Protein AF-0000000077139262 (afdb_homodimer)

InterPro domains:
  IPR002933 Peptidase M20 [PF01546] (110-474)
  IPR011650 Peptidase M20, dimerisation domain [PF07687] (227-379)
  IPR036264 Bacterial exopeptidase dimerisation domain [SSF55031] (231-380)
  IPR050072 Peptidase M20A family, bacterial cell wall biosynthesis [PTHR43808] (39-477)

Structure (mmCIF, N/CA/C/O backbone):
data_AF-0000000077139262-model_v1
#
loop_
_entity.id
_entity.type
_entity.pdbx_description
1 polymer 'Succinyl-diaminopimelate desuccinylase (SDAP) putative signal peptide'
#
loop_
_atom_site.group_PDB
_atom_site.id
_atom_site.type_symbol
_atom_site.label_atom_id
_atom_site.label_alt_id
_atom_site.label_comp_id
_atom_site.label_asym_id
_atom_site.label_entity_id
_atom_site.label_seq_id
_atom_site.pdbx_PDB_ins_code
_atom_site.Cartn_x
_atom_site.Cartn_y
_atom_site.Cartn_z
_atom_site.occupancy
_atom_site.B_iso_or_equiv
_atom_site.auth_seq_id
_atom_site.auth_comp_id
_atom_site.auth_asym_id
_atom_site.auth_atom_id
_atom_site.pdbx_PDB_model_num
ATOM 1 N N . MET A 1 1 ? -68.062 -33.906 -3.844 1 21.09 1 MET A N 1
ATOM 2 C CA . MET A 1 1 ? -67.625 -35.094 -4.57 1 21.09 1 MET A CA 1
ATOM 3 C C . MET A 1 1 ? -66.625 -34.75 -5.641 1 21.09 1 MET A C 1
ATOM 5 O O . MET A 1 1 ? -66.312 -35.562 -6.504 1 21.09 1 MET A O 1
ATOM 9 N N . LYS A 1 2 ? -66.812 -33.344 -6.023 1 26.27 2 LYS A N 1
ATOM 10 C CA . LYS A 1 2 ? -65.875 -32.938 -7.082 1 26.27 2 LYS A CA 1
ATOM 11 C C . LYS A 1 2 ? -64.438 -33.281 -6.707 1 26.27 2 LYS A C 1
ATOM 13 O O . LYS A 1 2 ? -63.844 -32.562 -5.91 1 26.27 2 LYS A O 1
ATOM 18 N N . ARG A 1 3 ? -64.188 -34.656 -6.75 1 24.59 3 ARG A N 1
ATOM 19 C CA . ARG A 1 3 ? -63.031 -35.531 -6.621 1 24.59 3 ARG A CA 1
ATOM 20 C C . ARG A 1 3 ? -62.062 -35.312 -7.777 1 24.59 3 ARG A C 1
ATOM 22 O O . ARG A 1 3 ? -61.656 -36.281 -8.445 1 24.59 3 ARG A O 1
ATOM 29 N N . ILE A 1 4 ? -62.312 -34.281 -8.656 1 30.25 4 ILE A N 1
ATOM 30 C CA . ILE A 1 4 ? -61.375 -34.188 -9.766 1 30.25 4 ILE A CA 1
ATOM 31 C C . ILE A 1 4 ? -59.938 -34.344 -9.242 1 30.25 4 ILE A C 1
ATOM 33 O O . ILE A 1 4 ? -59.531 -33.594 -8.352 1 30.25 4 ILE A O 1
ATOM 37 N N . ILE A 1 5 ? -59.375 -35.5 -9.461 1 26.84 5 ILE A N 1
ATOM 38 C CA . ILE A 1 5 ? -58.062 -36.125 -9.32 1 26.84 5 ILE A CA 1
ATOM 39 C C . ILE A 1 5 ? -57.031 -35.281 -10.062 1 26.84 5 ILE A C 1
ATOM 41 O O . ILE A 1 5 ? -57.062 -35.188 -11.297 1 26.84 5 ILE A O 1
ATOM 45 N N . TRP A 1 6 ? -57 -33.906 -9.797 1 28.33 6 TRP A N 1
ATOM 46 C CA . TRP A 1 6 ? -55.875 -33.156 -10.344 1 28.33 6 TRP A CA 1
ATOM 47 C C . TRP A 1 6 ? -54.562 -33.938 -10.273 1 28.33 6 TRP A C 1
ATOM 49 O O . TRP A 1 6 ? -54.125 -34.281 -9.18 1 28.33 6 TRP A O 1
ATOM 59 N N . LEU A 1 7 ? -54.375 -34.938 -11.227 1 29.02 7 LEU A N 1
ATOM 60 C CA . LEU A 1 7 ? -53.125 -35.625 -11.578 1 29.02 7 LEU A CA 1
ATOM 61 C C . LEU A 1 7 ? -51.969 -34.625 -11.586 1 29.02 7 LEU A C 1
ATOM 63 O O . LEU A 1 7 ? -51.938 -33.719 -12.406 1 29.02 7 LEU A O 1
ATOM 67 N N . GLY A 1 8 ? -51.562 -34.125 -10.469 1 28.7 8 GLY A N 1
ATOM 68 C CA . GLY A 1 8 ? -50.312 -33.375 -10.305 1 28.7 8 GLY A CA 1
ATOM 69 C C . GLY A 1 8 ? -49.156 -33.938 -11.109 1 28.7 8 GLY A C 1
ATOM 70 O O . GLY A 1 8 ? -48.812 -35.094 -10.969 1 28.7 8 GLY A O 1
ATOM 71 N N . LEU A 1 9 ? -49 -33.594 -12.461 1 29.47 9 LEU A N 1
ATOM 72 C CA . LEU A 1 9 ? -47.844 -33.812 -13.305 1 29.47 9 LEU A CA 1
ATOM 73 C C . LEU A 1 9 ? -46.562 -33.688 -12.492 1 29.47 9 LEU A C 1
ATOM 75 O O . LEU A 1 9 ? -46.219 -32.625 -11.969 1 29.47 9 LEU A O 1
ATOM 79 N N . PHE A 1 10 ? -46.25 -34.656 -11.719 1 28.5 10 PHE A N 1
ATOM 80 C CA . PHE A 1 10 ? -44.875 -34.875 -11.219 1 28.5 10 PHE A CA 1
ATOM 81 C C . PHE A 1 10 ? -43.875 -34.719 -12.336 1 28.5 10 PHE A C 1
ATOM 83 O O . PHE A 1 10 ? -43.75 -35.562 -13.211 1 28.5 10 PHE A O 1
ATOM 90 N N . SER A 1 11 ? -43.812 -33.562 -13.008 1 29.38 11 SER A N 1
ATOM 91 C CA . SER A 1 11 ? -42.594 -33.344 -13.773 1 29.38 11 SER A CA 1
ATOM 92 C C . SER A 1 11 ? -41.406 -33.969 -13.086 1 29.38 11 SER A C 1
ATOM 94 O O . SER A 1 11 ? -41.062 -33.625 -11.945 1 29.38 11 SER A O 1
ATOM 96 N N . ILE A 1 12 ? -41.219 -35.188 -13.242 1 30.38 12 ILE A N 1
ATOM 97 C CA . ILE A 1 12 ? -39.938 -35.844 -13.008 1 30.38 12 ILE A CA 1
ATOM 98 C C . ILE A 1 12 ? -38.812 -34.875 -13.422 1 30.38 12 ILE A C 1
ATOM 100 O O . ILE A 1 12 ? -38.656 -34.562 -14.602 1 30.38 12 ILE A O 1
ATOM 104 N N . PHE A 1 13 ? -38.688 -33.781 -12.719 1 32.97 13 PHE A N 1
ATOM 105 C CA . PHE A 1 13 ? -37.375 -33.156 -12.797 1 32.97 13 PHE A CA 1
ATOM 106 C C . PHE A 1 13 ? -36.281 -34.219 -12.992 1 32.97 13 PHE A C 1
ATOM 108 O O . PHE A 1 13 ? -36 -35 -12.086 1 32.97 13 PHE A O 1
ATOM 115 N N . LEU A 1 14 ? -36.344 -34.875 -14.125 1 32.47 14 LEU A N 1
ATOM 116 C CA . LEU A 1 14 ? -35.094 -35.531 -14.5 1 32.47 14 LEU A CA 1
ATOM 117 C C . LEU A 1 14 ? -33.875 -34.812 -13.898 1 32.47 14 LEU A C 1
ATOM 119 O O . LEU A 1 14 ? -33.594 -33.688 -14.273 1 32.47 14 LEU A O 1
ATOM 123 N N . LEU A 1 15 ? -33.75 -34.938 -12.633 1 35.47 15 LEU A N 1
ATOM 124 C CA . LEU A 1 15 ? -32.406 -34.688 -12.062 1 35.47 15 LEU A CA 1
ATOM 125 C C . LEU A 1 15 ? -31.328 -35.094 -13.047 1 35.47 15 LEU A C 1
ATOM 127 O O . LEU A 1 15 ? -31.125 -36.281 -13.312 1 35.47 15 LEU A O 1
ATOM 131 N N . GLN A 1 16 ? -31.359 -34.562 -14.133 1 36.03 16 GLN A N 1
ATOM 132 C CA . GLN A 1 16 ? -30.125 -34.688 -14.898 1 36.03 16 GLN A CA 1
ATOM 133 C C . GLN A 1 16 ? -28.906 -34.812 -13.977 1 36.03 16 GLN A C 1
ATOM 135 O O . GLN A 1 16 ? -28.422 -33.812 -13.453 1 36.03 16 GLN A O 1
ATOM 140 N N . CYS A 1 17 ? -28.891 -35.781 -13.164 1 37.31 17 CYS A N 1
ATOM 141 C CA . CYS A 1 17 ? -27.609 -36.125 -12.555 1 37.31 17 CYS A CA 1
ATOM 142 C C . CYS A 1 17 ? -26.484 -36.062 -13.586 1 37.31 17 CYS A C 1
ATOM 144 O O . CYS A 1 17 ? -26.438 -36.875 -14.508 1 37.31 17 CYS A O 1
ATOM 146 N N . SER A 1 18 ? -26.219 -34.969 -14.094 1 42.44 18 SER A N 1
ATOM 147 C CA . SER A 1 18 ? -24.938 -34.906 -14.789 1 42.44 18 SER A CA 1
ATOM 148 C C . SER A 1 18 ? -23.906 -35.844 -14.156 1 42.44 18 SER A C 1
ATOM 150 O O . SER A 1 18 ? -23.578 -35.688 -12.977 1 42.44 18 SER A O 1
ATOM 152 N N . PHE A 1 19 ? -24.031 -37.094 -14.414 1 46.25 19 PHE A N 1
ATOM 153 C CA . PHE A 1 19 ? -22.969 -38 -13.977 1 46.25 19 PHE A CA 1
ATOM 154 C C . PHE A 1 19 ? -21.609 -37.438 -14.32 1 46.25 19 PHE A C 1
ATOM 156 O O . PHE A 1 19 ? -21.312 -37.156 -15.484 1 46.25 19 PHE A O 1
ATOM 163 N N . GLY A 1 20 ? -21.047 -36.719 -13.445 1 54.94 20 GLY A N 1
ATOM 164 C CA . GLY A 1 20 ? -19.656 -36.281 -13.547 1 54.94 20 GLY A CA 1
ATOM 165 C C . GLY A 1 20 ? -18.766 -37.281 -14.273 1 54.94 20 GLY A C 1
ATOM 166 O O . GLY A 1 20 ? -19.094 -38.438 -14.375 1 54.94 20 GLY A O 1
ATOM 167 N N . GLN A 1 21 ? -17.891 -36.812 -15.125 1 66.44 21 GLN A N 1
ATOM 168 C CA . GLN A 1 21 ? -16.906 -37.625 -15.836 1 66.44 21 GLN A CA 1
ATOM 169 C C . GLN A 1 21 ? -16.125 -38.531 -14.875 1 66.44 21 GLN A C 1
ATOM 171 O O . GLN A 1 21 ? -15.5 -38.031 -13.938 1 66.44 21 GLN A O 1
ATOM 176 N N . LYS A 1 22 ? -16.312 -39.812 -14.883 1 81.88 22 LYS A N 1
ATOM 177 C CA . LYS A 1 22 ? -15.617 -40.781 -14.055 1 81.88 22 LYS A CA 1
ATOM 178 C C . LYS A 1 22 ? -14.227 -41.062 -14.609 1 81.88 22 LYS A C 1
ATOM 180 O O . LYS A 1 22 ? -14.047 -41.188 -15.828 1 81.88 22 LYS A O 1
ATOM 185 N N . VAL A 1 23 ? -13.312 -41.125 -13.719 1 91.44 23 VAL A N 1
ATOM 186 C CA . VAL A 1 23 ? -11.938 -41.469 -14.086 1 91.44 23 VAL A CA 1
ATOM 187 C C . VAL A 1 23 ? -11.859 -42.938 -14.438 1 91.44 23 VAL A C 1
ATOM 189 O O . VAL A 1 23 ? -12.398 -43.781 -13.711 1 91.44 23 VAL A O 1
ATOM 192 N N . GLN A 1 24 ? -11.32 -43.25 -15.562 1 92.38 24 GLN A N 1
ATOM 193 C CA . GLN A 1 24 ? -11.031 -44.594 -15.969 1 92.38 24 GLN A CA 1
ATOM 194 C C . GLN A 1 24 ? -9.547 -44.938 -15.789 1 92.38 24 GLN A C 1
ATOM 196 O O . GLN A 1 24 ? -8.68 -44.156 -16.172 1 92.38 24 GLN A O 1
ATOM 201 N N . TYR A 1 25 ? -9.25 -46.062 -15.164 1 94.81 25 TYR A N 1
ATOM 202 C CA . TYR A 1 25 ? -7.871 -46.531 -14.984 1 94.81 25 TYR A CA 1
ATOM 203 C C . TYR A 1 25 ? -7.477 -47.5 -16.078 1 94.81 25 TYR A C 1
ATOM 205 O O . TYR A 1 25 ? -8.219 -48.438 -16.375 1 94.81 25 TYR A O 1
ATOM 213 N N . ALA A 1 26 ? -6.355 -47.312 -16.641 1 95.75 26 ALA A N 1
ATOM 214 C CA . ALA A 1 26 ? -5.867 -48.25 -17.656 1 95.75 26 ALA A CA 1
ATOM 215 C C . ALA A 1 26 ? -5.441 -49.562 -17.047 1 95.75 26 ALA A C 1
ATOM 217 O O . ALA A 1 26 ? -5.031 -49.625 -15.883 1 95.75 26 ALA A O 1
ATOM 218 N N . GLU A 1 27 ? -5.59 -50.594 -17.844 1 95.62 27 GLU A N 1
ATOM 219 C CA . GLU A 1 27 ? -4.973 -51.875 -17.453 1 95.62 27 GLU A CA 1
ATOM 220 C C . GLU A 1 27 ? -3.461 -51.812 -17.656 1 95.62 27 GLU A C 1
ATOM 222 O O . GLU A 1 27 ? -2.984 -51.625 -18.781 1 95.62 27 GLU A O 1
ATOM 227 N N . LEU A 1 28 ? -2.73 -52.031 -16.656 1 96.12 28 LEU A N 1
ATOM 228 C CA . LEU A 1 28 ? -1.274 -51.938 -16.719 1 96.12 28 LEU A CA 1
ATOM 229 C C . LEU A 1 28 ? -0.661 -53.281 -17.062 1 96.12 28 LEU A C 1
ATOM 231 O O . LEU A 1 28 ? -1.095 -54.312 -16.547 1 96.12 28 LEU A O 1
ATOM 235 N N . LYS A 1 29 ? 0.296 -53.281 -17.891 1 94.94 29 LYS A N 1
ATOM 236 C CA . LYS A 1 29 ? 1.03 -54.5 -18.219 1 94.94 29 LYS A CA 1
ATOM 237 C C . LYS A 1 29 ? 2.055 -54.844 -17.141 1 94.94 29 LYS A C 1
ATOM 239 O O . LYS A 1 29 ? 2.305 -56.031 -16.875 1 94.94 29 LYS A O 1
ATOM 244 N N . LYS A 1 30 ? 2.635 -53.938 -16.547 1 94.44 30 LYS A N 1
ATOM 245 C CA . LYS A 1 30 ? 3.576 -54.031 -15.43 1 94.44 30 LYS A CA 1
ATOM 246 C C . LYS A 1 30 ? 4.836 -54.781 -15.844 1 94.44 30 LYS A C 1
ATOM 248 O O . LYS A 1 30 ? 5.395 -55.562 -15.047 1 94.44 30 LYS A O 1
ATOM 253 N N . ASN A 1 31 ? 5.152 -54.688 -17.141 1 91.94 31 ASN A N 1
ATOM 254 C CA . ASN A 1 31 ? 6.418 -55.219 -17.625 1 91.94 31 ASN A CA 1
ATOM 255 C C . ASN A 1 31 ? 7.523 -54.156 -17.578 1 91.94 31 ASN A C 1
ATOM 257 O O . ASN A 1 31 ? 7.902 -53.625 -18.625 1 91.94 31 ASN A O 1
ATOM 261 N N . TYR A 1 32 ? 8.016 -53.969 -16.438 1 94.69 32 TYR A N 1
ATOM 262 C CA . TYR A 1 32 ? 9.016 -52.938 -16.234 1 94.69 32 TYR A CA 1
ATOM 263 C C . TYR A 1 32 ? 10.422 -53.531 -16.234 1 94.69 32 TYR A C 1
ATOM 265 O O . TYR A 1 32 ? 10.648 -54.594 -15.703 1 94.69 32 TYR A O 1
ATOM 273 N N . PRO A 1 33 ? 11.305 -52.875 -16.875 1 95.19 33 PRO A N 1
ATOM 274 C CA . PRO A 1 33 ? 12.688 -53.344 -16.75 1 95.19 33 PRO A CA 1
ATOM 275 C C . PRO A 1 33 ? 13.219 -53.25 -15.32 1 95.19 33 PRO A C 1
ATOM 277 O O . PRO A 1 33 ? 12.672 -52.5 -14.5 1 95.19 33 PRO A O 1
ATOM 280 N N . ASN A 1 34 ? 14.305 -54 -15.094 1 94.56 34 ASN A N 1
ATOM 281 C CA . ASN A 1 34 ? 14.938 -53.938 -13.781 1 94.56 34 ASN A CA 1
ATOM 282 C C . ASN A 1 34 ? 15.734 -52.625 -13.625 1 94.56 34 ASN A C 1
ATOM 284 O O . ASN A 1 34 ? 16.656 -52.375 -14.391 1 94.56 34 ASN A O 1
ATOM 288 N N . VAL A 1 35 ? 15.383 -51.844 -12.727 1 96.94 35 VAL A N 1
ATOM 289 C CA . VAL A 1 35 ? 16.031 -50.562 -12.453 1 96.94 35 VAL A CA 1
ATOM 290 C C . VAL A 1 35 ? 16.609 -50.562 -11.039 1 96.94 35 VAL A C 1
ATOM 292 O O . VAL A 1 35 ? 15.953 -51 -10.094 1 96.94 35 VAL A O 1
ATOM 295 N N . ASN A 1 36 ? 17.859 -50.156 -10.867 1 97.31 36 ASN A N 1
ATOM 296 C CA . ASN A 1 36 ? 18.406 -49.906 -9.539 1 97.31 36 ASN A CA 1
ATOM 297 C C . ASN A 1 36 ? 17.906 -48.594 -8.938 1 97.31 36 ASN A C 1
ATOM 299 O O . ASN A 1 36 ? 18.562 -47.562 -9.016 1 97.31 36 ASN A O 1
ATOM 303 N N . TRP A 1 37 ? 16.875 -48.656 -8.25 1 97.19 37 TRP A N 1
ATOM 304 C CA . TRP A 1 37 ? 16.172 -47.469 -7.777 1 97.19 37 TRP A CA 1
ATOM 305 C C . TRP A 1 37 ? 16.984 -46.75 -6.703 1 97.19 37 TRP A C 1
ATOM 307 O O . TRP A 1 37 ? 16.875 -45.531 -6.543 1 97.19 37 TRP A O 1
ATOM 317 N N . GLU A 1 38 ? 17.797 -47.469 -6.012 1 97.19 38 GLU A N 1
ATOM 318 C CA . GLU A 1 38 ? 18.672 -46.844 -5.043 1 97.19 38 GLU A CA 1
ATOM 319 C C . GLU A 1 38 ? 19.641 -45.875 -5.734 1 97.19 38 GLU A C 1
ATOM 321 O O . GLU A 1 38 ? 19.844 -44.75 -5.266 1 97.19 38 GLU A O 1
ATOM 326 N N . ASN A 1 39 ? 20.188 -46.344 -6.785 1 97.69 39 ASN A N 1
ATOM 327 C CA . ASN A 1 39 ? 21.094 -45.5 -7.559 1 97.69 39 ASN A CA 1
ATOM 328 C C . ASN A 1 39 ? 20.359 -44.281 -8.156 1 97.69 39 ASN A C 1
ATOM 330 O O . ASN A 1 39 ? 20.891 -43.188 -8.172 1 97.69 39 ASN A O 1
ATOM 334 N N . ARG A 1 40 ? 19.188 -44.531 -8.656 1 98.06 40 ARG A N 1
ATOM 335 C CA . ARG A 1 40 ? 18.422 -43.469 -9.281 1 98.06 40 ARG A CA 1
ATOM 336 C C . ARG A 1 40 ? 17.984 -42.438 -8.234 1 98.06 40 ARG A C 1
ATOM 338 O O . ARG A 1 40 ? 17.938 -41.25 -8.508 1 98.06 40 ARG A O 1
ATOM 345 N N . ARG A 1 41 ? 17.625 -42.969 -7.137 1 97.62 41 ARG A N 1
ATOM 346 C CA . ARG A 1 41 ? 17.312 -42.125 -5.992 1 97.62 41 ARG A CA 1
ATOM 347 C C . ARG A 1 41 ? 18.484 -41.188 -5.664 1 97.62 41 ARG A C 1
ATOM 349 O O . ARG A 1 41 ? 18.297 -39.969 -5.523 1 97.62 41 ARG A O 1
ATOM 356 N N . ASN A 1 42 ? 19.625 -41.688 -5.543 1 98.19 42 ASN A N 1
ATOM 357 C CA . ASN A 1 42 ? 20.812 -40.906 -5.234 1 98.19 42 ASN A CA 1
ATOM 358 C C . ASN A 1 42 ? 21.125 -39.906 -6.332 1 98.19 42 ASN A C 1
ATOM 360 O O . ASN A 1 42 ? 21.547 -38.781 -6.047 1 98.19 42 ASN A O 1
ATOM 364 N N . GLU A 1 43 ? 20.953 -40.281 -7.508 1 98.38 43 GLU A N 1
ATOM 365 C CA . GLU A 1 43 ? 21.156 -39.406 -8.648 1 98.38 43 GLU A CA 1
ATOM 366 C C . GLU A 1 43 ? 20.188 -38.219 -8.609 1 98.38 43 GLU A C 1
ATOM 368 O O . GLU A 1 43 ? 20.594 -37.094 -8.812 1 98.38 43 GLU A O 1
ATOM 373 N N . ALA A 1 44 ? 18.953 -38.562 -8.352 1 98.69 44 ALA A N 1
ATOM 374 C CA . ALA A 1 44 ? 17.938 -37.5 -8.289 1 98.69 44 ALA A CA 1
ATOM 375 C C . ALA A 1 44 ? 18.25 -36.5 -7.176 1 98.69 44 ALA A C 1
ATOM 377 O O . ALA A 1 44 ? 18.125 -35.312 -7.363 1 98.69 44 ALA A O 1
ATOM 378 N N . VAL A 1 45 ? 18.688 -37.031 -6.027 1 98.75 45 VAL A N 1
ATOM 379 C CA . VAL A 1 45 ? 19.016 -36.188 -4.887 1 98.75 45 VAL A CA 1
ATOM 380 C C . VAL A 1 45 ? 20.188 -35.281 -5.242 1 98.75 45 VAL A C 1
ATOM 382 O O . VAL A 1 45 ? 20.156 -34.062 -4.953 1 98.75 45 VAL A O 1
ATOM 385 N N . ARG A 1 46 ? 21.141 -35.781 -5.84 1 98.62 46 ARG A N 1
ATOM 386 C CA . ARG A 1 46 ? 22.312 -35 -6.227 1 98.62 46 ARG A CA 1
ATOM 387 C C . ARG A 1 46 ? 21.953 -33.938 -7.227 1 98.62 46 ARG A C 1
ATOM 389 O O . ARG A 1 46 ? 22.344 -32.781 -7.074 1 98.62 46 ARG A O 1
ATOM 396 N N . TYR A 1 47 ? 21.234 -34.312 -8.266 1 98.81 47 TYR A N 1
ATOM 397 C CA . TYR A 1 47 ? 20.828 -33.344 -9.281 1 98.81 47 TYR A CA 1
ATOM 398 C C . TYR A 1 47 ? 20.016 -32.219 -8.664 1 98.81 47 TYR A C 1
ATOM 400 O O . TYR A 1 47 ? 20.234 -31.047 -8.969 1 98.81 47 TYR A O 1
ATOM 408 N N . LEU A 1 48 ? 19.047 -32.562 -7.781 1 98.81 48 LEU A N 1
ATOM 409 C CA . LEU A 1 48 ? 18.188 -31.547 -7.195 1 98.81 48 LEU A CA 1
ATOM 410 C C . LEU A 1 48 ? 19 -30.625 -6.289 1 98.81 48 LEU A C 1
ATOM 412 O O . LEU A 1 48 ? 18.844 -29.406 -6.367 1 98.81 48 LEU A O 1
ATOM 416 N N . ALA A 1 49 ? 19.828 -31.188 -5.438 1 98.62 49 ALA A N 1
ATOM 417 C CA . ALA A 1 49 ? 20.672 -30.375 -4.555 1 98.62 49 ALA A CA 1
ATOM 418 C C . ALA A 1 49 ? 21.516 -29.406 -5.352 1 98.62 49 ALA A C 1
ATOM 420 O O . ALA A 1 49 ? 21.672 -28.25 -4.969 1 98.62 49 ALA A O 1
ATOM 421 N N . ASP A 1 50 ? 22.047 -29.875 -6.43 1 98.62 50 ASP A N 1
ATOM 422 C CA . ASP A 1 50 ? 22.938 -29.062 -7.25 1 98.62 50 ASP A CA 1
ATOM 423 C C . ASP A 1 50 ? 22.172 -27.891 -7.891 1 98.62 50 ASP A C 1
ATOM 425 O O . ASP A 1 50 ? 22.641 -26.75 -7.867 1 98.62 50 ASP A O 1
ATOM 429 N N . ILE A 1 51 ? 21.016 -28.188 -8.445 1 98.44 51 ILE A N 1
ATOM 430 C CA . ILE A 1 51 ? 20.344 -27.141 -9.211 1 98.44 51 ILE A CA 1
ATOM 431 C C . ILE A 1 51 ? 19.656 -26.172 -8.25 1 98.44 51 ILE A C 1
ATOM 433 O O . ILE A 1 51 ? 19.391 -25.016 -8.609 1 98.44 51 ILE A O 1
ATOM 437 N N . LEU A 1 52 ? 19.344 -26.609 -7.051 1 98.25 52 LEU A N 1
ATOM 438 C CA . LEU A 1 52 ? 18.75 -25.703 -6.07 1 98.25 52 LEU A CA 1
ATOM 439 C C . LEU A 1 52 ? 19.766 -24.656 -5.621 1 98.25 52 LEU A C 1
ATOM 441 O O . LEU A 1 52 ? 19.391 -23.594 -5.133 1 98.25 52 LEU A O 1
ATOM 445 N N . LYS A 1 53 ? 21.031 -24.875 -5.773 1 97.88 53 LYS A N 1
ATOM 446 C CA . LYS A 1 53 ? 22.094 -23.938 -5.426 1 97.88 53 LYS A CA 1
ATOM 447 C C . LYS A 1 53 ? 22.219 -22.828 -6.473 1 97.88 53 LYS A C 1
ATOM 449 O O . LYS A 1 53 ? 22.859 -21.812 -6.227 1 97.88 53 LYS A O 1
ATOM 454 N N . ILE A 1 54 ? 21.594 -23.078 -7.617 1 98 54 ILE A N 1
ATOM 455 C CA . ILE A 1 54 ? 21.672 -22.094 -8.703 1 98 54 ILE A CA 1
ATOM 456 C C . ILE A 1 54 ? 20.469 -21.156 -8.625 1 98 54 ILE A C 1
ATOM 458 O O . ILE A 1 54 ? 19.328 -21.562 -8.859 1 98 54 ILE A O 1
ATOM 462 N N . PRO A 1 55 ? 20.703 -19.906 -8.273 1 96.19 55 PRO A N 1
ATOM 463 C CA . PRO A 1 55 ? 19.578 -18.969 -8.234 1 96.19 55 PRO A CA 1
ATOM 464 C C . PRO A 1 55 ? 18.969 -18.719 -9.609 1 96.19 55 PRO A C 1
ATOM 466 O O . PRO A 1 55 ? 19.703 -18.438 -10.57 1 96.19 55 PRO A O 1
ATOM 469 N N . SER A 1 56 ? 17.734 -18.859 -9.758 1 97.12 56 SER A N 1
ATOM 470 C CA . SER A 1 56 ? 17.016 -18.578 -11 1 97.12 56 SER A CA 1
ATOM 471 C C . SER A 1 56 ? 15.703 -17.844 -10.727 1 97.12 56 SER A C 1
ATOM 473 O O . SER A 1 56 ? 14.672 -18.172 -11.32 1 97.12 56 SER A O 1
ATOM 475 N N . VAL A 1 57 ? 15.688 -16.875 -9.805 1 93.94 57 VAL A N 1
ATOM 476 C CA . VAL A 1 57 ? 14.508 -16.078 -9.461 1 93.94 57 VAL A CA 1
ATOM 477 C C . VAL A 1 57 ? 14.109 -15.211 -10.656 1 93.94 57 VAL A C 1
ATOM 479 O O . VAL A 1 57 ? 14.789 -14.227 -10.961 1 93.94 57 VAL A O 1
ATOM 482 N N . ARG A 1 58 ? 13.148 -15.586 -11.25 1 92.94 58 ARG A N 1
ATOM 483 C CA . ARG A 1 58 ? 12.586 -14.922 -12.422 1 92.94 58 ARG A CA 1
ATOM 484 C C . ARG A 1 58 ? 13.68 -14.547 -13.414 1 92.94 58 ARG A C 1
ATOM 486 O O . ARG A 1 58 ? 13.695 -13.422 -13.93 1 92.94 58 ARG A O 1
ATOM 493 N 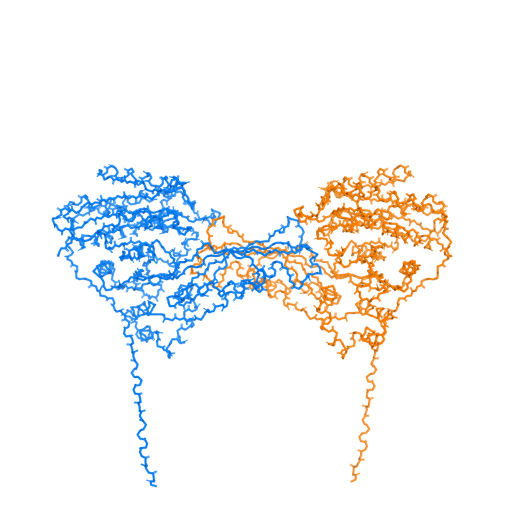N . GLY A 1 59 ? 14.562 -15.43 -13.555 1 94 59 GLY A N 1
ATOM 494 C CA . GLY A 1 59 ? 15.68 -15.18 -14.453 1 94 59 GLY A CA 1
ATOM 495 C C . GLY A 1 59 ? 16.844 -16.125 -14.227 1 94 59 GLY A C 1
ATOM 496 O O . GLY A 1 59 ? 16.766 -17.031 -13.398 1 94 59 GLY A O 1
ATOM 497 N N . ASN A 1 60 ? 17.828 -15.992 -15.094 1 95.94 60 ASN A N 1
ATOM 498 C CA . ASN A 1 60 ? 19.078 -16.734 -14.992 1 95.94 60 ASN A CA 1
ATOM 499 C C . ASN A 1 60 ? 18.859 -18.234 -15.203 1 95.94 60 ASN A C 1
ATOM 501 O O . ASN A 1 60 ? 19.609 -19.062 -14.672 1 95.94 60 ASN A O 1
ATOM 505 N N . GLU A 1 61 ? 17.906 -18.625 -15.969 1 97.75 61 GLU A N 1
ATOM 506 C CA . GLU A 1 61 ? 17.656 -20.047 -16.234 1 97.75 61 GLU A CA 1
ATOM 507 C C . GLU A 1 61 ? 18.828 -20.672 -16.984 1 97.75 61 GLU A C 1
ATOM 509 O O . GLU A 1 61 ? 19 -21.891 -16.953 1 97.75 61 GLU A O 1
ATOM 514 N N . ILE A 1 62 ? 19.688 -19.859 -17.547 1 98.44 62 ILE A N 1
ATOM 515 C CA . ILE A 1 62 ? 20.797 -20.328 -18.359 1 98.44 62 ILE A CA 1
ATOM 516 C C . ILE A 1 62 ? 21.719 -21.203 -17.516 1 98.44 62 ILE A C 1
ATOM 518 O O . ILE A 1 62 ? 22.234 -22.219 -18 1 98.44 62 ILE A O 1
ATOM 522 N N . GLN A 1 63 ? 21.922 -20.859 -16.312 1 98.5 63 GLN A N 1
ATOM 523 C CA . GLN A 1 63 ? 22.828 -21.641 -15.477 1 98.5 63 GLN A CA 1
ATOM 524 C C . GLN A 1 63 ? 22.25 -23 -15.156 1 98.5 63 GLN A C 1
ATOM 526 O O . GLN A 1 63 ? 22.969 -24 -15.125 1 98.5 63 GLN A O 1
ATOM 531 N N . VAL A 1 64 ? 20.984 -23.078 -14.922 1 98.62 64 VAL A N 1
ATOM 532 C CA . VAL A 1 64 ? 20.328 -24.344 -14.648 1 98.62 64 VAL A CA 1
ATOM 533 C C . VAL A 1 64 ? 20.312 -25.203 -15.922 1 98.62 64 VAL A C 1
ATOM 535 O O . VAL A 1 64 ? 20.578 -26.406 -15.875 1 98.62 64 VAL A O 1
ATOM 538 N N . THR A 1 65 ? 20.016 -24.578 -17.047 1 98.5 65 THR A N 1
ATOM 539 C CA . THR A 1 65 ? 19.953 -25.297 -18.312 1 98.5 65 THR A CA 1
ATOM 540 C C . THR A 1 65 ? 21.312 -25.906 -18.672 1 98.5 65 THR A C 1
ATOM 542 O O . THR A 1 65 ? 21.391 -27.016 -19.188 1 98.5 65 THR A O 1
ATOM 545 N N . LYS A 1 66 ? 22.344 -25.156 -18.438 1 98.44 66 LYS A N 1
ATOM 546 C CA . LYS A 1 66 ? 23.672 -25.656 -18.734 1 98.44 66 LYS A CA 1
ATOM 547 C C . LYS A 1 66 ? 24 -26.875 -17.875 1 98.44 66 LYS A C 1
ATOM 549 O O . LYS A 1 66 ? 24.672 -27.797 -18.328 1 98.44 66 LYS A O 1
ATOM 554 N N . TYR A 1 67 ? 23.578 -26.797 -16.641 1 98.75 67 TYR A N 1
ATOM 555 C CA . TYR A 1 67 ? 23.75 -27.969 -15.789 1 98.75 67 TYR A CA 1
ATOM 556 C C . TYR A 1 67 ? 23.047 -29.188 -16.391 1 98.75 67 TYR A C 1
ATOM 558 O O . TYR A 1 67 ? 23.641 -30.266 -16.484 1 98.75 67 TYR A O 1
ATOM 566 N N . ILE A 1 68 ? 21.812 -29.031 -16.766 1 98.81 68 ILE A N 1
ATOM 567 C CA . ILE A 1 68 ? 21.031 -30.141 -17.328 1 98.81 68 ILE A CA 1
ATOM 568 C C . ILE A 1 68 ? 21.656 -30.609 -18.641 1 98.81 68 ILE A C 1
ATOM 570 O O . ILE A 1 68 ? 21.734 -31.812 -18.891 1 98.81 68 ILE A O 1
ATOM 574 N N . GLN A 1 69 ? 22.062 -29.688 -19.422 1 98.5 69 GLN A N 1
ATOM 575 C CA . GLN A 1 69 ? 22.734 -30.031 -20.672 1 98.5 69 GLN A CA 1
ATOM 576 C C . GLN A 1 69 ? 23.953 -30.922 -20.422 1 98.5 69 GLN A C 1
ATOM 578 O O . GLN A 1 69 ? 24.203 -31.859 -21.188 1 98.5 69 GLN A O 1
ATOM 583 N N . SER A 1 70 ? 24.703 -30.547 -19.453 1 98.56 70 SER A N 1
ATOM 584 C CA . SER A 1 70 ? 25.891 -31.344 -19.125 1 98.56 70 SER A CA 1
ATOM 585 C C . SER A 1 70 ? 25.516 -32.75 -18.734 1 98.56 70 SER A C 1
ATOM 587 O O . SER A 1 70 ? 26.188 -33.719 -19.109 1 98.56 70 SER A O 1
ATOM 589 N N . VAL A 1 71 ? 24.484 -32.906 -17.938 1 98.69 71 VAL A N 1
ATOM 590 C CA . VAL A 1 71 ? 24 -34.219 -17.531 1 98.69 71 VAL A CA 1
ATOM 591 C C . VAL A 1 71 ? 23.594 -35.031 -18.766 1 98.69 71 VAL A C 1
ATOM 593 O O . VAL A 1 71 ? 23.938 -36.219 -18.891 1 98.69 71 VAL A O 1
ATOM 596 N N . LEU A 1 72 ? 22.844 -34.406 -19.672 1 98.81 72 LEU A N 1
ATOM 597 C CA . LEU A 1 72 ? 22.391 -35.031 -20.891 1 98.81 72 LEU A CA 1
ATOM 598 C C . LEU A 1 72 ? 23.562 -35.438 -21.766 1 98.81 72 LEU A C 1
ATOM 600 O O . LEU A 1 72 ? 23.578 -36.562 -22.312 1 98.81 72 LEU A O 1
ATOM 604 N N . SER A 1 73 ? 24.516 -34.594 -21.875 1 98.31 73 SER A N 1
ATOM 605 C CA . SER A 1 73 ? 25.672 -34.844 -22.719 1 98.31 73 SER A CA 1
ATOM 606 C C . SER A 1 73 ? 26.469 -36.062 -22.234 1 98.31 73 SER A C 1
ATOM 608 O O . SER A 1 73 ? 26.984 -36.844 -23.047 1 98.31 73 SER A O 1
ATOM 610 N N . LYS A 1 74 ? 26.609 -36.188 -21 1 97.94 74 LYS A N 1
ATOM 611 C CA . LYS A 1 74 ? 27.328 -37.312 -20.422 1 97.94 74 LYS A CA 1
ATOM 612 C C . LYS A 1 74 ? 26.672 -38.625 -20.797 1 97.94 74 LYS A C 1
ATOM 614 O O . LYS A 1 74 ? 27.312 -39.688 -20.828 1 97.94 74 LYS A O 1
ATOM 619 N N . GLU A 1 75 ? 25.375 -38.594 -21.078 1 97.5 75 GLU A N 1
ATOM 620 C CA . GLU A 1 75 ? 24.609 -39.781 -21.469 1 97.5 75 GLU A CA 1
ATOM 621 C C . GLU A 1 75 ? 24.5 -39.875 -22.984 1 97.5 75 GLU A C 1
ATOM 623 O O . GLU A 1 75 ? 23.797 -40.75 -23.5 1 97.5 75 GLU A O 1
ATOM 628 N N . GLY A 1 76 ? 25.156 -38.969 -23.75 1 97.69 76 GLY A N 1
ATOM 629 C CA . GLY A 1 76 ? 25.125 -39 -25.203 1 97.69 76 GLY A CA 1
ATOM 630 C C . GLY A 1 76 ? 23.812 -38.469 -25.781 1 97.69 76 GLY A C 1
ATOM 631 O O . GLY A 1 76 ? 23.438 -38.844 -26.891 1 97.69 76 GLY A O 1
ATOM 632 N N . ILE A 1 77 ? 23.062 -37.781 -25.094 1 98.31 77 ILE A N 1
ATOM 633 C CA . ILE A 1 77 ? 21.812 -37.188 -25.578 1 98.31 77 ILE A CA 1
ATOM 634 C C . ILE A 1 77 ? 22.031 -35.75 -25.984 1 98.31 77 ILE A C 1
ATOM 636 O O . ILE A 1 77 ? 22.438 -34.906 -25.156 1 98.31 77 ILE A O 1
ATOM 640 N N . SER A 1 78 ? 21.75 -35.406 -27.203 1 97.19 78 SER A N 1
ATOM 641 C CA . SER A 1 78 ? 21.875 -34.031 -27.672 1 97.19 78 SER A CA 1
ATOM 642 C C . SER A 1 78 ? 20.719 -33.188 -27.172 1 97.19 78 SER A C 1
ATOM 644 O O . SER A 1 78 ? 19.594 -33.656 -27 1 97.19 78 SER A O 1
ATOM 646 N N . SER A 1 79 ? 21.031 -31.969 -26.875 1 98.06 79 SER A N 1
ATOM 647 C CA . SER A 1 79 ? 20.016 -31 -26.469 1 98.06 79 SER A CA 1
ATOM 648 C C . SER A 1 79 ? 20.281 -29.625 -27.094 1 98.06 79 SER A C 1
ATOM 650 O O . SER A 1 79 ? 21.391 -29.344 -27.531 1 98.06 79 SER A O 1
ATOM 652 N N . ARG A 1 80 ? 19.266 -28.844 -27.172 1 97.56 80 ARG A N 1
ATOM 653 C CA . ARG A 1 80 ? 19.359 -27.5 -27.734 1 97.56 80 ARG A CA 1
ATOM 654 C C . ARG A 1 80 ? 18.75 -26.469 -26.797 1 97.56 80 ARG A C 1
ATOM 656 O O . ARG A 1 80 ? 17.75 -26.734 -26.125 1 97.56 80 ARG A O 1
ATOM 663 N N . LEU A 1 81 ? 19.422 -25.328 -26.812 1 98 81 LEU A N 1
ATOM 664 C CA . LEU A 1 81 ? 18.891 -24.172 -26.125 1 98 81 LEU A CA 1
ATOM 665 C C . LEU A 1 81 ? 18.141 -23.266 -27.094 1 98 81 LEU A C 1
ATOM 667 O O . LEU A 1 81 ? 18.656 -22.922 -28.156 1 98 81 LEU A O 1
ATOM 671 N N . VAL A 1 82 ? 16.875 -23 -26.781 1 98.31 82 VAL A N 1
ATOM 672 C CA . VAL A 1 82 ? 16.031 -22.125 -27.594 1 98.31 82 VAL A CA 1
ATOM 673 C C . VAL A 1 82 ? 15.617 -20.906 -26.781 1 98.31 82 VAL A C 1
ATOM 675 O O . VAL A 1 82 ? 15.086 -21.047 -25.672 1 98.31 82 VAL A O 1
ATOM 678 N N . PHE A 1 83 ? 15.898 -19.75 -27.266 1 97.44 83 PHE A N 1
ATOM 679 C CA . PHE A 1 83 ? 15.594 -18.547 -26.5 1 97.44 83 PHE A CA 1
ATOM 680 C C . PHE A 1 83 ? 15.297 -17.375 -27.406 1 97.44 83 PHE A C 1
ATOM 682 O O . PHE A 1 83 ? 15.656 -17.391 -28.594 1 97.44 83 PHE A O 1
ATOM 689 N N . ASP A 1 84 ? 14.531 -16.453 -26.922 1 96.88 84 ASP A N 1
ATOM 690 C CA . ASP A 1 84 ? 14.43 -15.141 -27.562 1 96.88 84 ASP A CA 1
ATOM 691 C C . ASP A 1 84 ? 15.789 -14.438 -27.594 1 96.88 84 ASP A C 1
ATOM 693 O O . ASP A 1 84 ? 16.422 -14.25 -26.547 1 96.88 84 ASP A O 1
ATOM 697 N N . PRO A 1 85 ? 16.203 -14.031 -28.75 1 96.81 85 PRO A N 1
ATOM 698 C CA . PRO A 1 85 ? 17.531 -13.43 -28.875 1 96.81 85 PRO A CA 1
ATOM 699 C C . PRO A 1 85 ? 17.719 -12.219 -27.953 1 96.81 85 PRO A C 1
ATOM 701 O O . PRO A 1 85 ? 18.859 -11.891 -27.578 1 96.81 85 PRO A O 1
ATOM 704 N N . LYS A 1 86 ? 16.688 -11.523 -27.516 1 96.56 86 LYS A N 1
ATOM 705 C CA . LYS A 1 86 ? 16.766 -10.367 -26.641 1 96.56 86 LYS A CA 1
ATOM 706 C C . LYS A 1 86 ? 17.047 -10.797 -25.203 1 96.56 86 LYS A C 1
ATOM 708 O O . LYS A 1 86 ? 17.484 -9.984 -24.375 1 96.56 86 LYS A O 1
ATOM 713 N N . PHE A 1 87 ? 16.828 -12.102 -24.938 1 97.62 87 PHE A N 1
ATOM 714 C CA . PHE A 1 87 ? 16.984 -12.586 -23.562 1 97.62 87 PHE A CA 1
ATOM 715 C C . PHE A 1 87 ? 17.797 -13.883 -23.547 1 97.62 87 PHE A C 1
ATOM 717 O O . PHE A 1 87 ? 17.297 -14.922 -23.125 1 97.62 87 PHE A O 1
ATOM 724 N N . PRO A 1 88 ? 19.031 -13.852 -23.891 1 97.25 88 PRO A N 1
ATOM 725 C CA . PRO A 1 88 ? 19.828 -15.062 -24.031 1 97.25 88 PRO A CA 1
ATOM 726 C C . PRO A 1 88 ? 20.031 -15.797 -22.703 1 97.25 88 PRO A C 1
ATOM 728 O O . PRO A 1 88 ? 20.375 -16.984 -22.688 1 97.25 88 PRO A O 1
ATOM 731 N N . ASN A 1 89 ? 19.828 -15.086 -21.594 1 97.94 89 ASN A N 1
ATOM 732 C CA . ASN A 1 89 ? 20.031 -15.703 -20.281 1 97.94 89 ASN A CA 1
ATOM 733 C C . ASN A 1 89 ? 18.797 -16.453 -19.797 1 97.94 89 ASN A C 1
ATOM 735 O O . ASN A 1 89 ? 18.781 -17 -18.703 1 97.94 89 ASN A O 1
ATOM 739 N N . ARG A 1 90 ? 17.797 -16.5 -20.641 1 98 90 ARG A N 1
ATOM 740 C CA . ARG A 1 90 ? 16.562 -17.172 -20.281 1 98 90 ARG A CA 1
ATOM 741 C C . ARG A 1 90 ? 16.172 -18.219 -21.312 1 98 90 ARG A C 1
ATOM 743 O O . ARG A 1 90 ? 15.078 -18.172 -21.891 1 98 90 ARG A O 1
ATOM 750 N N . PRO A 1 91 ? 17.031 -19.188 -21.531 1 98.44 91 PRO A N 1
ATOM 751 C CA . PRO A 1 91 ? 16.75 -20.172 -22.578 1 98.44 91 PRO A CA 1
ATOM 752 C C . PRO A 1 91 ? 15.797 -21.281 -22.109 1 98.44 91 PRO A C 1
ATOM 754 O O . PRO A 1 91 ? 15.68 -21.516 -20.906 1 98.44 91 PRO A O 1
ATOM 757 N N . ASN A 1 92 ? 15.086 -21.828 -23.062 1 98.75 92 ASN A N 1
ATOM 758 C CA . ASN A 1 92 ? 14.43 -23.125 -22.938 1 98.75 92 ASN A CA 1
ATOM 759 C C . ASN A 1 92 ? 15.344 -24.266 -23.406 1 98.75 92 ASN A C 1
ATOM 761 O O . ASN A 1 92 ? 16.188 -24.062 -24.281 1 98.75 92 ASN A O 1
ATOM 765 N N . LEU A 1 93 ? 15.242 -25.422 -22.828 1 98.81 93 LEU A N 1
ATOM 766 C CA . LEU A 1 93 ? 16.047 -26.578 -23.219 1 98.81 93 LEU A CA 1
ATOM 767 C C . LEU A 1 93 ? 15.18 -27.688 -23.797 1 98.81 93 LEU A C 1
ATOM 769 O O . LEU A 1 93 ? 14.141 -28.031 -23.234 1 98.81 93 LEU A O 1
ATOM 773 N N . VAL A 1 94 ? 15.578 -28.188 -24.953 1 98.81 94 VAL A N 1
ATOM 774 C CA . VAL A 1 94 ? 14.875 -29.281 -25.625 1 98.81 94 VAL A CA 1
ATOM 775 C C . VAL A 1 94 ? 15.828 -30.453 -25.844 1 98.81 94 VAL A C 1
ATOM 777 O O . VAL A 1 94 ? 16.906 -30.281 -26.422 1 98.81 94 VAL A O 1
ATOM 780 N N . ALA A 1 95 ? 15.477 -31.562 -25.359 1 98.88 95 ALA A N 1
ATOM 781 C CA . ALA A 1 95 ? 16.156 -32.812 -25.641 1 98.88 95 ALA A CA 1
ATOM 782 C C . ALA A 1 95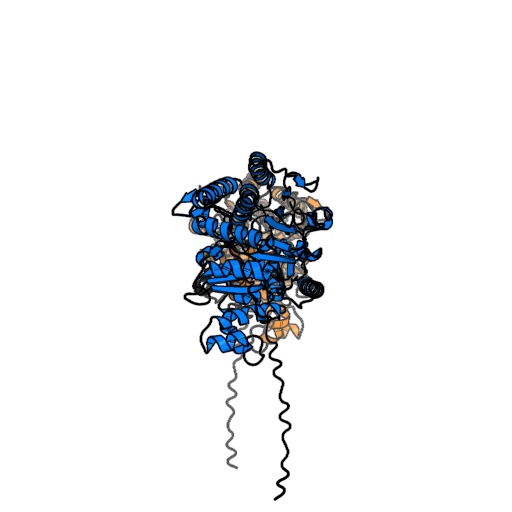 ? 15.164 -33.906 -26.031 1 98.88 95 ALA A C 1
ATOM 784 O O . ALA A 1 95 ? 14.062 -33.969 -25.5 1 98.88 95 ALA A O 1
ATOM 785 N N . GLU A 1 96 ? 15.539 -34.781 -26.969 1 98.38 96 GLU A N 1
ATOM 786 C CA . GLU A 1 96 ? 14.602 -35.781 -27.469 1 98.38 96 GLU A CA 1
ATOM 787 C C . GLU A 1 96 ? 15.242 -37.156 -27.516 1 98.38 96 GLU A C 1
ATOM 789 O O . GLU A 1 96 ? 16.406 -37.281 -27.891 1 98.38 96 GLU A O 1
ATOM 794 N N . LEU A 1 97 ? 14.477 -38.156 -27.094 1 98.06 97 LEU A N 1
ATOM 795 C CA . LEU A 1 97 ? 14.727 -39.562 -27.406 1 98.06 97 LEU A CA 1
ATOM 796 C C . LEU A 1 97 ? 13.836 -40.031 -28.562 1 98.06 97 LEU A C 1
ATOM 798 O O . LEU A 1 97 ? 12.617 -40.094 -28.406 1 98.06 97 LEU A O 1
ATOM 802 N N . PRO A 1 98 ? 14.422 -40.375 -29.656 1 96.81 98 PRO A N 1
ATOM 803 C CA . PRO A 1 98 ? 13.602 -40.812 -30.797 1 96.81 98 PRO A CA 1
ATOM 804 C C . PRO A 1 98 ? 12.938 -42.156 -30.547 1 96.81 98 PRO A C 1
ATOM 806 O O . PRO A 1 98 ? 13.398 -42.938 -29.703 1 96.81 98 PRO A O 1
ATOM 809 N N . ALA A 1 99 ? 11.812 -42.344 -31.281 1 96.62 99 ALA A N 1
ATOM 810 C CA . ALA A 1 99 ? 11.25 -43.688 -31.312 1 96.62 99 ALA A CA 1
ATOM 811 C C . ALA A 1 99 ? 12.242 -44.688 -31.922 1 96.62 99 ALA A C 1
ATOM 813 O O . ALA A 1 99 ? 13.047 -44.312 -32.781 1 96.62 99 ALA A O 1
ATOM 814 N N . THR A 1 100 ? 12.133 -45.938 -31.484 1 95.06 100 THR A N 1
ATOM 815 C CA . THR A 1 100 ? 13.062 -46.938 -31.984 1 95.06 100 THR A CA 1
ATOM 816 C C . THR A 1 100 ? 12.328 -48.031 -32.781 1 95.06 100 THR A C 1
ATOM 818 O O . THR A 1 100 ? 12.953 -48.938 -33.312 1 95.06 100 THR A O 1
ATOM 821 N N . VAL A 1 101 ? 11.016 -47.844 -32.812 1 93.25 101 VAL A N 1
ATOM 822 C CA . VAL A 1 101 ? 10.227 -48.812 -33.594 1 93.25 101 VAL A CA 1
ATOM 823 C C . VAL A 1 101 ? 9.633 -48.125 -34.812 1 93.25 101 VAL A C 1
ATOM 825 O O . VAL A 1 101 ? 9.492 -46.906 -34.875 1 93.25 101 VAL A O 1
ATOM 828 N N . PRO A 1 102 ? 9.32 -48.969 -35.875 1 91.69 102 PRO A N 1
ATOM 829 C CA . PRO A 1 102 ? 8.68 -48.375 -37.031 1 91.69 102 PRO A CA 1
ATOM 830 C C . PRO A 1 102 ? 7.262 -47.906 -36.781 1 91.69 102 PRO A C 1
ATOM 832 O O . PRO A 1 102 ? 6.582 -48.438 -35.875 1 91.69 102 PRO A O 1
ATOM 835 N N . ASN A 1 103 ? 6.754 -46.938 -37.469 1 88.69 103 ASN A N 1
ATOM 836 C CA . ASN A 1 103 ? 5.414 -46.375 -37.344 1 88.69 103 ASN A CA 1
ATOM 837 C C . ASN A 1 103 ? 5.117 -45.906 -35.938 1 88.69 103 ASN A C 1
ATOM 839 O O . ASN A 1 103 ? 4.16 -46.375 -35.312 1 88.69 103 ASN A O 1
ATOM 843 N N . PRO A 1 104 ? 5.914 -45.031 -35.5 1 92.25 104 PRO A N 1
ATOM 844 C CA . PRO A 1 104 ? 5.785 -44.594 -34.094 1 92.25 104 PRO A CA 1
ATOM 845 C C . PRO A 1 104 ? 4.465 -43.906 -33.812 1 92.25 104 PRO A C 1
ATOM 847 O O . PRO A 1 104 ? 3.893 -43.281 -34.719 1 92.25 104 PRO A O 1
ATOM 850 N N . GLU A 1 105 ? 3.963 -44.062 -32.625 1 96.19 105 GLU A N 1
ATOM 851 C CA . GLU A 1 105 ? 2.834 -43.281 -32.094 1 96.19 105 GLU A CA 1
ATOM 852 C C . GLU A 1 105 ? 3.246 -41.844 -31.766 1 96.19 105 GLU A C 1
ATOM 854 O O . GLU A 1 105 ? 4.438 -41.562 -31.703 1 96.19 105 GLU A O 1
ATOM 859 N N . PRO A 1 106 ? 2.312 -41 -31.641 1 97.12 106 PRO A N 1
ATOM 860 C CA . PRO A 1 106 ? 2.65 -39.625 -31.266 1 97.12 106 PRO A CA 1
ATOM 861 C C . PRO A 1 106 ? 3.406 -39.531 -29.953 1 97.12 106 PRO A C 1
ATOM 863 O O . PRO A 1 106 ? 3.143 -40.312 -29.031 1 97.12 106 PRO A O 1
ATOM 866 N N . GLY A 1 107 ? 4.258 -38.594 -29.828 1 98.25 107 GLY A N 1
ATOM 867 C CA . GLY A 1 107 ? 5.219 -38.469 -28.75 1 98.25 107 GLY A CA 1
ATOM 868 C C . GLY A 1 107 ? 4.613 -37.938 -27.469 1 98.25 107 GLY A C 1
ATOM 869 O O . GLY A 1 107 ? 3.438 -37.562 -27.438 1 98.25 107 GLY A O 1
ATOM 870 N N . ILE A 1 108 ? 5.43 -37.969 -26.391 1 98.75 108 ILE A N 1
ATOM 871 C CA . ILE A 1 108 ? 5.102 -37.438 -25.078 1 98.75 108 ILE A CA 1
ATOM 872 C C . ILE A 1 108 ? 6.152 -36.406 -24.656 1 98.75 108 ILE A C 1
ATOM 874 O O . ILE A 1 108 ? 7.348 -36.594 -24.875 1 98.75 108 ILE A O 1
ATOM 878 N N . ILE A 1 109 ? 5.684 -35.312 -24.094 1 98.88 109 ILE A N 1
ATOM 879 C CA . ILE A 1 109 ? 6.562 -34.25 -23.625 1 98.88 109 ILE A CA 1
ATOM 880 C C . ILE A 1 109 ? 6.609 -34.25 -22.094 1 98.88 109 ILE A C 1
ATOM 882 O O . ILE A 1 109 ? 5.566 -34.219 -21.438 1 98.88 109 ILE A O 1
ATOM 886 N N . LEU A 1 110 ? 7.773 -34.375 -21.547 1 98.88 110 LEU A N 1
ATOM 887 C CA . LEU A 1 110 ? 8.031 -34.062 -20.141 1 98.88 110 LEU A CA 1
ATOM 888 C C . LEU A 1 110 ? 8.406 -32.594 -19.953 1 98.88 110 LEU A C 1
ATOM 890 O O . LEU A 1 110 ? 9.57 -32.25 -20.109 1 98.88 110 LEU A O 1
ATOM 894 N N . ALA A 1 111 ? 7.445 -31.828 -19.516 1 98.88 111 ALA A N 1
ATOM 895 C CA . ALA A 1 111 ? 7.648 -30.375 -19.453 1 98.88 111 ALA A CA 1
ATOM 896 C C . ALA A 1 111 ? 7.848 -29.906 -18.016 1 98.88 111 ALA A C 1
ATOM 898 O O . ALA A 1 111 ? 7.254 -30.469 -17.094 1 98.88 111 ALA A O 1
ATOM 899 N N . ASN A 1 112 ? 8.664 -28.953 -17.812 1 98.69 112 ASN A N 1
ATOM 900 C CA . ASN A 1 112 ? 8.922 -28.297 -16.547 1 98.69 112 ASN A CA 1
ATOM 901 C C . ASN A 1 112 ? 9.43 -26.859 -16.734 1 98.69 112 ASN A C 1
ATOM 903 O O . ASN A 1 112 ? 9.641 -26.422 -17.859 1 98.69 112 ASN A O 1
ATOM 907 N N . HIS A 1 113 ? 9.539 -26.125 -15.656 1 98.5 113 HIS A N 1
ATOM 908 C CA . HIS A 1 113 ? 10.172 -24.812 -15.75 1 98.5 113 HIS A CA 1
ATOM 909 C C . HIS A 1 113 ? 11.273 -24.656 -14.703 1 98.5 113 HIS A C 1
ATOM 911 O O . HIS A 1 113 ? 11.266 -25.344 -13.68 1 98.5 113 HIS A O 1
ATOM 917 N N . LEU A 1 114 ? 12.156 -23.75 -15.023 1 98.44 114 LEU A N 1
ATOM 918 C CA . LEU A 1 114 ? 13.398 -23.734 -14.25 1 98.44 114 LEU A CA 1
ATOM 919 C C . LEU A 1 114 ? 13.5 -22.469 -13.406 1 98.44 114 LEU A C 1
ATOM 921 O O . LEU A 1 114 ? 14.352 -22.391 -12.516 1 98.44 114 LEU A O 1
ATOM 925 N N . ASP A 1 115 ? 12.664 -21.469 -13.703 1 96.81 115 ASP A N 1
ATOM 926 C CA . ASP A 1 115 ? 12.664 -20.25 -12.883 1 96.81 115 ASP A CA 1
ATOM 927 C C . ASP A 1 115 ? 11.883 -20.469 -11.586 1 96.81 115 ASP A C 1
ATOM 929 O O . ASP A 1 115 ? 11.086 -21.406 -11.484 1 96.81 115 ASP A O 1
ATOM 933 N N . THR A 1 116 ? 12.234 -19.672 -10.602 1 95.06 116 THR A N 1
ATOM 934 C CA . THR A 1 116 ? 11.555 -19.688 -9.312 1 95.06 116 THR A CA 1
ATOM 935 C C . THR A 1 116 ? 11.055 -18.281 -8.953 1 95.06 116 THR A C 1
ATOM 937 O O . THR A 1 116 ? 11.266 -17.328 -9.695 1 95.06 116 THR A O 1
ATOM 940 N N . VAL A 1 117 ? 10.305 -18.203 -7.871 1 92.31 117 VAL A N 1
ATOM 941 C CA . VAL A 1 117 ? 9.805 -16.922 -7.398 1 92.31 117 VAL A CA 1
ATOM 942 C C . VAL A 1 117 ? 10.719 -16.375 -6.297 1 92.31 117 VAL A C 1
ATOM 944 O O . VAL A 1 117 ? 11.594 -17.094 -5.801 1 92.31 117 VAL A O 1
ATOM 947 N N . GLU A 1 118 ? 10.516 -15.125 -5.996 1 90.06 118 GLU A N 1
ATOM 948 C CA . GLU A 1 118 ? 11.312 -14.453 -4.973 1 90.06 118 GLU A CA 1
ATOM 949 C C . GLU A 1 118 ? 11.086 -15.078 -3.598 1 90.06 118 GLU A C 1
ATOM 951 O O . GLU A 1 118 ? 10.133 -15.836 -3.406 1 90.06 118 GLU A O 1
ATOM 956 N N . PHE A 1 119 ? 12.023 -14.844 -2.709 1 87.69 119 PHE A N 1
ATOM 957 C CA . PHE A 1 119 ? 11.945 -15.289 -1.322 1 87.69 119 PHE A CA 1
ATOM 958 C C . PHE A 1 119 ? 12.633 -14.289 -0.396 1 87.69 119 PHE A C 1
ATOM 960 O O . PHE A 1 119 ? 13.453 -13.484 -0.841 1 87.69 119 PHE A O 1
ATOM 967 N N . ASP A 1 120 ? 12.172 -14.336 0.823 1 84.88 120 ASP A N 1
ATOM 968 C CA . ASP A 1 120 ? 12.883 -13.633 1.884 1 84.88 120 ASP A CA 1
ATOM 969 C C . ASP A 1 120 ? 13.672 -14.609 2.754 1 84.88 120 ASP A C 1
ATOM 971 O O . ASP A 1 120 ? 13.094 -15.328 3.57 1 84.88 120 ASP A O 1
ATOM 975 N N . ALA A 1 121 ? 14.945 -14.523 2.639 1 89.06 121 ALA A N 1
ATOM 976 C CA . ALA A 1 121 ? 15.82 -15.484 3.305 1 89.06 121 ALA A CA 1
ATOM 977 C C . ALA A 1 121 ? 15.633 -15.445 4.816 1 89.06 121 ALA A C 1
ATOM 979 O O . ALA A 1 121 ? 15.797 -16.453 5.5 1 89.06 121 ALA A O 1
ATOM 980 N N . LYS A 1 122 ? 15.188 -14.297 5.273 1 83.62 122 LYS A N 1
ATOM 981 C CA . LYS A 1 122 ? 15.031 -14.125 6.719 1 83.62 122 LYS A CA 1
ATOM 982 C C . LYS A 1 122 ? 13.883 -14.977 7.25 1 83.62 122 LYS A C 1
ATOM 984 O O . LYS A 1 122 ? 13.836 -15.281 8.445 1 83.62 122 LYS A O 1
ATOM 989 N N . GLU A 1 123 ? 13.023 -15.445 6.387 1 83.25 123 GLU A N 1
ATOM 990 C CA . GLU A 1 123 ? 11.859 -16.234 6.789 1 83.25 123 GLU A CA 1
ATOM 991 C C . GLU A 1 123 ? 12.156 -17.719 6.758 1 83.25 123 GLU A C 1
ATOM 993 O O . GLU A 1 123 ? 11.328 -18.547 7.164 1 83.25 123 GLU A O 1
ATOM 998 N N . TRP A 1 124 ? 13.359 -18.141 6.328 1 90.06 124 TRP A N 1
ATOM 999 C CA . TRP A 1 124 ? 13.656 -19.547 6.062 1 90.06 124 TRP A CA 1
ATOM 1000 C C . TRP A 1 124 ? 14.484 -20.141 7.188 1 90.06 124 TRP A C 1
ATOM 1002 O O . TRP A 1 124 ? 15.359 -19.484 7.754 1 90.06 124 TRP A O 1
ATOM 1012 N N . LYS A 1 125 ? 14.211 -21.375 7.473 1 88.12 125 LYS A N 1
ATOM 1013 C CA . LYS A 1 125 ? 15 -22.141 8.43 1 88.12 125 LYS A CA 1
ATOM 1014 C C . LYS A 1 125 ? 16.375 -22.484 7.859 1 88.12 125 LYS A C 1
ATOM 1016 O O . LYS A 1 125 ? 17.359 -22.531 8.594 1 88.12 125 LYS A O 1
ATOM 1021 N N . MET A 1 126 ? 16.312 -22.844 6.617 1 90.69 126 MET A N 1
ATOM 1022 C CA . MET A 1 126 ? 17.531 -23.141 5.863 1 90.69 126 MET A CA 1
ATOM 1023 C C . MET A 1 126 ? 17.703 -22.188 4.688 1 90.69 126 MET A C 1
ATOM 1025 O O . MET A 1 126 ? 16.703 -21.734 4.102 1 90.69 126 MET A O 1
ATOM 1029 N N . ASN A 1 127 ? 18.953 -21.953 4.387 1 94.12 127 ASN A N 1
ATOM 1030 C CA . ASN A 1 127 ? 19.203 -21.062 3.25 1 94.12 127 ASN A CA 1
ATOM 1031 C C . ASN A 1 127 ? 18.5 -21.562 1.989 1 94.12 127 ASN A C 1
ATOM 1033 O O . ASN A 1 127 ? 18.719 -22.703 1.566 1 94.12 127 ASN A O 1
ATOM 1037 N N . PRO A 1 128 ? 17.703 -20.719 1.392 1 95.38 128 PRO A N 1
ATOM 1038 C CA . PRO A 1 128 ? 16.891 -21.141 0.25 1 95.38 128 PRO A CA 1
ATOM 1039 C C . PRO A 1 128 ? 17.734 -21.5 -0.974 1 95.38 128 PRO A C 1
ATOM 1041 O O . PRO A 1 128 ? 17.234 -22.125 -1.912 1 95.38 128 PRO A O 1
ATOM 1044 N N . LEU A 1 129 ? 19.062 -21.188 -0.999 1 96.44 129 LEU A N 1
ATOM 1045 C CA . LEU A 1 129 ? 19.906 -21.438 -2.158 1 96.44 129 LEU A CA 1
ATOM 1046 C C . LEU A 1 129 ? 21.031 -22.406 -1.808 1 96.44 129 LEU A C 1
ATOM 1048 O O . LEU A 1 129 ? 22.062 -22.438 -2.486 1 96.44 129 LEU A O 1
ATOM 1052 N N . ALA A 1 130 ? 20.797 -23.25 -0.821 1 94.56 130 ALA A N 1
ATOM 1053 C CA . ALA A 1 130 ? 21.906 -24.094 -0.373 1 94.56 130 ALA A CA 1
ATOM 1054 C C . ALA A 1 130 ? 21.75 -25.516 -0.89 1 94.56 130 ALA A C 1
ATOM 1056 O O . ALA A 1 130 ? 22.719 -26.266 -0.954 1 94.56 130 ALA A O 1
ATOM 1057 N N . GLY A 1 131 ? 20.594 -25.922 -1.264 1 96.69 131 GLY A N 1
ATOM 1058 C CA . GLY A 1 131 ? 20.391 -27.312 -1.652 1 96.69 131 GLY A CA 1
ATOM 1059 C C . GLY A 1 131 ? 20.75 -28.281 -0.551 1 96.69 131 GLY A C 1
ATOM 1060 O O . GLY A 1 131 ? 21.25 -29.375 -0.824 1 96.69 131 GLY A O 1
ATOM 1061 N N . THR A 1 132 ? 20.469 -27.922 0.602 1 96.19 132 THR A N 1
ATOM 1062 C CA . THR A 1 132 ? 20.859 -28.703 1.772 1 96.19 132 THR A CA 1
ATOM 1063 C C . THR A 1 132 ? 20.078 -30.016 1.831 1 96.19 132 THR A C 1
ATOM 1065 O O . THR A 1 132 ? 18.844 -30.016 1.685 1 96.19 132 THR A O 1
ATOM 1068 N N . VAL A 1 133 ? 20.828 -31.109 2.008 1 97.75 133 VAL A N 1
ATOM 1069 C CA . VAL A 1 133 ? 20.219 -32.406 2.24 1 97.75 133 VAL A CA 1
ATOM 1070 C C . VAL A 1 133 ? 20.25 -32.75 3.729 1 97.75 133 VAL A C 1
ATOM 1072 O O . VAL A 1 133 ? 21.328 -33.031 4.277 1 97.75 133 VAL A O 1
ATOM 1075 N N . ARG A 1 134 ? 19.109 -32.625 4.305 1 96.12 134 ARG A N 1
ATOM 1076 C CA . ARG A 1 134 ? 19.016 -32.844 5.742 1 96.12 134 ARG A CA 1
ATOM 1077 C C . ARG A 1 134 ? 17.672 -33.469 6.121 1 96.12 134 ARG A C 1
ATOM 1079 O O . ARG A 1 134 ? 16.641 -33.094 5.586 1 96.12 134 ARG A O 1
ATOM 1086 N N . ASP A 1 135 ? 17.719 -34.562 6.996 1 94.5 135 ASP A N 1
ATOM 1087 C CA . ASP A 1 135 ? 16.531 -35.188 7.562 1 94.5 135 ASP A CA 1
ATOM 1088 C C . ASP A 1 135 ? 15.648 -35.781 6.465 1 94.5 135 ASP A C 1
ATOM 1090 O O . ASP A 1 135 ? 14.438 -35.594 6.469 1 94.5 135 ASP A O 1
ATOM 1094 N N . GLY A 1 136 ? 16.266 -36.375 5.484 1 96.25 136 GLY A N 1
ATOM 1095 C CA . GLY A 1 136 ? 15.547 -37.062 4.418 1 96.25 136 GLY A CA 1
ATOM 1096 C C . GLY A 1 136 ? 14.891 -36.125 3.434 1 96.25 136 GLY A C 1
ATOM 1097 O O . GLY A 1 136 ? 13.969 -36.5 2.711 1 96.25 136 GLY A O 1
ATOM 1098 N N . ARG A 1 137 ? 15.336 -34.875 3.465 1 95.75 137 ARG A N 1
ATOM 1099 C CA . ARG A 1 137 ? 14.75 -33.844 2.604 1 95.75 137 ARG A CA 1
ATOM 1100 C C . ARG A 1 137 ? 15.836 -33.062 1.896 1 95.75 137 ARG A C 1
ATOM 1102 O O . ARG A 1 137 ? 16.953 -32.906 2.406 1 95.75 137 ARG A O 1
ATOM 1109 N N . VAL A 1 138 ? 15.508 -32.562 0.727 1 97.62 138 VAL A N 1
ATOM 1110 C CA . VAL A 1 138 ? 16.328 -31.578 0.026 1 97.62 138 VAL A CA 1
ATOM 1111 C C . VAL A 1 138 ? 15.656 -30.203 0.12 1 97.62 138 VAL A C 1
ATOM 1113 O O . VAL A 1 138 ? 14.547 -30.016 -0.369 1 97.62 138 VAL A O 1
ATOM 1116 N N . TRP A 1 139 ? 16.406 -29.281 0.731 1 95.94 139 TRP A N 1
ATOM 1117 C CA . TRP A 1 139 ? 15.836 -27.969 1.033 1 95.94 139 TRP A CA 1
ATOM 1118 C C . TRP A 1 139 ? 16.297 -26.922 0.023 1 95.94 139 TRP A C 1
ATOM 1120 O O . TRP A 1 139 ? 17.469 -26.891 -0.352 1 95.94 139 TRP A O 1
ATOM 1130 N N . GLY A 1 140 ? 15.312 -26.094 -0.384 1 96.44 140 GLY A N 1
ATOM 1131 C CA . GLY A 1 140 ? 15.648 -24.984 -1.251 1 96.44 140 GLY A CA 1
ATOM 1132 C C . GLY A 1 140 ? 14.461 -24.453 -2.033 1 96.44 140 GLY A C 1
ATOM 1133 O O . GLY A 1 140 ? 13.492 -25.172 -2.266 1 96.44 140 GLY A O 1
ATOM 1134 N N . ARG A 1 141 ? 14.586 -23.141 -2.441 1 95.75 141 ARG A N 1
ATOM 1135 C CA . ARG A 1 141 ? 13.57 -22.562 -3.305 1 95.75 141 ARG A CA 1
ATOM 1136 C C . ARG A 1 141 ? 13.492 -23.281 -4.641 1 95.75 141 ARG A C 1
ATOM 1138 O O . ARG A 1 141 ? 14.5 -23.406 -5.344 1 95.75 141 ARG A O 1
ATOM 1145 N N . GLY A 1 142 ? 12.305 -23.797 -4.953 1 95.88 142 GLY A N 1
ATOM 1146 C CA . GLY A 1 142 ? 12.109 -24.547 -6.184 1 95.88 142 GLY A CA 1
ATOM 1147 C C . GLY A 1 142 ? 12.047 -26.047 -5.965 1 95.88 142 GLY A C 1
ATOM 1148 O O . GLY A 1 142 ? 11.742 -26.812 -6.887 1 95.88 142 GLY A O 1
ATOM 1149 N N . ALA A 1 143 ? 12.25 -26.484 -4.777 1 96.81 143 ALA A N 1
ATOM 1150 C CA . ALA A 1 143 ? 12.273 -27.906 -4.504 1 96.81 143 ALA A CA 1
ATOM 1151 C C . ALA A 1 143 ? 10.953 -28.562 -4.898 1 96.81 143 ALA A C 1
ATOM 1153 O O . ALA A 1 143 ? 10.938 -29.688 -5.422 1 96.81 143 ALA A O 1
ATOM 1154 N N . ILE A 1 144 ? 9.867 -27.875 -4.656 1 94.56 144 ILE A N 1
ATOM 1155 C CA . ILE A 1 144 ? 8.555 -28.375 -5.031 1 94.56 144 ILE A CA 1
ATOM 1156 C C . ILE A 1 144 ? 8.086 -27.703 -6.316 1 94.56 144 ILE A C 1
ATOM 1158 O O . ILE A 1 144 ? 7.637 -28.375 -7.25 1 94.56 144 ILE A O 1
ATOM 1162 N N . ASP A 1 145 ? 8.273 -26.469 -6.547 1 93.06 145 ASP A N 1
ATOM 1163 C CA . ASP A 1 145 ? 7.781 -25.656 -7.66 1 93.06 145 ASP A CA 1
ATOM 1164 C C . ASP A 1 145 ? 8.93 -25 -8.414 1 93.06 145 ASP A C 1
ATOM 1166 O O . ASP A 1 145 ? 9.312 -23.875 -8.109 1 93.06 145 ASP A O 1
ATOM 1170 N N . MET A 1 146 ? 9.648 -25.641 -9.391 1 95.62 146 MET A N 1
ATOM 1171 C CA . MET A 1 146 ? 9.297 -27.031 -9.586 1 95.62 146 MET A CA 1
ATOM 1172 C C . MET A 1 146 ? 10.516 -27.859 -10 1 95.62 146 MET A C 1
ATOM 1174 O O . MET A 1 146 ? 10.383 -28.859 -10.711 1 95.62 146 MET A O 1
ATOM 1178 N N . LYS A 1 147 ? 11.664 -27.406 -9.531 1 98.06 147 LYS A N 1
ATOM 1179 C CA . LYS A 1 147 ? 12.906 -28.062 -9.938 1 98.06 147 LYS A CA 1
ATOM 1180 C C . LYS A 1 147 ? 12.922 -29.516 -9.477 1 98.06 147 LYS A C 1
ATOM 1182 O O . LYS A 1 147 ? 13.578 -30.359 -10.094 1 98.06 147 LYS A O 1
ATOM 1187 N N . GLY A 1 148 ? 12.219 -29.844 -8.406 1 98.12 148 GLY A N 1
ATOM 1188 C CA . GLY A 1 148 ? 12.078 -31.234 -8 1 98.12 148 GLY A CA 1
ATOM 1189 C C . GLY A 1 148 ? 11.508 -32.125 -9.094 1 98.12 148 GLY A C 1
ATOM 1190 O O . GLY A 1 148 ? 12.078 -33.156 -9.414 1 98.12 148 GLY A O 1
ATOM 1191 N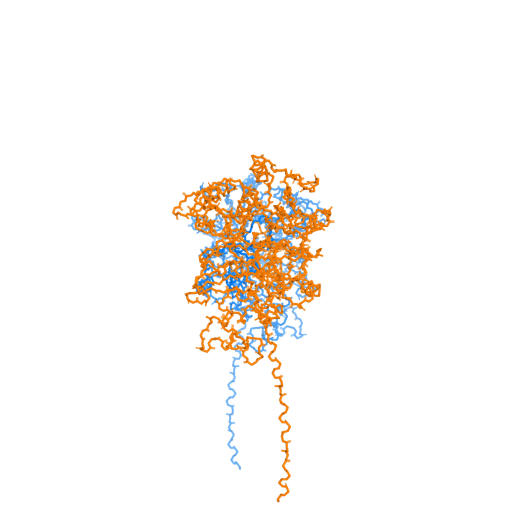 N . MET A 1 149 ? 10.422 -31.688 -9.656 1 98.31 149 MET A N 1
ATOM 1192 C CA . MET A 1 149 ? 9.82 -32.469 -10.734 1 98.31 149 MET A CA 1
ATOM 1193 C C . MET A 1 149 ? 10.711 -32.438 -11.969 1 98.31 149 MET A C 1
ATOM 1195 O O . MET A 1 149 ? 10.773 -33.438 -12.703 1 98.31 149 MET A O 1
ATOM 1199 N N . ALA A 1 150 ? 11.367 -31.344 -12.242 1 98.81 150 ALA A N 1
ATOM 1200 C CA . ALA A 1 150 ? 12.297 -31.312 -13.359 1 98.81 150 ALA A CA 1
ATOM 1201 C C . ALA A 1 150 ? 13.32 -32.438 -13.258 1 98.81 150 ALA A C 1
ATOM 1203 O O . ALA A 1 150 ? 13.641 -33.094 -14.258 1 98.81 150 ALA A O 1
ATOM 1204 N N . VAL A 1 151 ? 13.797 -32.625 -12.094 1 98.88 151 VAL A N 1
ATOM 1205 C CA . VAL A 1 151 ? 14.805 -33.656 -11.852 1 98.88 151 VAL A CA 1
ATOM 1206 C C . VAL A 1 151 ? 14.164 -35.031 -11.969 1 98.88 151 VAL A C 1
ATOM 1208 O O . VAL A 1 151 ? 14.758 -35.969 -12.531 1 98.88 151 VAL A O 1
ATOM 1211 N N . MET A 1 152 ? 12.938 -35.219 -11.398 1 98.88 152 MET A N 1
ATOM 1212 C CA . MET A 1 152 ? 12.219 -36.5 -11.562 1 98.88 152 MET A CA 1
ATOM 1213 C C . MET A 1 152 ? 12.078 -36.844 -13.039 1 98.88 152 MET A C 1
ATOM 1215 O O . MET A 1 152 ? 12.328 -38 -13.43 1 98.88 152 MET A O 1
ATOM 1219 N N . GLU A 1 153 ? 11.68 -35.906 -13.805 1 98.88 153 GLU A N 1
ATOM 1220 C CA . GLU A 1 153 ? 11.516 -36.094 -15.242 1 98.88 153 GLU A CA 1
ATOM 1221 C C . GLU A 1 153 ? 12.852 -36.438 -15.914 1 98.88 153 GLU A C 1
ATOM 1223 O O . GLU A 1 153 ? 12.906 -37.281 -16.781 1 98.88 153 GLU A O 1
ATOM 1228 N N . LEU A 1 154 ? 13.875 -35.719 -15.508 1 98.94 154 LEU A N 1
ATOM 1229 C CA . LEU A 1 154 ? 15.195 -35.938 -16.094 1 98.94 154 LEU A CA 1
ATOM 1230 C C . LEU A 1 154 ? 15.672 -37.344 -15.852 1 98.94 154 LEU A C 1
ATOM 1232 O O . LEU A 1 154 ? 16.125 -38.031 -16.781 1 98.94 154 LEU A O 1
ATOM 1236 N N . VAL A 1 155 ? 15.578 -37.812 -14.648 1 98.88 155 VAL A N 1
ATOM 1237 C CA . VAL A 1 155 ? 16.062 -39.156 -14.297 1 98.88 155 VAL A CA 1
ATOM 1238 C C . VAL A 1 155 ? 15.211 -40.188 -15 1 98.88 155 VAL A C 1
ATOM 1240 O O . VAL A 1 155 ? 15.734 -41.188 -15.484 1 98.88 155 VAL A O 1
ATOM 1243 N N . ALA A 1 156 ? 13.875 -40 -15.062 1 98.75 156 ALA A N 1
ATOM 1244 C CA . ALA A 1 156 ? 13.008 -40.906 -15.797 1 98.75 156 ALA A CA 1
ATOM 1245 C C . ALA A 1 156 ? 13.391 -40.969 -17.281 1 98.75 156 ALA A C 1
ATOM 1247 O O . ALA A 1 156 ? 13.406 -42.031 -17.891 1 98.75 156 ALA A O 1
ATOM 1248 N N . PHE A 1 157 ? 13.641 -39.844 -17.828 1 98.69 157 PHE A N 1
ATOM 1249 C CA . PHE A 1 157 ? 14.047 -39.688 -19.219 1 98.69 157 PHE A CA 1
ATOM 1250 C C . PHE A 1 157 ? 15.344 -40.438 -19.484 1 98.69 157 PHE A C 1
ATOM 1252 O O . PHE A 1 157 ? 15.43 -41.188 -20.453 1 98.69 157 PHE A O 1
ATOM 1259 N N . LEU A 1 158 ? 16.328 -40.25 -18.641 1 98.75 158 LEU A N 1
ATOM 1260 C CA . LEU A 1 158 ? 17.609 -40.938 -18.766 1 98.75 158 LEU A CA 1
ATOM 1261 C C . LEU A 1 158 ? 17.438 -42.438 -18.609 1 98.75 158 LEU A C 1
ATOM 1263 O O . LEU A 1 158 ? 18.047 -43.219 -19.359 1 98.75 158 LEU A O 1
ATOM 1267 N N . GLU A 1 159 ? 16.625 -42.812 -17.672 1 98.31 159 GLU A N 1
ATOM 1268 C CA . GLU A 1 159 ? 16.422 -44.219 -17.422 1 98.31 159 GLU A CA 1
ATOM 1269 C C . GLU A 1 159 ? 15.758 -44.906 -18.594 1 98.31 159 GLU A C 1
ATOM 1271 O O . GLU A 1 159 ? 16.016 -46.094 -18.875 1 98.31 159 GLU A O 1
ATOM 1276 N N . LEU A 1 160 ? 14.875 -44.219 -19.234 1 97.31 160 LEU A N 1
ATOM 1277 C CA . LEU A 1 160 ? 14.234 -44.781 -20.422 1 97.31 160 LEU A CA 1
ATOM 1278 C C . LEU A 1 160 ? 15.281 -45.156 -21.469 1 97.31 160 LEU A C 1
ATOM 1280 O O . LEU A 1 160 ? 15.164 -46.188 -22.141 1 97.31 160 LEU A O 1
ATOM 1284 N N . LYS A 1 161 ? 16.219 -44.344 -21.672 1 97 161 LYS A N 1
ATOM 1285 C CA . LYS A 1 161 ? 17.312 -44.625 -22.594 1 97 161 LYS A CA 1
ATOM 1286 C C . LYS A 1 161 ? 18.188 -45.781 -22.078 1 97 161 LYS A C 1
ATOM 1288 O O . LYS A 1 161 ? 18.5 -46.719 -22.812 1 97 161 LYS A O 1
ATOM 1293 N N . ARG A 1 162 ? 18.578 -45.688 -20.797 1 97.25 162 ARG A N 1
ATOM 1294 C CA . ARG A 1 162 ? 19.484 -46.656 -20.188 1 97.25 162 ARG A CA 1
ATOM 1295 C C . ARG A 1 162 ? 18.891 -48.062 -20.25 1 97.25 162 ARG A C 1
ATOM 1297 O O . ARG A 1 162 ? 19.625 -49.062 -20.391 1 97.25 162 ARG A O 1
ATOM 1304 N N . SER A 1 163 ? 17.609 -48.156 -20.094 1 94.81 163 SER A N 1
ATOM 1305 C CA . SER A 1 163 ? 16.922 -49.469 -20 1 94.81 163 SER A CA 1
ATOM 1306 C C . SER A 1 163 ? 16.938 -50.188 -21.344 1 94.81 163 SER A C 1
ATOM 1308 O O . SER A 1 163 ? 16.75 -51.406 -21.406 1 94.81 163 SER A O 1
ATOM 1310 N N . GLY A 1 164 ? 17.016 -49.438 -22.422 1 92.38 164 GLY A N 1
ATOM 1311 C CA . GLY A 1 164 ? 17.094 -50 -23.75 1 92.38 164 GLY A CA 1
ATOM 1312 C C . GLY A 1 164 ? 15.773 -50.562 -24.25 1 92.38 164 GLY A C 1
ATOM 1313 O O . GLY A 1 164 ? 15.727 -51.281 -25.25 1 92.38 164 GLY A O 1
ATOM 1314 N N . ILE A 1 165 ? 14.734 -50.25 -23.594 1 91.94 165 ILE A N 1
ATOM 1315 C CA . ILE A 1 165 ? 13.438 -50.75 -24.016 1 91.94 165 ILE A CA 1
ATOM 1316 C C . ILE A 1 165 ? 13.055 -50.125 -25.359 1 91.94 165 ILE A C 1
ATOM 1318 O O . ILE A 1 165 ? 13.43 -48.969 -25.625 1 91.94 165 ILE A O 1
ATOM 1322 N N . PRO A 1 166 ? 12.344 -50.906 -26.203 1 92.5 166 PRO A N 1
ATOM 1323 C CA . PRO A 1 166 ? 11.852 -50.281 -27.438 1 92.5 166 PRO A CA 1
ATOM 1324 C C . PRO A 1 166 ? 10.93 -49.094 -27.156 1 92.5 166 PRO A C 1
ATOM 1326 O O . PRO A 1 166 ? 10.07 -49.156 -26.266 1 92.5 166 PRO A O 1
ATOM 1329 N N . ARG A 1 167 ? 11.164 -48.062 -27.875 1 95.44 167 ARG A N 1
ATOM 1330 C CA . ARG A 1 167 ? 10.336 -46.844 -27.75 1 95.44 167 ARG A CA 1
ATOM 1331 C C . ARG A 1 167 ? 9.383 -46.719 -28.938 1 95.44 167 ARG A C 1
ATOM 1333 O O . ARG A 1 167 ? 9.82 -46.438 -30.047 1 95.44 167 ARG A O 1
ATOM 1340 N N . SER A 1 168 ? 8.117 -46.844 -28.688 1 96.12 168 SER A N 1
ATOM 1341 C CA . SER A 1 168 ? 7.098 -46.75 -29.734 1 96.12 168 SER A CA 1
ATOM 1342 C C . SER A 1 168 ? 6.73 -45.312 -30.016 1 96.12 168 SER A C 1
ATOM 1344 O O . SER A 1 168 ? 5.91 -45.031 -30.891 1 96.12 168 SER A O 1
ATOM 1346 N N . ARG A 1 169 ? 7.34 -44.406 -29.344 1 96.94 169 ARG A N 1
ATOM 1347 C CA . ARG A 1 169 ? 7.105 -42.969 -29.516 1 96.94 169 ARG A CA 1
ATOM 1348 C C . ARG A 1 169 ? 8.336 -42.156 -29.125 1 96.94 169 ARG A C 1
ATOM 1350 O O . ARG A 1 169 ? 9.195 -42.656 -28.375 1 96.94 169 ARG A O 1
ATOM 1357 N N . LYS A 1 170 ? 8.484 -41 -29.656 1 97.31 170 LYS A N 1
ATOM 1358 C CA . LYS A 1 170 ? 9.523 -40.062 -29.203 1 97.31 170 LYS A CA 1
ATOM 1359 C C . LYS A 1 170 ? 9.141 -39.406 -27.891 1 97.31 170 LYS A C 1
ATOM 1361 O O . LYS A 1 170 ? 7.957 -39.188 -27.609 1 97.31 170 LYS A O 1
ATOM 1366 N N . ILE A 1 171 ? 10.125 -39.188 -27.109 1 98.44 171 ILE A N 1
ATOM 1367 C CA . ILE A 1 171 ? 9.953 -38.562 -25.812 1 98.44 171 ILE A CA 1
ATOM 1368 C C . ILE A 1 171 ? 10.797 -37.281 -25.766 1 98.44 171 ILE A C 1
ATOM 1370 O O . ILE A 1 171 ? 11.992 -37.312 -26.062 1 98.44 171 ILE A O 1
ATOM 1374 N N . MET A 1 172 ? 10.18 -36.188 -25.359 1 98.81 172 MET A N 1
ATOM 1375 C CA . MET A 1 172 ? 10.891 -34.906 -25.25 1 98.81 172 MET A CA 1
ATOM 1376 C C . MET A 1 172 ? 11.039 -34.5 -23.797 1 98.81 172 MET A C 1
ATOM 1378 O O . MET A 1 172 ? 10.094 -34.625 -23.016 1 98.81 172 MET A O 1
ATOM 1382 N N . TYR A 1 173 ? 12.211 -34.156 -23.391 1 98.88 173 TYR A N 1
ATOM 1383 C CA . TYR A 1 173 ? 12.445 -33.406 -22.172 1 98.88 173 TYR A CA 1
ATOM 1384 C C . TYR A 1 173 ? 12.477 -31.891 -22.469 1 98.88 173 TYR A C 1
ATOM 1386 O O . TYR A 1 173 ? 13.352 -31.422 -23.188 1 98.88 173 TYR A O 1
ATOM 1394 N N . LEU A 1 174 ? 11.516 -31.188 -21.969 1 98.88 174 LEU A N 1
ATOM 1395 C CA . LEU A 1 174 ? 11.336 -29.766 -22.25 1 98.88 174 LEU A CA 1
ATOM 1396 C C . LEU A 1 174 ? 11.406 -28.938 -20.969 1 98.88 174 LEU A C 1
ATOM 1398 O O . LEU A 1 174 ? 10.469 -28.938 -20.172 1 98.88 174 LEU A O 1
ATOM 1402 N N . ALA A 1 175 ? 12.492 -28.234 -20.766 1 98.81 175 ALA A N 1
ATOM 1403 C CA . ALA A 1 175 ? 12.656 -27.344 -19.625 1 98.81 175 ALA A CA 1
ATOM 1404 C C . ALA A 1 175 ? 12.461 -25.891 -20.047 1 98.81 175 ALA A C 1
ATOM 1406 O O . ALA A 1 175 ? 13.203 -25.359 -20.875 1 98.81 175 ALA A O 1
ATOM 1407 N N . LEU A 1 176 ? 11.484 -25.234 -19.453 1 98.75 176 LEU A N 1
ATOM 1408 C CA . LEU A 1 176 ? 11.023 -23.938 -19.938 1 98.75 176 LEU A CA 1
ATOM 1409 C C . LEU A 1 176 ? 11.5 -22.828 -19 1 98.75 176 LEU A C 1
ATOM 1411 O O . LEU A 1 176 ? 11.82 -23.078 -17.844 1 98.75 176 LEU A O 1
ATOM 1415 N N . ALA A 1 177 ? 11.586 -21.625 -19.578 1 98 177 ALA A N 1
ATOM 1416 C CA . ALA A 1 177 ? 11.898 -20.406 -18.844 1 98 177 ALA A CA 1
ATOM 1417 C C . ALA A 1 177 ? 10.633 -19.609 -18.547 1 98 177 ALA A C 1
ATOM 1419 O O . ALA A 1 177 ? 9.602 -19.797 -19.203 1 98 177 ALA A O 1
ATOM 1420 N N . ASP A 1 178 ? 10.586 -18.844 -17.484 1 96.31 178 ASP A N 1
ATOM 1421 C CA . ASP A 1 178 ? 9.75 -17.656 -17.328 1 96.31 178 ASP A CA 1
ATOM 1422 C C . ASP A 1 178 ? 8.328 -18.031 -16.922 1 96.31 178 ASP A C 1
ATOM 1424 O O . ASP A 1 178 ? 7.402 -17.234 -17.062 1 96.31 178 ASP A O 1
ATOM 1428 N N . GLU A 1 179 ? 8.125 -19.234 -16.469 1 95.25 179 GLU A N 1
ATOM 1429 C CA . GLU A 1 179 ? 6.781 -19.641 -16.062 1 95.25 179 GLU A CA 1
ATOM 1430 C C . GLU A 1 179 ? 6.234 -18.734 -14.961 1 95.25 179 GLU A C 1
ATOM 1432 O O . GLU A 1 179 ? 5.066 -18.344 -14.992 1 95.25 179 GLU A O 1
ATOM 1437 N N . GLU A 1 180 ? 7.039 -18.297 -14.039 1 92.56 180 GLU A N 1
ATOM 1438 C CA . GLU A 1 180 ? 6.633 -17.562 -12.844 1 92.56 180 GLU A CA 1
ATOM 1439 C C . GLU A 1 180 ? 6.281 -16.125 -13.18 1 92.56 180 GLU A C 1
ATOM 1441 O O . GLU A 1 180 ? 5.777 -15.391 -12.32 1 92.56 180 GLU A O 1
ATOM 1446 N N . SER A 1 181 ? 6.609 -15.711 -14.398 1 91.06 181 SER A N 1
ATOM 1447 C CA . SER A 1 181 ? 6.344 -14.336 -14.82 1 91.06 181 SER A CA 1
ATOM 1448 C C . SER A 1 181 ? 5.406 -14.297 -16.016 1 91.06 181 SER A C 1
ATOM 1450 O O . SER A 1 181 ? 5.426 -13.336 -16.797 1 91.06 181 SER A O 1
ATOM 1452 N N . GLY A 1 182 ? 4.715 -15.367 -16.266 1 90.62 182 GLY A N 1
ATOM 1453 C CA . GLY A 1 182 ? 3.695 -15.352 -17.297 1 90.62 182 GLY A CA 1
ATOM 1454 C C . GLY A 1 182 ? 4.113 -16.094 -18.562 1 90.62 182 GLY A C 1
ATOM 1455 O O . GLY A 1 182 ? 3.367 -16.141 -19.531 1 90.62 182 GLY A O 1
ATOM 1456 N N . SER A 1 183 ? 5.328 -16.609 -18.688 1 95.44 183 SER A N 1
ATOM 1457 C CA . SER A 1 183 ? 5.805 -17.562 -19.672 1 95.44 183 SER A CA 1
ATOM 1458 C C . SER A 1 183 ? 6.035 -16.891 -21.031 1 95.44 183 SER A C 1
ATOM 1460 O O . SER A 1 183 ? 6.07 -17.547 -22.062 1 95.44 183 SER A O 1
ATOM 1462 N N . VAL A 1 184 ? 6.188 -15.57 -21.062 1 95.25 184 VAL A N 1
ATOM 1463 C CA . VAL A 1 184 ? 6.383 -14.844 -22.312 1 95.25 184 VAL A CA 1
ATOM 1464 C C . VAL A 1 184 ? 7.641 -15.352 -23.016 1 95.25 184 VAL A C 1
ATOM 1466 O O . VAL A 1 184 ? 7.691 -15.406 -24.25 1 95.25 184 VAL A O 1
ATOM 1469 N N . LEU A 1 185 ? 8.633 -15.773 -22.188 1 97.5 185 LEU A N 1
ATOM 1470 C CA . LEU A 1 185 ? 9.906 -16.234 -22.734 1 97.5 185 LEU A CA 1
ATOM 1471 C C . LEU A 1 185 ? 10.008 -17.75 -22.688 1 97.5 185 LEU A C 1
ATOM 1473 O O . LEU A 1 185 ? 11.008 -18.328 -23.141 1 97.5 185 LEU A O 1
ATOM 1477 N N . GLY A 1 186 ? 9.023 -18.422 -22.172 1 97.88 186 GLY A N 1
ATOM 1478 C CA . GLY A 1 186 ? 8.992 -19.875 -22.047 1 97.88 186 GLY A CA 1
ATOM 1479 C C . GLY A 1 186 ? 7.898 -20.516 -22.875 1 97.88 186 GLY A C 1
ATOM 1480 O O . GLY A 1 186 ? 7.938 -20.484 -24.109 1 97.88 186 GLY A O 1
ATOM 1481 N N . GLY A 1 187 ? 6.844 -21.016 -22.203 1 97.94 187 GLY A N 1
ATOM 1482 C CA . GLY A 1 187 ? 5.766 -21.719 -22.875 1 97.94 187 GLY A CA 1
ATOM 1483 C C . GLY A 1 187 ? 5.148 -20.922 -24.016 1 97.94 187 GLY A C 1
ATOM 1484 O O . GLY A 1 187 ? 4.891 -21.469 -25.094 1 97.94 187 GLY A O 1
ATOM 1485 N N . LYS A 1 188 ? 4.898 -19.672 -23.75 1 97.19 188 LYS A N 1
ATOM 1486 C CA . LYS A 1 188 ? 4.289 -18.828 -24.781 1 97.19 188 LYS A CA 1
ATOM 1487 C C . LYS A 1 188 ? 5.227 -18.656 -25.969 1 97.19 188 LYS A C 1
ATOM 1489 O O . LYS A 1 188 ? 4.805 -18.766 -27.125 1 97.19 188 LYS A O 1
ATOM 1494 N N . TYR A 1 189 ? 6.473 -18.375 -25.703 1 97.88 189 TYR A N 1
ATOM 1495 C CA . TYR A 1 189 ? 7.461 -18.219 -26.766 1 97.88 189 TYR A CA 1
ATOM 1496 C C . TYR A 1 189 ? 7.582 -19.5 -27.594 1 97.88 189 TYR A C 1
ATOM 1498 O O . TYR A 1 189 ? 7.535 -19.453 -28.828 1 97.88 189 TYR A O 1
ATOM 1506 N N . MET A 1 190 ? 7.75 -20.625 -26.969 1 98.38 190 MET A N 1
ATOM 1507 C CA . MET A 1 190 ? 7.98 -21.906 -27.641 1 98.38 190 MET A CA 1
ATOM 1508 C C . MET A 1 190 ? 6.793 -22.281 -28.516 1 98.38 190 MET A C 1
ATOM 1510 O O . MET A 1 190 ? 6.969 -22.75 -29.641 1 98.38 190 MET A O 1
ATOM 1514 N N . THR A 1 191 ? 5.574 -22.031 -28.031 1 98.12 191 THR A N 1
ATOM 1515 C CA . THR A 1 191 ? 4.383 -22.484 -28.75 1 98.12 191 THR A CA 1
ATOM 1516 C C . THR A 1 191 ? 3.986 -21.484 -29.828 1 98.12 191 THR A C 1
ATOM 1518 O O . THR A 1 191 ? 3.209 -21.812 -30.734 1 98.12 191 THR A O 1
ATOM 1521 N N . SER A 1 192 ? 4.488 -20.281 -29.781 1 97.31 192 SER A N 1
ATOM 1522 C CA . SER A 1 192 ? 4.152 -19.281 -30.797 1 97.31 192 SER A CA 1
ATOM 1523 C C . SER A 1 192 ? 5.25 -19.172 -31.844 1 97.31 192 SER A C 1
ATOM 1525 O O . SER A 1 192 ? 4.965 -19.094 -33.031 1 97.31 192 SER A O 1
ATOM 1527 N N . GLN A 1 193 ? 6.551 -19.297 -31.406 1 97.19 193 GLN A N 1
ATOM 1528 C CA . GLN A 1 193 ? 7.656 -19 -32.312 1 97.19 193 GLN A CA 1
ATOM 1529 C C . GLN A 1 193 ? 8.398 -20.266 -32.719 1 97.19 193 GLN A C 1
ATOM 1531 O O . GLN A 1 193 ? 9.156 -20.281 -33.688 1 97.19 193 GLN A O 1
ATOM 1536 N N . GLN A 1 194 ? 8.211 -21.281 -31.969 1 97.5 194 GLN A N 1
ATOM 1537 C CA . GLN A 1 194 ? 8.938 -22.531 -32.219 1 97.5 194 GLN A CA 1
ATOM 1538 C C . GLN A 1 194 ? 7.98 -23.703 -32.344 1 97.5 194 GLN A C 1
ATOM 1540 O O . GLN A 1 194 ? 8.25 -24.797 -31.812 1 97.5 194 GLN A O 1
ATOM 1545 N N . LYS A 1 195 ? 6.922 -23.562 -33.031 1 96.62 195 LYS A N 1
ATOM 1546 C CA . LYS A 1 195 ? 5.824 -24.516 -33.094 1 96.62 195 LYS A CA 1
ATOM 1547 C C . LYS A 1 195 ? 6.289 -25.859 -33.688 1 96.62 195 LYS A C 1
ATOM 1549 O O . LYS A 1 195 ? 5.758 -26.906 -33.344 1 96.62 195 LYS A O 1
ATOM 1554 N N . LYS A 1 196 ? 7.246 -25.844 -34.531 1 97.38 196 LYS A N 1
ATOM 1555 C CA . LYS A 1 196 ? 7.707 -27.031 -35.25 1 97.38 196 LYS A CA 1
ATOM 1556 C C . LYS A 1 196 ? 8.273 -28.062 -34.25 1 97.38 196 LYS A C 1
ATOM 1558 O O . LYS A 1 196 ? 8.219 -29.266 -34.531 1 97.38 196 LYS A O 1
ATOM 1563 N N . ILE A 1 197 ? 8.727 -27.578 -33.188 1 97.88 197 ILE A N 1
ATOM 1564 C CA . ILE A 1 197 ? 9.344 -28.453 -32.188 1 97.88 197 ILE A CA 1
ATOM 1565 C C . ILE A 1 197 ? 8.297 -29.422 -31.641 1 97.88 197 ILE A C 1
ATOM 1567 O O . ILE A 1 197 ? 8.633 -30.531 -31.234 1 97.88 197 ILE A O 1
ATOM 1571 N N . PHE A 1 198 ? 7.027 -29.094 -31.75 1 98.56 198 PHE A N 1
ATOM 1572 C CA . PHE A 1 198 ? 5.969 -29.844 -31.078 1 98.56 198 PHE A CA 1
ATOM 1573 C C . PHE A 1 198 ? 5.277 -30.781 -32.062 1 98.56 198 PHE A C 1
ATOM 1575 O O . PHE A 1 198 ? 4.383 -31.547 -31.688 1 98.56 198 PHE A O 1
ATOM 1582 N N . GLU A 1 199 ? 5.703 -30.781 -33.344 1 97.75 199 GLU A N 1
ATOM 1583 C CA . GLU A 1 199 ? 5.109 -31.672 -34.312 1 97.75 199 GLU A CA 1
ATOM 1584 C C . GLU A 1 199 ? 5.32 -33.125 -33.938 1 97.75 199 GLU A C 1
ATOM 1586 O O . GLU A 1 199 ? 6.414 -33.531 -33.531 1 97.75 199 GLU A O 1
ATOM 1591 N N . GLY A 1 200 ? 4.238 -33.875 -34.031 1 97.69 200 GLY A N 1
ATOM 1592 C CA . GLY A 1 200 ? 4.316 -35.312 -33.781 1 97.69 200 GLY A CA 1
ATOM 1593 C C . GLY A 1 200 ? 4.133 -35.656 -32.312 1 97.69 200 GLY A C 1
ATOM 1594 O O . GLY A 1 200 ? 4.238 -36.812 -31.922 1 97.69 200 GLY A O 1
ATOM 1595 N N . TYR A 1 201 ? 3.867 -34.688 -31.531 1 98.5 201 TYR A N 1
ATOM 1596 C CA . TYR A 1 201 ? 3.598 -34.906 -30.125 1 98.5 201 TYR A CA 1
ATOM 1597 C C . TYR A 1 201 ? 2.107 -34.812 -29.828 1 98.5 201 TYR A C 1
ATOM 1599 O O . TYR A 1 201 ? 1.413 -33.969 -30.406 1 98.5 201 TYR A O 1
ATOM 1607 N N . GLU A 1 202 ? 1.641 -35.594 -28.859 1 98.56 202 GLU A N 1
ATOM 1608 C CA . GLU A 1 202 ? 0.22 -35.594 -28.516 1 98.56 202 GLU A CA 1
ATOM 1609 C C . GLU A 1 202 ? -0.001 -35.25 -27.062 1 98.56 202 GLU A C 1
ATOM 1611 O O . GLU A 1 202 ? -0.969 -34.562 -26.719 1 98.56 202 GLU A O 1
ATOM 1616 N N . TYR A 1 203 ? 0.836 -35.75 -26.203 1 98.75 203 TYR A N 1
ATOM 1617 C CA . TYR A 1 203 ? 0.625 -35.594 -24.766 1 98.75 203 TYR A CA 1
ATOM 1618 C C . TYR A 1 203 ? 1.777 -34.844 -24.109 1 98.75 203 TYR A C 1
ATOM 1620 O O . TYR A 1 203 ? 2.893 -34.812 -24.641 1 98.75 203 TYR A O 1
ATOM 1628 N N . ALA A 1 204 ? 1.491 -34.188 -23.016 1 98.88 204 ALA A N 1
ATOM 1629 C CA . ALA A 1 204 ? 2.506 -33.594 -22.156 1 98.88 204 ALA A CA 1
ATOM 1630 C C . ALA A 1 204 ? 2.158 -33.781 -20.688 1 98.88 204 ALA A C 1
ATOM 1632 O O . ALA A 1 204 ? 0.982 -33.781 -20.312 1 98.88 204 ALA A O 1
ATOM 1633 N N . ILE A 1 205 ? 3.133 -34 -19.875 1 98.81 205 ILE A N 1
ATOM 1634 C CA . ILE A 1 205 ? 2.998 -33.969 -18.422 1 98.81 205 ILE A CA 1
ATOM 1635 C C . ILE A 1 205 ? 3.854 -32.844 -17.844 1 98.81 205 ILE A C 1
ATOM 1637 O O . ILE A 1 205 ? 5.012 -32.688 -18.234 1 98.81 205 ILE A O 1
ATOM 1641 N N . ASN A 1 206 ? 3.324 -32.031 -17.078 1 98.5 206 ASN A N 1
ATOM 1642 C CA . ASN A 1 206 ? 3.914 -30.875 -16.438 1 98.5 206 ASN A CA 1
ATOM 1643 C C . ASN A 1 206 ? 3.393 -30.703 -15.016 1 98.5 206 ASN A C 1
ATOM 1645 O O . ASN A 1 206 ? 2.779 -31.609 -14.453 1 98.5 206 ASN A O 1
ATOM 1649 N N . GLU A 1 207 ? 3.742 -29.594 -14.406 1 96.75 207 GLU A N 1
ATOM 1650 C CA . GLU A 1 207 ? 3.195 -29.281 -13.086 1 96.75 207 GLU A CA 1
ATOM 1651 C C . GLU A 1 207 ? 1.7 -28.984 -13.164 1 96.75 207 GLU A C 1
ATOM 1653 O O . GLU A 1 207 ? 1.121 -28.984 -14.258 1 96.75 207 GLU A O 1
ATOM 1658 N N . GLY A 1 208 ? 1.102 -28.781 -11.945 1 94.75 208 GLY A N 1
ATOM 1659 C CA . GLY A 1 208 ? -0.29 -28.359 -11.914 1 94.75 208 GLY A CA 1
ATOM 1660 C C . GLY A 1 208 ? -1.085 -28.984 -10.789 1 94.75 208 GLY A C 1
ATOM 1661 O O . GLY A 1 208 ? -2.031 -28.391 -10.281 1 94.75 208 GLY A O 1
ATOM 1662 N N . GLY A 1 209 ? -0.779 -30.203 -10.531 1 94.81 209 GLY A N 1
ATOM 1663 C CA . GLY A 1 209 ? -1.363 -30.906 -9.406 1 94.81 209 GLY A CA 1
ATOM 1664 C C . GLY A 1 209 ? -0.335 -31.641 -8.562 1 94.81 209 GLY A C 1
ATOM 1665 O O . GLY A 1 209 ? 0.828 -31.766 -8.961 1 94.81 209 GLY A O 1
ATOM 1666 N N . VAL A 1 210 ? -0.788 -32 -7.355 1 94.38 210 VAL A N 1
ATOM 1667 C CA . VAL A 1 210 ? 0.043 -32.781 -6.449 1 94.38 210 VAL A CA 1
ATOM 1668 C C . VAL A 1 210 ? -0.789 -33.906 -5.824 1 94.38 210 VAL A C 1
ATOM 1670 O O . VAL A 1 210 ? -2.014 -33.938 -5.969 1 94.38 210 VAL A O 1
ATOM 1673 N N . ALA A 1 211 ? -0.118 -34.844 -5.23 1 95.06 211 ALA A N 1
ATOM 1674 C CA . ALA A 1 211 ? -0.813 -35.812 -4.391 1 95.06 211 ALA A CA 1
ATOM 1675 C C . ALA A 1 211 ? -0.806 -35.375 -2.928 1 95.06 211 ALA A C 1
ATOM 1677 O O . ALA A 1 211 ? 0.123 -34.719 -2.477 1 95.06 211 ALA A O 1
ATOM 1678 N N . THR A 1 212 ? -1.849 -35.688 -2.303 1 90.88 212 THR A N 1
ATOM 1679 C CA . THR A 1 212 ? -1.97 -35.406 -0.878 1 90.88 212 THR A CA 1
ATOM 1680 C C . THR A 1 212 ? -2.389 -36.656 -0.109 1 90.88 212 THR A C 1
ATOM 1682 O O . THR A 1 212 ? -3.074 -37.531 -0.652 1 90.88 212 THR A O 1
ATOM 1685 N N . ARG A 1 213 ? -1.933 -36.719 1.098 1 87.94 213 ARG A N 1
ATOM 1686 C CA . ARG A 1 213 ? -2.334 -37.844 1.956 1 87.94 213 ARG A CA 1
ATOM 1687 C C . ARG A 1 213 ? -2.916 -37.312 3.271 1 87.94 213 ARG A C 1
ATOM 1689 O O . ARG A 1 213 ? -2.352 -36.438 3.898 1 87.94 213 ARG A O 1
ATOM 1696 N N . ASP A 1 214 ? -4.082 -37.781 3.697 1 79.62 214 ASP A N 1
ATOM 1697 C CA . ASP A 1 214 ? -4.719 -37.562 4.992 1 79.62 214 ASP A CA 1
ATOM 1698 C C . ASP A 1 214 ? -5.223 -36.125 5.129 1 79.62 214 ASP A C 1
ATOM 1700 O O . ASP A 1 214 ? -5.445 -35.656 6.242 1 79.62 214 ASP A O 1
ATOM 1704 N N . ILE A 1 215 ? -5.266 -35.406 4.051 1 70.75 215 ILE A N 1
ATOM 1705 C CA . ILE A 1 215 ? -5.66 -34 4.113 1 70.75 215 ILE A CA 1
ATOM 1706 C C . ILE A 1 215 ? -7.152 -33.875 3.824 1 70.75 215 ILE A C 1
ATOM 1708 O O . ILE A 1 215 ? -7.906 -33.312 4.641 1 70.75 215 ILE A O 1
ATOM 1712 N N . VAL A 1 216 ? -7.598 -34.406 2.803 1 72.5 216 VAL A N 1
ATOM 1713 C CA . VAL A 1 216 ? -8.992 -34.281 2.402 1 72.5 216 VAL A CA 1
ATOM 1714 C C . VAL A 1 216 ? -9.828 -35.406 3.033 1 72.5 216 VAL A C 1
ATOM 1716 O O . VAL A 1 216 ? -10.875 -35.156 3.633 1 72.5 216 VAL A O 1
ATOM 1719 N N . ILE A 1 217 ? -9.273 -36.656 2.859 1 78.69 217 ILE A N 1
ATOM 1720 C CA . ILE A 1 217 ? -9.883 -37.844 3.422 1 78.69 217 ILE A CA 1
ATOM 1721 C C . ILE A 1 217 ? -8.852 -38.594 4.258 1 78.69 217 ILE A C 1
ATOM 1723 O O . ILE A 1 217 ? -7.863 -39.094 3.723 1 78.69 217 ILE A O 1
ATOM 1727 N N . PRO A 1 218 ? -9.117 -38.719 5.539 1 83.44 218 PRO A N 1
ATOM 1728 C CA . PRO A 1 218 ? -8.156 -39.406 6.387 1 83.44 218 PRO A CA 1
ATOM 1729 C C . PRO A 1 218 ? -7.867 -40.844 5.891 1 83.44 218 PRO A C 1
ATOM 1731 O O . PRO A 1 218 ? -8.789 -41.562 5.5 1 83.44 218 PRO A O 1
ATOM 1734 N N . GLY A 1 219 ? -6.59 -41.188 5.758 1 84.25 219 GLY A N 1
ATOM 1735 C CA . GLY A 1 219 ? -6.172 -42.531 5.398 1 84.25 219 GLY A CA 1
ATOM 1736 C C . GLY A 1 219 ? -6.082 -42.75 3.902 1 84.25 219 GLY A C 1
ATOM 1737 O O . GLY A 1 219 ? -5.805 -43.875 3.447 1 84.25 219 GLY A O 1
ATOM 1738 N N . SER A 1 220 ? -6.324 -41.719 3.174 1 89.44 220 SER A N 1
ATOM 1739 C CA . SER A 1 220 ? -6.328 -41.906 1.725 1 89.44 220 SER A CA 1
ATOM 1740 C C . SER A 1 220 ? -5.297 -40.969 1.062 1 89.44 220 SER A C 1
ATOM 1742 O O . SER A 1 220 ? -4.949 -39.938 1.602 1 89.44 220 SER A O 1
ATOM 1744 N N . THR A 1 221 ? -4.75 -41.531 -0.031 1 93.44 221 THR A N 1
ATOM 1745 C CA . THR A 1 221 ? -3.893 -40.719 -0.895 1 93.44 221 THR A CA 1
ATOM 1746 C C . THR A 1 221 ? -4.652 -40.281 -2.139 1 93.44 221 THR A C 1
ATOM 1748 O O . THR A 1 221 ? -5.266 -41.094 -2.83 1 93.44 221 THR A O 1
ATOM 1751 N N . ILE A 1 222 ? -4.656 -39 -2.352 1 94.5 222 ILE A N 1
ATOM 1752 C CA . ILE A 1 222 ? -5.371 -38.438 -3.496 1 94.5 222 ILE A CA 1
ATOM 1753 C C . ILE A 1 222 ? -4.371 -37.812 -4.473 1 94.5 222 ILE A C 1
ATOM 1755 O O . ILE A 1 222 ? -3.648 -36.875 -4.121 1 94.5 222 ILE A O 1
ATOM 1759 N N . PHE A 1 223 ? -4.32 -38.375 -5.68 1 96.81 223 PHE A N 1
ATOM 1760 C CA . PHE A 1 223 ? -3.525 -37.781 -6.75 1 96.81 223 PHE A CA 1
ATOM 1761 C C . PHE A 1 223 ? -4.355 -36.812 -7.559 1 96.81 223 PHE A C 1
ATOM 1763 O O . PHE A 1 223 ? -5.188 -37.219 -8.375 1 96.81 223 PHE A O 1
ATOM 1770 N N . ASN A 1 224 ? -4.09 -35.531 -7.391 1 95.94 224 ASN A N 1
ATOM 1771 C CA . ASN A 1 224 ? -4.785 -34.5 -8.156 1 95.94 224 ASN A CA 1
ATOM 1772 C C . ASN A 1 224 ? -4.121 -34.281 -9.508 1 95.94 224 ASN A C 1
ATOM 1774 O O . ASN A 1 224 ? -3.125 -33.531 -9.594 1 95.94 224 ASN A O 1
ATOM 1778 N N . ILE A 1 225 ? -4.672 -34.812 -10.531 1 98 225 ILE A N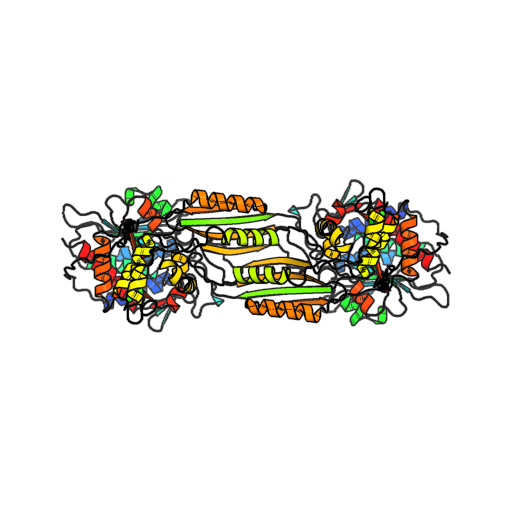 1
ATOM 1779 C CA . ILE A 1 225 ? -4.113 -34.625 -11.867 1 98 225 ILE A CA 1
ATOM 1780 C C . ILE A 1 225 ? -4.809 -33.469 -12.562 1 98 225 ILE A C 1
ATOM 1782 O O . ILE A 1 225 ? -6.004 -33.531 -12.859 1 98 225 ILE A O 1
ATOM 1786 N N . GLN A 1 226 ? -4.066 -32.469 -12.789 1 98.19 226 GLN A N 1
ATOM 1787 C CA . GLN A 1 226 ? -4.594 -31.25 -13.43 1 98.19 226 GLN A CA 1
ATOM 1788 C C . GLN A 1 226 ? -4.957 -31.531 -14.891 1 98.19 226 GLN A C 1
ATOM 1790 O O . GLN A 1 226 ? -4.172 -32.125 -15.633 1 98.19 226 GLN A O 1
ATOM 1795 N N . TYR A 1 227 ? -6.113 -31.172 -15.281 1 98 227 TYR A N 1
ATOM 1796 C CA . TYR A 1 227 ? -6.527 -31.281 -16.672 1 98 227 TYR A CA 1
ATOM 1797 C C . TYR A 1 227 ? -7.109 -29.969 -17.172 1 98 227 TYR A C 1
ATOM 1799 O O . TYR A 1 227 ? -7.352 -29.797 -18.375 1 98 227 TYR A O 1
ATOM 1807 N N . ALA A 1 228 ? -7.316 -29.062 -16.203 1 97.88 228 ALA A N 1
ATOM 1808 C CA . ALA A 1 228 ? -7.863 -27.75 -16.484 1 97.88 228 ALA A CA 1
ATOM 1809 C C . ALA A 1 228 ? -7.25 -26.688 -15.586 1 97.88 228 ALA A C 1
ATOM 1811 O O . ALA A 1 228 ? -6.812 -26.984 -14.469 1 97.88 228 ALA A O 1
ATOM 1812 N N . GLU A 1 229 ? -7.184 -25.484 -16.125 1 98.19 229 GLU A N 1
ATOM 1813 C CA . GLU A 1 229 ? -6.668 -24.359 -15.359 1 98.19 229 GLU A CA 1
ATOM 1814 C C . GLU A 1 229 ? -7.609 -23.156 -15.438 1 98.19 229 GLU A C 1
ATOM 1816 O O . GLU A 1 229 ? -8.211 -22.906 -16.484 1 98.19 229 GLU A O 1
ATOM 1821 N N . LYS A 1 230 ? -7.703 -22.406 -14.328 1 98.25 230 LYS A N 1
ATOM 1822 C CA . LYS A 1 230 ? -8.461 -21.156 -14.344 1 98.25 230 LYS A CA 1
ATOM 1823 C C . LYS A 1 230 ? -7.785 -20.109 -15.234 1 98.25 230 LYS A C 1
ATOM 1825 O O . LYS A 1 230 ? -6.621 -20.266 -15.609 1 98.25 230 LYS A O 1
ATOM 1830 N N . GLY A 1 231 ? -8.672 -19.141 -15.625 1 97.94 231 GLY A N 1
ATOM 1831 C CA . GLY A 1 231 ? -8.109 -18 -16.328 1 97.94 231 GLY A CA 1
ATOM 1832 C C . GLY A 1 231 ? -7.297 -17.094 -15.43 1 97.94 231 GLY A C 1
ATOM 1833 O O . GLY A 1 231 ? -7.402 -17.172 -14.203 1 97.94 231 GLY A O 1
ATOM 1834 N N . ASN A 1 232 ? -6.477 -16.281 -16.109 1 96.44 232 ASN A N 1
ATOM 1835 C CA . ASN A 1 232 ? -5.598 -15.375 -15.391 1 96.44 232 ASN A CA 1
ATOM 1836 C C . ASN A 1 232 ? -5.711 -13.945 -15.922 1 96.44 232 ASN A C 1
ATOM 1838 O O . ASN A 1 232 ? -5.664 -13.719 -17.125 1 96.44 232 ASN A O 1
ATOM 1842 N N . ILE A 1 233 ? -5.984 -13.016 -15.031 1 97.81 233 ILE A N 1
ATOM 1843 C CA . ILE A 1 233 ? -5.863 -11.586 -15.305 1 97.81 233 ILE A CA 1
ATOM 1844 C C . ILE A 1 233 ? -4.914 -10.945 -14.297 1 97.81 233 ILE A C 1
ATOM 1846 O O . ILE A 1 233 ? -5.234 -10.844 -13.109 1 97.81 233 ILE A O 1
ATOM 1850 N N . TRP A 1 234 ? -3.736 -10.547 -14.805 1 97.44 234 TRP A N 1
ATOM 1851 C CA . TRP A 1 234 ? -2.818 -9.75 -14 1 97.44 234 TRP A CA 1
ATOM 1852 C C . TRP A 1 234 ? -2.889 -8.281 -14.398 1 97.44 234 TRP A C 1
ATOM 1854 O O . TRP A 1 234 ? -2.926 -7.945 -15.586 1 97.44 234 TRP A O 1
ATOM 1864 N N . LEU A 1 235 ? -2.967 -7.422 -13.375 1 97.19 235 LEU A N 1
ATOM 1865 C CA . LEU A 1 235 ? -3.025 -6.004 -13.703 1 97.19 235 LEU A CA 1
ATOM 1866 C C . LEU A 1 235 ? -2.281 -5.172 -12.664 1 97.19 235 LEU A C 1
ATOM 1868 O O . LEU A 1 235 ? -2.078 -5.617 -11.539 1 97.19 235 LEU A O 1
ATOM 1872 N N . ARG A 1 236 ? -1.825 -4.047 -13.078 1 97.38 236 ARG A N 1
ATOM 1873 C CA . ARG A 1 236 ? -1.274 -2.971 -12.258 1 97.38 236 ARG A CA 1
ATOM 1874 C C . ARG A 1 236 ? -2.146 -1.723 -12.328 1 97.38 236 ARG A C 1
ATOM 1876 O O . ARG A 1 236 ? -2.662 -1.381 -13.398 1 97.38 236 ARG A O 1
ATOM 1883 N N . ALA A 1 237 ? -2.371 -1.142 -11.195 1 98.19 237 ALA A N 1
ATOM 1884 C CA . ALA A 1 237 ? -3.154 0.088 -11.109 1 98.19 237 ALA A CA 1
ATOM 1885 C C . ALA A 1 237 ? -2.316 1.233 -10.547 1 98.19 237 ALA A C 1
ATOM 1887 O O . ALA A 1 237 ? -1.487 1.027 -9.664 1 98.19 237 ALA A O 1
ATOM 1888 N N . LYS A 1 238 ? -2.508 2.377 -11.102 1 98.31 238 LYS A N 1
ATOM 1889 C CA . LYS A 1 238 ? -1.868 3.602 -10.633 1 98.31 238 LYS A CA 1
ATOM 1890 C C . LYS A 1 238 ? -2.879 4.738 -10.516 1 98.31 238 LYS A C 1
ATOM 1892 O O . LYS A 1 238 ? -3.66 4.98 -11.438 1 98.31 238 LYS A O 1
ATOM 1897 N N . ILE A 1 239 ? -2.924 5.355 -9.398 1 98.25 239 ILE A N 1
ATOM 1898 C CA . ILE A 1 239 ? -3.781 6.512 -9.172 1 98.25 239 ILE A CA 1
ATOM 1899 C C . ILE A 1 239 ? -2.928 7.715 -8.773 1 98.25 239 ILE A C 1
ATOM 1901 O O . ILE A 1 239 ? -2.084 7.613 -7.875 1 98.25 239 ILE A O 1
ATOM 1905 N N . THR A 1 240 ? -3.113 8.789 -9.453 1 95.12 240 THR A N 1
ATOM 1906 C CA . THR A 1 240 ? -2.416 10.039 -9.156 1 95.12 240 THR A CA 1
ATOM 1907 C C . THR A 1 240 ? -3.393 11.102 -8.664 1 95.12 240 THR A C 1
ATOM 1909 O O . THR A 1 240 ? -4.555 11.125 -9.07 1 95.12 240 THR A O 1
ATOM 1912 N N . GLY A 1 241 ? -2.951 11.859 -7.734 1 90.81 241 GLY A N 1
ATOM 1913 C CA . GLY A 1 241 ? -3.697 12.977 -7.176 1 90.81 241 GLY A CA 1
ATOM 1914 C C . GLY A 1 241 ? -2.809 14.031 -6.551 1 90.81 241 GLY A C 1
ATOM 1915 O O . GLY A 1 241 ? -1.639 14.164 -6.918 1 90.81 241 GLY A O 1
ATOM 1916 N N . THR A 1 242 ? -3.412 14.844 -5.809 1 82.5 242 THR A N 1
ATOM 1917 C CA . THR A 1 242 ? -2.666 15.938 -5.191 1 82.5 242 THR A CA 1
ATOM 1918 C C . THR A 1 242 ? -2.312 15.602 -3.746 1 82.5 242 THR A C 1
ATOM 1920 O O . THR A 1 242 ? -3.17 15.164 -2.977 1 82.5 242 THR A O 1
ATOM 1923 N N . SER A 1 243 ? -1.048 15.742 -3.52 1 83.81 243 SER A N 1
ATOM 1924 C CA . SER A 1 243 ? -0.639 15.617 -2.123 1 83.81 243 SER A CA 1
ATOM 1925 C C . SER A 1 243 ? -1.26 16.719 -1.269 1 83.81 243 SER A C 1
ATOM 1927 O O . SER A 1 243 ? -1.647 17.766 -1.784 1 83.81 243 SER A O 1
ATOM 1929 N N . GLY A 1 244 ? -1.375 16.484 0.046 1 84.62 244 GLY A N 1
ATOM 1930 C CA . GLY A 1 244 ? -1.985 17.484 0.916 1 84.62 244 GLY A CA 1
ATOM 1931 C C . GLY A 1 244 ? -1.833 17.156 2.391 1 84.62 244 GLY A C 1
ATOM 1932 O O . GLY A 1 244 ? -1.172 16.172 2.752 1 84.62 244 GLY A O 1
ATOM 1933 N N . HIS A 1 245 ? -2.41 18.062 3.127 1 87.12 245 HIS A N 1
ATOM 1934 C CA . HIS A 1 245 ? -2.354 17.938 4.578 1 87.12 245 HIS A CA 1
ATOM 1935 C C . HIS A 1 245 ? -3.238 16.797 5.066 1 87.12 245 HIS A C 1
ATOM 1937 O O . HIS A 1 245 ? -4.422 16.734 4.723 1 87.12 245 HIS A O 1
ATOM 1943 N N . GLY A 1 246 ? -2.703 15.969 5.918 1 91.56 246 GLY A N 1
ATOM 1944 C CA . GLY A 1 246 ? -3.451 14.844 6.445 1 91.56 246 GLY A CA 1
ATOM 1945 C C . GLY A 1 246 ? -4.582 15.258 7.367 1 91.56 246 GLY A C 1
ATOM 1946 O O . GLY A 1 246 ? -5.52 14.484 7.598 1 91.56 246 GLY A O 1
ATOM 1947 N N . SER A 1 247 ? -4.516 16.438 7.91 1 93.69 247 SER A N 1
ATOM 1948 C CA . SER A 1 247 ? -5.496 16.891 8.891 1 93.69 247 SER A CA 1
ATOM 1949 C C . SER A 1 247 ? -6.785 17.344 8.203 1 93.69 247 SER A C 1
ATOM 1951 O O . SER A 1 247 ? -7.809 17.531 8.867 1 93.69 247 SER A O 1
ATOM 1953 N N . SER A 1 248 ? -6.742 17.609 6.953 1 92.62 248 SER A N 1
ATOM 1954 C CA . SER A 1 248 ? -7.906 17.984 6.164 1 92.62 248 SER A CA 1
ATOM 1955 C C . SER A 1 248 ? -7.965 17.219 4.852 1 92.62 248 SER A C 1
ATOM 1957 O O . SER A 1 248 ? -7.898 17.812 3.771 1 92.62 248 SER A O 1
ATOM 1959 N N . PRO A 1 249 ? -8.164 15.945 4.992 1 92.44 249 PRO A N 1
ATOM 1960 C CA . PRO A 1 249 ? -8.133 15.125 3.779 1 92.44 249 PRO A CA 1
ATOM 1961 C C . PRO A 1 249 ? -9.297 15.422 2.834 1 92.44 249 PRO A C 1
ATOM 1963 O O . PRO A 1 249 ? -10.406 15.703 3.287 1 92.44 249 PRO A O 1
ATOM 1966 N N . PRO A 1 250 ? -9.008 15.445 1.561 1 91.25 250 PRO A N 1
ATOM 1967 C CA . PRO A 1 250 ? -10.125 15.469 0.619 1 91.25 250 PRO A CA 1
ATOM 1968 C C . PRO A 1 250 ? -10.984 14.203 0.695 1 91.25 250 PRO A C 1
ATOM 1970 O O . PRO A 1 250 ? -10.594 13.227 1.328 1 91.25 250 PRO A O 1
ATOM 1973 N N . ASN A 1 251 ? -12.109 14.336 0.057 1 90.62 251 ASN A N 1
ATOM 1974 C CA . ASN A 1 251 ? -13.016 13.188 0.054 1 90.62 251 ASN A CA 1
ATOM 1975 C C . ASN A 1 251 ? -12.398 11.984 -0.652 1 90.62 251 ASN A C 1
ATOM 1977 O O . ASN A 1 251 ? -12.727 10.844 -0.339 1 90.62 251 ASN A O 1
ATOM 1981 N N . GLN A 1 252 ? -11.586 12.352 -1.639 1 93.81 252 GLN A N 1
ATOM 1982 C CA . GLN A 1 252 ? -10.875 11.32 -2.391 1 93.81 252 GLN A CA 1
ATOM 1983 C C . GLN A 1 252 ? -9.406 11.688 -2.562 1 93.81 252 GLN A C 1
ATOM 1985 O O . GLN A 1 252 ? -9.07 12.844 -2.812 1 93.81 252 GLN A O 1
ATOM 1990 N N . TYR A 1 253 ? -8.586 10.797 -2.332 1 94.69 253 TYR A N 1
ATOM 1991 C CA . TYR A 1 253 ? -7.152 10.898 -2.574 1 94.69 253 TYR A CA 1
ATOM 1992 C C . TYR A 1 253 ? -6.562 9.547 -2.955 1 94.69 253 TYR A C 1
ATOM 1994 O O . TYR A 1 253 ? -7.227 8.516 -2.832 1 94.69 253 TYR A O 1
ATOM 2002 N N . PRO A 1 254 ? -5.391 9.461 -3.469 1 96.56 254 PRO A N 1
ATOM 2003 C CA . PRO A 1 254 ? -4.891 8.266 -4.152 1 96.56 254 PRO A CA 1
ATOM 2004 C C . PRO A 1 254 ? -4.953 7.016 -3.279 1 96.56 254 PRO A C 1
ATOM 2006 O O . PRO A 1 254 ? -5.457 5.98 -3.711 1 96.56 254 PRO A O 1
ATOM 2009 N N . ALA A 1 255 ? -4.449 7.059 -2.08 1 97.69 255 ALA A N 1
ATOM 2010 C CA . ALA A 1 255 ? -4.449 5.895 -1.195 1 97.69 255 ALA A CA 1
ATOM 2011 C C . ALA A 1 255 ? -5.867 5.371 -0.98 1 97.69 255 ALA A C 1
ATOM 2013 O O . ALA A 1 255 ? -6.117 4.168 -1.112 1 97.69 255 ALA A O 1
ATOM 2014 N N . LEU A 1 256 ? -6.801 6.266 -0.685 1 98.12 256 LEU A N 1
ATOM 2015 C CA . LEU A 1 256 ? -8.188 5.879 -0.434 1 98.12 256 LEU A CA 1
ATOM 2016 C C . LEU A 1 256 ? -8.836 5.324 -1.698 1 98.12 256 LEU A C 1
ATOM 2018 O O . LEU A 1 256 ? -9.547 4.32 -1.648 1 98.12 256 LEU A O 1
ATOM 2022 N N . ALA A 1 257 ? -8.594 6 -2.758 1 98.5 257 ALA A N 1
ATOM 2023 C CA . ALA A 1 257 ? -9.156 5.574 -4.035 1 98.5 257 ALA A CA 1
ATOM 2024 C C . ALA A 1 257 ? -8.688 4.168 -4.402 1 98.5 257 ALA A C 1
ATOM 2026 O O . ALA A 1 257 ? -9.469 3.352 -4.887 1 98.5 257 ALA A O 1
ATOM 2027 N N . LEU A 1 258 ? -7.422 3.885 -4.219 1 98.75 258 LEU A N 1
ATOM 2028 C CA . LEU A 1 258 ? -6.883 2.568 -4.539 1 98.75 258 LEU A CA 1
ATOM 2029 C C . LEU A 1 258 ? -7.527 1.49 -3.676 1 98.75 258 LEU A C 1
ATOM 2031 O O . LEU A 1 258 ? -7.859 0.411 -4.172 1 98.75 258 LEU A O 1
ATOM 2035 N N . ILE A 1 259 ? -7.676 1.785 -2.391 1 98.69 259 ILE A N 1
ATOM 2036 C CA . ILE A 1 259 ? -8.297 0.842 -1.466 1 98.69 259 ILE A CA 1
ATOM 2037 C C . ILE A 1 259 ? -9.734 0.562 -1.9 1 98.69 259 ILE A C 1
ATOM 2039 O O . ILE A 1 259 ? -10.164 -0.593 -1.928 1 98.69 259 ILE A O 1
ATOM 2043 N N . GLN A 1 260 ? -10.43 1.611 -2.248 1 98.69 260 GLN A N 1
ATOM 2044 C CA . GLN A 1 260 ? -11.812 1.453 -2.68 1 98.69 260 GLN A CA 1
ATOM 2045 C C . GLN A 1 260 ? -11.898 0.682 -3.992 1 98.69 260 GLN A C 1
ATOM 2047 O O . GLN A 1 260 ? -12.805 -0.138 -4.18 1 98.69 260 GLN A O 1
ATOM 2052 N N . PHE A 1 261 ? -10.953 0.925 -4.887 1 98.69 261 PHE A N 1
ATOM 2053 C CA . PHE A 1 261 ? -10.844 0.165 -6.125 1 98.69 261 PHE A CA 1
ATOM 2054 C C . PHE A 1 261 ? -10.656 -1.319 -5.836 1 98.69 261 PHE A C 1
ATOM 2056 O O . PHE A 1 261 ? -11.391 -2.158 -6.359 1 98.69 261 PHE A O 1
ATOM 2063 N N . PHE A 1 262 ? -9.695 -1.691 -4.984 1 98.75 262 PHE A N 1
ATOM 2064 C CA . PHE A 1 262 ? -9.445 -3.076 -4.605 1 98.75 262 PHE A CA 1
ATOM 2065 C C . PHE A 1 262 ? -10.703 -3.723 -4.035 1 98.75 262 PHE A C 1
ATOM 2067 O O . PHE A 1 262 ? -11.062 -4.836 -4.418 1 98.75 262 PHE A O 1
ATOM 2074 N N . ASN A 1 263 ? -11.359 -2.988 -3.111 1 98.56 263 ASN A N 1
ATOM 2075 C CA . ASN A 1 263 ? -12.531 -3.535 -2.447 1 98.56 263 ASN A CA 1
ATOM 2076 C C . ASN A 1 263 ? -13.641 -3.861 -3.445 1 98.56 263 ASN A C 1
ATOM 2078 O O . ASN A 1 263 ? -14.258 -4.93 -3.373 1 98.56 263 ASN A O 1
ATOM 2082 N N . GLU A 1 264 ? -13.852 -2.953 -4.348 1 98.69 264 GLU A N 1
ATOM 2083 C CA . GLU A 1 264 ? -14.922 -3.166 -5.312 1 98.69 264 GLU A CA 1
ATOM 2084 C C . GLU A 1 264 ? -14.594 -4.312 -6.266 1 98.69 264 GLU A C 1
ATOM 2086 O O . GLU A 1 264 ? -15.453 -5.141 -6.574 1 98.69 264 GLU A O 1
ATOM 2091 N N . VAL A 1 265 ? -13.375 -4.383 -6.738 1 98.75 265 VAL A N 1
ATOM 2092 C CA . VAL A 1 265 ? -12.969 -5.465 -7.633 1 98.75 265 VAL A CA 1
ATOM 2093 C C . VAL A 1 265 ? -13.07 -6.801 -6.906 1 98.75 265 VAL A C 1
ATOM 2095 O O . VAL A 1 265 ? -13.484 -7.805 -7.496 1 98.75 265 VAL A O 1
ATOM 2098 N N . ARG A 1 266 ? -12.68 -6.879 -5.656 1 98 266 ARG A N 1
ATOM 2099 C CA . ARG A 1 266 ? -12.695 -8.117 -4.883 1 98 266 ARG A CA 1
ATOM 2100 C C . ARG A 1 266 ? -14.117 -8.664 -4.758 1 98 266 ARG A C 1
ATOM 2102 O O . ARG A 1 266 ? -14.312 -9.875 -4.621 1 98 266 ARG A O 1
ATOM 2109 N N . GLU A 1 267 ? -15.117 -7.809 -4.863 1 97.56 267 GLU A N 1
ATOM 2110 C CA . GLU A 1 267 ? -16.516 -8.227 -4.711 1 97.56 267 GLU A CA 1
ATOM 2111 C C . GLU A 1 267 ? -17.109 -8.656 -6.051 1 97.56 267 GLU A C 1
ATOM 2113 O O . GLU A 1 267 ? -18.156 -9.289 -6.09 1 97.56 267 GLU A O 1
ATOM 2118 N N . LEU A 1 268 ? -16.406 -8.391 -7.078 1 97.88 268 LEU A N 1
ATOM 2119 C CA . LEU A 1 268 ? -16.922 -8.656 -8.414 1 97.88 268 LEU A CA 1
ATOM 2120 C C . LEU A 1 268 ? -17.094 -10.148 -8.648 1 97.88 268 LEU A C 1
ATOM 2122 O O . LEU A 1 268 ? -16.109 -10.898 -8.648 1 97.88 268 LEU A O 1
ATOM 2126 N N . GLU A 1 269 ? -18.328 -10.68 -8.781 1 97.31 269 GLU A N 1
ATOM 2127 C CA . GLU A 1 269 ? -18.656 -12.055 -9.148 1 97.31 269 GLU A CA 1
ATOM 2128 C C . GLU A 1 269 ? -17.875 -13.055 -8.297 1 97.31 269 GLU A C 1
ATOM 2130 O O . GLU A 1 269 ? -17.219 -13.953 -8.828 1 97.31 269 GLU A O 1
ATOM 2135 N N . SER A 1 270 ? -18.031 -12.992 -7.008 1 96.06 270 SER A N 1
ATOM 2136 C CA . SER A 1 270 ? -17.219 -13.766 -6.07 1 96.06 270 SER A CA 1
ATOM 2137 C C . SER A 1 270 ? -18.016 -14.953 -5.516 1 96.06 270 SER A C 1
ATOM 2139 O O . SER A 1 270 ? -17.578 -15.602 -4.566 1 96.06 270 SER A O 1
ATOM 2141 N N . ASP A 1 271 ? -19.125 -15.344 -6.098 1 96.19 271 ASP A N 1
ATOM 2142 C CA . ASP A 1 271 ? -19.953 -16.438 -5.609 1 96.19 271 ASP A CA 1
ATOM 2143 C C . ASP A 1 271 ? -19.297 -17.797 -5.898 1 96.19 271 ASP A C 1
ATOM 2145 O O . ASP A 1 271 ? -18.562 -17.938 -6.871 1 96.19 271 ASP A O 1
ATOM 2149 N N . ILE A 1 272 ? -19.688 -18.766 -5.066 1 97.25 272 ILE A N 1
ATOM 2150 C CA . ILE A 1 272 ? -19.234 -20.141 -5.273 1 97.25 272 ILE A CA 1
ATOM 2151 C C . ILE A 1 272 ? -19.953 -20.734 -6.48 1 97.25 272 ILE A C 1
ATOM 2153 O O . ILE A 1 272 ? -21.188 -20.625 -6.594 1 97.25 272 ILE A O 1
ATOM 2157 N N . ARG A 1 273 ? -19.219 -21.266 -7.398 1 96.81 273 ARG A N 1
ATOM 2158 C CA . ARG A 1 273 ? -19.75 -22 -8.547 1 96.81 273 ARG A CA 1
ATOM 2159 C C . ARG A 1 273 ? -19.016 -23.328 -8.727 1 96.81 273 ARG A C 1
ATOM 2161 O O . ARG A 1 273 ? -17.781 -23.359 -8.766 1 96.81 273 ARG A O 1
ATOM 2168 N N . ILE A 1 274 ? -19.734 -24.391 -8.797 1 95.88 274 ILE A N 1
ATOM 2169 C CA . ILE A 1 274 ? -19.172 -25.703 -9.117 1 95.88 274 ILE A CA 1
ATOM 2170 C C . ILE A 1 274 ? -19.344 -25.984 -10.609 1 95.88 274 ILE A C 1
ATOM 2172 O O . ILE A 1 274 ? -20.422 -26.406 -11.047 1 95.88 274 ILE A O 1
ATOM 2176 N N . THR A 1 275 ? -18.266 -25.812 -11.359 1 95.12 275 THR A N 1
ATOM 2177 C CA . THR A 1 275 ? -18.297 -26.031 -12.805 1 95.12 275 THR A CA 1
ATOM 2178 C C . THR A 1 275 ? -18.188 -27.516 -13.133 1 95.12 275 THR A C 1
ATOM 2180 O O . THR A 1 275 ? -18.047 -28.344 -12.234 1 95.12 275 THR A O 1
ATOM 2183 N N . GLU A 1 276 ? -18.328 -27.828 -14.422 1 92.31 276 GLU A N 1
ATOM 2184 C CA . GLU A 1 276 ? -18.156 -29.219 -14.844 1 92.31 276 GLU A CA 1
ATOM 2185 C C . GLU A 1 276 ? -16.781 -29.75 -14.477 1 92.31 276 GLU A C 1
ATOM 2187 O O . GLU A 1 276 ? -16.641 -30.906 -14.078 1 92.31 276 GLU A O 1
ATOM 2192 N N . GLU A 1 277 ? -15.805 -28.906 -14.586 1 92.62 277 GLU A N 1
ATOM 2193 C CA . GLU A 1 277 ? -14.414 -29.281 -14.305 1 92.62 277 GLU A CA 1
ATOM 2194 C C . GLU A 1 277 ? -14.219 -29.594 -12.828 1 92.62 277 GLU A C 1
ATOM 2196 O O . GLU A 1 277 ? -13.516 -30.547 -12.484 1 92.62 277 GLU A O 1
ATOM 2201 N N . THR A 1 278 ? -14.891 -28.828 -11.992 1 94.38 278 THR A N 1
ATOM 2202 C CA . THR A 1 278 ? -14.719 -29.047 -10.562 1 94.38 278 THR A CA 1
ATOM 2203 C C . THR A 1 278 ? -15.641 -30.156 -10.062 1 94.38 278 THR A C 1
ATOM 2205 O O . THR A 1 278 ? -15.352 -30.797 -9.047 1 94.38 278 THR A O 1
ATOM 2208 N N . ASP A 1 279 ? -16.688 -30.328 -10.789 1 93.75 279 ASP A N 1
ATOM 2209 C CA . ASP A 1 279 ? -17.625 -31.391 -10.43 1 93.75 279 ASP A CA 1
ATOM 2210 C C . ASP A 1 279 ? -16.938 -32.75 -10.453 1 93.75 279 ASP A C 1
ATOM 2212 O O . ASP A 1 279 ? -17.188 -33.594 -9.586 1 93.75 279 ASP A O 1
ATOM 2216 N N . ALA A 1 280 ? -16.125 -32.969 -11.422 1 90.31 280 ALA A N 1
ATOM 2217 C CA . ALA A 1 280 ? -15.391 -34.219 -11.547 1 90.31 280 ALA A CA 1
ATOM 2218 C C . ALA A 1 280 ? -14.5 -34.469 -10.336 1 90.31 280 ALA A C 1
ATOM 2220 O O . ALA A 1 280 ? -14.352 -35.594 -9.875 1 90.31 280 ALA A O 1
ATOM 2221 N N . PHE A 1 281 ? -13.922 -33.531 -9.828 1 93.94 281 PHE A N 1
ATOM 2222 C CA . PHE A 1 281 ? -13.078 -33.562 -8.633 1 93.94 281 PHE A CA 1
ATOM 2223 C C . PHE A 1 281 ? -13.883 -34.031 -7.426 1 93.94 281 PHE A C 1
ATOM 2225 O O . PHE A 1 281 ? -13.492 -35 -6.75 1 93.94 281 PHE A O 1
ATOM 2232 N N . PHE A 1 282 ? -15.016 -33.375 -7.203 1 93.12 282 PHE A N 1
ATOM 2233 C CA . PHE A 1 282 ? -15.859 -33.719 -6.066 1 93.12 282 PHE A CA 1
ATOM 2234 C C . PHE A 1 282 ? -16.406 -35.125 -6.199 1 93.12 282 PHE A C 1
ATOM 2236 O O . PHE A 1 282 ? -16.469 -35.875 -5.215 1 93.12 282 PHE A O 1
ATOM 2243 N N . TYR A 1 283 ? -16.766 -35.5 -7.352 1 92.31 283 TYR A N 1
ATOM 2244 C CA . TYR A 1 283 ? -17.312 -36.844 -7.57 1 92.31 283 TYR A CA 1
ATOM 2245 C C . TYR A 1 283 ? -16.297 -37.906 -7.188 1 92.31 283 TYR A C 1
ATOM 2247 O O . TYR A 1 283 ? -16.625 -38.844 -6.484 1 92.31 283 TYR A O 1
ATOM 2255 N N . GLN A 1 284 ? -15.102 -37.75 -7.688 1 91.44 284 GLN A N 1
ATOM 2256 C CA . GLN A 1 284 ? -14.062 -38.719 -7.418 1 91.44 284 GLN A CA 1
ATOM 2257 C C . GLN A 1 284 ? -13.75 -38.812 -5.926 1 91.44 284 GLN A C 1
ATOM 2259 O O . GLN A 1 284 ? -13.469 -39.875 -5.398 1 91.44 284 GLN A O 1
ATOM 2264 N N . LEU A 1 285 ? -13.75 -37.656 -5.305 1 91.25 285 LEU A N 1
ATOM 2265 C CA . LEU A 1 285 ? -13.578 -37.688 -3.855 1 91.25 285 LEU A CA 1
ATOM 2266 C C . LEU A 1 285 ? -14.688 -38.469 -3.184 1 91.25 285 LEU A C 1
ATOM 2268 O O . LEU A 1 285 ? -14.453 -39.156 -2.189 1 91.25 285 LEU A O 1
ATOM 2272 N N . GLY A 1 286 ? -15.844 -38.344 -3.715 1 90.62 286 GLY A N 1
ATOM 2273 C CA . GLY A 1 286 ? -16.984 -39.094 -3.193 1 90.62 286 GLY A CA 1
ATOM 2274 C C . GLY A 1 286 ? -16.828 -40.594 -3.311 1 90.62 286 GLY A C 1
ATOM 2275 O O . GLY A 1 286 ? -17.328 -41.344 -2.469 1 90.62 286 GLY A O 1
ATOM 2276 N N . THR A 1 287 ? -16.141 -41 -4.293 1 88.5 287 THR A N 1
ATOM 2277 C CA . THR A 1 287 ? -16.016 -42.438 -4.559 1 88.5 287 THR A CA 1
ATOM 2278 C C . THR A 1 287 ? -15.188 -43.125 -3.477 1 88.5 287 THR A C 1
ATOM 2280 O O . THR A 1 287 ? -15.266 -44.344 -3.293 1 88.5 287 THR A O 1
ATOM 2283 N N . ILE A 1 288 ? -14.406 -42.406 -2.775 1 88.31 288 ILE A N 1
ATOM 2284 C CA . ILE A 1 288 ? -13.562 -43 -1.756 1 88.31 288 ILE A CA 1
ATOM 2285 C C . ILE A 1 288 ? -13.992 -42.531 -0.372 1 88.31 288 ILE A C 1
ATOM 2287 O O . ILE A 1 288 ? -13.25 -42.688 0.601 1 88.31 288 ILE A O 1
ATOM 2291 N N . SER A 1 289 ? -15.047 -41.844 -0.359 1 89.06 289 SER A N 1
ATOM 2292 C CA . SER A 1 289 ? -15.594 -41.375 0.916 1 89.06 289 SER A CA 1
ATOM 2293 C C . SER A 1 289 ? -16.75 -42.281 1.367 1 89.06 289 SER A C 1
ATOM 2295 O O . SER A 1 289 ? -17.375 -42.969 0.551 1 89.06 289 SER A O 1
ATOM 2297 N N . SER A 1 290 ? -16.984 -42.156 2.732 1 88.75 290 SER A N 1
ATOM 2298 C CA . SER A 1 290 ? -18.109 -42.938 3.273 1 88.75 290 SER A CA 1
ATOM 2299 C C . SER A 1 290 ? -19.375 -42.094 3.295 1 88.75 290 SER A C 1
ATOM 2301 O O . SER A 1 290 ? -19.328 -40.875 3.248 1 88.75 290 SER A O 1
ATOM 2303 N N . PHE A 1 291 ? -20.453 -42.812 3.377 1 89.62 291 PHE A N 1
ATOM 2304 C CA . PHE A 1 291 ? -21.734 -42.125 3.564 1 89.62 291 PHE A CA 1
ATOM 2305 C C . PHE A 1 291 ? -21.781 -41.438 4.93 1 89.62 291 PHE A C 1
ATOM 2307 O O . PHE A 1 291 ? -21.312 -42 5.922 1 89.62 291 PHE A O 1
ATOM 2314 N N . PRO A 1 292 ? -22.422 -40.25 5.004 1 90.38 292 PRO A N 1
ATOM 2315 C CA . PRO A 1 292 ? -23.188 -39.531 3.992 1 90.38 292 PRO A CA 1
ATOM 2316 C C . PRO A 1 292 ? -22.312 -38.562 3.174 1 90.38 292 PRO A C 1
ATOM 2318 O O . PRO A 1 292 ? -22.812 -37.938 2.232 1 90.38 292 PRO A O 1
ATOM 2321 N N . LYS A 1 293 ? -21.062 -38.438 3.531 1 88.44 293 LYS A N 1
ATOM 2322 C CA . LYS A 1 293 ? -20.172 -37.531 2.824 1 88.44 293 LYS A CA 1
ATOM 2323 C C . LYS A 1 293 ? -20.109 -37.875 1.337 1 88.44 293 LYS A C 1
ATOM 2325 O O . LYS A 1 293 ? -20.062 -36.969 0.493 1 88.44 293 LYS A O 1
ATOM 2330 N N . SER A 1 294 ? -20.094 -39.156 1.066 1 91.62 294 SER A N 1
ATOM 2331 C CA . SER A 1 294 ? -20.047 -39.594 -0.319 1 91.62 294 SER A CA 1
ATOM 2332 C C . SER A 1 294 ? -21.219 -39.062 -1.126 1 91.62 294 SER A C 1
ATOM 2334 O O . SER A 1 294 ? -21.047 -38.656 -2.273 1 91.62 294 SER A O 1
ATOM 2336 N N . PHE A 1 295 ? -22.328 -39.094 -0.546 1 92.19 295 PHE A N 1
ATOM 2337 C CA . PHE A 1 295 ? -23.531 -38.625 -1.224 1 92.19 295 PHE A CA 1
ATOM 2338 C C . PHE A 1 295 ? -23.422 -37.156 -1.579 1 92.19 295 PHE A C 1
ATOM 2340 O O . PHE A 1 295 ? -23.703 -36.75 -2.713 1 92.19 295 PHE A O 1
ATOM 2347 N N . PHE A 1 296 ? -23.031 -36.375 -0.646 1 91.81 296 PHE A N 1
ATOM 2348 C CA . PHE A 1 296 ? -22.938 -34.938 -0.85 1 91.81 296 PHE A CA 1
ATOM 2349 C C . PHE A 1 296 ? -21.859 -34.594 -1.881 1 91.81 296 PHE A C 1
ATOM 2351 O O . PHE A 1 296 ? -22.062 -33.75 -2.746 1 91.81 296 PHE A O 1
ATOM 2358 N N . LEU A 1 297 ? -20.766 -35.312 -1.827 1 92.38 297 LEU A N 1
ATOM 2359 C CA . LEU A 1 297 ? -19.656 -35.031 -2.738 1 92.38 297 LEU A CA 1
ATOM 2360 C C . LEU A 1 297 ? -20.016 -35.438 -4.164 1 92.38 297 LEU A C 1
ATOM 2362 O O . LEU A 1 297 ? -19.75 -34.719 -5.113 1 92.38 297 LEU A O 1
ATOM 2366 N N . LYS A 1 298 ? -20.688 -36.5 -4.324 1 93.06 298 LYS A N 1
ATOM 2367 C CA . LYS A 1 298 ? -21.031 -37 -5.648 1 93.06 298 LYS A CA 1
ATOM 2368 C C . LYS A 1 298 ? -22.109 -36.156 -6.297 1 93.06 298 LYS A C 1
ATOM 2370 O O . LYS A 1 298 ? -22.328 -36.25 -7.508 1 93.06 298 LYS A O 1
ATOM 2375 N N . ASN A 1 299 ? -22.781 -35.344 -5.434 1 93.88 299 ASN A N 1
ATOM 2376 C CA . ASN A 1 299 ? -23.859 -34.5 -5.93 1 93.88 299 ASN A CA 1
ATOM 2377 C C . ASN A 1 299 ? -23.562 -33.031 -5.664 1 93.88 299 ASN A C 1
ATOM 2379 O O . ASN A 1 299 ? -24.484 -32.25 -5.391 1 93.88 299 ASN A O 1
ATOM 2383 N N . ALA A 1 300 ? -22.344 -32.688 -5.703 1 92.88 300 ALA A N 1
ATOM 2384 C CA . ALA A 1 300 ? -21.906 -31.344 -5.289 1 92.88 300 ALA A CA 1
ATOM 2385 C C . ALA A 1 300 ? -22.469 -30.266 -6.199 1 92.88 300 ALA A C 1
ATOM 2387 O O . ALA A 1 300 ? -22.688 -29.125 -5.77 1 92.88 300 ALA A O 1
ATOM 2388 N N . ARG A 1 301 ? -22.734 -30.531 -7.445 1 92.62 301 ARG A N 1
ATOM 2389 C CA . ARG A 1 301 ? -23.203 -29.547 -8.406 1 92.62 301 ARG A CA 1
ATOM 2390 C C . ARG A 1 301 ? -24.703 -29.375 -8.328 1 92.62 301 ARG 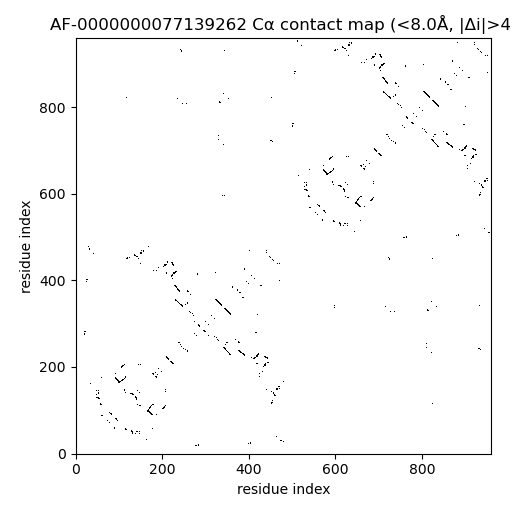A C 1
ATOM 2392 O O . ARG A 1 301 ? -25.266 -28.453 -8.914 1 92.62 301 ARG A O 1
ATOM 2399 N N . ASN A 1 302 ? -25.375 -30.297 -7.602 1 93.25 302 ASN A N 1
ATOM 2400 C CA . ASN A 1 302 ? -26.812 -30.203 -7.402 1 93.25 302 ASN A CA 1
ATOM 2401 C C . ASN A 1 302 ? -27.203 -28.906 -6.688 1 93.25 302 ASN A C 1
ATOM 2403 O O . ASN A 1 302 ? -26.688 -28.609 -5.605 1 93.25 302 ASN A O 1
ATOM 2407 N N . PRO A 1 303 ? -28.156 -28.156 -7.238 1 93.12 303 PRO A N 1
ATOM 2408 C CA . PRO A 1 303 ? -28.516 -26.844 -6.676 1 93.12 303 PRO A CA 1
ATOM 2409 C C . PRO A 1 303 ? -29.062 -26.953 -5.25 1 93.12 303 PRO A C 1
ATOM 2411 O O . PRO A 1 303 ? -28.969 -26 -4.48 1 93.12 303 PRO A O 1
ATOM 2414 N N . LEU A 1 304 ? -29.594 -28.047 -4.871 1 93.44 304 LEU A N 1
ATOM 2415 C CA . LEU A 1 304 ? -30.141 -28.234 -3.527 1 93.44 304 LEU A CA 1
ATOM 2416 C C . LEU A 1 304 ? -29.047 -28.641 -2.549 1 93.44 304 LEU A C 1
ATOM 2418 O O . LEU A 1 304 ? -29.141 -28.359 -1.35 1 93.44 304 LEU A O 1
ATOM 2422 N N . ILE A 1 305 ? -28.062 -29.25 -3.01 1 93.62 305 ILE A N 1
ATOM 2423 C CA . ILE A 1 305 ? -27 -29.781 -2.164 1 93.62 305 ILE A CA 1
ATOM 2424 C C . ILE A 1 305 ? -25.859 -28.766 -2.072 1 93.62 305 ILE A C 1
ATOM 2426 O O . ILE A 1 305 ? -25.25 -28.609 -1.014 1 93.62 305 ILE A O 1
ATOM 2430 N N . LYS A 1 306 ? -25.562 -28.062 -3.131 1 93.31 306 LYS A N 1
ATOM 2431 C CA . LYS A 1 306 ? -24.422 -27.156 -3.268 1 93.31 306 LYS A CA 1
ATOM 2432 C C . LYS A 1 306 ? -24.375 -26.172 -2.105 1 93.31 306 LYS A C 1
ATOM 2434 O O . LYS A 1 306 ? -23.328 -25.984 -1.488 1 93.31 306 LYS A O 1
ATOM 2439 N N . PRO A 1 307 ? -25.531 -25.516 -1.727 1 94.75 307 PRO A N 1
ATOM 2440 C CA . PRO A 1 307 ? -25.469 -24.547 -0.627 1 94.75 307 PRO A CA 1
ATOM 2441 C C . PRO A 1 307 ? -25.016 -25.172 0.688 1 94.75 307 PRO A C 1
ATOM 2443 O O . PRO A 1 307 ? -24.391 -24.516 1.515 1 94.75 307 PRO A O 1
ATOM 2446 N N . LEU A 1 308 ? -25.25 -26.406 0.839 1 94.06 308 LEU A N 1
ATOM 2447 C CA . LEU A 1 308 ? -24.875 -27.109 2.061 1 94.06 308 LEU A CA 1
ATOM 2448 C C . LEU A 1 308 ? -23.359 -27.312 2.133 1 94.06 308 LEU A C 1
ATOM 2450 O O . LEU A 1 308 ? -22.812 -27.562 3.211 1 94.06 308 LEU A O 1
ATOM 2454 N N . LEU A 1 309 ? -22.703 -27.188 1.004 1 94.31 309 LEU A N 1
ATOM 2455 C CA . LEU A 1 309 ? -21.266 -27.406 0.941 1 94.31 309 LEU A CA 1
ATOM 2456 C C . LEU A 1 309 ? -20.516 -26.078 1.092 1 94.31 309 LEU A C 1
ATOM 2458 O O . LEU A 1 309 ? -19.281 -26.078 1.254 1 94.31 309 LEU A O 1
ATOM 2462 N N . HIS A 1 310 ? -21.219 -24.938 1.108 1 95.25 310 HIS A N 1
ATOM 2463 C CA . HIS A 1 310 ? -20.594 -23.609 1.071 1 95.25 310 HIS A CA 1
ATOM 2464 C C . HIS A 1 310 ? -19.688 -23.391 2.285 1 95.25 310 HIS A C 1
ATOM 2466 O O . HIS A 1 310 ? -18.562 -22.938 2.146 1 95.25 310 HIS A O 1
ATOM 2472 N N . PRO A 1 311 ? -20.188 -23.75 3.465 1 94.19 311 PRO A N 1
ATOM 2473 C CA . PRO A 1 311 ? -19.328 -23.516 4.625 1 94.19 311 PRO A CA 1
ATOM 2474 C C . PRO A 1 311 ? -18.016 -24.297 4.551 1 94.19 311 PRO A C 1
ATOM 2476 O O . PRO A 1 311 ? -16.953 -23.781 4.883 1 94.19 311 PRO A O 1
ATOM 2479 N N . THR A 1 312 ? -18.125 -25.516 4.102 1 90.44 312 THR A N 1
ATOM 2480 C CA . THR A 1 312 ? -16.938 -26.359 3.965 1 90.44 312 THR A CA 1
ATOM 2481 C C . THR A 1 312 ? -15.992 -25.781 2.906 1 90.44 312 THR A C 1
ATOM 2483 O O . THR A 1 312 ? -14.773 -25.734 3.109 1 90.44 312 THR A O 1
ATOM 2486 N N . ILE A 1 313 ? -16.5 -25.359 1.854 1 93.44 313 ILE A N 1
ATOM 2487 C CA . ILE A 1 313 ? -15.711 -24.797 0.759 1 93.44 313 ILE A CA 1
ATOM 2488 C C . ILE A 1 313 ? -15 -23.547 1.229 1 93.44 313 ILE A C 1
ATOM 2490 O O . ILE A 1 313 ? -13.789 -23.391 1.035 1 93.44 313 ILE A O 1
ATOM 2494 N N . ARG A 1 314 ? -15.695 -22.719 1.933 1 92.56 314 ARG A N 1
ATOM 2495 C CA . ARG A 1 314 ? -15.148 -21.422 2.352 1 92.56 314 ARG A CA 1
ATOM 2496 C C . ARG A 1 314 ? -14.109 -21.609 3.455 1 92.56 314 ARG A C 1
ATOM 2498 O O . ARG A 1 314 ? -13.266 -20.734 3.666 1 92.56 314 ARG A O 1
ATOM 2505 N N . SER A 1 315 ? -14.148 -22.719 4.113 1 90.69 315 SER A N 1
ATOM 2506 C CA . SER A 1 315 ? -13.219 -22.953 5.211 1 90.69 315 SER A CA 1
ATOM 2507 C C . SER A 1 315 ? -11.859 -23.438 4.699 1 90.69 315 SER A C 1
ATOM 2509 O O . SER A 1 315 ? -10.883 -23.438 5.441 1 90.69 315 SER A O 1
ATOM 2511 N N . ASN A 1 316 ? -11.797 -23.734 3.42 1 88.31 316 ASN A N 1
ATOM 2512 C CA . ASN A 1 316 ? -10.578 -24.219 2.775 1 88.31 316 ASN A CA 1
ATOM 2513 C C . ASN A 1 316 ? -10.195 -23.344 1.585 1 88.31 316 ASN A C 1
ATOM 2515 O O . ASN A 1 316 ? -10.922 -23.281 0.592 1 88.31 316 ASN A O 1
ATOM 2519 N N . ARG A 1 317 ? -9.023 -22.719 1.674 1 88.75 317 ARG A N 1
ATOM 2520 C CA . ARG A 1 317 ? -8.641 -21.75 0.664 1 88.75 317 ARG A CA 1
ATOM 2521 C C . ARG A 1 317 ? -8.5 -22.391 -0.707 1 88.75 317 ARG A C 1
ATOM 2523 O O . ARG A 1 317 ? -8.75 -21.766 -1.733 1 88.75 317 ARG A O 1
ATOM 2530 N N . HIS A 1 318 ? -8.086 -23.641 -0.773 1 89.12 318 HIS A N 1
ATOM 2531 C CA . HIS A 1 318 ? -7.902 -24.312 -2.053 1 89.12 318 HIS A CA 1
ATOM 2532 C C . HIS A 1 318 ? -9.242 -24.656 -2.697 1 89.12 318 HIS A C 1
ATOM 2534 O O . HIS A 1 318 ? -9.398 -24.531 -3.914 1 89.12 318 HIS A O 1
ATOM 2540 N N . LEU A 1 319 ? -10.172 -25.125 -1.851 1 92.06 319 LEU A N 1
ATOM 2541 C CA . LEU A 1 319 ? -11.516 -25.375 -2.369 1 92.06 319 LEU A CA 1
ATOM 2542 C C . LEU A 1 319 ? -12.172 -24.078 -2.834 1 92.06 319 LEU A C 1
ATOM 2544 O O . LEU A 1 319 ? -12.836 -24.047 -3.871 1 92.06 319 LEU A O 1
ATOM 2548 N N . THR A 1 320 ? -11.945 -23.047 -2.055 1 94.94 320 THR A N 1
ATOM 2549 C CA . THR A 1 320 ? -12.477 -21.75 -2.439 1 94.94 320 THR A CA 1
ATOM 2550 C C . THR A 1 320 ? -11.883 -21.297 -3.771 1 94.94 320 THR A C 1
ATOM 2552 O O . THR A 1 320 ? -12.602 -20.812 -4.648 1 94.94 320 THR A O 1
ATOM 2555 N N . ALA A 1 321 ? -10.625 -21.469 -3.891 1 95.75 321 ALA A N 1
ATOM 2556 C CA . ALA A 1 321 ? -9.938 -21.047 -5.105 1 95.75 321 ALA A CA 1
ATOM 2557 C C . ALA A 1 321 ? -10.445 -21.812 -6.324 1 95.75 321 ALA A C 1
ATOM 2559 O O . ALA A 1 321 ? -10.531 -21.25 -7.422 1 95.75 321 ALA A O 1
ATOM 2560 N N . MET A 1 322 ? -10.82 -23.031 -6.145 1 95.94 322 MET A N 1
ATOM 2561 C CA . MET A 1 322 ? -11.25 -23.875 -7.262 1 95.94 322 MET A CA 1
ATOM 2562 C C . MET A 1 322 ? -12.695 -23.562 -7.648 1 95.94 322 MET A C 1
ATOM 2564 O O . MET A 1 322 ? -13.148 -23.969 -8.719 1 95.94 322 MET A O 1
ATOM 2568 N N . THR A 1 323 ? -13.422 -22.859 -6.73 1 97.44 323 THR A N 1
ATOM 2569 C CA . THR A 1 323 ? -14.859 -22.766 -6.961 1 97.44 323 THR A CA 1
ATOM 2570 C C . THR A 1 323 ? -15.305 -21.297 -7.027 1 97.44 323 THR A C 1
ATOM 2572 O O . THR A 1 323 ? -16.5 -21.016 -7.07 1 97.44 323 THR A O 1
ATOM 2575 N N . THR A 1 324 ? -14.406 -20.359 -6.977 1 97.94 324 THR A N 1
ATOM 2576 C CA . THR A 1 324 ? -14.742 -18.938 -7.094 1 97.94 324 THR A CA 1
ATOM 2577 C C . THR A 1 324 ? -13.766 -18.234 -8.031 1 97.94 324 THR A C 1
ATOM 2579 O O . THR A 1 324 ? -12.68 -18.734 -8.312 1 97.94 324 THR A O 1
ATOM 2582 N N . ASN A 1 325 ? -14.211 -17.062 -8.617 1 98.5 325 ASN A N 1
ATOM 2583 C CA . ASN A 1 325 ? -13.234 -16.125 -9.156 1 98.5 325 ASN A CA 1
ATOM 2584 C C . ASN A 1 325 ? -12.445 -15.438 -8.039 1 98.5 325 ASN A C 1
ATOM 2586 O O . ASN A 1 325 ? -13.023 -14.742 -7.203 1 98.5 325 ASN A O 1
ATOM 2590 N N . THR A 1 326 ? -11.227 -15.68 -7.969 1 97.94 326 THR A N 1
ATOM 2591 C CA . THR A 1 326 ? -10.43 -15.125 -6.875 1 97.94 326 THR A CA 1
ATOM 2592 C C . THR A 1 326 ? -9.75 -13.828 -7.305 1 97.94 326 THR A C 1
ATOM 2594 O O . THR A 1 326 ? -9.383 -13.672 -8.477 1 97.94 326 THR A O 1
ATOM 2597 N N . LYS A 1 327 ? -9.68 -12.891 -6.449 1 97.88 327 LYS A N 1
ATOM 2598 C CA . LYS A 1 327 ? -8.969 -11.625 -6.594 1 97.88 327 LYS A CA 1
ATOM 2599 C C . LYS A 1 327 ? -8.016 -11.391 -5.422 1 97.88 327 LYS A C 1
ATOM 2601 O O . LYS A 1 327 ? -8.453 -11.148 -4.297 1 97.88 327 LYS A O 1
ATOM 2606 N N . SER A 1 328 ? -6.715 -11.461 -5.676 1 97.31 328 SER A N 1
ATOM 2607 C CA . SER A 1 328 ? -5.719 -11.289 -4.625 1 97.31 328 SER A CA 1
ATOM 2608 C C . SER A 1 328 ? -4.934 -10 -4.816 1 97.31 328 SER A C 1
ATOM 2610 O O . SER A 1 328 ? -4.457 -9.711 -5.918 1 97.31 328 SER A O 1
ATOM 2612 N N . ILE A 1 329 ? -4.902 -9.234 -3.744 1 97.88 329 ILE A N 1
ATOM 2613 C CA . ILE A 1 329 ? -4.02 -8.07 -3.734 1 97.88 329 ILE A CA 1
ATOM 2614 C C . ILE A 1 329 ? -2.582 -8.516 -3.465 1 97.88 329 ILE A C 1
ATOM 2616 O O . ILE A 1 329 ? -2.254 -8.938 -2.354 1 97.88 329 ILE A O 1
ATOM 2620 N N . THR A 1 330 ? -1.727 -8.328 -4.449 1 96.25 330 THR A N 1
ATOM 2621 C CA . THR A 1 330 ? -0.404 -8.93 -4.34 1 96.25 330 THR A CA 1
ATOM 2622 C C . THR A 1 330 ? 0.656 -7.871 -4.059 1 96.25 330 THR A C 1
ATOM 2624 O O . THR A 1 330 ? 1.817 -8.195 -3.811 1 96.25 330 THR A O 1
ATOM 2627 N N . GLY A 1 331 ? 0.245 -6.656 -4.109 1 96 331 GLY A N 1
ATOM 2628 C CA . GLY A 1 331 ? 1.148 -5.566 -3.773 1 96 331 GLY A CA 1
ATOM 2629 C C . GLY A 1 331 ? 0.494 -4.199 -3.863 1 96 331 GLY A C 1
ATOM 2630 O O . GLY A 1 331 ? -0.438 -4 -4.645 1 96 331 GLY A O 1
ATOM 2631 N N . PHE A 1 332 ? 0.993 -3.285 -3.059 1 97.38 332 PHE A N 1
ATOM 2632 C CA . PHE A 1 332 ? 0.614 -1.886 -3.207 1 97.38 332 PHE A CA 1
ATOM 2633 C C . PHE A 1 332 ? 1.637 -0.973 -2.541 1 97.38 332 PHE A C 1
ATOM 2635 O O . PHE A 1 332 ? 2.43 -1.423 -1.711 1 97.38 332 PHE A O 1
ATOM 2642 N N . ARG A 1 333 ? 1.62 0.296 -2.98 1 96.62 333 ARG A N 1
ATOM 2643 C CA . ARG A 1 333 ? 2.523 1.296 -2.42 1 96.62 333 ARG A CA 1
ATOM 2644 C C . ARG A 1 333 ? 2.004 2.707 -2.674 1 96.62 333 ARG A C 1
ATOM 2646 O O . ARG A 1 333 ? 1.351 2.959 -3.689 1 96.62 333 ARG A O 1
ATOM 2653 N N . THR A 1 334 ? 2.268 3.584 -1.748 1 96.25 334 THR A N 1
ATOM 2654 C CA . THR A 1 334 ? 2.104 5.016 -1.959 1 96.25 334 THR A CA 1
ATOM 2655 C C . THR A 1 334 ? 3.461 5.699 -2.1 1 96.25 334 THR A C 1
ATOM 2657 O O . THR A 1 334 ? 4.5 5.098 -1.813 1 96.25 334 THR A O 1
ATOM 2660 N N . SER A 1 335 ? 3.465 6.934 -2.604 1 90.69 335 SER A N 1
ATOM 2661 C CA . SER A 1 335 ? 4.695 7.68 -2.842 1 90.69 335 SER A CA 1
ATOM 2662 C C . SER A 1 335 ? 5.055 8.547 -1.642 1 90.69 335 SER A C 1
ATOM 2664 O O . SER A 1 335 ? 5.719 9.578 -1.789 1 90.69 335 SER A O 1
ATOM 2666 N N . GLU A 1 336 ? 4.594 8.195 -0.533 1 83.19 336 GLU A N 1
ATOM 2667 C CA . GLU A 1 336 ? 4.844 9.016 0.644 1 83.19 336 GLU A CA 1
ATOM 2668 C C . GLU A 1 336 ? 6.34 9.18 0.897 1 83.19 336 GLU A C 1
ATOM 2670 O O . GLU A 1 336 ? 7.129 8.281 0.584 1 83.19 336 GLU A O 1
ATOM 2675 N N . GLY A 1 337 ? 6.754 10.312 1.355 1 77.06 337 GLY A N 1
ATOM 2676 C CA . GLY A 1 337 ? 8.141 10.539 1.734 1 77.06 337 GLY A CA 1
ATOM 2677 C C . GLY A 1 337 ? 8.531 9.828 3.016 1 77.06 337 GLY A C 1
ATOM 2678 O O . GLY A 1 337 ? 7.699 9.188 3.656 1 77.06 337 GLY A O 1
ATOM 2679 N N . GLU A 1 338 ? 9.812 9.68 3.24 1 70.81 338 GLU A N 1
ATOM 2680 C CA . GLU A 1 338 ? 10.344 9.016 4.422 1 70.81 338 GLU A CA 1
ATOM 2681 C C . GLU A 1 338 ? 9.906 9.727 5.703 1 70.81 338 GLU A C 1
ATOM 2683 O O . GLU A 1 338 ? 9.898 9.125 6.781 1 70.81 338 GLU A O 1
ATOM 2688 N N . GLY A 1 339 ? 9.414 10.805 5.43 1 68.19 339 GLY A N 1
ATOM 2689 C CA . GLY A 1 339 ? 9.25 11.656 6.598 1 68.19 339 GLY A CA 1
ATOM 2690 C C . GLY A 1 339 ? 7.961 11.398 7.348 1 68.19 339 GLY A C 1
ATOM 2691 O O . GLY A 1 339 ? 7.66 10.258 7.707 1 68.19 339 GLY A O 1
ATOM 2692 N N . GLY A 1 340 ? 6.965 12.375 7.547 1 73.06 340 GLY A N 1
ATOM 2693 C CA . GLY A 1 340 ? 5.949 12.508 8.578 1 73.06 340 GLY A CA 1
ATOM 2694 C C . GLY A 1 340 ? 4.633 11.836 8.211 1 73.06 340 GLY A C 1
ATOM 2695 O O . GLY A 1 340 ? 4.484 11.312 7.105 1 73.06 340 GLY A O 1
ATOM 2696 N N . GLU A 1 341 ? 3.875 11.57 9.141 1 88.31 341 GLU A N 1
ATOM 2697 C CA . GLU A 1 341 ? 2.557 10.945 9.102 1 88.31 341 GLU A CA 1
ATOM 2698 C C . GLU A 1 341 ? 1.499 11.922 8.594 1 88.31 341 GLU A C 1
ATOM 2700 O O . GLU A 1 341 ? 0.354 11.531 8.352 1 88.31 341 GLU A O 1
ATOM 2705 N N . ASN A 1 342 ? 1.956 13.172 8.266 1 92 342 ASN A N 1
ATOM 2706 C CA . ASN A 1 342 ? 0.941 14.211 8.148 1 92 342 ASN A CA 1
ATOM 2707 C C . ASN A 1 342 ? 0.739 14.641 6.703 1 92 342 ASN A C 1
ATOM 2709 O O . ASN A 1 342 ? 0.065 15.641 6.434 1 92 342 ASN A O 1
ATOM 2713 N N . VAL A 1 343 ? 1.311 13.945 5.797 1 92 343 VAL A N 1
ATOM 2714 C CA . VAL A 1 343 ? 1.174 14.32 4.395 1 92 343 VAL A CA 1
ATOM 2715 C C . VAL A 1 343 ? 0.533 13.172 3.613 1 92 343 VAL A C 1
ATOM 2717 O O . VAL A 1 343 ? 0.999 12.039 3.678 1 92 343 VAL A O 1
ATOM 2720 N N . ILE A 1 344 ? -0.52 13.508 2.955 1 92.69 344 ILE A N 1
ATOM 2721 C CA . ILE A 1 344 ? -1.146 12.57 2.031 1 92.69 344 ILE A CA 1
ATOM 2722 C C . ILE A 1 344 ? -0.31 12.461 0.757 1 92.69 344 ILE A C 1
ATOM 2724 O O . ILE A 1 344 ? 0.086 13.477 0.181 1 92.69 344 ILE A O 1
ATOM 2728 N N . ALA A 1 345 ? -0.034 11.227 0.369 1 92.12 345 ALA A N 1
ATOM 2729 C CA . ALA A 1 345 ? 0.796 10.984 -0.809 1 92.12 345 ALA A CA 1
ATOM 2730 C C . ALA A 1 345 ? 0.051 11.352 -2.09 1 92.12 345 ALA A C 1
ATOM 2732 O O . ALA A 1 345 ? -1.17 11.195 -2.17 1 92.12 345 ALA A O 1
ATOM 2733 N N . GLY A 1 346 ? 0.795 11.789 -3.09 1 92 346 GLY A N 1
ATOM 2734 C CA . GLY A 1 346 ? 0.203 12.211 -4.348 1 92 346 GLY A CA 1
ATOM 2735 C C . GLY A 1 346 ? 0.01 11.07 -5.328 1 92 346 GLY A C 1
ATOM 2736 O O . GLY A 1 346 ? -0.539 11.266 -6.414 1 92 346 GLY A O 1
ATOM 2737 N N . GLU A 1 347 ? 0.483 9.898 -4.957 1 95.62 347 GLU A N 1
ATOM 2738 C CA . GLU A 1 347 ? 0.347 8.75 -5.844 1 95.62 347 GLU A CA 1
ATOM 2739 C C . GLU A 1 347 ? 0.171 7.457 -5.051 1 95.62 347 GLU A C 1
ATOM 2741 O O . GLU A 1 347 ? 0.726 7.316 -3.959 1 95.62 347 GLU A O 1
ATOM 2746 N N . ALA A 1 348 ? -0.632 6.531 -5.559 1 97.62 348 ALA A N 1
ATOM 2747 C CA . ALA A 1 348 ? -0.788 5.168 -5.059 1 97.62 348 ALA A CA 1
ATOM 2748 C C . ALA A 1 348 ? -0.84 4.164 -6.207 1 97.62 348 ALA A C 1
ATOM 2750 O O . ALA A 1 348 ? -1.44 4.434 -7.25 1 97.62 348 ALA A O 1
ATOM 2751 N N . SER A 1 349 ? -0.15 3.086 -6.035 1 97.62 349 SER A N 1
ATOM 2752 C CA . SER A 1 349 ? -0.16 2.029 -7.043 1 97.62 349 SER A CA 1
ATOM 2753 C C . SER A 1 349 ? -0.331 0.657 -6.402 1 97.62 349 SER A C 1
ATOM 2755 O O . SER A 1 349 ? -0.087 0.489 -5.203 1 97.62 349 SER A O 1
ATOM 2757 N N . GLY A 1 350 ? -0.803 -0.273 -7.152 1 97.19 350 GLY A N 1
ATOM 2758 C CA . GLY A 1 350 ? -1.014 -1.623 -6.656 1 97.19 350 GLY A CA 1
ATOM 2759 C C . GLY A 1 350 ? -1.157 -2.65 -7.762 1 97.19 350 GLY A C 1
ATOM 2760 O O . GLY A 1 350 ? -1.148 -2.303 -8.945 1 97.19 350 GLY A O 1
ATOM 2761 N N . ARG A 1 351 ? -1.15 -3.932 -7.328 1 96.69 351 ARG A N 1
ATOM 2762 C CA . ARG A 1 351 ? -1.239 -5.07 -8.234 1 96.69 351 ARG A CA 1
ATOM 2763 C C . ARG A 1 351 ? -2.324 -6.043 -7.789 1 96.69 351 ARG A C 1
ATOM 2765 O O . ARG A 1 351 ? -2.531 -6.246 -6.594 1 96.69 351 ARG A O 1
ATOM 2772 N N . LEU A 1 352 ? -3.016 -6.613 -8.797 1 97.56 352 LEU A N 1
ATOM 2773 C CA . LEU A 1 352 ? -4.031 -7.633 -8.547 1 97.56 352 LEU A CA 1
ATOM 2774 C C . LEU A 1 352 ? -3.75 -8.891 -9.359 1 97.56 352 LEU A C 1
ATOM 2776 O O . LEU A 1 352 ? -3.334 -8.805 -10.516 1 97.56 352 LEU A O 1
ATOM 2780 N N . ASP A 1 353 ? -3.926 -9.992 -8.719 1 97.69 353 ASP A N 1
ATOM 2781 C CA . ASP A 1 353 ? -3.982 -11.312 -9.344 1 97.69 353 ASP A CA 1
ATOM 2782 C C . ASP A 1 353 ? -5.41 -11.859 -9.344 1 97.69 353 ASP A C 1
ATOM 2784 O O . ASP A 1 353 ? -5.934 -12.25 -8.305 1 97.69 353 ASP A O 1
ATOM 2788 N N . ILE A 1 354 ? -6.008 -11.906 -10.555 1 98.44 354 ILE A N 1
ATOM 2789 C CA . ILE A 1 354 ? -7.379 -12.367 -10.703 1 98.44 354 ILE A CA 1
ATOM 2790 C C . ILE A 1 354 ? -7.395 -13.695 -11.453 1 98.44 354 ILE A C 1
ATOM 2792 O O . ILE A 1 354 ? -6.73 -13.844 -12.484 1 98.44 354 ILE A O 1
ATOM 2796 N N . ARG A 1 355 ? -8.086 -14.641 -10.883 1 98.56 355 ARG A N 1
ATOM 2797 C CA . ARG A 1 355 ? -8.273 -15.938 -11.531 1 98.56 355 ARG A CA 1
ATOM 2798 C C . ARG A 1 355 ? -9.75 -16.219 -11.781 1 98.56 355 ARG A C 1
ATOM 2800 O O . ARG A 1 355 ? -10.578 -16.094 -10.875 1 98.56 355 ARG A O 1
ATOM 2807 N N . THR A 1 356 ? -10.094 -16.594 -13 1 98.5 356 THR A N 1
ATOM 2808 C CA . THR A 1 356 ? -11.492 -16.75 -13.383 1 98.5 356 THR A CA 1
ATOM 2809 C C . THR A 1 356 ? -11.82 -18.219 -13.633 1 98.5 356 THR A C 1
ATOM 2811 O O . THR A 1 356 ? -11 -18.969 -14.172 1 98.5 356 THR A O 1
ATOM 2814 N N . LEU A 1 357 ? -13 -18.609 -13.305 1 98.19 357 LEU A N 1
ATOM 2815 C CA . LEU A 1 357 ? -13.484 -19.969 -13.461 1 98.19 357 LEU A CA 1
ATOM 2816 C C . LEU A 1 357 ? -13.789 -20.281 -14.922 1 98.19 357 LEU A C 1
ATOM 2818 O O . LEU A 1 357 ? -14.023 -19.359 -15.719 1 98.19 357 LEU A O 1
ATOM 2822 N N . PRO A 1 358 ? -13.773 -21.641 -15.242 1 96.75 358 PRO A N 1
ATOM 2823 C CA . PRO A 1 358 ? -14.305 -22.016 -16.547 1 96.75 358 PRO A CA 1
ATOM 2824 C C . PRO A 1 358 ? -15.719 -21.5 -16.797 1 96.75 358 PRO A C 1
ATOM 2826 O O . PRO A 1 358 ? -16.547 -21.484 -15.875 1 96.75 358 PRO A O 1
ATOM 2829 N N . GLY A 1 359 ? -15.945 -21.016 -17.984 1 95.44 359 GLY A N 1
ATOM 2830 C CA . GLY A 1 359 ? -17.25 -20.484 -18.328 1 95.44 359 GLY A CA 1
ATOM 2831 C C . GLY A 1 359 ? -17.312 -18.969 -18.25 1 95.44 359 GLY A C 1
ATOM 2832 O O . GLY A 1 359 ? -18.234 -18.344 -18.797 1 95.44 359 GLY A O 1
ATOM 2833 N N . VAL A 1 360 ? -16.344 -18.391 -17.609 1 96.81 360 VAL A N 1
ATOM 2834 C CA . VAL A 1 360 ? -16.266 -16.938 -17.531 1 96.81 360 VAL A CA 1
ATOM 2835 C C . VAL A 1 360 ? -15.641 -16.375 -18.812 1 96.81 360 VAL A C 1
ATOM 2837 O O . VAL A 1 360 ? -14.609 -16.875 -19.266 1 96.81 360 VAL A O 1
ATOM 2840 N N . ASP A 1 361 ? -16.312 -15.43 -19.422 1 97.69 361 ASP A N 1
ATOM 2841 C CA . ASP A 1 361 ? -15.68 -14.672 -20.5 1 97.69 361 ASP A CA 1
ATOM 2842 C C . ASP A 1 361 ? -14.625 -13.719 -19.938 1 97.69 361 ASP A C 1
ATOM 2844 O O . ASP A 1 361 ? -14.953 -12.656 -19.406 1 97.69 361 ASP A O 1
ATOM 2848 N N . ILE A 1 362 ? -13.406 -14.062 -20.172 1 97.81 362 ILE A N 1
ATOM 2849 C CA . ILE A 1 362 ? -12.305 -13.383 -19.5 1 97.81 362 ILE A CA 1
ATOM 2850 C C . ILE A 1 362 ? -12.172 -11.953 -20.016 1 97.81 362 ILE A C 1
ATOM 2852 O O . ILE A 1 362 ? -11.805 -11.047 -19.266 1 97.81 362 ILE A O 1
ATOM 2856 N N . GLU A 1 363 ? -12.461 -11.727 -21.281 1 97.88 363 GLU A N 1
ATOM 2857 C CA . GLU A 1 363 ? -12.406 -10.383 -21.844 1 97.88 363 GLU A CA 1
ATOM 2858 C C . GLU A 1 363 ? -13.492 -9.492 -21.234 1 97.88 363 GLU A C 1
ATOM 2860 O O . GLU A 1 363 ? -13.242 -8.328 -20.922 1 97.88 363 GLU A O 1
ATOM 2865 N N . GLU A 1 364 ? -14.633 -10.039 -21.141 1 98.31 364 GLU A N 1
ATOM 2866 C CA . GLU A 1 364 ? -15.719 -9.297 -20.5 1 98.31 364 GLU A CA 1
ATOM 2867 C C . GLU A 1 364 ? -15.398 -8.984 -19.047 1 98.31 364 GLU A C 1
ATOM 2869 O O . GLU A 1 364 ? -15.711 -7.898 -18.547 1 98.31 364 GLU A O 1
ATOM 2874 N N . PHE A 1 365 ? -14.883 -9.961 -18.375 1 98.56 365 PHE A N 1
ATOM 2875 C CA . PHE A 1 365 ? -14.492 -9.758 -16.984 1 98.56 365 PHE A CA 1
ATOM 2876 C C . PHE A 1 365 ? -13.484 -8.617 -16.859 1 98.56 365 PHE A C 1
ATOM 2878 O O . PHE A 1 365 ? -13.609 -7.762 -15.977 1 98.56 365 PHE A O 1
ATOM 2885 N N . ALA A 1 366 ? -12.445 -8.609 -17.734 1 98.56 366 ALA A N 1
ATOM 2886 C CA . ALA A 1 366 ? -11.438 -7.547 -17.75 1 98.56 366 ALA A CA 1
ATOM 2887 C C . ALA A 1 366 ? -12.086 -6.184 -18 1 98.56 366 ALA A C 1
ATOM 2889 O O . ALA A 1 366 ? -11.68 -5.184 -17.406 1 98.56 366 ALA A O 1
ATOM 2890 N N . LYS A 1 367 ? -13.094 -6.141 -18.859 1 98.38 367 LYS A N 1
ATOM 2891 C CA . LYS A 1 367 ? -13.805 -4.895 -19.141 1 98.38 367 LYS A CA 1
ATOM 2892 C C . LYS A 1 367 ? -14.531 -4.387 -17.906 1 98.38 367 LYS A C 1
ATOM 2894 O O . LYS A 1 367 ? -14.57 -3.178 -17.656 1 98.38 367 LYS A O 1
ATOM 2899 N N . LYS A 1 368 ? -15.109 -5.297 -17.141 1 98.69 368 LYS A N 1
ATOM 2900 C CA . LYS A 1 368 ? -15.773 -4.91 -15.906 1 98.69 368 LYS A CA 1
ATOM 2901 C C . LYS A 1 368 ? -14.781 -4.305 -14.914 1 98.69 368 LYS A C 1
ATOM 2903 O O . LYS A 1 368 ? -15.094 -3.318 -14.242 1 98.69 368 LYS A O 1
ATOM 2908 N N . VAL A 1 369 ? -13.602 -4.918 -14.836 1 98.75 369 VAL A N 1
ATOM 2909 C CA . VAL A 1 369 ? -12.555 -4.398 -13.961 1 98.75 369 VAL A CA 1
ATOM 2910 C C . VAL A 1 369 ? -12.156 -2.992 -14.398 1 98.75 369 VAL A C 1
ATOM 2912 O O . VAL A 1 369 ? -11.992 -2.098 -13.57 1 98.75 369 VAL A O 1
ATOM 2915 N N . LYS A 1 370 ? -12.008 -2.773 -15.672 1 98.19 370 LYS A N 1
ATOM 2916 C CA . LYS A 1 370 ? -11.664 -1.466 -16.219 1 98.19 370 LYS A CA 1
ATOM 2917 C C . LYS A 1 370 ? -12.734 -0.43 -15.883 1 98.19 370 LYS A C 1
ATOM 2919 O O . LYS A 1 370 ? -12.414 0.727 -15.602 1 98.19 370 LYS A O 1
ATOM 2924 N N . THR A 1 371 ? -13.945 -0.826 -15.961 1 98.56 371 THR A N 1
ATOM 2925 C CA . THR A 1 371 ? -15.047 0.063 -15.625 1 98.56 371 THR A CA 1
ATOM 2926 C C . THR A 1 371 ? -14.977 0.491 -14.164 1 98.56 371 THR A C 1
ATOM 2928 O O . THR A 1 371 ? -15.18 1.664 -13.844 1 98.56 371 THR A O 1
ATOM 2931 N N . ILE A 1 372 ? -14.703 -0.441 -13.336 1 98.69 372 ILE A N 1
ATOM 2932 C CA . ILE A 1 372 ? -14.531 -0.121 -11.922 1 98.69 372 ILE A CA 1
ATOM 2933 C C . ILE A 1 372 ? -13.359 0.839 -11.75 1 98.69 372 ILE A C 1
ATOM 2935 O O . ILE A 1 372 ? -13.445 1.799 -10.977 1 98.69 372 ILE A O 1
ATOM 2939 N N . ALA A 1 373 ? -12.234 0.578 -12.453 1 98.62 373 ALA A N 1
ATOM 2940 C CA . ALA A 1 373 ? -11.047 1.422 -12.375 1 98.62 373 ALA A CA 1
ATOM 2941 C C . ALA A 1 373 ? -11.367 2.867 -12.734 1 98.62 373 ALA A C 1
ATOM 2943 O O . ALA A 1 373 ? -10.859 3.801 -12.109 1 98.62 373 ALA A O 1
ATOM 2944 N N . THR A 1 374 ? -12.219 3.086 -13.664 1 98.06 374 THR A N 1
ATOM 2945 C CA . THR A 1 374 ? -12.602 4.418 -14.117 1 98.06 374 THR A CA 1
ATOM 2946 C C . THR A 1 374 ? -13.312 5.188 -13.008 1 98.06 374 THR A C 1
ATOM 2948 O O . THR A 1 374 ? -13.125 6.398 -12.867 1 98.06 374 THR A O 1
ATOM 2951 N N . LYS A 1 375 ? -14.086 4.469 -12.227 1 97.62 375 LYS A N 1
ATOM 2952 C CA . LYS A 1 375 ? -14.797 5.086 -11.109 1 97.62 375 LYS A CA 1
ATOM 2953 C C . LYS A 1 375 ? -13.828 5.738 -10.133 1 97.62 375 LYS A C 1
ATOM 2955 O O . LYS A 1 375 ? -14.164 6.727 -9.477 1 97.62 375 LYS A O 1
ATOM 2960 N N . TYR A 1 376 ? -12.641 5.262 -10.039 1 97.69 376 TYR A N 1
ATOM 2961 C CA . TYR A 1 376 ? -11.688 5.723 -9.039 1 97.69 376 TYR A CA 1
ATOM 2962 C C . TYR A 1 376 ? -10.508 6.434 -9.695 1 97.69 376 TYR A C 1
ATOM 2964 O O . TYR A 1 376 ? -9.469 6.641 -9.07 1 97.69 376 TYR A O 1
ATOM 2972 N N . ASN A 1 377 ? -10.617 6.723 -11 1 97.19 377 ASN A N 1
ATOM 2973 C CA . ASN A 1 377 ? -9.57 7.371 -11.789 1 97.19 377 ASN A CA 1
ATOM 2974 C C . ASN A 1 377 ? -8.258 6.598 -11.727 1 97.19 377 ASN A C 1
ATOM 2976 O O . ASN A 1 377 ? -7.188 7.191 -11.586 1 97.19 377 ASN A O 1
ATOM 2980 N N . ALA A 1 378 ? -8.375 5.281 -11.727 1 98.38 378 ALA A N 1
ATOM 2981 C CA . ALA A 1 378 ? -7.195 4.414 -11.727 1 98.38 378 ALA A CA 1
ATOM 2982 C C . ALA A 1 378 ? -6.754 4.09 -13.148 1 98.38 378 ALA A C 1
ATOM 2984 O O . ALA A 1 378 ? -7.562 3.646 -13.969 1 98.38 378 ALA A O 1
ATOM 2985 N N . GLU A 1 379 ? -5.508 4.383 -13.438 1 98.31 379 GLU A N 1
ATOM 2986 C CA . GLU A 1 379 ? -4.906 3.889 -14.672 1 98.31 379 GLU A CA 1
ATOM 2987 C C . GLU A 1 379 ? -4.492 2.426 -14.539 1 98.31 379 GLU A C 1
ATOM 2989 O O . GLU A 1 379 ? -3.684 2.086 -13.672 1 98.31 379 GLU A O 1
ATOM 2994 N N . ILE A 1 380 ? -5.062 1.554 -15.391 1 97.56 380 ILE A N 1
ATOM 2995 C CA . ILE A 1 380 ? -4.773 0.133 -15.234 1 97.56 380 ILE A CA 1
ATOM 2996 C C . ILE A 1 380 ? -3.994 -0.369 -16.453 1 97.56 380 ILE A C 1
ATOM 2998 O O . ILE A 1 380 ? -4.242 0.065 -17.578 1 97.56 380 ILE A O 1
ATOM 3002 N N . THR A 1 381 ? -3.037 -1.158 -16.266 1 97.12 381 THR A N 1
ATOM 3003 C CA . THR A 1 381 ? -2.314 -1.928 -17.266 1 97.12 381 THR A CA 1
ATOM 3004 C C . THR A 1 381 ? -2.465 -3.424 -17.016 1 97.12 381 THR A C 1
ATOM 3006 O O . THR A 1 381 ? -2.074 -3.924 -15.961 1 97.12 381 THR A O 1
ATOM 3009 N N . PHE A 1 382 ? -3.074 -4.102 -18 1 96.44 382 PHE A N 1
ATOM 3010 C CA . PHE A 1 382 ? -3.123 -5.559 -17.922 1 96.44 382 PHE A CA 1
ATOM 3011 C C . PHE A 1 382 ? -1.794 -6.168 -18.359 1 96.44 382 PHE A C 1
ATOM 3013 O O . PHE A 1 382 ? -1.372 -6 -19.5 1 96.44 382 PHE A O 1
ATOM 3020 N N . THR A 1 383 ? -1.173 -6.867 -17.453 1 94.19 383 THR A N 1
ATOM 3021 C CA . THR A 1 383 ? 0.122 -7.457 -17.766 1 94.19 383 THR A CA 1
ATOM 3022 C C . THR A 1 383 ? -0.047 -8.875 -18.312 1 94.19 383 THR A C 1
ATOM 3024 O O . THR A 1 383 ? 0.866 -9.422 -18.922 1 94.19 383 THR A O 1
ATOM 3027 N N . ASP A 1 384 ? -1.17 -9.508 -18.047 1 94.19 384 ASP A N 1
ATOM 3028 C CA . ASP A 1 384 ? -1.493 -10.82 -18.609 1 94.19 384 ASP A CA 1
ATOM 3029 C C . ASP A 1 384 ? -3.004 -11.031 -18.656 1 94.19 384 ASP A C 1
ATOM 3031 O O . ASP A 1 384 ? -3.729 -10.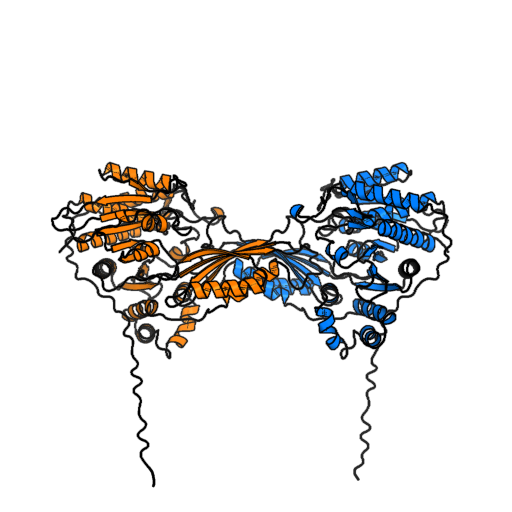617 -17.75 1 94.19 384 ASP A O 1
ATOM 3035 N N . ILE A 1 385 ? -3.52 -11.539 -19.672 1 96.12 385 ILE A N 1
ATOM 3036 C CA . ILE A 1 385 ? -4.871 -12.062 -19.844 1 96.12 385 ILE A CA 1
ATOM 3037 C C . ILE A 1 385 ? -4.824 -13.406 -20.562 1 96.12 385 ILE A C 1
ATOM 3039 O O . ILE A 1 385 ? -4.508 -13.469 -21.75 1 96.12 385 ILE A O 1
ATOM 3043 N N . ASN A 1 386 ? -5.055 -14.438 -19.859 1 96.75 386 ASN A N 1
ATOM 3044 C CA . ASN A 1 386 ? -4.98 -15.812 -20.344 1 96.75 386 ASN A CA 1
ATOM 3045 C C . ASN A 1 386 ? -6.207 -16.625 -19.938 1 96.75 386 ASN A C 1
ATOM 3047 O O . ASN A 1 386 ? -6.422 -16.875 -18.75 1 96.75 386 ASN A O 1
ATOM 3051 N N . PRO A 1 387 ? -7.059 -17.016 -20.875 1 97.44 387 PRO A N 1
ATOM 3052 C CA . PRO A 1 387 ? -8.328 -17.672 -20.547 1 97.44 387 PRO A CA 1
ATOM 3053 C C . PRO A 1 387 ? -8.141 -19.078 -20 1 97.44 387 PRO A C 1
ATOM 3055 O O . PRO A 1 387 ? -7.031 -19.609 -20.031 1 97.44 387 PRO A O 1
ATOM 3058 N N . THR A 1 388 ? -9.234 -19.609 -19.531 1 97.5 388 THR A N 1
ATOM 3059 C CA . THR A 1 388 ? -9.266 -21 -19.047 1 97.5 388 THR A CA 1
ATOM 3060 C C . THR A 1 388 ? -8.93 -21.969 -20.172 1 97.5 388 THR A C 1
ATOM 3062 O O . THR A 1 388 ? -9.148 -21.656 -21.359 1 97.5 388 THR A O 1
ATOM 3065 N N . ASP A 1 389 ? -8.352 -23.094 -19.797 1 97.31 389 ASP A N 1
ATOM 3066 C CA . ASP A 1 389 ? -8.039 -24.156 -20.75 1 97.31 389 ASP A CA 1
ATOM 3067 C C . ASP A 1 389 ? -8.297 -25.531 -20.125 1 97.31 389 ASP A C 1
ATOM 3069 O O . ASP A 1 389 ? -8.25 -25.672 -18.891 1 97.31 389 ASP A O 1
ATOM 3073 N N . VAL A 1 390 ? -8.617 -26.484 -20.938 1 96.81 390 VAL A N 1
ATOM 3074 C CA . VAL A 1 390 ? -9.008 -27.812 -20.469 1 96.81 390 VAL A CA 1
ATOM 3075 C C . VAL A 1 390 ? -8.539 -28.875 -21.453 1 96.81 390 VAL A C 1
ATOM 3077 O O . VAL A 1 390 ? -8.438 -28.625 -22.656 1 96.81 390 VAL A O 1
ATOM 3080 N N . THR A 1 391 ? -8.148 -30 -20.984 1 96.94 391 THR A N 1
ATOM 3081 C CA . THR A 1 391 ? -7.883 -31.219 -21.75 1 96.94 391 THR A CA 1
ATOM 3082 C C . THR A 1 391 ? -8.836 -32.344 -21.328 1 96.94 391 THR A C 1
ATOM 3084 O O . THR A 1 391 ? -9.18 -32.469 -20.156 1 96.94 391 THR A O 1
ATOM 3087 N N . PRO A 1 392 ? -9.258 -33.156 -22.297 1 95.88 392 PRO A N 1
ATOM 3088 C CA . PRO A 1 392 ? -10.133 -34.281 -21.922 1 95.88 392 PRO A CA 1
ATOM 3089 C C . PRO A 1 392 ? -9.453 -35.281 -20.984 1 95.88 392 PRO A C 1
ATOM 3091 O O . PRO A 1 392 ? -8.25 -35.5 -21.109 1 95.88 392 PRO A O 1
ATOM 3094 N N . ILE A 1 393 ? -10.258 -35.875 -20.094 1 95.5 393 ILE A N 1
ATOM 3095 C CA . ILE A 1 393 ? -9.656 -36.812 -19.156 1 95.5 393 ILE A CA 1
ATOM 3096 C C . ILE A 1 393 ? -9.797 -38.25 -19.703 1 95.5 393 ILE A C 1
ATOM 3098 O O . ILE A 1 393 ? -9.188 -39.188 -19.172 1 95.5 393 ILE A O 1
ATOM 3102 N N . GLN A 1 394 ? -10.633 -38.375 -20.781 1 95.12 394 GLN A N 1
ATOM 3103 C CA . GLN A 1 394 ? -10.789 -39.688 -21.406 1 95.12 394 GLN A CA 1
ATOM 3104 C C . GLN A 1 394 ? -9.727 -39.938 -22.469 1 95.12 394 GLN A C 1
ATOM 3106 O O . GLN A 1 394 ? -10.039 -40.062 -23.656 1 95.12 394 GLN A O 1
ATOM 3111 N N . THR A 1 395 ? -8.523 -40.031 -22.062 1 96.94 395 THR A N 1
ATOM 3112 C CA . THR A 1 395 ? -7.387 -40.312 -22.953 1 96.94 395 THR A CA 1
ATOM 3113 C C . THR A 1 395 ? -6.527 -41.438 -22.406 1 96.94 395 THR A C 1
ATOM 3115 O O . THR A 1 395 ? -6.57 -41.75 -21.203 1 96.94 395 THR A O 1
ATOM 3118 N N . ARG A 1 396 ? -5.785 -42 -23.234 1 96.81 396 ARG A N 1
ATOM 3119 C CA . ARG A 1 396 ? -4.895 -43.062 -22.844 1 96.81 396 ARG A CA 1
ATOM 3120 C C . ARG A 1 396 ? -3.854 -42.594 -21.844 1 96.81 396 ARG A C 1
ATOM 3122 O O . ARG A 1 396 ? -3.533 -43.312 -20.891 1 96.81 396 ARG A O 1
ATOM 3129 N N . PHE A 1 397 ? -3.344 -41.469 -22.094 1 98 397 PHE A N 1
ATOM 3130 C CA . PHE A 1 397 ? -2.291 -40.969 -21.219 1 98 397 PHE A CA 1
ATOM 3131 C C . PHE A 1 397 ? -2.826 -40.719 -19.812 1 98 397 PHE A C 1
ATOM 3133 O O . PHE A 1 397 ? -2.217 -41.156 -18.828 1 98 397 PHE A O 1
ATOM 3140 N N . PHE A 1 398 ? -3.955 -40.031 -19.688 1 98.06 398 PHE A N 1
ATOM 3141 C CA . PHE A 1 398 ? -4.543 -39.75 -18.391 1 98.06 398 PHE A CA 1
ATOM 3142 C C . PHE A 1 398 ? -4.828 -41.031 -17.625 1 98.06 398 PHE A C 1
ATOM 3144 O O . PHE A 1 398 ? -4.48 -41.156 -16.453 1 98.06 398 PHE A O 1
ATOM 3151 N N . SER A 1 399 ? -5.41 -41.969 -18.297 1 97.88 399 SER A N 1
ATOM 3152 C CA . SER A 1 399 ? -5.785 -43.219 -17.656 1 97.88 399 SER A CA 1
ATOM 3153 C C . SER A 1 399 ? -4.551 -44 -17.203 1 97.88 399 SER A C 1
ATOM 3155 O O . SER A 1 399 ? -4.574 -44.656 -16.172 1 97.88 399 SER A O 1
ATOM 3157 N N . THR A 1 400 ? -3.51 -43.938 -18.031 1 98.25 400 THR A N 1
ATOM 3158 C CA . THR A 1 400 ? -2.279 -44.656 -17.688 1 98.25 400 THR A CA 1
ATOM 3159 C C . THR A 1 400 ? -1.588 -44 -16.5 1 98.25 400 THR A C 1
ATOM 3161 O O . THR A 1 400 ? -1.185 -44.688 -15.555 1 98.25 400 THR A O 1
ATOM 3164 N N . LEU A 1 401 ? -1.461 -42.656 -16.578 1 98.38 401 LEU A N 1
ATOM 3165 C CA . LEU A 1 401 ? -0.87 -41.906 -15.469 1 98.38 401 LEU A CA 1
ATOM 3166 C C . LEU A 1 401 ? -1.646 -42.156 -14.18 1 98.38 401 LEU A C 1
ATOM 3168 O O . LEU A 1 401 ? -1.049 -42.375 -13.117 1 98.38 401 LEU A O 1
ATOM 3172 N N . ALA A 1 402 ? -2.947 -42.125 -14.281 1 97.75 402 ALA A N 1
ATOM 3173 C CA . ALA A 1 402 ? -3.812 -42.375 -13.133 1 97.75 402 ALA A CA 1
ATOM 3174 C C . ALA A 1 402 ? -3.566 -43.781 -12.555 1 97.75 402 ALA A C 1
ATOM 3176 O O . ALA A 1 402 ? -3.379 -43.938 -11.344 1 97.75 402 ALA A O 1
ATOM 3177 N N . ALA A 1 403 ? -3.514 -44.75 -13.398 1 97.88 403 ALA A N 1
ATOM 3178 C CA . ALA A 1 403 ? -3.355 -46.125 -12.969 1 97.88 403 ALA A CA 1
ATOM 3179 C C . ALA A 1 403 ? -2.002 -46.344 -12.305 1 97.88 403 ALA A C 1
ATOM 3181 O O . ALA A 1 403 ? -1.915 -47 -11.258 1 97.88 403 ALA A O 1
ATOM 3182 N N . VAL A 1 404 ? -1.009 -45.812 -12.922 1 98.25 404 VAL A N 1
ATOM 3183 C CA . VAL A 1 404 ? 0.335 -45.969 -12.375 1 98.25 404 VAL A CA 1
ATOM 3184 C C . VAL A 1 404 ? 0.418 -45.312 -11 1 98.25 404 VAL A C 1
ATOM 3186 O O . VAL A 1 404 ? 1.025 -45.844 -10.078 1 98.25 404 VAL A O 1
ATOM 3189 N N . SER A 1 405 ? -0.186 -44.156 -10.867 1 97.75 405 SER A N 1
ATOM 3190 C CA . SER A 1 405 ? -0.129 -43.406 -9.625 1 97.75 405 SER A CA 1
ATOM 3191 C C . SER A 1 405 ? -0.824 -44.125 -8.484 1 97.75 405 SER A C 1
ATOM 3193 O O . SER A 1 405 ? -0.246 -44.312 -7.41 1 97.75 405 SER A O 1
ATOM 3195 N N . VAL A 1 406 ? -1.99 -44.594 -8.688 1 95.62 406 VAL A N 1
ATOM 3196 C CA . VAL A 1 406 ? -2.771 -45.188 -7.609 1 95.62 406 VAL A CA 1
ATOM 3197 C C . VAL A 1 406 ? -2.191 -46.562 -7.246 1 95.62 406 VAL A C 1
ATOM 3199 O O . VAL A 1 406 ? -2.373 -47.031 -6.121 1 95.62 406 VAL A O 1
ATOM 3202 N N . ASN A 1 407 ? -1.502 -47.156 -8.164 1 95.75 407 ASN A N 1
ATOM 3203 C CA . ASN A 1 407 ? -0.908 -48.469 -7.906 1 95.75 407 ASN A CA 1
ATOM 3204 C C . ASN A 1 407 ? 0.231 -48.375 -6.895 1 95.75 407 ASN A C 1
ATOM 3206 O O . ASN A 1 407 ? 0.673 -49.375 -6.363 1 95.75 407 ASN A O 1
ATOM 3210 N N . LYS A 1 408 ? 0.667 -47.188 -6.625 1 94.12 408 LYS A N 1
ATOM 3211 C CA . LYS A 1 408 ? 1.784 -47 -5.703 1 94.12 408 LYS A CA 1
ATOM 3212 C C . LYS A 1 408 ? 1.308 -47 -4.254 1 94.12 408 LYS A C 1
ATOM 3214 O O . LYS A 1 408 ? 2.107 -47.156 -3.332 1 94.12 408 LYS A O 1
ATOM 3219 N N . PHE A 1 409 ? 0.028 -46.719 -4.047 1 90.88 409 PHE A N 1
ATOM 3220 C CA . PHE A 1 409 ? -0.494 -46.594 -2.693 1 90.88 409 PHE A CA 1
ATOM 3221 C C . PHE A 1 409 ? -1.827 -47.312 -2.559 1 90.88 409 PHE A C 1
ATOM 3223 O O . PHE A 1 409 ? -2.697 -47.188 -3.422 1 90.88 409 PHE A O 1
ATOM 3230 N N . PRO A 1 410 ? -1.885 -48 -1.407 1 89.81 410 PRO A N 1
ATOM 3231 C CA . PRO A 1 410 ? -3.225 -48.5 -1.131 1 89.81 410 PRO A CA 1
ATOM 3232 C C . PRO A 1 410 ? -4.227 -47.406 -0.774 1 89.81 410 PRO A C 1
ATOM 3234 O O . PRO A 1 410 ? -3.834 -46.344 -0.28 1 89.81 410 PRO A O 1
ATOM 3237 N N . ASN A 1 411 ? -5.473 -47.625 -1.021 1 89.44 411 ASN A N 1
ATOM 3238 C CA . ASN A 1 411 ? -6.527 -46.656 -0.697 1 89.44 411 ASN A CA 1
ATOM 3239 C C . ASN A 1 411 ? -6.266 -45.312 -1.327 1 89.44 411 ASN A C 1
ATOM 3241 O O . ASN A 1 411 ? -6.23 -44.281 -0.629 1 89.44 411 ASN A O 1
ATOM 3245 N N . SER A 1 412 ? -5.945 -45.281 -2.492 1 92.75 412 SER A N 1
ATOM 3246 C CA . SER A 1 412 ? -5.672 -44.062 -3.229 1 92.75 412 SER A CA 1
ATOM 3247 C C . SER A 1 412 ? -6.637 -43.875 -4.398 1 92.75 412 SER A C 1
ATOM 3249 O O . SER A 1 412 ? -7.262 -44.844 -4.84 1 92.75 412 SER A O 1
ATOM 3251 N N . THR A 1 413 ? -6.859 -42.656 -4.816 1 93.75 413 THR A N 1
ATOM 3252 C CA . THR A 1 413 ? -7.652 -42.312 -5.996 1 93.75 413 THR A CA 1
ATOM 3253 C C . THR A 1 413 ? -7.047 -41.125 -6.742 1 93.75 413 THR A C 1
ATOM 3255 O O . THR A 1 413 ? -6.121 -40.5 -6.25 1 93.75 413 THR A O 1
ATOM 3258 N N . VAL A 1 414 ? -7.473 -41.031 -7.965 1 96.06 414 VAL A N 1
ATOM 3259 C CA . VAL A 1 414 ? -7.109 -39.875 -8.766 1 96.06 414 VAL A CA 1
ATOM 3260 C C . VAL A 1 414 ? -8.312 -38.906 -8.883 1 96.06 414 VAL A C 1
ATOM 3262 O O . VAL A 1 414 ? -9.445 -39.375 -9.055 1 96.06 414 VAL A O 1
ATOM 3265 N N . THR A 1 415 ? -8.055 -37.656 -8.734 1 95.5 415 THR A N 1
ATOM 3266 C CA . THR A 1 415 ? -9.078 -36.656 -9 1 95.5 415 THR A CA 1
ATOM 3267 C C . THR A 1 415 ? -8.664 -35.75 -10.156 1 95.5 415 THR A C 1
ATOM 3269 O O . THR A 1 415 ? -7.516 -35.312 -10.227 1 95.5 415 THR A O 1
ATOM 3272 N N . PRO A 1 416 ? -9.594 -35.594 -11.18 1 96.44 416 PRO A N 1
ATOM 3273 C CA . PRO A 1 416 ? -9.359 -34.5 -12.102 1 96.44 416 PRO A CA 1
ATOM 3274 C C . PRO A 1 416 ? -9.367 -33.125 -11.398 1 96.44 416 PRO A C 1
ATOM 3276 O O . PRO A 1 416 ? -10.305 -32.812 -10.664 1 96.44 416 PRO A O 1
ATOM 3279 N N . PHE A 1 417 ? -8.336 -32.438 -11.664 1 95.88 417 PHE A N 1
ATOM 3280 C CA . PHE A 1 417 ? -8.078 -31.25 -10.844 1 95.88 417 PHE A CA 1
ATOM 3281 C C . PHE A 1 417 ? -8.086 -29.984 -11.695 1 95.88 417 PHE A C 1
ATOM 3283 O O . PHE A 1 417 ? -7.398 -29.922 -12.719 1 95.88 417 PHE A O 1
ATOM 3290 N N . LEU A 1 418 ? -8.945 -29.031 -11.312 1 97.31 418 LEU A N 1
ATOM 3291 C CA . LEU A 1 418 ? -8.867 -27.688 -11.844 1 97.31 418 LEU A CA 1
ATOM 3292 C C . LEU A 1 418 ? -7.871 -26.844 -11.047 1 97.31 418 LEU A C 1
ATOM 3294 O O . LEU A 1 418 ? -8.133 -26.5 -9.891 1 97.31 418 LEU A O 1
ATOM 3298 N N . SER A 1 419 ? -6.793 -26.562 -11.68 1 96.88 419 SER A N 1
ATOM 3299 C CA . SER A 1 419 ? -5.809 -25.75 -10.953 1 96.88 419 SER A CA 1
ATOM 3300 C C . SER A 1 419 ? -6.234 -24.297 -10.867 1 96.88 419 SER A C 1
ATOM 3302 O O . SER A 1 419 ? -6.59 -23.688 -11.883 1 96.88 419 SER A O 1
ATOM 3304 N N . PRO A 1 420 ? -6.141 -23.719 -9.664 1 95.94 420 PRO A N 1
ATOM 3305 C CA . PRO A 1 420 ? -6.449 -22.297 -9.531 1 95.94 420 PRO A CA 1
ATOM 3306 C C . PRO A 1 420 ? -5.441 -21.406 -10.242 1 95.94 420 PRO A C 1
ATOM 3308 O O . PRO A 1 420 ? -5.773 -20.281 -10.633 1 95.94 420 PRO A O 1
ATOM 3311 N N . GLY A 1 421 ? -4.246 -21.875 -10.375 1 94.38 421 GLY A N 1
ATOM 3312 C CA . GLY A 1 421 ? -3.213 -21.141 -11.086 1 94.38 421 GLY A CA 1
ATOM 3313 C C . GLY A 1 421 ? -2.959 -21.672 -12.484 1 94.38 421 GLY A C 1
ATOM 3314 O O . GLY A 1 421 ? -3.486 -22.719 -12.859 1 94.38 421 GLY A O 1
ATOM 3315 N N . LYS A 1 422 ? -2.199 -20.891 -13.203 1 94.88 422 LYS A N 1
ATOM 3316 C CA . LYS A 1 422 ? -1.832 -21.281 -14.562 1 94.88 422 LYS A CA 1
ATOM 3317 C C . LYS A 1 422 ? -0.4 -21.797 -14.617 1 94.88 422 LYS A C 1
ATOM 3319 O O . LYS A 1 422 ? 0.43 -21.438 -13.781 1 94.88 422 LYS A O 1
ATOM 3324 N N . THR A 1 423 ? -0.208 -22.641 -15.5 1 96.62 423 THR A N 1
ATOM 3325 C CA . THR A 1 423 ? 1.104 -23.203 -15.82 1 96.62 423 THR A CA 1
ATOM 3326 C C . THR A 1 423 ? 1.368 -23.125 -17.328 1 96.62 423 THR A C 1
ATOM 3328 O O . THR A 1 423 ? 0.536 -22.625 -18.078 1 96.62 423 THR A O 1
ATOM 3331 N N . ASP A 1 424 ? 2.504 -23.578 -17.688 1 98.12 424 ASP A N 1
ATOM 3332 C CA . ASP A 1 424 ? 2.848 -23.625 -19.109 1 98.12 424 ASP A CA 1
ATOM 3333 C C . ASP A 1 424 ? 1.921 -24.562 -19.875 1 98.12 424 ASP A C 1
ATOM 3335 O O . ASP A 1 424 ? 1.878 -24.531 -21.109 1 98.12 424 ASP A O 1
ATOM 3339 N N . ASN A 1 425 ? 1.192 -25.375 -19.188 1 98.44 425 ASN A N 1
ATOM 3340 C CA . ASN A 1 425 ? 0.232 -26.25 -19.844 1 98.44 425 ASN A CA 1
ATOM 3341 C C . ASN A 1 425 ? -0.758 -25.469 -20.703 1 98.44 425 ASN A C 1
ATOM 3343 O O . ASN A 1 425 ? -1.216 -25.969 -21.734 1 98.44 425 ASN A O 1
ATOM 3347 N N . SER A 1 426 ? -1.098 -24.281 -20.219 1 97.94 426 SER A N 1
ATOM 3348 C CA . SER A 1 426 ? -2.074 -23.469 -20.953 1 97.94 426 SER A CA 1
ATOM 3349 C C . SER A 1 426 ? -1.615 -23.203 -22.375 1 97.94 426 SER A C 1
ATOM 3351 O O . SER A 1 426 ? -2.426 -23.203 -23.312 1 97.94 426 SER A O 1
ATOM 3353 N N . TYR A 1 427 ? -0.364 -23.031 -22.562 1 98.12 427 TYR A N 1
ATOM 3354 C CA . TYR A 1 427 ? 0.169 -22.734 -23.875 1 98.12 427 TYR A CA 1
ATOM 3355 C C . TYR A 1 427 ? 0.307 -24 -24.719 1 98.12 427 TYR A C 1
ATOM 3357 O O . TYR A 1 427 ? 0.106 -23.969 -25.938 1 98.12 427 TYR A O 1
ATOM 3365 N N . LEU A 1 428 ? 0.658 -25.078 -24.094 1 98.62 428 LEU A N 1
ATOM 3366 C CA . LEU A 1 428 ? 0.706 -26.359 -24.797 1 98.62 428 LEU A CA 1
ATOM 3367 C C . LEU A 1 428 ? -0.68 -26.75 -25.297 1 98.62 428 LEU A C 1
ATOM 3369 O O . LEU A 1 428 ? -0.833 -27.203 -26.438 1 98.62 428 LEU A O 1
ATOM 3373 N N . ARG A 1 429 ? -1.652 -26.547 -24.453 1 98.19 429 ARG A N 1
ATOM 3374 C CA . ARG A 1 429 ? -3.021 -26.875 -24.828 1 98.19 429 ARG A CA 1
ATOM 3375 C C . ARG A 1 429 ? -3.494 -26.016 -25.984 1 98.19 429 ARG A C 1
ATOM 3377 O O . ARG A 1 429 ? -4.258 -26.484 -26.844 1 98.19 429 ARG A O 1
ATOM 3384 N N . LYS A 1 430 ? -3.057 -24.828 -26.094 1 96.69 430 LYS A N 1
ATOM 3385 C CA . LYS A 1 430 ? -3.457 -23.906 -27.156 1 96.69 430 LYS A CA 1
ATOM 3386 C C . LYS A 1 430 ? -3.051 -24.438 -28.531 1 96.69 430 LYS A C 1
ATOM 3388 O O . LYS A 1 430 ? -3.68 -24.094 -29.531 1 96.69 430 LYS A O 1
ATOM 3393 N N . ILE A 1 431 ? -2.002 -25.25 -28.562 1 97.69 431 ILE A N 1
ATOM 3394 C CA . ILE A 1 431 ? -1.55 -25.734 -29.875 1 97.69 431 ILE A CA 1
ATOM 3395 C C . ILE A 1 431 ? -1.962 -27.188 -30.062 1 97.69 431 ILE A C 1
ATOM 3397 O O . ILE A 1 431 ? -1.418 -27.891 -30.906 1 97.69 431 ILE A O 1
ATOM 3401 N N . GLY A 1 432 ? -2.775 -27.672 -29.172 1 97.5 432 GLY A N 1
ATOM 3402 C CA . GLY A 1 432 ? -3.414 -28.953 -29.406 1 97.5 432 GLY A CA 1
ATOM 3403 C C . GLY A 1 432 ? -2.785 -30.094 -28.625 1 97.5 432 GLY A C 1
ATOM 3404 O O . GLY A 1 432 ? -3.227 -31.234 -28.719 1 97.5 432 GLY A O 1
ATOM 3405 N N . ILE A 1 433 ? -1.763 -29.812 -27.875 1 98.62 433 ILE A N 1
ATOM 3406 C CA . ILE A 1 433 ? -1.167 -30.828 -27.031 1 98.62 433 ILE A CA 1
ATOM 3407 C C . ILE A 1 433 ? -2.088 -31.125 -25.844 1 98.62 433 ILE A C 1
ATOM 3409 O O . ILE A 1 433 ? -2.58 -30.203 -25.188 1 98.62 433 ILE A O 1
ATOM 3413 N N . LYS A 1 434 ? -2.387 -32.375 -25.609 1 98.75 434 LYS A N 1
ATOM 3414 C CA . LYS A 1 434 ? -3.125 -32.75 -24.422 1 98.75 434 LYS A CA 1
ATOM 3415 C C . LYS A 1 434 ? -2.215 -32.781 -23.188 1 98.75 434 LYS A C 1
ATOM 3417 O O . LYS A 1 434 ? -1.592 -33.812 -22.906 1 98.75 434 LYS A O 1
ATOM 3422 N N . ALA A 1 435 ? -2.262 -31.703 -22.469 1 98.75 435 ALA A N 1
ATOM 3423 C CA . ALA A 1 435 ? -1.316 -31.5 -21.375 1 98.75 435 ALA A CA 1
ATOM 3424 C C . ALA A 1 435 ? -1.981 -31.734 -20.016 1 98.75 435 ALA A C 1
ATOM 3426 O O . ALA A 1 435 ? -3.059 -31.203 -19.75 1 98.75 435 ALA A O 1
ATOM 3427 N N . TYR A 1 436 ? -1.393 -32.531 -19.188 1 98.75 436 TYR A N 1
ATOM 3428 C CA . TYR A 1 436 ? -1.822 -32.844 -17.828 1 98.75 436 TYR A CA 1
ATOM 3429 C C . TYR A 1 436 ? -0.773 -32.375 -16.812 1 98.75 436 TYR A C 1
ATOM 3431 O O . TYR A 1 436 ? 0.387 -32.156 -17.172 1 98.75 436 TYR A O 1
ATOM 3439 N N . GLY A 1 437 ? -1.24 -32.125 -15.641 1 98.44 437 GLY A N 1
ATOM 3440 C CA . GLY A 1 437 ? -0.313 -31.672 -14.609 1 98.44 437 GLY A CA 1
ATOM 3441 C C . GLY A 1 437 ? -0.336 -32.562 -13.375 1 98.44 437 GLY A C 1
ATOM 3442 O O . GLY A 1 437 ? -1.398 -32.781 -12.789 1 98.44 437 GLY A O 1
ATOM 3443 N N . LEU A 1 438 ? 0.85 -33 -12.977 1 98.25 438 LEU A N 1
ATOM 3444 C CA . LEU A 1 438 ? 1.029 -33.719 -11.727 1 98.25 438 LEU A CA 1
ATOM 3445 C C . LEU A 1 438 ? 2.486 -33.688 -11.281 1 98.25 438 LEU A C 1
ATOM 3447 O O . LEU A 1 438 ? 3.361 -34.25 -11.953 1 98.25 438 LEU A O 1
ATOM 3451 N N . ILE A 1 439 ? 2.732 -33 -10.258 1 97.31 439 ILE A N 1
ATOM 3452 C CA . ILE A 1 439 ? 3.955 -33.281 -9.523 1 97.31 439 ILE A CA 1
ATOM 3453 C C . ILE A 1 439 ? 3.762 -34.562 -8.688 1 97.31 439 ILE A C 1
ATOM 3455 O O . ILE A 1 439 ? 3.047 -34.531 -7.68 1 97.31 439 ILE A O 1
ATOM 3459 N N . PRO A 1 440 ? 4.336 -35.625 -9.133 1 96.62 440 PRO A N 1
ATOM 3460 C CA . PRO A 1 440 ? 4.035 -36.906 -8.484 1 96.62 440 PRO A CA 1
ATOM 3461 C C . PRO A 1 440 ? 4.723 -37.062 -7.125 1 96.62 440 PRO A C 1
ATOM 3463 O O . PRO A 1 440 ? 5.559 -37.938 -6.945 1 96.62 440 PRO A O 1
ATOM 3466 N N . ALA A 1 441 ? 4.355 -36.281 -6.211 1 95 441 ALA A N 1
ATOM 3467 C CA . ALA A 1 441 ? 4.809 -36.25 -4.82 1 95 441 ALA A CA 1
ATOM 3468 C C . ALA A 1 441 ? 3.625 -36.188 -3.859 1 95 441 ALA A C 1
ATOM 3470 O O . ALA A 1 441 ? 2.637 -35.5 -4.125 1 95 441 ALA A O 1
ATOM 3471 N N . VAL A 1 442 ? 3.719 -36.938 -2.85 1 94.38 442 VAL A N 1
ATOM 3472 C CA . VAL A 1 442 ? 2.693 -36.906 -1.812 1 94.38 442 VAL A CA 1
ATOM 3473 C C . VAL A 1 442 ? 3.047 -35.875 -0.747 1 94.38 442 VAL A C 1
ATOM 3475 O O . VAL A 1 442 ? 3.945 -36.094 0.068 1 94.38 442 VAL A O 1
ATOM 3478 N N . LEU A 1 443 ? 2.289 -34.875 -0.754 1 89.69 443 LEU A N 1
ATOM 3479 C CA . LEU A 1 443 ? 2.631 -33.719 0.096 1 89.69 443 LEU A CA 1
ATOM 3480 C C . LEU A 1 443 ? 1.676 -33.625 1.28 1 89.69 443 LEU A C 1
ATOM 3482 O O . LEU A 1 443 ? 0.5 -33.969 1.166 1 89.69 443 LEU A O 1
ATOM 3486 N N . LYS A 1 444 ? 2.246 -33.125 2.342 1 82.06 444 LYS A N 1
ATOM 3487 C CA . LYS A 1 444 ? 1.441 -32.75 3.5 1 82.06 444 LYS A CA 1
ATOM 3488 C C . LYS A 1 444 ? 1.027 -31.281 3.426 1 82.06 444 LYS A C 1
ATOM 3490 O O . LYS A 1 444 ? 1.479 -30.547 2.543 1 82.06 444 LYS A O 1
ATOM 3495 N N . ALA A 1 445 ? 0.053 -30.938 4.32 1 73.56 445 ALA A N 1
ATOM 3496 C CA . ALA A 1 445 ? -0.47 -29.578 4.324 1 73.56 445 ALA A CA 1
ATOM 3497 C C . ALA A 1 445 ? 0.655 -28.562 4.484 1 73.56 445 ALA A C 1
ATOM 3499 O O . ALA A 1 445 ? 0.686 -27.547 3.785 1 73.56 445 ALA A O 1
ATOM 3500 N N . GLU A 1 446 ? 1.606 -28.844 5.312 1 75.12 446 GLU A N 1
ATOM 3501 C CA . GLU A 1 446 ? 2.721 -27.938 5.586 1 75.12 446 GLU A CA 1
ATOM 3502 C C . GLU A 1 446 ? 3.619 -27.781 4.359 1 75.12 446 GLU A C 1
ATOM 3504 O O . GLU A 1 446 ? 4.195 -26.719 4.133 1 75.12 446 GLU A O 1
ATOM 3509 N N . ASP A 1 447 ? 3.666 -28.844 3.564 1 78.88 447 ASP A N 1
ATOM 3510 C CA . ASP A 1 447 ? 4.48 -28.828 2.352 1 78.88 447 ASP A CA 1
ATOM 3511 C C . ASP A 1 447 ? 3.855 -27.922 1.289 1 78.88 447 ASP A C 1
ATOM 3513 O O . ASP A 1 447 ? 4.562 -27.172 0.608 1 78.88 447 ASP A O 1
ATOM 3517 N N . ILE A 1 448 ? 2.615 -27.969 1.21 1 71.94 448 ILE A N 1
ATOM 3518 C CA . ILE A 1 448 ? 1.895 -27.219 0.181 1 71.94 448 ILE A CA 1
ATOM 3519 C C . ILE A 1 448 ? 2.023 -25.719 0.44 1 71.94 448 ILE A C 1
ATOM 3521 O O . ILE A 1 448 ? 2.203 -24.938 -0.495 1 71.94 448 ILE A O 1
ATOM 3525 N N . ASP A 1 449 ? 2.049 -25.359 1.715 1 68.94 449 ASP A N 1
ATOM 3526 C CA . ASP A 1 449 ? 2.168 -23.953 2.088 1 68.94 449 ASP A CA 1
ATOM 3527 C C . ASP A 1 449 ? 3.564 -23.422 1.779 1 68.94 449 ASP A C 1
ATOM 3529 O O . ASP A 1 449 ? 3.768 -22.219 1.695 1 68.94 449 ASP A O 1
ATOM 3533 N N . GLY A 1 450 ? 4.402 -24.297 1.502 1 71.25 450 GLY A N 1
ATOM 3534 C CA . GLY A 1 450 ? 5.766 -23.922 1.179 1 71.25 450 GLY A CA 1
ATOM 3535 C C . GLY A 1 450 ? 5.93 -23.438 -0.253 1 71.25 450 GLY A C 1
ATOM 3536 O O . GLY A 1 450 ? 6.898 -22.75 -0.579 1 71.25 450 GLY A O 1
ATOM 3537 N N . MET A 1 451 ? 4.945 -23.797 -1.062 1 74.19 451 MET A N 1
ATOM 3538 C CA . MET A 1 451 ? 4.988 -23.312 -2.439 1 74.19 451 MET A CA 1
ATOM 3539 C C . MET A 1 451 ? 4.773 -21.812 -2.494 1 74.19 451 MET A C 1
ATOM 3541 O O . MET A 1 451 ? 3.73 -21.312 -2.062 1 74.19 451 MET A O 1
ATOM 3545 N N . HIS A 1 452 ? 5.699 -21.125 -3.082 1 73.25 452 HIS A N 1
ATOM 3546 C CA . HIS A 1 452 ? 5.746 -19.656 -3.096 1 73.25 452 HIS A CA 1
ATOM 3547 C C . HIS A 1 452 ? 5.848 -19.094 -1.681 1 73.25 452 HIS A C 1
ATOM 3549 O O . HIS A 1 452 ? 5.684 -17.891 -1.473 1 73.25 452 HIS A O 1
ATOM 3555 N N . GLY A 1 453 ? 6.074 -20.062 -0.776 1 79.38 453 GLY A N 1
ATOM 3556 C CA . GLY A 1 453 ? 6.238 -19.672 0.617 1 79.38 453 GLY A CA 1
ATOM 3557 C C . GLY A 1 453 ? 7.645 -19.906 1.14 1 79.38 453 GLY A C 1
ATOM 3558 O O . GLY A 1 453 ? 8.617 -19.719 0.412 1 79.38 453 GLY A O 1
ATOM 3559 N N . LYS A 1 454 ? 7.688 -20.125 2.459 1 83.5 454 LYS A N 1
ATOM 3560 C CA . LYS A 1 454 ? 9 -20.312 3.074 1 83.5 454 LYS A CA 1
ATOM 3561 C C . LYS A 1 454 ? 9.289 -21.797 3.295 1 83.5 454 LYS A C 1
ATOM 3563 O O . LYS A 1 454 ? 8.391 -22.625 3.225 1 83.5 454 LYS A O 1
ATOM 3568 N N . ASN A 1 455 ? 10.516 -22.156 3.336 1 90.31 455 ASN A N 1
ATOM 3569 C CA . ASN A 1 455 ? 11.023 -23.453 3.729 1 90.31 455 ASN A CA 1
ATOM 3570 C C . ASN A 1 455 ? 10.594 -24.547 2.744 1 90.31 455 ASN A C 1
ATOM 3572 O O . ASN A 1 455 ? 10.156 -25.625 3.15 1 90.31 455 ASN A O 1
ATOM 3576 N N . GLU A 1 456 ? 10.609 -24.234 1.568 1 93.12 456 GLU A N 1
ATOM 3577 C CA . GLU A 1 456 ? 10.312 -25.234 0.538 1 93.12 456 GLU A CA 1
ATOM 3578 C C . GLU A 1 456 ? 11.305 -26.391 0.574 1 93.12 456 GLU A C 1
ATOM 3580 O O . GLU A 1 456 ? 12.508 -26.172 0.769 1 93.12 456 GLU A O 1
ATOM 3585 N N . ASN A 1 457 ? 10.828 -27.609 0.451 1 94.62 457 ASN A N 1
ATOM 3586 C CA . ASN A 1 457 ? 11.664 -28.797 0.453 1 94.62 457 ASN A CA 1
ATOM 3587 C C . ASN A 1 457 ? 10.969 -29.984 -0.225 1 94.62 457 ASN A C 1
ATOM 3589 O O . ASN A 1 457 ? 9.75 -29.953 -0.412 1 94.62 457 ASN A O 1
ATOM 3593 N N . MET A 1 458 ? 11.711 -30.938 -0.639 1 95.38 458 MET A N 1
ATOM 3594 C CA . MET A 1 458 ? 11.25 -32.188 -1.234 1 95.38 458 MET A CA 1
ATOM 3595 C C . MET A 1 458 ? 11.852 -33.375 -0.509 1 95.38 458 MET A C 1
ATOM 3597 O O . MET A 1 458 ? 13.07 -33.469 -0.339 1 95.38 458 MET A O 1
ATOM 3601 N N . THR A 1 459 ? 10.977 -34.312 -0.051 1 96.25 459 THR A N 1
ATOM 3602 C CA . THR A 1 459 ? 11.531 -35.5 0.585 1 96.25 459 THR A CA 1
ATOM 3603 C C . THR A 1 459 ? 12.242 -36.375 -0.439 1 96.25 459 THR A C 1
ATOM 3605 O O . THR A 1 459 ? 11.828 -36.469 -1.597 1 96.25 459 THR A O 1
ATOM 3608 N N . ILE A 1 460 ? 13.219 -37.031 -0.005 1 98 460 ILE A N 1
ATOM 3609 C CA . ILE A 1 460 ? 13.969 -37.969 -0.848 1 98 460 ILE A CA 1
ATOM 3610 C C . ILE A 1 460 ? 13.047 -39.094 -1.314 1 98 460 ILE A C 1
ATOM 3612 O O . ILE A 1 460 ? 13.125 -39.531 -2.463 1 98 460 ILE A O 1
ATOM 3616 N N . ASP A 1 461 ? 12.133 -39.5 -0.496 1 96.88 461 ASP A N 1
ATOM 3617 C CA . ASP A 1 461 ? 11.156 -40.531 -0.853 1 96.88 461 ASP A CA 1
ATOM 3618 C C . ASP A 1 461 ? 10.273 -40.062 -2.012 1 96.88 461 ASP A C 1
ATOM 3620 O O . ASP A 1 461 ? 9.961 -40.844 -2.906 1 96.88 461 ASP A O 1
ATOM 3624 N N . ASN A 1 462 ? 9.891 -38.875 -1.956 1 97.06 462 ASN A N 1
ATOM 3625 C CA . ASN A 1 462 ? 9.07 -38.312 -3.033 1 97.06 462 ASN A CA 1
ATOM 3626 C C . ASN A 1 462 ? 9.852 -38.219 -4.34 1 97.06 462 ASN A C 1
ATOM 3628 O O . ASN A 1 462 ? 9.289 -38.438 -5.418 1 97.06 462 ASN A O 1
ATOM 3632 N N . LEU A 1 463 ? 11.133 -37.906 -4.277 1 97.94 463 LEU A N 1
ATOM 3633 C CA . LEU A 1 463 ? 11.953 -37.875 -5.48 1 97.94 463 LEU A CA 1
ATOM 3634 C C . LEU A 1 463 ? 11.984 -39.25 -6.141 1 97.94 463 LEU A C 1
ATOM 3636 O O . LEU A 1 463 ? 11.875 -39.344 -7.367 1 97.94 463 LEU A O 1
ATOM 3640 N N . GLU A 1 464 ? 12.156 -40.188 -5.309 1 98.19 464 GLU A N 1
ATOM 3641 C CA . GLU A 1 464 ? 12.148 -41.562 -5.828 1 98.19 464 GLU A CA 1
ATOM 3642 C C . GLU A 1 464 ? 10.773 -41.938 -6.375 1 98.19 464 GLU A C 1
ATOM 3644 O O . GLU A 1 464 ? 10.664 -42.469 -7.484 1 98.19 464 GLU A O 1
ATOM 3649 N N . LEU A 1 465 ? 9.766 -41.688 -5.598 1 97.62 465 LEU A N 1
ATOM 3650 C CA . LEU A 1 465 ? 8.398 -42 -5.98 1 97.62 465 LEU A CA 1
ATOM 3651 C C . LEU A 1 465 ? 8.039 -41.375 -7.312 1 97.62 465 LEU A C 1
ATOM 3653 O O . LEU A 1 465 ? 7.531 -42.031 -8.219 1 97.62 465 LEU A O 1
ATOM 3657 N N . GLY A 1 466 ? 8.273 -40.125 -7.363 1 98.44 466 GLY A N 1
ATOM 3658 C CA . GLY A 1 466 ? 7.918 -39.375 -8.57 1 98.44 466 GLY A CA 1
ATOM 3659 C C . GLY A 1 466 ? 8.664 -39.875 -9.797 1 98.44 466 GLY A C 1
ATOM 3660 O O . GLY A 1 466 ? 8.086 -40 -10.875 1 98.44 466 GLY A O 1
ATOM 3661 N N . THR A 1 467 ? 9.969 -40.125 -9.617 1 98.62 467 THR A N 1
ATOM 3662 C CA . THR A 1 467 ? 10.766 -40.688 -10.719 1 98.62 467 THR A CA 1
ATOM 3663 C C . THR A 1 467 ? 10.18 -42 -11.188 1 98.62 467 THR A C 1
ATOM 3665 O O . THR A 1 467 ? 10.055 -42.25 -12.391 1 98.62 467 THR A O 1
ATOM 3668 N N . LYS A 1 468 ? 9.805 -42.812 -10.281 1 98.25 468 LYS A N 1
ATOM 3669 C CA . LYS A 1 468 ? 9.234 -44.125 -10.594 1 98.25 468 LYS A CA 1
ATOM 3670 C C . LYS A 1 468 ? 7.914 -43.969 -11.336 1 98.25 468 LYS A C 1
ATOM 3672 O O . LYS A 1 468 ? 7.68 -44.656 -12.328 1 98.25 468 LYS A O 1
ATOM 3677 N N . ILE A 1 469 ? 7.043 -43.125 -10.875 1 98.5 469 ILE A N 1
ATOM 3678 C CA . ILE A 1 469 ? 5.73 -42.938 -11.484 1 98.5 469 ILE A CA 1
ATOM 3679 C C . ILE A 1 469 ? 5.895 -42.469 -12.93 1 98.5 469 ILE A C 1
ATOM 3681 O O . ILE A 1 469 ? 5.27 -43 -13.844 1 98.5 469 ILE A O 1
ATOM 3685 N N . LEU A 1 470 ? 6.766 -41.531 -13.109 1 98.69 470 LEU A N 1
ATOM 3686 C CA . LEU A 1 470 ? 6.973 -41 -14.453 1 98.69 470 LEU A CA 1
ATOM 3687 C C . LEU A 1 470 ? 7.586 -42.031 -15.367 1 98.69 470 LEU A C 1
ATOM 3689 O O . LEU A 1 470 ? 7.141 -42.219 -16.5 1 98.69 470 LEU A O 1
ATOM 3693 N N . PHE A 1 471 ? 8.578 -42.75 -14.875 1 98.56 471 PHE A N 1
ATOM 3694 C CA . PHE A 1 471 ? 9.234 -43.781 -15.664 1 98.56 471 PHE A CA 1
ATOM 3695 C C . PHE A 1 471 ? 8.25 -44.875 -16.062 1 98.56 471 PHE A C 1
ATOM 3697 O O . PHE A 1 471 ? 8.164 -45.25 -17.234 1 98.56 471 PHE A O 1
ATOM 3704 N N . GLU A 1 472 ? 7.508 -45.344 -15.094 1 98.31 472 GLU A N 1
ATOM 3705 C CA . GLU A 1 472 ? 6.57 -46.438 -15.352 1 98.31 472 GLU A CA 1
ATOM 3706 C C . GLU A 1 472 ? 5.445 -46 -16.281 1 98.31 472 GLU A C 1
ATOM 3708 O O . GLU A 1 472 ? 4.949 -46.781 -17.094 1 98.31 472 GLU A O 1
ATOM 3713 N N . THR A 1 473 ? 4.984 -44.75 -16.141 1 98.44 473 THR A N 1
ATOM 3714 C CA . THR A 1 473 ? 3.996 -44.219 -17.062 1 98.44 473 THR A CA 1
ATOM 3715 C C . THR A 1 473 ? 4.527 -44.25 -18.5 1 98.44 473 THR A C 1
ATOM 3717 O O . THR A 1 473 ? 3.82 -44.656 -19.422 1 98.44 473 THR A O 1
ATOM 3720 N N . LEU A 1 474 ? 5.793 -43.812 -18.656 1 98.12 474 LEU A N 1
ATOM 3721 C CA . LEU A 1 474 ? 6.402 -43.812 -19.984 1 98.12 474 LEU A CA 1
ATOM 3722 C C . LEU A 1 474 ? 6.523 -45.25 -20.516 1 98.12 474 LEU A C 1
ATOM 3724 O O . LEU A 1 474 ? 6.27 -45.5 -21.703 1 98.12 474 LEU A O 1
ATOM 3728 N N . VAL A 1 475 ? 6.906 -46.188 -19.672 1 97.81 475 VAL A N 1
ATOM 3729 C CA . VAL A 1 475 ? 7.055 -47.562 -20.094 1 97.81 475 VAL A CA 1
ATOM 3730 C C . VAL A 1 475 ? 5.703 -48.125 -20.547 1 97.81 475 VAL A C 1
ATOM 3732 O O . VAL A 1 475 ? 5.598 -48.75 -21.594 1 97.81 475 VAL A O 1
ATOM 3735 N N . GLU A 1 476 ? 4.672 -47.875 -19.734 1 97.38 476 GLU A N 1
ATOM 3736 C CA . GLU A 1 476 ? 3.334 -48.344 -20.078 1 97.38 476 GLU A CA 1
ATOM 3737 C C . GLU A 1 476 ? 2.84 -47.75 -21.391 1 97.38 476 GLU A C 1
ATOM 3739 O O . GLU A 1 476 ? 2.184 -48.406 -22.172 1 97.38 476 GLU A O 1
ATOM 3744 N N . MET A 1 477 ? 3.146 -46.5 -21.641 1 96.62 477 MET A N 1
ATOM 3745 C CA . MET A 1 477 ? 2.703 -45.812 -22.844 1 96.62 477 MET A CA 1
ATOM 3746 C C . MET A 1 477 ? 3.455 -46.312 -24.062 1 96.62 477 MET A C 1
ATOM 3748 O O . MET A 1 477 ? 2.996 -46.125 -25.203 1 96.62 477 MET A O 1
ATOM 3752 N N . ASN A 1 478 ? 4.613 -46.906 -23.844 1 91.69 478 ASN A N 1
ATOM 3753 C CA . ASN A 1 478 ? 5.422 -47.438 -24.938 1 91.69 478 ASN A CA 1
ATOM 3754 C C . ASN A 1 478 ? 5.125 -48.906 -25.203 1 91.69 478 ASN A C 1
ATOM 3756 O O . ASN A 1 478 ? 5.691 -49.5 -26.125 1 91.69 478 ASN A O 1
ATOM 3760 N N . GLN A 1 479 ? 4.289 -49.438 -24.375 1 83.56 479 GLN A N 1
ATOM 3761 C CA . GLN A 1 479 ? 3.924 -50.844 -24.578 1 83.56 479 GLN A CA 1
ATOM 3762 C C . GLN A 1 479 ? 2.582 -50.969 -25.281 1 83.56 479 GLN A C 1
ATOM 3764 O O . GLN A 1 479 ? 1.684 -50.156 -25.078 1 83.56 479 GLN A O 1
ATOM 3769 N N . SER A 1 480 ? 2.527 -51.719 -26.484 1 65.38 480 SER A N 1
ATOM 3770 C CA . SER A 1 480 ? 1.312 -51.969 -27.25 1 65.38 480 SER A CA 1
ATOM 3771 C C . SER A 1 480 ? 0.317 -52.812 -26.453 1 65.38 480 SER A C 1
ATOM 3773 O O . SER A 1 480 ? 0.714 -53.656 -25.656 1 65.38 480 SER A O 1
ATOM 3775 N N . MET B 1 1 ? -68.688 16.125 29.297 1 18.39 1 MET B N 1
ATOM 3776 C CA . MET B 1 1 ? -68.125 17.484 29.469 1 18.39 1 MET B CA 1
ATOM 3777 C C . MET B 1 1 ? -66.75 17.438 30.094 1 18.39 1 MET B C 1
ATOM 3779 O O . MET B 1 1 ? -66.25 18.469 30.531 1 18.39 1 MET B O 1
ATOM 3783 N N . LYS B 1 2 ? -66.562 16.266 30.766 1 24.33 2 LYS B N 1
ATOM 3784 C CA . LYS B 1 2 ? -65.375 16.234 31.672 1 24.33 2 LYS B CA 1
ATOM 3785 C C . LYS B 1 2 ? -64.125 16.625 30.938 1 24.33 2 LYS B C 1
ATOM 3787 O O . LYS B 1 2 ? -63.5 15.789 30.266 1 24.33 2 LYS B O 1
ATOM 3792 N N . ARG B 1 3 ? -64.188 17.766 30.141 1 24.28 3 ARG B N 1
ATOM 3793 C CA . ARG B 1 3 ? -63.375 18.609 29.281 1 24.28 3 ARG B CA 1
ATOM 3794 C C . ARG B 1 3 ? -62.188 19.172 30.047 1 24.28 3 ARG B C 1
ATOM 3796 O O . ARG B 1 3 ? -62.219 20.297 30.547 1 24.28 3 ARG B O 1
ATOM 3803 N N . ILE B 1 4 ? -61.875 18.406 31.234 1 27.86 4 ILE B N 1
ATOM 3804 C CA . ILE B 1 4 ? -60.719 18.922 32 1 27.86 4 ILE B CA 1
ATOM 3805 C C . ILE B 1 4 ? -59.594 19.297 31.047 1 27.86 4 ILE B C 1
ATOM 3807 O O . ILE B 1 4 ? -59.25 18.516 30.156 1 27.86 4 ILE B O 1
ATOM 3811 N N . ILE B 1 5 ? -59.281 20.562 31.016 1 27.98 5 ILE B N 1
ATOM 3812 C CA . ILE B 1 5 ? -58.281 21.438 30.406 1 27.98 5 ILE B CA 1
ATOM 3813 C C . ILE B 1 5 ? -56.906 20.906 30.688 1 27.98 5 ILE B C 1
ATOM 3815 O O . ILE B 1 5 ? -56.469 20.875 31.844 1 27.98 5 ILE B O 1
ATOM 3819 N N . TRP B 1 6 ? -56.562 19.609 30.25 1 28.48 6 TRP B N 1
ATOM 3820 C CA . TRP B 1 6 ? -55.188 19.188 30.312 1 28.48 6 TRP B CA 1
ATOM 3821 C C . TRP B 1 6 ? -54.25 20.328 29.891 1 28.48 6 TRP B C 1
ATOM 3823 O O . TRP B 1 6 ? -54.312 20.797 28.75 1 28.48 6 TRP B O 1
ATOM 3833 N N . LEU B 1 7 ? -54.062 21.391 30.781 1 29.56 7 LEU B N 1
ATOM 3834 C CA . LEU B 1 7 ? -53 22.406 30.703 1 29.56 7 LEU B CA 1
ATOM 3835 C C . LEU B 1 7 ? -51.719 21.797 30.188 1 29.56 7 LEU B C 1
ATOM 3837 O O . LEU B 1 7 ? -51.156 20.891 30.828 1 29.56 7 LEU B O 1
ATOM 3841 N N . GLY B 1 8 ? -51.594 21.594 28.906 1 28.78 8 GLY B N 1
ATOM 3842 C CA . GLY B 1 8 ? -50.375 21.25 28.172 1 28.78 8 GLY B CA 1
ATOM 3843 C C . GLY B 1 8 ? -49.156 22.031 28.656 1 28.78 8 GLY B C 1
ATOM 3844 O O . GLY B 1 8 ? -49.156 23.266 28.625 1 28.78 8 GLY B O 1
ATOM 3845 N N . LEU B 1 9 ? -48.5 21.688 29.812 1 29.55 9 LEU B N 1
ATOM 3846 C CA . LEU B 1 9 ? -47.188 22.156 30.234 1 29.55 9 LEU B CA 1
ATOM 3847 C C . LEU B 1 9 ? -46.25 22.344 29.031 1 29.55 9 LEU B C 1
ATOM 3849 O O . LEU B 1 9 ? -45.906 21.375 28.359 1 29.55 9 LEU B O 1
ATOM 3853 N N . PHE B 1 10 ? -46.469 23.375 28.25 1 28.94 10 PHE B N 1
ATOM 3854 C CA . PHE B 1 10 ? -45.469 23.922 27.328 1 28.94 10 PHE B CA 1
ATOM 3855 C C . PHE B 1 10 ? -44.094 24.016 28 1 28.94 10 PHE B C 1
ATOM 3857 O O . PHE B 1 10 ? -43.875 24.875 28.859 1 28.94 10 PHE B O 1
ATOM 3864 N N . SER B 1 11 ? -43.531 22.938 28.5 1 29.2 11 SER B N 1
ATOM 3865 C CA . SER B 1 11 ? -42.125 23.031 28.781 1 29.2 11 SER B CA 1
ATOM 3866 C C . SER B 1 11 ? -41.406 23.906 27.766 1 29.2 11 SER B C 1
ATOM 3868 O O . SER B 1 11 ? -41.406 23.594 26.562 1 29.2 11 SER B O 1
ATOM 3870 N N . ILE B 1 12 ? -41.469 25.141 27.891 1 30.42 12 ILE B N 1
ATOM 3871 C CA . ILE B 1 12 ? -40.5 26.062 27.25 1 30.42 12 ILE B CA 1
ATOM 3872 C C . ILE B 1 12 ? -39.125 25.406 27.203 1 30.42 12 ILE B C 1
ATOM 3874 O O . ILE B 1 12 ? -38.5 25.188 28.25 1 30.42 12 ILE B O 1
ATOM 3878 N N . PHE B 1 13 ? -39 24.391 26.422 1 32.84 13 PHE B N 1
ATOM 3879 C CA . PHE B 1 13 ? -37.625 24.094 26.016 1 32.84 13 PHE B CA 1
ATOM 3880 C C . PHE B 1 13 ? -36.812 25.375 25.891 1 32.84 13 PHE B C 1
ATOM 3882 O O . PHE B 1 13 ? -37.031 26.188 24.984 1 32.84 13 PHE B O 1
ATOM 3889 N N . LEU B 1 14 ? -36.625 26.062 26.984 1 32.44 14 LEU B N 1
ATOM 3890 C CA . LEU B 1 14 ? -35.5 27.016 26.953 1 32.44 14 LEU B CA 1
ATOM 3891 C C . LEU B 1 14 ? -34.438 26.578 25.953 1 32.44 14 LEU B C 1
ATOM 3893 O O . LEU B 1 14 ? -33.781 25.562 26.172 1 32.44 14 LEU B O 1
ATOM 3897 N N . LEU B 1 15 ? -34.75 26.703 24.719 1 35.53 15 LEU B N 1
ATOM 3898 C CA . LEU B 1 15 ? -33.656 26.75 23.719 1 35.53 15 LEU B CA 1
ATOM 3899 C C . LEU B 1 15 ? -32.438 27.438 24.297 1 35.53 15 LEU B C 1
ATOM 3901 O O . LEU B 1 15 ? -32.438 28.656 24.516 1 35.53 15 LEU B O 1
ATOM 3905 N N . GLN B 1 16 ? -31.969 26.969 25.297 1 36.03 16 GLN B N 1
ATOM 3906 C CA . GLN B 1 16 ? -30.609 27.406 25.609 1 36.03 16 GLN B CA 1
ATOM 3907 C C . GLN B 1 16 ? -29.828 27.75 24.344 1 36.03 16 GLN B C 1
ATOM 3909 O O . GLN B 1 16 ? -29.328 26.844 23.656 1 36.03 16 GLN B O 1
ATOM 3914 N N . CYS B 1 17 ? -30.297 28.672 23.594 1 37.66 17 CYS B N 1
ATOM 3915 C CA . CYS B 1 17 ? -29.406 29.266 22.609 1 37.66 17 CYS B CA 1
ATOM 3916 C C . CYS B 1 17 ? -28.031 29.516 23.203 1 37.66 17 CYS B C 1
ATOM 3918 O O . CYS B 1 17 ? -27.875 30.359 24.078 1 37.66 17 CYS B O 1
ATOM 3920 N N . SER B 1 18 ? -27.359 28.547 23.547 1 42.47 18 SER B N 1
ATOM 3921 C CA . SER B 1 18 ? -25.938 28.797 23.781 1 42.47 18 SER B CA 1
ATOM 3922 C C . SER B 1 18 ? -25.422 29.906 22.859 1 42.47 18 SER B C 1
ATOM 3924 O O . SER B 1 18 ? -25.484 29.797 21.641 1 42.47 18 SER B O 1
ATOM 3926 N N . PHE B 1 19 ? -25.75 31.125 23.188 1 46.41 19 PHE B N 1
ATOM 3927 C CA . PHE B 1 19 ? -25.125 32.219 22.453 1 46.41 19 PHE B CA 1
ATOM 3928 C C . PHE B 1 19 ? -23.625 31.984 22.297 1 46.41 19 PHE B C 1
ATOM 3930 O O . PHE B 1 19 ? -22.906 31.844 23.281 1 46.41 19 PHE B O 1
ATOM 3937 N N . GLY B 1 20 ? -23.234 31.391 21.25 1 55.22 20 GLY B N 1
ATOM 3938 C CA . GLY B 1 20 ? -21.844 31.281 20.875 1 55.22 20 GLY B CA 1
ATOM 3939 C C . GLY B 1 20 ? -21 32.469 21.297 1 55.22 20 GLY B C 1
ATOM 3940 O O . GLY B 1 20 ? -21.547 33.562 21.547 1 55.22 20 GLY B O 1
ATOM 3941 N N . GLN B 1 21 ? -19.828 32.312 21.766 1 66.81 21 GLN B N 1
ATOM 3942 C CA . GLN B 1 21 ? -18.875 33.344 22.141 1 66.81 21 GLN B CA 1
ATOM 3943 C C . GLN B 1 21 ? -18.688 34.344 21.016 1 66.81 21 GLN B C 1
ATOM 3945 O O . GLN B 1 21 ? -18.328 33.969 19.906 1 66.81 21 GLN B O 1
ATOM 3950 N N . LYS B 1 22 ? -19.141 35.562 21.141 1 82.12 22 LYS B N 1
ATOM 3951 C CA . LYS B 1 22 ? -19.016 36.656 20.172 1 82.12 22 LYS B CA 1
ATOM 3952 C C . LYS B 1 22 ? -17.625 37.281 20.234 1 82.12 22 LYS B C 1
ATOM 3954 O O . LYS B 1 22 ? -17.078 37.469 21.312 1 82.12 22 LYS B O 1
ATOM 3959 N N . VAL B 1 23 ? -17.109 37.5 19.078 1 91.44 23 VAL B N 1
ATOM 3960 C CA . VAL B 1 23 ? -15.812 38.156 18.969 1 91.44 23 VAL B CA 1
ATOM 3961 C C . VAL B 1 23 ? -15.961 39.656 19.328 1 91.44 23 VAL B C 1
ATOM 3963 O O . VAL B 1 23 ? -16.891 40.312 18.859 1 91.44 23 VAL B O 1
ATOM 3966 N N . GLN B 1 24 ? -15.133 40.094 20.234 1 92.25 24 GLN B N 1
ATOM 3967 C CA . GLN B 1 24 ? -15.047 41.5 20.562 1 92.25 24 GLN B CA 1
ATOM 3968 C C . GLN B 1 24 ? -13.836 42.156 19.906 1 92.25 24 GLN B C 1
ATOM 3970 O O . GLN B 1 24 ? -12.734 41.594 19.938 1 92.25 24 GLN B O 1
ATOM 3975 N N . TYR B 1 25 ? -14.039 43.312 19.281 1 94.75 25 TYR B N 1
ATOM 3976 C CA . TYR B 1 25 ? -12.953 44.062 18.656 1 94.75 25 TYR B CA 1
ATOM 3977 C C . TYR B 1 25 ? -12.453 45.156 19.594 1 94.75 25 TYR B C 1
ATOM 3979 O O . TYR B 1 25 ? -13.25 45.906 20.172 1 94.75 25 TYR B O 1
ATOM 3987 N N . ALA B 1 26 ? -11.203 45.25 19.734 1 95.62 26 ALA B N 1
ATOM 3988 C CA . ALA B 1 26 ? -10.625 46.312 20.562 1 95.62 26 ALA B CA 1
ATOM 3989 C C . ALA B 1 26 ? -10.75 47.656 19.906 1 95.62 26 ALA B C 1
ATOM 3991 O O . ALA B 1 26 ? -10.766 47.75 18.672 1 95.62 26 ALA B O 1
ATOM 3992 N N . GLU B 1 27 ? -10.859 48.656 20.766 1 95.56 27 GLU B N 1
ATOM 3993 C CA . GLU B 1 27 ? -10.719 50.031 20.234 1 95.56 27 GLU B CA 1
ATOM 3994 C C . GLU B 1 27 ? -9.266 50.344 19.922 1 95.56 27 GLU B C 1
ATOM 3996 O O . GLU B 1 27 ? -8.414 50.344 20.812 1 95.56 27 GLU B O 1
ATOM 4001 N N . LEU B 1 28 ? -8.969 50.656 18.719 1 96.06 28 LEU B N 1
ATOM 4002 C CA . LEU B 1 28 ? -7.602 50.906 18.297 1 96.06 28 LEU B CA 1
ATOM 4003 C C . LEU B 1 28 ? -7.234 52.375 18.469 1 96.06 28 LEU B C 1
ATOM 4005 O O . LEU B 1 28 ? -8.047 53.25 18.188 1 96.06 28 LEU B O 1
ATOM 4009 N N . LYS B 1 29 ? -6.074 52.656 18.922 1 94.81 29 LYS B N 1
ATOM 4010 C CA . LYS B 1 29 ? -5.57 54 19.047 1 94.81 29 LYS B CA 1
ATOM 4011 C C . LYS B 1 29 ? -5.082 54.531 17.688 1 94.81 29 LYS B C 1
ATOM 4013 O O . LYS B 1 29 ? -5.215 55.719 17.406 1 94.81 29 LYS B O 1
ATOM 4018 N N . LYS B 1 30 ? -4.562 53.781 16.891 1 94.31 30 LYS B N 1
ATOM 4019 C CA . LYS B 1 30 ? -4.109 54.062 15.531 1 94.31 30 LYS B CA 1
ATOM 4020 C C . LYS B 1 30 ? -2.998 55.094 15.523 1 94.31 30 LYS B C 1
ATOM 4022 O O . LYS B 1 30 ? -2.934 55.938 14.617 1 94.31 30 LYS B O 1
ATOM 4027 N N . ASN B 1 31 ? -2.252 55.094 16.641 1 91.81 31 ASN B N 1
ATOM 4028 C CA . ASN B 1 31 ? -1.051 55.938 16.688 1 91.81 31 ASN B CA 1
ATOM 4029 C C . ASN B 1 31 ? 0.185 55.156 16.234 1 91.81 31 ASN B C 1
ATOM 4031 O O . ASN B 1 31 ? 1.001 54.75 17.062 1 91.81 31 ASN B O 1
ATOM 4035 N N . TYR B 1 32 ? 0.298 55.031 14.992 1 94.56 32 TYR B N 1
ATOM 4036 C CA . TYR B 1 32 ? 1.39 54.25 14.43 1 94.56 32 TYR B CA 1
ATOM 4037 C C . TYR B 1 32 ? 2.539 55.125 13.984 1 94.56 32 TYR B C 1
ATOM 4039 O O . TYR B 1 32 ? 2.314 56.219 13.453 1 94.56 32 TYR B O 1
ATOM 4047 N N . PRO B 1 33 ? 3.709 54.75 14.258 1 95.12 33 PRO B N 1
ATOM 4048 C CA . PRO B 1 33 ? 4.824 55.5 13.703 1 95.12 33 PRO B CA 1
ATOM 4049 C C . PRO B 1 33 ? 4.852 55.5 12.172 1 95.12 33 PRO B C 1
ATOM 4051 O O . PRO B 1 33 ? 4.242 54.594 11.555 1 95.12 33 PRO B O 1
ATOM 4054 N N . ASN B 1 34 ? 5.582 56.469 11.633 1 94.5 34 ASN B N 1
ATOM 4055 C CA . ASN B 1 34 ? 5.742 56.5 10.18 1 94.5 34 ASN B CA 1
ATOM 4056 C C . ASN B 1 34 ? 6.711 55.406 9.711 1 94.5 34 ASN B C 1
ATOM 4058 O O . ASN B 1 34 ? 7.875 55.406 10.117 1 94.5 34 ASN B O 1
ATOM 4062 N N . VAL B 1 35 ? 6.277 54.531 8.945 1 96.88 35 VAL B N 1
ATOM 4063 C CA . VAL B 1 35 ? 7.074 53.438 8.422 1 96.88 35 VAL B CA 1
ATOM 4064 C C . VAL B 1 35 ? 7.125 53.5 6.898 1 96.88 35 VAL B C 1
ATOM 4066 O O . VAL B 1 35 ? 6.105 53.75 6.246 1 96.88 35 VAL B O 1
ATOM 4069 N N . ASN B 1 36 ? 8.297 53.375 6.301 1 97.25 36 ASN B N 1
ATOM 4070 C CA . ASN B 1 36 ? 8.422 53.219 4.855 1 97.25 36 ASN B CA 1
ATOM 4071 C C . ASN B 1 36 ? 8.047 51.812 4.406 1 97.25 36 ASN B C 1
ATOM 4073 O O . ASN B 1 36 ? 8.93 50.969 4.207 1 97.25 36 ASN B O 1
ATOM 4077 N N . TRP B 1 37 ? 6.875 51.625 4.09 1 97.12 37 TRP B N 1
ATOM 4078 C CA . TRP B 1 37 ? 6.355 50.281 3.834 1 97.12 37 TRP B CA 1
ATOM 4079 C C . TRP B 1 37 ? 6.898 49.719 2.52 1 97.12 37 TRP B C 1
ATOM 4081 O O . TRP B 1 37 ? 7.027 48.531 2.352 1 97.12 37 TRP B O 1
ATOM 4091 N N . GLU B 1 38 ? 7.238 50.594 1.629 1 97.12 38 GLU B N 1
ATOM 4092 C CA . GLU B 1 38 ? 7.871 50.156 0.398 1 97.12 38 GLU B CA 1
ATOM 4093 C C . GLU B 1 38 ? 9.203 49.469 0.687 1 97.12 38 GLU B C 1
ATOM 4095 O O . GLU B 1 38 ? 9.492 48.406 0.131 1 97.12 38 GLU B O 1
ATOM 4100 N N . ASN B 1 39 ? 9.945 50.062 1.519 1 97.62 39 ASN B N 1
ATOM 4101 C CA . ASN B 1 39 ? 11.227 49.5 1.907 1 97.62 39 ASN B CA 1
ATOM 4102 C C . ASN B 1 39 ? 11.039 48.188 2.664 1 97.62 39 ASN B C 1
ATOM 4104 O O . ASN B 1 39 ? 11.789 47.219 2.453 1 97.62 39 ASN B O 1
ATOM 4108 N N . ARG B 1 40 ? 10.078 48.188 3.529 1 98.06 40 ARG B N 1
ATOM 4109 C CA . ARG B 1 40 ? 9.844 46.969 4.324 1 98.06 40 ARG B CA 1
ATOM 4110 C C . ARG B 1 40 ? 9.32 45.844 3.453 1 98.06 40 ARG B C 1
ATOM 4112 O O . ARG B 1 40 ? 9.656 44.688 3.676 1 98.06 40 ARG B O 1
ATOM 4119 N N . ARG B 1 41 ? 8.508 46.219 2.555 1 97.62 41 ARG B N 1
ATOM 4120 C CA . ARG B 1 41 ? 8.031 45.281 1.55 1 97.62 41 ARG B CA 1
ATOM 4121 C C . ARG B 1 41 ? 9.203 44.625 0.812 1 97.62 41 ARG B C 1
ATOM 4123 O O . ARG B 1 41 ? 9.266 43.406 0.688 1 97.62 41 ARG B O 1
ATOM 4130 N N . ASN B 1 42 ? 10.086 45.375 0.34 1 98.19 42 ASN B N 1
ATOM 4131 C CA . ASN B 1 42 ? 11.258 44.875 -0.386 1 98.19 42 ASN B CA 1
ATOM 4132 C C . ASN B 1 42 ? 12.141 44 0.5 1 98.19 42 ASN B C 1
ATOM 4134 O O . ASN B 1 42 ? 12.688 43 0.043 1 98.19 42 ASN B O 1
ATOM 4138 N N . GLU B 1 43 ? 12.281 44.406 1.685 1 98.38 43 GLU B N 1
ATOM 4139 C CA . GLU B 1 43 ? 13.055 43.625 2.652 1 98.38 43 GLU B CA 1
ATOM 4140 C C . GLU B 1 43 ? 12.438 42.25 2.887 1 98.38 43 GLU B C 1
ATOM 4142 O O . GLU B 1 43 ? 13.141 41.25 2.895 1 98.38 43 GLU B O 1
ATOM 4147 N N . ALA B 1 44 ? 11.156 42.281 3.082 1 98.69 44 ALA B N 1
ATOM 4148 C CA . ALA B 1 44 ? 10.445 41.031 3.318 1 98.69 44 ALA B CA 1
ATOM 4149 C C . ALA B 1 44 ? 10.586 40.094 2.125 1 98.69 44 ALA B C 1
ATOM 4151 O O . ALA B 1 44 ? 10.805 38.906 2.295 1 98.69 44 ALA B O 1
ATOM 4152 N N . VAL B 1 45 ? 10.469 40.656 0.925 1 98.75 45 VAL B N 1
ATOM 4153 C CA . VAL B 1 45 ? 10.578 39.875 -0.298 1 98.75 45 VAL B CA 1
ATOM 4154 C C . VAL B 1 45 ? 11.977 39.25 -0.395 1 98.75 45 VAL B C 1
ATOM 4156 O O . VAL B 1 45 ? 12.133 38.062 -0.708 1 98.75 45 VAL B O 1
ATOM 4159 N N . ARG B 1 46 ? 12.93 40 -0.139 1 98.62 46 ARG B N 1
ATOM 4160 C CA . ARG B 1 46 ? 14.312 39.531 -0.206 1 98.62 46 ARG B CA 1
ATOM 4161 C C . ARG B 1 46 ? 14.57 38.438 0.814 1 98.62 46 ARG B C 1
ATOM 4163 O O . ARG B 1 46 ? 15.156 37.406 0.483 1 98.62 46 ARG B O 1
ATOM 4170 N N . TYR B 1 47 ? 14.164 38.688 2.045 1 98.81 47 TYR B N 1
ATOM 4171 C CA . TYR B 1 47 ? 14.375 37.719 3.092 1 98.81 47 TYR B CA 1
ATOM 4172 C C . TYR B 1 47 ? 13.68 36.406 2.74 1 98.81 47 TYR B C 1
ATOM 4174 O O . TYR B 1 47 ? 14.258 35.312 2.906 1 98.81 47 TYR B O 1
ATOM 4182 N N . LEU B 1 48 ? 12.43 36.469 2.258 1 98.81 48 LEU B N 1
ATOM 4183 C CA . LEU B 1 48 ? 11.68 35.25 1.951 1 98.81 48 LEU B CA 1
ATOM 4184 C C . LEU B 1 48 ? 12.328 34.5 0.792 1 98.81 48 LEU B C 1
ATOM 4186 O O . LEU B 1 48 ? 12.5 33.281 0.858 1 98.81 48 LEU B O 1
ATOM 4190 N N . ALA B 1 49 ? 12.664 35.219 -0.264 1 98.62 49 ALA B N 1
ATOM 4191 C CA . ALA B 1 49 ? 13.32 34.594 -1.412 1 98.62 49 ALA B CA 1
ATOM 4192 C C . ALA B 1 49 ? 14.594 33.875 -0.991 1 98.62 49 ALA B C 1
ATOM 4194 O O . ALA B 1 49 ? 14.875 32.781 -1.453 1 98.62 49 ALA B O 1
ATOM 4195 N N . ASP B 1 50 ? 15.328 34.5 -0.145 1 98.62 50 ASP B N 1
ATOM 4196 C CA . ASP B 1 50 ? 16.609 33.938 0.294 1 98.62 50 ASP B CA 1
ATOM 4197 C C . ASP B 1 50 ? 16.391 32.656 1.103 1 98.62 50 ASP B C 1
ATOM 4199 O O . ASP B 1 50 ? 17.078 31.656 0.877 1 98.62 50 ASP B O 1
ATOM 4203 N N . ILE B 1 51 ? 15.453 32.688 2.027 1 98.44 51 ILE B N 1
ATOM 4204 C CA . ILE B 1 51 ? 15.344 31.547 2.922 1 98.44 51 ILE B CA 1
ATOM 4205 C C . ILE B 1 51 ? 14.617 30.406 2.219 1 98.44 51 ILE B C 1
ATOM 4207 O O . ILE B 1 51 ? 14.766 29.25 2.588 1 98.44 51 ILE B O 1
ATOM 4211 N N . LEU B 1 52 ? 13.82 30.719 1.218 1 98.25 52 LEU B N 1
ATOM 4212 C CA . LEU B 1 52 ? 13.164 29.656 0.453 1 98.25 52 LEU B CA 1
ATOM 4213 C C . LEU B 1 52 ? 14.18 28.859 -0.357 1 98.25 52 LEU B C 1
ATOM 4215 O O . LEU B 1 52 ? 13.922 27.719 -0.733 1 98.25 52 LEU B O 1
ATOM 4219 N N . LYS B 1 53 ? 15.336 29.391 -0.633 1 97.88 53 LYS B N 1
ATOM 4220 C CA . LYS B 1 53 ? 16.406 28.703 -1.357 1 97.88 53 LYS B CA 1
ATOM 4221 C C . LYS B 1 53 ? 17.125 27.703 -0.461 1 97.88 53 LYS B C 1
ATOM 4223 O O . LYS B 1 53 ? 17.859 26.844 -0.949 1 97.88 53 LYS B O 1
ATOM 4228 N N . ILE B 1 54 ? 16.906 27.828 0.834 1 98 54 ILE B N 1
ATOM 4229 C CA . ILE B 1 54 ? 17.547 26.938 1.792 1 98 54 ILE B CA 1
ATOM 4230 C C . ILE B 1 54 ? 16.656 25.734 2.076 1 98 54 ILE B C 1
ATOM 4232 O O . ILE B 1 54 ? 15.602 25.875 2.707 1 98 54 ILE B O 1
ATOM 4236 N N . PRO B 1 55 ? 17.031 24.578 1.618 1 96.19 55 PRO B N 1
ATOM 4237 C CA . PRO B 1 55 ? 16.219 23.391 1.914 1 96.19 55 PRO B CA 1
ATOM 4238 C C . PRO B 1 55 ? 16.188 23.062 3.402 1 96.19 55 PRO B C 1
ATOM 4240 O O . PRO B 1 55 ? 17.234 23 4.051 1 96.19 55 PRO B O 1
ATOM 4243 N N . SER B 1 56 ? 15.07 22.906 3.967 1 97.12 56 SER B N 1
ATOM 4244 C CA . SER B 1 56 ? 14.891 22.531 5.363 1 97.12 56 SER B CA 1
ATOM 4245 C C . SER B 1 56 ? 13.773 21.5 5.516 1 97.12 56 SER B C 1
ATOM 4247 O O . SER B 1 56 ? 12.961 21.594 6.434 1 97.12 56 SER B O 1
ATOM 4249 N N . VAL B 1 57 ? 13.688 20.516 4.617 1 94.06 57 VAL B N 1
ATOM 4250 C CA . VAL B 1 57 ? 12.68 19.453 4.664 1 94.06 57 VAL B CA 1
ATOM 4251 C C . VAL B 1 57 ? 12.914 18.562 5.879 1 94.06 57 VAL B C 1
ATOM 4253 O O . VAL B 1 57 ? 13.867 17.781 5.906 1 94.06 57 VAL B O 1
ATOM 4256 N N . ARG B 1 58 ? 12.141 18.719 6.781 1 93.06 58 ARG B N 1
ATOM 4257 C CA . ARG B 1 58 ? 12.18 17.984 8.039 1 93.06 58 ARG B CA 1
ATOM 4258 C C . ARG B 1 58 ? 13.602 17.922 8.586 1 93.06 58 ARG B C 1
ATOM 4260 O O . ARG B 1 58 ? 14.055 16.844 9.016 1 93.06 58 ARG B O 1
ATOM 4267 N N . GLY B 1 59 ? 14.258 19 8.469 1 94 59 GLY B N 1
ATOM 4268 C CA . GLY B 1 59 ? 15.641 19.047 8.922 1 94 59 GLY B CA 1
ATOM 4269 C C . GLY B 1 59 ? 16.406 20.234 8.367 1 94 59 GLY B C 1
ATOM 4270 O O . GLY B 1 59 ? 15.844 21.062 7.637 1 94 59 GLY B O 1
ATOM 4271 N N . ASN B 1 60 ? 17.609 20.359 8.844 1 95.94 60 ASN B N 1
ATOM 4272 C CA . ASN B 1 60 ? 18.547 21.375 8.359 1 95.94 60 ASN B CA 1
ATOM 4273 C C . ASN B 1 60 ? 18.078 22.781 8.688 1 95.94 60 ASN B C 1
ATOM 4275 O O . ASN B 1 60 ? 18.391 23.734 7.965 1 95.94 60 ASN B O 1
ATOM 4279 N N . GLU B 1 61 ? 17.375 22.984 9.734 1 97.69 61 GLU B N 1
ATOM 4280 C CA . GLU B 1 61 ? 16.906 24.312 10.125 1 97.69 61 GLU B CA 1
ATOM 4281 C C . GLU B 1 61 ? 18.078 25.219 10.469 1 97.69 61 GLU B C 1
ATOM 4283 O O . GLU B 1 61 ? 17.953 26.453 10.438 1 97.69 61 GLU B O 1
ATOM 4288 N N . ILE B 1 62 ? 19.234 24.656 10.672 1 98.44 62 ILE B N 1
ATOM 4289 C CA . ILE B 1 62 ? 20.422 25.406 11.086 1 98.44 62 ILE B CA 1
ATOM 4290 C C . ILE B 1 62 ? 20.766 26.438 10.023 1 98.44 62 ILE B C 1
ATOM 4292 O O . ILE B 1 62 ? 21.172 27.562 10.352 1 98.44 62 ILE B O 1
ATOM 4296 N N . GLN B 1 63 ? 20.625 26.094 8.812 1 98.5 63 GLN B N 1
ATOM 4297 C CA . GLN B 1 63 ? 21 27.031 7.754 1 98.5 63 GLN B CA 1
ATOM 4298 C C . GLN B 1 63 ? 20.031 28.219 7.703 1 98.5 63 GLN B C 1
ATOM 4300 O O . GLN B 1 63 ? 20.453 29.344 7.469 1 98.5 63 GLN B O 1
ATOM 4305 N N . VAL B 1 64 ? 18.781 27.969 7.914 1 98.62 64 VAL B N 1
ATOM 4306 C CA . VAL B 1 64 ? 17.797 29.062 7.938 1 98.62 64 VAL B CA 1
ATOM 4307 C C . VAL B 1 64 ? 18.016 29.922 9.172 1 98.62 64 VAL B C 1
ATOM 4309 O O . VAL B 1 64 ? 17.969 31.156 9.094 1 98.62 64 VAL B O 1
ATOM 4312 N N . THR B 1 65 ? 18.281 29.297 10.305 1 98.5 65 THR B N 1
ATOM 4313 C CA . THR B 1 65 ? 18.484 30.031 11.547 1 98.5 65 THR B CA 1
ATOM 4314 C C . THR B 1 65 ? 19.703 30.953 11.445 1 98.5 65 THR B C 1
ATOM 4316 O O . THR B 1 65 ? 19.688 32.062 11.961 1 98.5 65 THR B O 1
ATOM 4319 N N . LYS B 1 66 ? 20.734 30.438 10.859 1 98.44 66 LYS B N 1
ATOM 4320 C CA . LYS B 1 66 ? 21.938 31.25 10.695 1 98.44 66 LYS B CA 1
ATOM 4321 C C . LYS B 1 66 ? 21.656 32.5 9.828 1 98.44 66 LYS B C 1
ATOM 4323 O O . LYS B 1 66 ? 22.203 33.562 10.078 1 98.44 66 LYS B O 1
ATOM 4328 N N . TYR B 1 67 ? 20.875 32.281 8.812 1 98.75 67 TYR B N 1
ATOM 4329 C CA . TYR B 1 67 ? 20.469 33.406 8.008 1 98.75 67 TYR B CA 1
ATOM 4330 C C . TYR B 1 67 ? 19.75 34.469 8.852 1 98.75 67 TYR B C 1
ATOM 4332 O O . TYR B 1 67 ? 20.078 35.656 8.797 1 98.75 67 TYR B O 1
ATOM 4340 N N . ILE B 1 68 ? 18.781 34.031 9.633 1 98.81 68 ILE B N 1
ATOM 4341 C CA . ILE B 1 68 ? 18 34.938 10.461 1 98.81 68 ILE B CA 1
ATOM 4342 C C . ILE B 1 68 ? 18.906 35.594 11.508 1 98.81 68 ILE B C 1
ATOM 4344 O O . ILE B 1 68 ? 18.781 36.812 11.773 1 98.81 68 ILE B O 1
ATOM 4348 N N . GLN B 1 69 ? 19.766 34.812 12.055 1 98.5 69 GLN B N 1
ATOM 4349 C CA . GLN B 1 69 ? 20.703 35.344 13.023 1 98.5 69 GLN B CA 1
ATOM 4350 C C . GLN B 1 69 ? 21.531 36.5 12.422 1 98.5 69 GLN B C 1
ATOM 4352 O O . GLN B 1 69 ? 21.797 37.5 13.086 1 98.5 69 GLN B O 1
ATOM 4357 N N . SER B 1 70 ? 21.969 36.281 11.234 1 98.56 70 SER B N 1
ATOM 4358 C CA . SER B 1 70 ? 22.75 37.312 10.562 1 98.56 70 SER B CA 1
ATOM 4359 C C . SER B 1 70 ? 21.953 38.594 10.375 1 98.56 70 SER B C 1
ATOM 4361 O O . SER B 1 70 ? 22.484 39.688 10.539 1 98.56 70 SER B O 1
ATOM 4363 N N . VAL B 1 71 ? 20.719 38.469 9.984 1 98.69 71 VAL B N 1
ATOM 4364 C CA . VAL B 1 71 ? 19.844 39.625 9.82 1 98.69 71 VAL B CA 1
ATOM 4365 C C . VAL B 1 71 ? 19.688 40.344 11.156 1 98.69 71 VAL B C 1
ATOM 4367 O O . VAL B 1 71 ? 19.781 41.562 11.203 1 98.69 71 VAL B O 1
ATOM 4370 N N . LEU B 1 72 ? 19.469 39.594 12.211 1 98.81 72 LEU B N 1
ATOM 4371 C CA . LEU B 1 72 ? 19.312 40.156 13.547 1 98.81 72 LEU B CA 1
ATOM 4372 C C . LEU B 1 72 ? 20.578 40.875 14 1 98.81 72 LEU B C 1
ATOM 4374 O O . LEU B 1 72 ? 20.531 41.969 14.555 1 98.81 72 LEU B O 1
ATOM 4378 N N . SER B 1 73 ? 21.688 40.281 13.742 1 98.38 73 SER B N 1
ATOM 4379 C CA . SER B 1 73 ? 22.969 40.812 14.164 1 98.38 73 SER B CA 1
ATOM 4380 C C . SER B 1 73 ? 23.25 42.156 13.492 1 98.38 73 SER B C 1
ATOM 4382 O O . SER B 1 73 ? 23.812 43.062 14.117 1 98.38 73 SER B O 1
ATOM 4384 N N . LYS B 1 74 ? 22.938 42.25 12.281 1 97.94 74 LYS B N 1
ATOM 4385 C CA . LYS B 1 74 ? 23.125 43.5 11.539 1 97.94 74 LYS B CA 1
ATOM 4386 C C . LYS B 1 74 ? 22.344 44.656 12.172 1 97.94 74 LYS B C 1
ATOM 4388 O O . LYS B 1 74 ? 22.703 45.812 12.023 1 97.94 74 LYS B O 1
ATOM 4393 N N . GLU B 1 75 ? 21.266 44.281 12.875 1 97.5 75 GLU B N 1
ATOM 4394 C CA . GLU B 1 75 ? 20.438 45.281 13.539 1 97.5 75 GLU B CA 1
ATOM 4395 C C . GLU B 1 75 ? 20.812 45.438 15.016 1 97.5 75 GLU B C 1
ATOM 4397 O O . GLU B 1 75 ? 20.125 46.125 15.766 1 97.5 75 GLU B O 1
ATOM 4402 N N . GLY B 1 76 ? 21.875 44.75 15.477 1 97.69 76 GLY B N 1
ATOM 4403 C CA . GLY B 1 76 ? 22.328 44.812 16.844 1 97.69 76 GLY B CA 1
ATOM 4404 C C . GLY B 1 76 ? 21.453 44.031 17.812 1 97.69 76 GLY B C 1
ATOM 4405 O O . GLY B 1 76 ? 21.406 44.344 19 1 97.69 76 GLY B O 1
ATOM 4406 N N . ILE B 1 77 ? 20.703 43.125 17.406 1 98.31 77 ILE B N 1
ATOM 4407 C CA . ILE B 1 77 ? 19.859 42.312 18.25 1 98.31 77 ILE B CA 1
ATOM 4408 C C . ILE B 1 77 ? 20.547 40.938 18.484 1 98.31 77 ILE B C 1
ATOM 4410 O O . ILE B 1 77 ? 20.828 40.219 17.531 1 98.31 77 ILE B O 1
ATOM 4414 N N . SER B 1 78 ? 20.781 40.625 19.719 1 97.19 78 SER B N 1
ATOM 4415 C CA . SER B 1 78 ? 21.359 39.312 20.062 1 97.19 78 SER B CA 1
ATOM 4416 C C . SER B 1 78 ? 20.344 38.188 19.938 1 97.19 78 SER B C 1
ATOM 4418 O O . SER B 1 78 ? 19.156 38.406 20.188 1 97.19 78 SER B O 1
ATOM 4420 N N . SER B 1 79 ? 20.797 37.094 19.5 1 98.06 79 SER B N 1
ATOM 4421 C CA . SER B 1 79 ? 19.969 35.906 19.422 1 98.06 79 SER B CA 1
ATOM 4422 C C . SER B 1 79 ? 20.734 34.656 19.859 1 98.06 79 SER B C 1
ATOM 4424 O O . SER B 1 79 ? 21.953 34.656 19.875 1 98.06 79 SER B O 1
ATOM 4426 N N . ARG B 1 80 ? 20.016 33.656 20.234 1 97.62 80 ARG B N 1
ATOM 4427 C CA . ARG B 1 80 ? 20.594 32.406 20.688 1 97.62 80 ARG B CA 1
ATOM 4428 C C . ARG B 1 80 ? 19.969 31.219 19.969 1 97.62 80 ARG B C 1
ATOM 4430 O O . ARG B 1 80 ? 18.766 31.219 19.672 1 97.62 80 ARG B O 1
ATOM 4437 N N . LEU B 1 81 ? 20.859 30.266 19.719 1 98 81 LEU B N 1
ATOM 4438 C CA . LEU B 1 81 ? 20.391 28.984 19.188 1 98 81 LEU B CA 1
ATOM 4439 C C . LEU B 1 81 ? 20.25 27.969 20.312 1 98 81 LEU B C 1
ATOM 4441 O O . LEU B 1 81 ? 21.156 27.797 21.125 1 98 81 LEU B O 1
ATOM 4445 N N . VAL B 1 82 ? 19.062 27.406 20.438 1 98.25 82 VAL B N 1
ATOM 4446 C CA . VAL B 1 82 ? 18.766 26.406 21.453 1 98.25 82 VAL B CA 1
ATOM 4447 C C . VAL B 1 82 ? 18.391 25.078 20.781 1 98.25 82 VAL B C 1
ATOM 4449 O O . VAL B 1 82 ? 17.5 25.047 19.922 1 98.25 82 VAL B O 1
ATOM 4452 N N . PHE B 1 83 ? 19.094 24.047 21.109 1 97.38 83 PHE B N 1
ATOM 4453 C CA . PHE B 1 83 ? 18.828 22.781 20.422 1 97.38 83 PHE B CA 1
ATOM 4454 C C . PHE B 1 83 ? 19.141 21.594 21.328 1 97.38 83 PHE B C 1
ATOM 4456 O O . PHE B 1 83 ? 19.859 21.75 22.328 1 97.38 83 PHE B O 1
ATOM 4463 N N . ASP B 1 84 ? 18.5 20.5 21.094 1 96.88 84 ASP B N 1
ATOM 4464 C CA . ASP B 1 84 ? 18.922 19.234 21.656 1 96.88 84 ASP B CA 1
ATOM 4465 C C . ASP B 1 84 ? 20.328 18.875 21.203 1 96.88 84 ASP B C 1
ATOM 4467 O O . ASP B 1 84 ? 20.594 18.797 20 1 96.88 84 ASP B O 1
ATOM 4471 N N . PRO B 1 85 ? 21.203 18.609 22.125 1 96.75 85 PRO B N 1
ATOM 4472 C CA . PRO B 1 85 ? 22.594 18.344 21.766 1 96.75 85 PRO B CA 1
ATOM 4473 C C . PRO B 1 85 ? 22.734 17.172 20.781 1 96.75 85 PRO B C 1
ATOM 4475 O O . PRO B 1 85 ? 23.703 17.094 20.031 1 96.75 85 PRO B O 1
ATOM 4478 N N . LYS B 1 86 ? 21.812 16.25 20.703 1 96.69 86 LYS B N 1
ATOM 4479 C CA . LYS B 1 86 ? 21.844 15.102 19.797 1 96.69 86 LYS B CA 1
ATOM 4480 C C . LYS B 1 86 ? 21.516 15.523 18.375 1 96.69 86 LYS B C 1
ATOM 4482 O O . LYS B 1 86 ? 21.812 14.805 17.422 1 96.69 86 LYS B O 1
ATOM 4487 N N . PHE B 1 87 ? 20.922 16.719 18.25 1 97.56 87 PHE B N 1
ATOM 4488 C CA . PHE B 1 87 ? 20.5 17.188 16.922 1 97.56 87 PHE B CA 1
ATOM 4489 C C . PHE B 1 87 ? 20.922 18.625 16.703 1 97.56 87 PHE B C 1
ATOM 4491 O O . PHE B 1 87 ? 20.078 19.5 16.5 1 97.56 87 PHE B O 1
ATOM 4498 N N . PRO B 1 88 ? 22.172 18.906 16.609 1 97.25 88 PRO B N 1
ATOM 4499 C CA . PRO B 1 88 ? 22.672 20.266 16.516 1 97.25 88 PRO B CA 1
ATOM 4500 C C . PRO B 1 88 ? 22.25 20.984 15.234 1 97.25 88 PRO B C 1
ATOM 4502 O O . PRO B 1 88 ? 22.266 22.203 15.164 1 97.25 88 PRO B O 1
ATOM 4505 N N . ASN B 1 89 ? 21.844 20.203 14.227 1 97.94 89 ASN B N 1
ATOM 4506 C CA . ASN B 1 89 ? 21.453 20.797 12.953 1 97.94 89 ASN B CA 1
ATOM 4507 C C . ASN B 1 89 ? 19.984 21.219 12.953 1 97.94 89 ASN B C 1
ATOM 4509 O O . ASN B 1 89 ? 19.484 21.719 11.945 1 97.94 89 ASN B O 1
ATOM 4513 N N . ARG B 1 90 ? 19.344 21.078 14.086 1 98 90 ARG B N 1
ATOM 4514 C CA . ARG B 1 90 ? 17.922 21.422 14.18 1 98 90 ARG B CA 1
ATOM 4515 C C . ARG B 1 90 ? 17.688 22.391 15.336 1 98 90 ARG B C 1
ATOM 4517 O O . ARG B 1 90 ? 16.891 22.094 16.234 1 98 90 ARG B O 1
ATOM 4524 N N . PRO B 1 91 ? 18.312 23.531 15.297 1 98.44 91 PRO B N 1
ATOM 4525 C CA . PRO B 1 91 ? 18.188 24.469 16.406 1 98.44 91 PRO B CA 1
ATOM 4526 C C . PRO B 1 91 ? 16.906 25.297 16.328 1 98.44 91 PRO B C 1
ATOM 4528 O O . PRO B 1 91 ? 16.328 25.469 15.25 1 98.44 91 PRO B O 1
ATOM 4531 N N . ASN B 1 92 ? 16.438 25.719 17.5 1 98.75 92 ASN B N 1
ATOM 4532 C CA . ASN B 1 92 ? 15.508 26.812 17.656 1 98.75 92 ASN B CA 1
ATOM 4533 C C . ASN B 1 92 ? 16.234 28.156 17.844 1 98.75 92 ASN B C 1
ATOM 4535 O O . ASN B 1 92 ? 17.344 28.188 18.375 1 98.75 92 ASN B O 1
ATOM 4539 N N . LEU B 1 93 ? 15.68 29.234 17.375 1 98.81 93 LEU B N 1
ATOM 4540 C CA . LEU B 1 93 ? 16.281 30.562 17.516 1 98.81 93 LEU B CA 1
ATOM 4541 C C . LEU B 1 93 ? 15.422 31.453 18.406 1 98.81 93 LEU B C 1
ATOM 4543 O O . LEU B 1 93 ? 14.203 31.531 18.234 1 98.81 93 LEU B O 1
ATOM 4547 N N . VAL B 1 94 ? 16.047 32.094 19.391 1 98.81 94 VAL B N 1
ATOM 4548 C CA . VAL B 1 94 ? 15.391 33 20.297 1 98.81 94 VAL B CA 1
ATOM 4549 C C . VAL B 1 94 ? 16.062 34.375 20.234 1 98.81 94 VAL B C 1
ATOM 4551 O O . VAL B 1 94 ? 17.281 34.5 20.406 1 98.81 94 VAL B O 1
ATOM 4554 N N . ALA B 1 95 ? 15.32 35.344 19.938 1 98.88 95 ALA B N 1
ATOM 4555 C CA . ALA B 1 95 ? 15.742 36.75 20.016 1 98.88 95 ALA B CA 1
ATOM 4556 C C . ALA B 1 95 ? 14.719 37.594 20.781 1 98.88 95 ALA B C 1
ATOM 4558 O O . ALA B 1 95 ? 13.508 37.375 20.641 1 98.88 95 ALA B O 1
ATOM 4559 N N . GLU B 1 96 ? 15.18 38.531 21.562 1 98.38 96 GLU B N 1
ATOM 4560 C CA . GLU B 1 96 ? 14.258 39.312 22.391 1 98.38 96 GLU B CA 1
ATOM 4561 C C . GLU B 1 96 ? 14.539 40.812 22.281 1 98.38 96 GLU B C 1
ATOM 4563 O O . GLU B 1 96 ? 15.695 41.219 22.234 1 98.38 96 GLU B O 1
ATOM 4568 N N . LEU B 1 97 ? 13.461 41.594 22.188 1 98.06 97 LEU B N 1
ATOM 4569 C CA . LEU B 1 97 ? 13.477 43.031 22.453 1 98.06 97 LEU B CA 1
ATOM 4570 C C . LEU B 1 97 ? 12.938 43.312 23.844 1 98.06 97 LEU B C 1
ATOM 4572 O O . LEU B 1 97 ? 11.758 43.094 24.125 1 98.06 97 LEU B O 1
ATOM 4576 N N . PRO B 1 98 ? 13.766 43.844 24.719 1 96.81 98 PRO B N 1
ATOM 4577 C CA . PRO B 1 98 ? 13.289 44.125 26.078 1 96.81 98 PRO B CA 1
ATOM 4578 C C . PRO B 1 98 ? 12.289 45.281 26.125 1 96.81 98 PRO B C 1
ATOM 4580 O O . PRO B 1 98 ? 12.25 46.125 25.203 1 96.81 98 PRO B O 1
ATOM 4583 N N . ALA B 1 99 ? 11.469 45.219 27.203 1 96.62 99 ALA B N 1
ATOM 4584 C CA . ALA B 1 99 ? 10.656 46.406 27.484 1 96.62 99 ALA B CA 1
ATOM 4585 C C . ALA B 1 99 ? 11.539 47.625 27.75 1 96.62 99 ALA B C 1
ATOM 4587 O O . ALA B 1 99 ? 12.648 47.5 28.281 1 96.62 99 ALA B O 1
ATOM 4588 N N . THR B 1 100 ? 10.992 48.812 27.422 1 95.06 100 THR B N 1
ATOM 4589 C CA . THR B 1 100 ? 11.781 50 27.625 1 95.06 100 THR B CA 1
ATOM 4590 C C . THR B 1 100 ? 11.141 50.906 28.672 1 95.06 100 THR B C 1
ATOM 4592 O O . THR B 1 100 ? 11.68 51.969 29.016 1 95.06 100 THR B O 1
ATOM 4595 N N . VAL B 1 101 ? 10 50.438 29.141 1 93.12 101 VAL B N 1
ATOM 4596 C CA . VAL B 1 101 ? 9.312 51.219 30.172 1 93.12 101 VAL B CA 1
ATOM 4597 C C . VAL B 1 101 ? 9.344 50.5 31.5 1 93.12 101 VAL B C 1
ATOM 4599 O O . VAL B 1 101 ? 9.516 49.281 31.531 1 93.12 101 VAL B O 1
ATOM 4602 N N . PRO B 1 102 ? 9.219 51.281 32.594 1 91.62 102 PRO B N 1
ATOM 4603 C CA . PRO B 1 102 ? 9.156 50.625 33.906 1 91.62 102 PRO B CA 1
ATOM 4604 C C . PRO B 1 102 ? 7.883 49.812 34.125 1 91.62 102 PRO B C 1
ATOM 4606 O O . PRO B 1 102 ? 6.84 50.125 33.531 1 91.62 102 PRO B O 1
ATOM 4609 N N . ASN B 1 103 ? 7.871 48.75 34.906 1 88.44 103 ASN B N 1
ATOM 4610 C CA . ASN B 1 103 ? 6.742 47.906 35.219 1 88.44 103 ASN B CA 1
ATOM 4611 C C . ASN B 1 103 ? 6.09 47.344 33.969 1 88.44 103 ASN B C 1
ATOM 4613 O O . ASN B 1 103 ? 4.898 47.562 33.719 1 88.44 103 ASN B O 1
ATOM 4617 N N . PRO B 1 104 ? 6.883 46.656 33.25 1 92.06 104 PRO B N 1
ATOM 4618 C CA . PRO B 1 104 ? 6.391 46.156 31.969 1 92.06 104 PRO B CA 1
ATOM 4619 C C . PRO B 1 104 ? 5.254 45.125 32.125 1 92.06 104 PRO B C 1
ATOM 4621 O O . PRO B 1 104 ? 5.184 44.438 33.125 1 92.06 104 PRO B O 1
ATOM 4624 N N . GLU B 1 105 ? 4.367 45.125 31.172 1 96.12 105 GLU B N 1
ATOM 4625 C CA . GLU B 1 105 ? 3.338 44.094 31.031 1 96.12 105 GLU B CA 1
ATOM 4626 C C . GLU B 1 105 ? 3.934 42.781 30.516 1 96.12 105 GLU B C 1
ATOM 4628 O O . GLU B 1 105 ? 5.07 42.75 30.047 1 96.12 105 GLU B O 1
ATOM 4633 N N . PRO B 1 106 ? 3.236 41.719 30.688 1 97.06 106 PRO B N 1
ATOM 4634 C CA . PRO B 1 106 ? 3.736 40.438 30.156 1 97.06 106 PRO B CA 1
ATOM 4635 C C . PRO B 1 106 ? 4 40.5 28.656 1 97.06 106 PRO B C 1
ATOM 4637 O O . PRO B 1 106 ? 3.273 41.156 27.922 1 97.06 106 PRO B O 1
ATOM 4640 N N . GLY B 1 107 ? 4.949 39.75 28.219 1 98.25 107 GLY B N 1
ATOM 4641 C CA . GLY B 1 107 ? 5.488 39.844 26.875 1 98.25 107 GLY B CA 1
ATOM 4642 C C . GLY B 1 107 ? 4.629 39.125 25.844 1 98.25 107 GLY B C 1
ATOM 4643 O O . GLY B 1 107 ? 3.635 38.5 26.203 1 98.25 107 GLY B O 1
ATOM 4644 N N . ILE B 1 108 ? 5.016 39.281 24.578 1 98.69 108 ILE B N 1
ATOM 4645 C CA . ILE B 1 108 ? 4.395 38.656 23.422 1 98.69 108 ILE B CA 1
ATOM 4646 C C . ILE B 1 108 ? 5.445 37.875 22.625 1 98.69 108 ILE B C 1
ATOM 4648 O O . ILE B 1 108 ? 6.566 38.375 22.438 1 98.69 108 ILE B O 1
ATOM 4652 N N . ILE B 1 109 ? 5.086 36.688 22.203 1 98.88 109 ILE B N 1
ATOM 4653 C CA . ILE B 1 109 ? 5.977 35.844 21.422 1 98.88 109 ILE B CA 1
ATOM 4654 C C . ILE B 1 109 ? 5.504 35.781 19.969 1 98.88 109 ILE B C 1
ATOM 4656 O O . ILE B 1 109 ? 4.336 35.5 19.703 1 98.88 109 ILE B O 1
ATOM 4660 N N . LEU B 1 110 ? 6.352 36.156 19.062 1 98.88 110 LEU B N 1
ATOM 4661 C CA . LEU B 1 110 ? 6.176 35.875 17.641 1 98.88 110 LEU B CA 1
ATOM 4662 C C . LEU B 1 110 ? 6.797 34.531 17.266 1 98.88 110 LEU B C 1
ATOM 4664 O O . LEU B 1 110 ? 8 34.438 17.016 1 98.88 110 LEU B O 1
ATOM 4668 N N . ALA B 1 111 ? 5.965 33.531 17.156 1 98.81 111 ALA B N 1
ATOM 4669 C CA . ALA B 1 111 ? 6.461 32.156 16.969 1 98.81 111 ALA B CA 1
ATOM 4670 C C . ALA B 1 111 ? 6.266 31.703 15.531 1 98.81 111 ALA B C 1
ATOM 4672 O O . ALA B 1 111 ? 5.281 32.062 14.891 1 98.81 111 ALA B O 1
ATOM 4673 N N . ASN B 1 112 ? 7.16 30.938 15.031 1 98.69 112 ASN B N 1
ATOM 4674 C CA . ASN B 1 112 ? 7.113 30.312 13.719 1 98.69 112 ASN B CA 1
ATOM 4675 C C . ASN B 1 112 ? 7.977 29.047 13.664 1 98.69 112 ASN B C 1
ATOM 4677 O O . ASN B 1 112 ? 8.656 28.719 14.641 1 98.69 112 ASN B O 1
ATOM 4681 N N . HIS B 1 113 ? 7.887 28.312 12.586 1 98.5 113 HIS B N 1
ATOM 4682 C CA . HIS B 1 113 ? 8.797 27.188 12.398 1 98.5 113 HIS B CA 1
ATOM 4683 C C . HIS B 1 113 ? 9.484 27.25 11.039 1 98.5 113 HIS B C 1
ATOM 4685 O O . HIS B 1 113 ? 8.969 27.875 10.102 1 98.5 113 HIS B O 1
ATOM 4691 N N . LEU B 1 114 ? 10.609 26.594 11 1 98.44 114 LEU B N 1
ATOM 4692 C CA . LEU B 1 114 ? 11.484 26.844 9.859 1 98.44 114 LEU B CA 1
ATOM 4693 C C . LEU B 1 114 ? 11.586 25.594 8.977 1 98.44 114 LEU B C 1
ATOM 4695 O O . LEU B 1 114 ? 12.07 25.672 7.848 1 98.44 114 LEU B O 1
ATOM 4699 N N . ASP B 1 115 ? 11.164 24.438 9.492 1 96.88 115 ASP B N 1
ATOM 4700 C CA . ASP B 1 115 ? 11.164 23.234 8.664 1 96.88 115 ASP B CA 1
ATOM 4701 C C . ASP B 1 115 ? 9.969 23.203 7.723 1 96.88 115 ASP B C 1
ATOM 4703 O O . ASP B 1 115 ? 8.992 23.922 7.934 1 96.88 115 ASP B O 1
ATOM 4707 N N . THR B 1 116 ? 10.141 22.453 6.648 1 95.06 116 THR B N 1
ATOM 4708 C CA . THR B 1 116 ? 9.078 22.266 5.668 1 95.06 116 THR B CA 1
ATOM 4709 C C . THR B 1 116 ? 8.82 20.781 5.434 1 95.06 116 THR B C 1
ATOM 4711 O O . THR B 1 116 ? 9.5 19.922 6.02 1 95.06 116 THR B O 1
ATOM 4714 N N . VAL B 1 117 ? 7.797 20.484 4.66 1 92.31 117 VAL B N 1
ATOM 4715 C CA . VAL B 1 117 ? 7.484 19.109 4.328 1 92.31 117 VAL B CA 1
ATOM 4716 C C . VAL B 1 117 ? 8.07 18.75 2.959 1 92.31 117 VAL B C 1
ATOM 4718 O O . VAL B 1 117 ? 8.523 19.641 2.229 1 92.31 117 VAL B O 1
ATOM 4721 N N . GLU B 1 118 ? 8.078 17.469 2.701 1 90.06 118 GLU B N 1
ATOM 4722 C CA . GLU B 1 118 ? 8.625 16.969 1.441 1 90.06 118 GLU B CA 1
ATOM 4723 C C . GLU B 1 118 ? 7.805 17.453 0.252 1 90.06 118 GLU B C 1
ATOM 4725 O O . GLU B 1 118 ? 6.691 17.953 0.423 1 90.06 118 GLU B O 1
ATOM 4730 N N . PHE B 1 119 ? 8.414 17.422 -0.903 1 87.69 119 PHE B N 1
ATOM 4731 C CA . PHE B 1 119 ? 7.777 17.781 -2.166 1 87.69 119 PHE B CA 1
ATOM 4732 C C . PHE B 1 119 ? 8.32 16.922 -3.307 1 87.69 119 PHE B C 1
ATOM 4734 O O . PHE B 1 119 ? 9.406 16.344 -3.197 1 87.69 119 PHE B O 1
ATOM 4741 N N . ASP B 1 120 ? 7.48 16.812 -4.305 1 84.88 120 ASP B N 1
ATOM 4742 C CA . ASP B 1 120 ? 7.938 16.25 -5.574 1 84.88 120 ASP B CA 1
ATOM 4743 C C . ASP B 1 120 ? 8.141 17.344 -6.621 1 84.88 120 ASP B C 1
ATOM 4745 O O . ASP B 1 120 ? 7.172 17.875 -7.168 1 84.88 120 ASP B O 1
ATOM 4749 N N . ALA B 1 121 ? 9.352 17.562 -6.934 1 89 121 ALA B N 1
ATOM 4750 C CA . ALA B 1 121 ? 9.711 18.672 -7.816 1 89 121 ALA B CA 1
ATOM 4751 C C . ALA B 1 121 ? 9.031 18.516 -9.18 1 89 121 ALA B C 1
ATOM 4753 O O . ALA B 1 121 ? 8.727 19.516 -9.836 1 89 121 ALA B O 1
ATOM 4754 N N . LYS B 1 122 ? 8.734 17.297 -9.516 1 83.44 122 LYS B N 1
ATOM 4755 C CA . LYS B 1 122 ? 8.148 17.031 -10.828 1 83.44 122 LYS B CA 1
ATOM 4756 C C . LYS B 1 122 ? 6.727 17.578 -10.906 1 83.44 122 LYS B C 1
ATOM 4758 O O . LYS B 1 122 ? 6.211 17.812 -12 1 83.44 122 LYS B O 1
ATOM 4763 N N . GLU B 1 123 ? 6.121 17.875 -9.789 1 83.19 123 GLU B N 1
ATOM 4764 C CA . GLU B 1 123 ? 4.742 18.344 -9.742 1 83.19 123 GLU B CA 1
ATOM 4765 C C . GLU B 1 123 ? 4.684 19.875 -9.75 1 83.19 123 GLU B C 1
ATOM 4767 O O . GLU B 1 123 ? 3.6 20.453 -9.82 1 83.19 123 GLU B O 1
ATOM 4772 N N . TRP B 1 124 ? 5.824 20.562 -9.734 1 90 124 TRP B N 1
ATOM 4773 C CA . TRP B 1 124 ? 5.855 22.016 -9.523 1 90 124 TRP B CA 1
ATOM 4774 C C . TRP B 1 124 ? 6.09 22.75 -10.836 1 90 124 TRP B C 1
ATOM 4776 O O . TRP B 1 124 ? 6.844 22.281 -11.695 1 90 124 TRP B O 1
ATOM 4786 N N . LYS B 1 125 ? 5.449 23.859 -10.953 1 87.94 125 LYS B N 1
ATOM 4787 C CA . LYS B 1 125 ? 5.664 24.766 -12.086 1 87.94 125 LYS B CA 1
ATOM 4788 C C . LYS B 1 125 ? 7.031 25.438 -12 1 87.94 125 LYS B C 1
ATOM 4790 O O . LYS B 1 125 ? 7.668 25.703 -13.023 1 87.94 125 LYS B O 1
ATOM 4795 N N . MET B 1 126 ? 7.336 25.812 -10.797 1 90.5 126 MET B N 1
ATOM 4796 C CA . MET B 1 126 ? 8.633 26.406 -10.492 1 90.5 126 MET B CA 1
ATOM 4797 C C . MET B 1 126 ? 9.398 25.562 -9.477 1 90.5 126 MET B C 1
ATOM 4799 O O . MET B 1 126 ? 8.789 24.922 -8.609 1 90.5 126 MET B O 1
ATOM 4803 N N . ASN B 1 127 ? 10.711 25.656 -9.633 1 94.12 127 ASN B N 1
ATOM 4804 C CA . ASN B 1 127 ? 11.523 24.891 -8.68 1 94.12 127 ASN B CA 1
ATOM 4805 C C . ASN B 1 127 ? 11.188 25.266 -7.238 1 94.12 127 ASN B C 1
ATOM 4807 O O . ASN B 1 127 ? 11.25 26.438 -6.863 1 94.12 127 ASN B O 1
ATOM 4811 N N . PRO B 1 128 ? 10.859 24.281 -6.441 1 95.38 128 PRO B N 1
ATOM 4812 C CA . PRO B 1 128 ? 10.406 24.547 -5.078 1 95.38 128 PRO B CA 1
ATOM 4813 C C . PRO B 1 128 ? 11.5 25.141 -4.195 1 95.38 128 PRO B C 1
ATOM 4815 O O . PRO B 1 128 ? 11.211 25.672 -3.117 1 95.38 128 PRO B O 1
ATOM 4818 N N . LEU B 1 129 ? 12.781 25.156 -4.629 1 96.38 129 LEU B N 1
ATOM 4819 C CA . LEU B 1 129 ? 13.891 25.641 -3.814 1 96.38 129 LEU B CA 1
ATOM 4820 C C . LEU B 1 129 ? 14.57 26.828 -4.48 1 96.38 129 LEU B C 1
ATOM 4822 O O . LEU B 1 129 ? 15.734 27.141 -4.188 1 96.38 129 LEU B O 1
ATOM 4826 N N . ALA B 1 130 ? 13.828 27.547 -5.297 1 94.44 130 ALA B N 1
ATOM 4827 C CA . ALA B 1 130 ? 14.492 28.609 -6.055 1 94.44 130 ALA B CA 1
ATOM 4828 C C . ALA B 1 130 ? 14.203 29.984 -5.453 1 94.44 130 ALA B C 1
ATOM 4830 O O . ALA B 1 130 ? 14.938 30.938 -5.688 1 94.44 130 ALA B O 1
ATOM 4831 N N . GLY B 1 131 ? 13.18 30.125 -4.691 1 96.62 131 GLY B N 1
ATOM 4832 C CA . GLY B 1 131 ? 12.812 31.438 -4.195 1 96.62 131 GLY B CA 1
ATOM 4833 C C . GLY B 1 131 ? 12.531 32.438 -5.305 1 96.62 131 GLY B C 1
ATOM 4834 O O . GLY B 1 131 ? 12.812 33.625 -5.16 1 96.62 131 GLY B O 1
ATOM 4835 N N . THR B 1 132 ? 11.992 31.984 -6.316 1 96.12 132 THR B N 1
ATOM 4836 C CA . THR B 1 132 ? 11.766 32.781 -7.512 1 96.12 132 THR B CA 1
ATOM 4837 C C . THR B 1 132 ? 10.719 33.875 -7.246 1 96.12 132 THR B C 1
ATOM 4839 O O . THR B 1 132 ? 9.656 33.594 -6.699 1 96.12 132 THR B O 1
ATOM 4842 N N . VAL B 1 133 ? 11.094 35.094 -7.617 1 97.75 133 VAL B N 1
ATOM 4843 C CA . VAL B 1 133 ? 10.148 36.219 -7.57 1 97.75 133 VAL B CA 1
ATOM 4844 C C . VAL B 1 133 ? 9.609 36.469 -8.969 1 97.75 133 VAL B C 1
ATOM 4846 O O . VAL B 1 133 ? 10.336 36.969 -9.836 1 97.75 133 VAL B O 1
ATOM 4849 N N . ARG B 1 134 ? 8.391 36.062 -9.133 1 96.06 134 ARG B N 1
ATOM 4850 C CA . ARG B 1 134 ? 7.777 36.219 -10.445 1 96.06 134 ARG B CA 1
ATOM 4851 C C . ARG B 1 134 ? 6.281 36.469 -10.32 1 96.06 134 ARG B C 1
ATOM 4853 O O . ARG B 1 134 ? 5.602 35.875 -9.492 1 96.06 134 ARG B O 1
ATOM 4860 N N . ASP B 1 135 ? 5.77 37.5 -11.125 1 94.44 135 ASP B N 1
ATOM 4861 C CA . ASP B 1 135 ? 4.348 37.812 -11.234 1 94.44 135 ASP B CA 1
ATOM 4862 C C . ASP B 1 135 ? 3.771 38.219 -9.875 1 94.44 135 ASP B C 1
ATOM 4864 O O . ASP B 1 135 ? 2.705 37.75 -9.477 1 94.44 135 ASP B O 1
ATOM 4868 N N . GLY B 1 136 ? 4.535 39 -9.133 1 96.25 136 GLY B N 1
ATOM 4869 C CA . GLY B 1 136 ? 4.082 39.531 -7.863 1 96.25 136 GLY B CA 1
ATOM 4870 C C . GLY B 1 136 ? 4.035 38.5 -6.754 1 96.25 136 GLY B C 1
ATOM 4871 O O . GLY B 1 136 ? 3.35 38.688 -5.746 1 96.25 136 GLY B O 1
ATOM 4872 N N . ARG B 1 137 ? 4.719 37.406 -6.984 1 95.75 137 ARG B N 1
ATOM 4873 C CA . ARG B 1 137 ? 4.715 36.312 -6.023 1 95.75 137 ARG B CA 1
ATOM 4874 C C . ARG B 1 137 ? 6.129 35.812 -5.754 1 95.75 137 ARG B C 1
ATOM 4876 O O . ARG B 1 137 ? 7.004 35.906 -6.617 1 95.75 137 ARG B O 1
ATOM 4883 N N . VAL B 1 138 ? 6.336 35.312 -4.562 1 97.56 138 VAL B N 1
ATOM 4884 C CA . VAL B 1 138 ? 7.543 34.594 -4.219 1 97.56 138 VAL B CA 1
ATOM 4885 C C . VAL B 1 138 ? 7.227 33.094 -4.148 1 97.56 138 VAL B C 1
ATOM 4887 O O . VAL B 1 138 ? 6.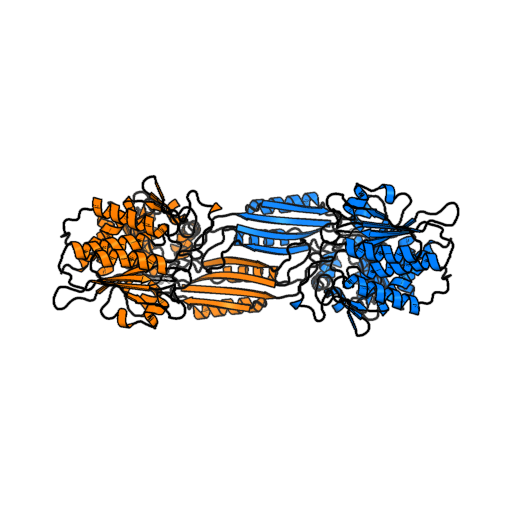418 32.656 -3.32 1 97.56 138 VAL B O 1
ATOM 4890 N N . TRP B 1 139 ? 7.922 32.344 -5.02 1 95.81 139 TRP B N 1
ATOM 4891 C CA . TRP B 1 139 ? 7.602 30.922 -5.168 1 95.81 139 TRP B CA 1
ATOM 4892 C C . TRP B 1 139 ? 8.602 30.062 -4.414 1 95.81 139 TRP B C 1
ATOM 4894 O O . TRP B 1 139 ? 9.812 30.312 -4.457 1 95.81 139 TRP B O 1
ATOM 4904 N N . GLY B 1 140 ? 8.031 29.031 -3.725 1 96.38 140 GLY B N 1
ATOM 4905 C CA . GLY B 1 140 ? 8.891 28.062 -3.066 1 96.38 140 GLY B CA 1
ATOM 4906 C C . GLY B 1 140 ? 8.188 27.312 -1.956 1 96.38 140 GLY B C 1
ATOM 4907 O O . GLY B 1 140 ? 7.219 27.797 -1.38 1 96.38 140 GLY B O 1
ATOM 4908 N N . ARG B 1 141 ? 8.75 26.078 -1.673 1 95.75 141 ARG B N 1
ATOM 4909 C CA . ARG B 1 141 ? 8.242 25.297 -0.543 1 95.75 141 ARG B CA 1
ATOM 4910 C C . ARG B 1 141 ? 8.461 26.047 0.771 1 95.75 141 ARG B C 1
ATOM 4912 O O . ARG B 1 141 ? 9.586 26.422 1.101 1 95.75 141 ARG B O 1
ATOM 4919 N N . GLY B 1 142 ? 7.363 26.281 1.479 1 95.94 142 GLY B N 1
ATOM 4920 C CA . GLY B 1 142 ? 7.418 27.016 2.736 1 95.94 142 GLY B CA 1
ATOM 4921 C C . GLY B 1 142 ? 6.945 28.453 2.611 1 95.94 142 GLY B C 1
ATOM 4922 O O . GLY B 1 142 ? 6.793 29.156 3.615 1 95.94 142 GLY B O 1
ATOM 4923 N N . ALA B 1 143 ? 6.617 28.859 1.438 1 96.75 143 ALA B N 1
ATOM 4924 C CA . ALA B 1 143 ? 6.215 30.25 1.233 1 96.75 143 ALA B CA 1
ATOM 4925 C C . ALA B 1 143 ? 4.988 30.594 2.076 1 96.75 143 ALA B C 1
ATOM 4927 O O . ALA B 1 143 ? 4.891 31.703 2.615 1 96.75 143 ALA B O 1
ATOM 4928 N N . ILE B 1 144 ? 4.09 29.641 2.189 1 94.5 144 ILE B N 1
ATOM 4929 C CA . ILE B 1 144 ? 2.896 29.844 3.006 1 94.5 144 ILE B CA 1
ATOM 4930 C C . ILE B 1 144 ? 3.062 29.141 4.344 1 94.5 144 ILE B C 1
ATOM 4932 O O . ILE B 1 144 ? 2.82 29.719 5.402 1 94.5 144 ILE B O 1
ATOM 4936 N N . ASP B 1 145 ? 3.588 27.984 4.441 1 93 145 ASP B N 1
ATOM 4937 C CA . ASP B 1 145 ? 3.701 27.141 5.625 1 93 145 ASP B CA 1
ATOM 4938 C C . ASP B 1 145 ? 5.16 26.797 5.918 1 93 145 ASP B C 1
ATOM 4940 O O . ASP B 1 145 ? 5.668 25.781 5.441 1 93 145 ASP B O 1
ATOM 4944 N N . MET B 1 146 ? 6 27.609 6.637 1 95.69 146 MET B N 1
ATOM 4945 C CA . MET B 1 146 ? 5.418 28.906 6.996 1 95.69 146 MET B CA 1
ATOM 4946 C C . MET B 1 146 ? 6.48 30 7.012 1 95.69 146 MET B C 1
ATOM 4948 O O . MET B 1 146 ? 6.375 30.953 7.773 1 95.69 146 MET B O 1
ATOM 4952 N N . LYS B 1 147 ? 7.477 29.812 6.16 1 98.06 147 LYS B N 1
ATOM 4953 C CA . LYS B 1 147 ? 8.586 30.766 6.145 1 98.06 147 LYS B CA 1
ATOM 4954 C C . LYS B 1 147 ? 8.109 32.156 5.773 1 98.06 147 LYS B C 1
ATOM 4956 O O . LYS B 1 147 ? 8.719 33.156 6.168 1 98.06 147 LYS B O 1
ATOM 4961 N N . GLY B 1 148 ? 7.035 32.281 5.02 1 98.12 148 GLY B N 1
ATOM 4962 C CA . GLY B 1 148 ? 6.445 33.562 4.742 1 98.12 148 GLY B CA 1
ATOM 4963 C C . GLY B 1 148 ? 6.086 34.344 6 1 98.12 148 GLY B C 1
ATOM 4964 O O . GLY B 1 148 ? 6.469 35.5 6.156 1 98.12 148 GLY B O 1
ATOM 4965 N N . MET B 1 149 ? 5.379 33.688 6.879 1 98.25 149 MET B N 1
ATOM 4966 C CA . MET B 1 149 ? 5.016 34.344 8.133 1 98.25 149 MET B CA 1
ATOM 4967 C C . MET B 1 149 ? 6.246 34.594 9 1 98.25 149 MET B C 1
ATOM 4969 O O . MET B 1 149 ? 6.324 35.594 9.703 1 98.25 149 MET B O 1
ATOM 4973 N N . ALA B 1 150 ? 7.188 33.688 8.977 1 98.81 150 ALA B N 1
ATOM 4974 C CA . ALA B 1 150 ? 8.43 33.906 9.719 1 98.81 150 ALA B CA 1
ATOM 4975 C C . ALA B 1 150 ? 9.07 35.219 9.32 1 98.81 150 ALA B C 1
ATOM 4977 O O . ALA B 1 150 ? 9.547 35.969 10.18 1 98.81 150 ALA B O 1
ATOM 4978 N N . VAL B 1 151 ? 9.07 35.5 8.07 1 98.88 151 VAL B N 1
ATOM 4979 C CA . VAL B 1 151 ? 9.664 36.719 7.551 1 98.88 151 VAL B CA 1
ATOM 4980 C C . VAL B 1 151 ? 8.805 37.906 7.934 1 98.88 151 VAL B C 1
ATOM 4982 O O . VAL B 1 151 ? 9.32 38.969 8.297 1 98.88 151 VAL B O 1
ATOM 4985 N N . MET B 1 152 ? 7.441 37.781 7.816 1 98.88 152 MET B N 1
ATOM 4986 C CA . MET B 1 152 ? 6.551 38.844 8.266 1 98.88 152 MET B CA 1
ATOM 4987 C C . MET B 1 152 ? 6.836 39.219 9.719 1 98.88 152 MET B C 1
ATOM 4989 O O . MET B 1 152 ? 6.926 40.406 10.047 1 98.88 152 MET B O 1
ATOM 4993 N N . GLU B 1 153 ? 6.957 38.25 10.531 1 98.88 153 GLU B N 1
ATOM 4994 C CA . GLU B 1 153 ? 7.25 38.438 11.945 1 98.88 153 GLU B CA 1
ATOM 4995 C C . GLU B 1 153 ? 8.609 39.094 12.141 1 98.88 153 GLU B C 1
ATOM 4997 O O . GLU B 1 153 ? 8.758 40 12.977 1 98.88 153 GLU B O 1
ATOM 5002 N N . LEU B 1 154 ? 9.57 38.625 11.383 1 98.94 154 LEU B N 1
ATOM 5003 C CA . LEU B 1 154 ? 10.922 39.156 11.5 1 98.94 154 LEU B CA 1
ATOM 5004 C C . LEU B 1 154 ? 10.945 40.656 11.172 1 98.94 154 LEU B C 1
ATOM 5006 O O . LEU B 1 154 ? 11.523 41.438 11.914 1 98.94 154 LEU B O 1
ATOM 5010 N N . VAL B 1 155 ? 10.352 41.031 10.094 1 98.88 155 VAL B N 1
ATOM 5011 C CA . VAL B 1 155 ? 10.359 42.406 9.656 1 98.88 155 VAL B CA 1
ATOM 5012 C C . VAL B 1 155 ? 9.578 43.281 10.648 1 98.88 155 VAL B C 1
ATOM 5014 O O . VAL B 1 155 ? 9.992 44.406 10.969 1 98.88 155 VAL B O 1
ATOM 5017 N N . ALA B 1 156 ? 8.438 42.781 11.156 1 98.69 156 ALA B N 1
ATOM 5018 C CA . ALA B 1 156 ? 7.68 43.5 12.172 1 98.69 156 ALA B CA 1
ATOM 5019 C C . ALA B 1 156 ? 8.516 43.688 13.438 1 98.69 156 ALA B C 1
ATOM 5021 O O . ALA B 1 156 ? 8.484 44.75 14.055 1 98.69 156 ALA B O 1
ATOM 5022 N N . PHE B 1 157 ? 9.188 42.688 13.812 1 98.69 157 PHE B N 1
ATOM 5023 C CA . PHE B 1 157 ? 10.07 42.688 14.977 1 98.69 157 PHE B CA 1
ATOM 5024 C C . PHE B 1 157 ? 11.164 43.719 14.828 1 98.69 157 PHE B C 1
ATOM 5026 O O . PHE B 1 157 ? 11.398 44.531 15.734 1 98.69 157 PHE B O 1
ATOM 5033 N N . LEU B 1 158 ? 11.828 43.719 13.695 1 98.75 158 LEU B N 1
ATOM 5034 C CA . LEU B 1 158 ? 12.875 44.688 13.406 1 98.75 158 LEU B CA 1
ATOM 5035 C C . LEU B 1 158 ? 12.32 46.125 13.391 1 98.75 158 LEU B C 1
ATOM 5037 O O . LEU B 1 158 ? 12.938 47.031 13.922 1 98.75 158 LEU B O 1
ATOM 5041 N N . GLU B 1 159 ? 11.172 46.25 12.797 1 98.25 159 GLU B N 1
ATOM 5042 C CA . GLU B 1 159 ? 10.578 47.562 12.68 1 98.25 159 GLU B CA 1
ATOM 5043 C C . GLU B 1 159 ? 10.203 48.125 14.047 1 98.25 159 GLU B C 1
ATOM 5045 O O . GLU B 1 159 ? 10.266 49.344 14.266 1 98.25 159 GLU B O 1
ATOM 5050 N N . LEU B 1 160 ? 9.766 47.281 14.906 1 97.31 160 LEU B N 1
ATOM 5051 C CA . LEU B 1 160 ? 9.461 47.719 16.266 1 97.31 160 LEU B CA 1
ATOM 5052 C C . LEU B 1 160 ? 10.688 48.375 16.922 1 97.31 160 LEU B C 1
ATOM 5054 O O . LEU B 1 160 ? 10.562 49.375 17.625 1 97.31 160 LEU B O 1
ATOM 5058 N N . LYS B 1 161 ? 11.797 47.812 16.75 1 97 161 LYS B N 1
ATOM 5059 C CA . LYS B 1 161 ? 13.039 48.375 17.25 1 97 161 LYS B CA 1
ATOM 5060 C C . LYS B 1 161 ? 13.391 49.656 16.516 1 97 161 LYS B C 1
ATOM 5062 O O . LYS B 1 161 ? 13.719 50.688 17.156 1 97 161 LYS B O 1
ATOM 5067 N N . ARG B 1 162 ? 13.336 49.625 15.188 1 97.25 162 ARG B N 1
ATOM 5068 C CA . ARG B 1 162 ? 13.727 50.75 14.344 1 97.25 162 ARG B CA 1
ATOM 5069 C C . ARG B 1 162 ? 12.891 52 14.656 1 97.25 162 ARG B C 1
ATOM 5071 O O . ARG B 1 162 ? 13.383 53.125 14.578 1 97.25 162 ARG B O 1
ATOM 5078 N N . SER B 1 163 ? 11.633 51.781 14.953 1 94.69 163 SER B N 1
ATOM 5079 C CA . SER B 1 163 ? 10.688 52.875 15.156 1 94.69 163 SER B CA 1
ATOM 5080 C C . SER B 1 163 ? 10.992 53.625 16.438 1 94.69 163 SER B C 1
ATOM 5082 O O . SER B 1 163 ? 10.562 54.781 16.609 1 94.69 163 SER B O 1
ATOM 5084 N N . GLY B 1 164 ? 11.602 52.938 17.406 1 92.19 164 GLY B N 1
ATOM 5085 C CA . GLY B 1 164 ? 11.984 53.594 18.656 1 92.19 164 GLY B CA 1
ATOM 5086 C C . GLY B 1 164 ? 10.812 53.844 19.578 1 92.19 164 GLY B C 1
ATOM 5087 O O . GLY B 1 164 ? 10.953 54.562 20.578 1 92.19 164 GLY B O 1
ATOM 5088 N N . ILE B 1 165 ? 9.727 53.281 19.297 1 92 165 ILE B N 1
ATOM 5089 C CA . ILE B 1 165 ? 8.57 53.469 20.172 1 92 165 ILE B CA 1
ATOM 5090 C C . ILE B 1 165 ? 8.82 52.812 21.516 1 92 165 ILE B C 1
ATOM 5092 O O . ILE B 1 165 ? 9.516 51.781 21.594 1 92 165 ILE B O 1
ATOM 5096 N N . PRO B 1 166 ? 8.281 53.469 22.594 1 92.31 166 PRO B N 1
ATOM 5097 C CA . PRO B 1 166 ? 8.398 52.781 23.875 1 92.31 166 PRO B CA 1
ATOM 5098 C C . PRO B 1 166 ? 7.73 51.406 23.875 1 92.31 166 PRO B C 1
ATOM 5100 O O . PRO B 1 166 ? 6.633 51.25 23.344 1 92.31 166 PRO B O 1
ATOM 5103 N N . ARG B 1 167 ? 8.422 50.469 24.438 1 95.38 167 ARG B N 1
ATOM 5104 C CA . ARG B 1 167 ? 7.902 49.125 24.547 1 95.38 167 ARG B CA 1
ATOM 5105 C C . ARG B 1 167 ? 7.465 48.812 25.969 1 95.38 167 ARG B C 1
ATOM 5107 O O . ARG B 1 167 ? 8.297 48.688 26.875 1 95.38 167 ARG B O 1
ATOM 5114 N N . SER B 1 168 ? 6.188 48.625 26.172 1 96.06 168 SER B N 1
ATOM 5115 C CA . SER B 1 168 ? 5.625 48.344 27.5 1 96.06 168 SER B CA 1
ATOM 5116 C C . SER B 1 168 ? 5.727 46.875 27.828 1 96.06 168 SER B C 1
ATOM 5118 O O . SER B 1 168 ? 5.348 46.469 28.922 1 96.06 168 SER B O 1
ATOM 5120 N N . ARG B 1 169 ? 6.266 46.094 26.969 1 96.88 169 ARG B N 1
ATOM 5121 C CA . ARG B 1 169 ? 6.441 44.656 27.141 1 96.88 169 ARG B CA 1
ATOM 5122 C C . ARG B 1 169 ? 7.621 44.156 26.328 1 96.88 169 ARG B C 1
ATOM 5124 O O . ARG B 1 169 ? 8.039 44.781 25.359 1 96.88 169 ARG B O 1
ATOM 5131 N N . LYS B 1 170 ? 8.203 43.094 26.734 1 97.31 170 LYS B N 1
ATOM 5132 C CA . LYS B 1 170 ? 9.211 42.406 25.922 1 97.31 170 LYS B CA 1
ATOM 5133 C C . LYS B 1 170 ? 8.57 41.625 24.781 1 97.31 170 LYS B C 1
ATOM 5135 O O . LYS B 1 170 ? 7.449 41.125 24.922 1 97.31 170 LYS B O 1
ATOM 5140 N N . ILE B 1 171 ? 9.242 41.625 23.703 1 98.44 171 ILE B N 1
ATOM 5141 C CA . ILE B 1 171 ? 8.805 40.906 22.516 1 98.44 171 ILE B CA 1
ATOM 5142 C C . ILE B 1 171 ? 9.852 39.844 22.125 1 98.44 171 ILE B C 1
ATOM 5144 O O . ILE B 1 171 ? 11.039 40.156 22.016 1 98.44 171 ILE B O 1
ATOM 5148 N N . MET B 1 172 ? 9.406 38.625 21.922 1 98.81 172 MET B N 1
ATOM 5149 C CA . MET B 1 172 ? 10.312 37.562 21.531 1 98.81 172 MET B CA 1
ATOM 5150 C C . MET B 1 172 ? 10.055 37.125 20.094 1 98.81 172 MET B C 1
ATOM 5152 O O . MET B 1 172 ? 8.906 37 19.672 1 98.81 172 MET B O 1
ATOM 5156 N N . TYR B 1 173 ? 11.07 37.062 19.297 1 98.88 173 TYR B N 1
ATOM 5157 C CA . TYR B 1 173 ? 11.055 36.312 18.031 1 98.88 173 TYR B CA 1
ATOM 5158 C C . TYR B 1 173 ? 11.523 34.875 18.25 1 98.88 173 TYR B C 1
ATOM 5160 O O . TYR B 1 173 ? 12.68 34.656 18.609 1 98.88 173 TYR B O 1
ATOM 5168 N N . LEU B 1 174 ? 10.648 33.938 18.062 1 98.88 174 LEU B N 1
ATOM 5169 C CA . LEU B 1 174 ? 10.914 32.531 18.328 1 98.88 174 LEU B CA 1
ATOM 5170 C C . LEU B 1 174 ? 10.734 31.703 17.062 1 98.88 174 LEU B C 1
ATOM 5172 O O . LEU B 1 174 ? 9.609 31.453 16.641 1 98.88 174 LEU B O 1
ATOM 5176 N N . ALA B 1 175 ? 11.82 31.25 16.484 1 98.81 175 ALA B N 1
ATOM 5177 C CA . ALA B 1 175 ? 11.789 30.375 15.312 1 98.81 175 ALA B CA 1
ATOM 5178 C C . ALA B 1 175 ? 12.086 28.922 15.711 1 98.81 175 ALA B C 1
ATOM 5180 O O . ALA B 1 175 ? 13.172 28.625 16.234 1 98.81 175 ALA B O 1
ATOM 5181 N N . LEU B 1 176 ? 11.148 28.062 15.461 1 98.75 176 LEU B N 1
ATOM 5182 C CA . LEU B 1 176 ? 11.188 26.703 16 1 98.75 176 LEU B CA 1
ATOM 5183 C C . LEU B 1 176 ? 11.57 25.703 14.922 1 98.75 176 LEU B C 1
ATOM 5185 O O . LEU B 1 176 ? 11.414 25.969 13.734 1 98.75 176 LEU B O 1
ATOM 5189 N N . ALA B 1 177 ? 12.117 24.578 15.391 1 98 177 ALA B N 1
ATOM 5190 C CA . ALA B 1 177 ? 12.438 23.438 14.539 1 98 177 ALA B CA 1
ATOM 5191 C C . ALA B 1 177 ? 11.375 22.344 14.656 1 98 177 ALA B C 1
ATOM 5193 O O . ALA B 1 177 ? 10.609 22.312 15.625 1 98 177 ALA B O 1
ATOM 5194 N N . ASP B 1 178 ? 11.148 21.547 13.648 1 96.31 178 ASP B N 1
ATOM 5195 C CA . ASP B 1 178 ? 10.609 20.203 13.719 1 96.31 178 ASP B CA 1
ATOM 5196 C C . ASP B 1 178 ? 9.086 20.219 13.844 1 96.31 178 ASP B C 1
ATOM 5198 O O . ASP B 1 178 ? 8.477 19.234 14.258 1 96.31 178 ASP B O 1
ATOM 5202 N N . GLU B 1 179 ? 8.469 21.312 13.523 1 95.25 179 GLU B N 1
ATOM 5203 C CA . GLU B 1 179 ? 7.016 21.391 13.625 1 95.25 179 GLU B CA 1
ATOM 5204 C C . GLU B 1 179 ? 6.352 20.344 12.727 1 95.25 179 GLU B C 1
ATOM 5206 O O . GLU B 1 179 ? 5.387 19.688 13.133 1 95.25 179 GLU B O 1
ATOM 5211 N N . GLU B 1 180 ? 6.883 20.062 11.57 1 92.5 180 GLU B N 1
ATOM 5212 C CA . GLU B 1 180 ? 6.277 19.203 10.547 1 92.5 180 GLU B CA 1
ATOM 5213 C C . GLU B 1 180 ? 6.41 17.734 10.914 1 92.5 180 GLU B C 1
ATOM 5215 O O . GLU B 1 180 ? 5.832 16.875 10.258 1 92.5 180 GLU B O 1
ATOM 5220 N N . SER B 1 181 ? 7.215 17.469 11.945 1 91 181 SER B N 1
ATOM 5221 C CA . SER B 1 181 ? 7.438 16.094 12.375 1 91 181 SER B CA 1
ATOM 5222 C C . SER B 1 181 ? 6.996 15.875 13.812 1 91 181 SER B C 1
ATOM 5224 O O . SER B 1 181 ? 7.496 14.984 14.5 1 91 181 SER B O 1
ATOM 5226 N N . GLY B 1 182 ? 6.191 16.766 14.32 1 90.56 182 GLY B N 1
ATOM 5227 C CA . GLY B 1 182 ? 5.617 16.562 15.641 1 90.56 182 GLY B CA 1
ATOM 5228 C C . GLY B 1 182 ? 6.25 17.422 16.719 1 90.56 182 GLY B C 1
ATOM 5229 O O . GLY B 1 182 ? 5.887 17.328 17.891 1 90.56 182 GLY B O 1
ATOM 5230 N N . SER B 1 183 ? 7.285 18.203 16.453 1 95.56 183 SER B N 1
ATOM 5231 C CA . SER B 1 183 ? 7.832 19.281 17.266 1 95.56 183 SER B CA 1
ATOM 5232 C C . SER B 1 183 ? 8.656 18.734 18.438 1 95.56 183 SER B C 1
ATOM 5234 O O . SER B 1 183 ? 8.891 19.438 19.422 1 95.56 183 SER B O 1
ATOM 5236 N N . VAL B 1 184 ? 9.102 17.484 18.359 1 95.25 184 VAL B N 1
ATOM 5237 C CA . VAL B 1 184 ? 9.875 16.875 19.438 1 95.25 184 VAL B CA 1
ATOM 5238 C C . VAL B 1 184 ? 11.141 17.688 19.703 1 95.25 184 VAL B C 1
ATOM 5240 O O . VAL B 1 184 ? 11.586 17.812 20.844 1 95.25 184 VAL B O 1
ATOM 5243 N N . LEU B 1 185 ? 11.664 18.312 18.609 1 97.44 185 LEU B N 1
ATOM 5244 C CA . LEU B 1 185 ? 12.906 19.062 18.703 1 97.44 185 LEU B CA 1
ATOM 5245 C C . LEU B 1 185 ? 12.633 20.562 18.703 1 97.44 185 LEU B C 1
ATOM 5247 O O . LEU B 1 185 ? 13.555 21.375 18.797 1 97.44 185 LEU B O 1
ATOM 5251 N N . GLY B 1 186 ? 11.406 20.969 18.562 1 97.88 186 GLY B N 1
ATOM 5252 C CA . GLY B 1 186 ? 10.992 22.359 18.516 1 97.88 186 GLY B CA 1
ATOM 5253 C C . GLY B 1 186 ? 10.125 22.781 19.688 1 97.88 186 GLY B C 1
ATOM 5254 O O . GLY B 1 186 ? 10.586 22.797 20.828 1 97.88 186 GLY B O 1
ATOM 5255 N N . GLY B 1 187 ? 8.828 22.984 19.438 1 97.94 187 GLY B N 1
ATOM 5256 C CA . GLY B 1 187 ? 7.906 23.453 20.453 1 97.94 187 GLY B CA 1
ATOM 5257 C C . GLY B 1 187 ? 7.91 22.578 21.703 1 97.94 187 GLY B C 1
ATOM 5258 O O . GLY B 1 187 ? 7.91 23.094 22.828 1 97.94 187 GLY B O 1
ATOM 5259 N N . LYS B 1 188 ? 7.887 21.281 21.484 1 97.19 188 LYS B N 1
ATOM 5260 C CA . LYS B 1 188 ? 7.875 20.375 22.625 1 97.19 188 LYS B CA 1
ATOM 5261 C C . LYS B 1 188 ? 9.172 20.469 23.422 1 97.19 188 LYS B C 1
ATOM 5263 O O . LYS B 1 188 ? 9.148 20.531 24.641 1 97.19 188 LYS B O 1
ATOM 5268 N N . TYR B 1 189 ? 10.273 20.469 22.734 1 97.94 189 TYR B N 1
ATOM 5269 C CA . TYR B 1 189 ? 11.57 20.594 23.406 1 97.94 189 TYR B CA 1
ATOM 5270 C C . TYR B 1 189 ? 11.672 21.891 24.188 1 97.94 189 TYR B C 1
ATOM 5272 O O . TYR B 1 189 ? 12.047 21.891 25.359 1 97.94 189 TYR B O 1
ATOM 5280 N N . MET B 1 190 ? 11.344 23 23.594 1 98.38 190 MET B N 1
ATOM 5281 C CA . MET B 1 190 ? 11.484 24.328 24.188 1 98.38 190 MET B CA 1
ATOM 5282 C C . MET B 1 190 ? 10.602 24.453 25.438 1 98.38 190 MET B C 1
ATOM 5284 O O . MET B 1 190 ? 11.039 25 26.453 1 98.38 190 MET B O 1
ATOM 5288 N N . THR B 1 191 ? 9.398 23.922 25.391 1 98.12 191 THR B N 1
ATOM 5289 C CA . THR B 1 191 ? 8.445 24.109 26.469 1 98.12 191 THR B CA 1
ATOM 5290 C C . THR B 1 191 ? 8.672 23.094 27.578 1 98.12 191 THR B C 1
ATOM 5292 O O . THR B 1 191 ? 8.188 23.266 28.703 1 98.12 191 THR B O 1
ATOM 5295 N N . SER B 1 192 ? 9.398 22.031 27.312 1 97.25 192 SER B N 1
ATOM 5296 C CA . SER B 1 192 ? 9.664 21.031 28.344 1 97.25 192 SER B CA 1
ATOM 5297 C C . SER B 1 192 ? 11.047 21.219 28.953 1 97.25 192 SER B C 1
ATOM 5299 O O . SER B 1 192 ? 11.203 21.125 30.172 1 97.25 192 SER B O 1
ATOM 5301 N N . GLN B 1 193 ? 12.062 21.609 28.109 1 97.19 193 GLN B N 1
ATOM 5302 C CA . GLN B 1 193 ? 13.445 21.609 28.578 1 97.19 193 GLN B CA 1
ATOM 5303 C C . GLN B 1 193 ? 13.961 23.047 28.766 1 97.19 193 GLN B C 1
ATOM 5305 O O . GLN B 1 193 ? 14.977 23.266 29.422 1 97.19 193 GLN B O 1
ATOM 5310 N N . GLN B 1 194 ? 13.297 23.953 28.172 1 97.5 194 GLN B N 1
ATOM 5311 C CA . GLN B 1 194 ? 13.758 25.344 28.219 1 97.5 194 GLN B CA 1
ATOM 5312 C C . GLN B 1 194 ? 12.648 26.266 28.703 1 97.5 194 GLN B C 1
ATOM 5314 O O . GLN B 1 194 ? 12.453 27.359 28.172 1 97.5 194 GLN B O 1
ATOM 5319 N N . LYS B 1 195 ? 11.945 25.906 29.703 1 96.62 195 LYS B N 1
ATOM 5320 C CA . LYS B 1 195 ? 10.742 26.578 30.172 1 96.62 195 LYS B CA 1
ATOM 5321 C C . LYS B 1 195 ? 11.055 28 30.625 1 96.62 195 LYS B C 1
ATOM 5323 O O . LYS B 1 195 ? 10.211 28.891 30.531 1 96.62 195 LYS B O 1
ATOM 5328 N N . LYS B 1 196 ? 12.219 28.266 31.109 1 97.44 196 LYS B N 1
ATOM 5329 C CA . LYS B 1 196 ? 12.602 29.547 31.656 1 97.44 196 LYS B CA 1
ATOM 5330 C C . LYS B 1 196 ? 12.547 30.641 30.594 1 97.44 196 LYS B C 1
ATOM 5332 O O . LYS B 1 196 ? 12.305 31.812 30.906 1 97.44 196 LYS B O 1
ATOM 5337 N N . ILE B 1 197 ? 12.719 30.234 29.422 1 97.81 197 ILE B N 1
ATOM 5338 C CA . ILE B 1 197 ? 12.742 31.188 28.312 1 97.81 197 ILE B CA 1
ATOM 5339 C C . ILE B 1 197 ? 11.375 31.859 28.172 1 97.81 197 ILE B C 1
ATOM 5341 O O . ILE B 1 197 ? 11.289 33 27.719 1 97.81 197 ILE B O 1
ATOM 5345 N N . PHE B 1 198 ? 10.328 31.25 28.688 1 98.56 198 PHE B N 1
ATOM 5346 C CA . PHE B 1 198 ? 8.961 31.719 28.453 1 98.56 198 PHE B CA 1
ATOM 5347 C C . PHE B 1 198 ? 8.445 32.5 29.656 1 98.56 198 PHE B C 1
ATOM 5349 O O . PHE B 1 198 ? 7.328 33.031 29.625 1 98.56 198 PHE B O 1
ATOM 5356 N N . GLU B 1 199 ? 9.258 32.656 30.703 1 97.75 199 GLU B N 1
ATOM 5357 C CA . GLU B 1 199 ? 8.844 33.406 31.875 1 97.75 199 GLU B CA 1
ATOM 5358 C C . GLU B 1 199 ? 8.57 34.875 31.516 1 97.75 199 GLU B C 1
ATOM 5360 O O . GLU B 1 199 ? 9.344 35.5 30.766 1 97.75 199 GLU B O 1
ATOM 5365 N N . GLY B 1 200 ? 7.441 35.344 31.984 1 97.69 200 GLY B N 1
ATOM 5366 C CA . GLY B 1 200 ? 7.09 36.75 31.766 1 97.69 200 GLY B CA 1
ATOM 5367 C C . GLY B 1 200 ? 6.352 37 30.469 1 97.69 200 GLY B C 1
ATOM 5368 O O . GLY B 1 200 ? 6.055 38.125 30.109 1 97.69 200 GLY B O 1
ATOM 5369 N N . TYR B 1 201 ? 6.078 35.938 29.781 1 98.5 201 TYR B N 1
ATOM 5370 C CA . TYR B 1 201 ? 5.301 36.062 28.562 1 98.5 201 TYR B CA 1
ATOM 5371 C C . TYR B 1 201 ? 3.867 35.594 28.766 1 98.5 201 TYR B C 1
ATOM 5373 O O . TYR B 1 201 ? 3.619 34.625 29.531 1 98.5 201 TYR B O 1
ATOM 5381 N N . GLU B 1 202 ? 2.934 36.219 28.062 1 98.56 202 GLU B N 1
ATOM 5382 C CA . GLU B 1 202 ? 1.523 35.875 28.219 1 98.56 202 GLU B CA 1
ATOM 5383 C C . GLU B 1 202 ? 0.913 35.406 26.891 1 98.56 202 GLU B C 1
ATOM 5385 O O . GLU B 1 202 ? 0.076 34.531 26.875 1 98.56 202 GLU B O 1
ATOM 5390 N N . TYR B 1 203 ? 1.268 36.062 25.844 1 98.75 203 TYR B N 1
ATOM 5391 C CA . TYR B 1 203 ? 0.628 35.812 24.547 1 98.75 203 TYR B CA 1
ATOM 5392 C C . TYR B 1 203 ? 1.641 35.312 23.531 1 98.75 203 TYR B C 1
ATOM 5394 O O . TYR B 1 203 ? 2.838 35.594 23.641 1 98.75 203 TYR B O 1
ATOM 5402 N N . ALA B 1 204 ? 1.169 34.562 22.562 1 98.88 204 ALA B N 1
ATOM 5403 C CA . ALA B 1 204 ? 1.939 34.188 21.375 1 98.88 204 ALA B CA 1
ATOM 5404 C C . ALA B 1 204 ? 1.077 34.25 20.125 1 98.88 204 ALA B C 1
ATOM 5406 O O . ALA B 1 204 ? -0.12 33.938 20.172 1 98.88 204 ALA B O 1
ATOM 5407 N N . ILE B 1 205 ? 1.642 34.656 19.047 1 98.81 205 ILE B N 1
ATOM 5408 C CA . ILE B 1 205 ? 1.035 34.531 17.734 1 98.81 205 ILE B CA 1
ATOM 5409 C C . ILE B 1 205 ? 1.881 33.625 16.859 1 98.81 205 ILE B C 1
ATOM 5411 O O . ILE B 1 205 ? 3.107 33.75 16.828 1 98.81 205 ILE B O 1
ATOM 5415 N N . ASN B 1 206 ? 1.324 32.688 16.281 1 98.5 206 ASN B N 1
ATOM 5416 C CA . ASN B 1 206 ? 1.91 31.656 15.422 1 98.5 206 ASN B CA 1
ATOM 5417 C C . ASN B 1 206 ? 0.995 31.312 14.25 1 98.5 206 ASN B C 1
ATOM 5419 O O . ASN B 1 206 ? 0.033 32.031 13.977 1 98.5 206 ASN B O 1
ATOM 5423 N N . GLU B 1 207 ? 1.37 30.281 13.508 1 96.75 207 GLU B N 1
ATOM 5424 C CA . GLU B 1 207 ? 0.499 29.812 12.438 1 96.75 207 GLU B CA 1
ATOM 5425 C C . GLU B 1 207 ? -0.772 29.172 13 1 96.75 207 GLU B C 1
ATOM 5427 O O . GLU B 1 207 ? -0.949 29.109 14.219 1 96.75 207 GLU B O 1
ATOM 5432 N N . GLY B 1 208 ? -1.667 28.766 12.039 1 94.69 208 GLY B N 1
ATOM 5433 C CA . GLY B 1 208 ? -2.85 28.031 12.469 1 94.69 208 GLY B CA 1
ATOM 5434 C C . GLY B 1 208 ? -4.098 28.422 11.695 1 94.69 208 GLY B C 1
ATOM 5435 O O . GLY B 1 208 ? -4.988 27.594 11.484 1 94.69 208 GLY B O 1
ATOM 5436 N N . GLY B 1 209 ? -4.188 29.672 11.414 1 94.75 209 GLY B N 1
ATOM 5437 C CA . GLY B 1 209 ? -5.266 30.188 10.586 1 94.75 209 GLY B CA 1
ATOM 5438 C C . GLY B 1 209 ? -4.781 31.094 9.477 1 94.75 209 GLY B C 1
ATOM 5439 O O . GLY B 1 209 ? -3.619 31.5 9.461 1 94.75 209 GLY B O 1
ATOM 5440 N N . VAL B 1 210 ? -5.688 31.281 8.492 1 94.38 210 VAL B N 1
ATOM 5441 C CA . VAL B 1 210 ? -5.418 32.219 7.395 1 94.38 210 VAL B CA 1
ATOM 5442 C C . VAL B 1 210 ? -6.648 33.062 7.129 1 94.38 210 VAL B C 1
ATOM 5444 O O . VAL B 1 210 ? -7.723 32.812 7.68 1 94.38 210 VAL B O 1
ATOM 5447 N N . ALA B 1 211 ? -6.449 34.125 6.387 1 95.06 211 ALA B N 1
ATOM 5448 C CA . ALA B 1 211 ? -7.59 34.875 5.875 1 95.06 211 ALA B CA 1
ATOM 5449 C C . ALA B 1 211 ? -7.98 34.406 4.477 1 95.06 211 ALA B C 1
ATOM 5451 O O . ALA B 1 211 ? -7.129 33.938 3.711 1 95.06 211 ALA B O 1
ATOM 5452 N N . THR B 1 212 ? -9.219 34.438 4.258 1 90.81 212 THR B N 1
ATOM 5453 C CA . THR B 1 212 ? -9.742 34.094 2.947 1 90.81 212 THR B CA 1
ATOM 5454 C C . THR B 1 212 ? -10.672 35.156 2.416 1 90.81 212 THR B C 1
ATOM 5456 O O . THR B 1 212 ? -11.32 35.875 3.195 1 90.81 212 THR B O 1
ATOM 5459 N N . ARG B 1 213 ? -10.68 35.281 1.128 1 88 213 ARG B N 1
ATOM 5460 C CA . ARG B 1 213 ? -11.586 36.219 0.5 1 88 213 ARG B CA 1
ATOM 5461 C C . ARG B 1 213 ? -12.445 35.531 -0.562 1 88 213 ARG B C 1
ATOM 5463 O O . ARG B 1 213 ? -11.93 34.781 -1.384 1 88 213 ARG B O 1
ATOM 5470 N N . ASP B 1 214 ? -13.75 35.688 -0.538 1 79.56 214 ASP B N 1
ATOM 5471 C CA . ASP B 1 214 ? -14.727 35.281 -1.549 1 79.56 214 ASP B CA 1
ATOM 5472 C C . ASP B 1 214 ? -14.883 33.75 -1.568 1 79.56 214 ASP B C 1
ATOM 5474 O O . ASP B 1 214 ? -15.328 33.188 -2.566 1 79.56 214 ASP B O 1
ATOM 5478 N N . ILE B 1 215 ? -14.398 33.094 -0.573 1 70.44 215 ILE B N 1
ATOM 5479 C CA . ILE B 1 215 ? -14.445 31.625 -0.557 1 70.44 215 ILE B CA 1
ATOM 5480 C C . ILE B 1 215 ? -15.68 31.172 0.217 1 70.44 215 ILE B C 1
ATOM 5482 O O . ILE B 1 215 ? -16.516 30.438 -0.317 1 70.44 215 ILE B O 1
ATOM 5486 N N . VAL B 1 216 ? -15.875 31.656 1.344 1 72.12 216 VAL B N 1
ATOM 5487 C CA . VAL B 1 216 ? -16.984 31.219 2.188 1 72.12 216 VAL B CA 1
ATOM 5488 C C . VAL B 1 216 ? -18.219 32.062 1.919 1 72.12 216 VAL B C 1
ATOM 5490 O O . VAL B 1 216 ? -19.312 31.547 1.698 1 72.12 216 VAL B O 1
ATOM 5493 N N . ILE B 1 217 ? -17.938 33.406 1.956 1 78.44 217 ILE B N 1
ATOM 5494 C CA . ILE B 1 217 ? -18.969 34.406 1.68 1 78.44 217 ILE B CA 1
ATOM 5495 C C . ILE B 1 217 ? -18.484 35.344 0.579 1 78.44 217 ILE B C 1
ATOM 5497 O O . ILE B 1 217 ? -17.516 36.094 0.771 1 78.44 217 ILE B O 1
ATOM 5501 N N . PRO B 1 218 ? -19.172 35.344 -0.532 1 83.06 218 PRO B N 1
ATOM 5502 C CA . PRO B 1 218 ? -18.766 36.219 -1.624 1 83.06 218 PRO B CA 1
ATOM 5503 C C . PRO B 1 218 ? -18.656 37.688 -1.196 1 83.06 218 PRO B C 1
ATOM 5505 O O . PRO B 1 218 ? -19.531 38.188 -0.496 1 83.06 218 PRO B O 1
ATOM 5508 N N . GLY B 1 219 ? -17.531 38.344 -1.477 1 83.81 219 GLY B N 1
ATOM 5509 C CA . GLY B 1 219 ? -17.344 39.75 -1.227 1 83.81 219 GLY B CA 1
ATOM 5510 C C . GLY B 1 219 ? -16.812 40.062 0.158 1 83.81 219 GLY B C 1
ATOM 5511 O O . GLY B 1 219 ? -16.641 41.219 0.53 1 83.81 219 GLY B O 1
ATOM 5512 N N . SER B 1 220 ? -16.547 39.031 0.888 1 89.38 220 SER B N 1
ATOM 5513 C CA . SER B 1 220 ? -16.094 39.25 2.258 1 89.38 220 SER B CA 1
ATOM 5514 C C . SER B 1 220 ? -14.719 38.625 2.49 1 89.38 220 SER B C 1
ATOM 5516 O O . SER B 1 220 ? -14.352 37.656 1.827 1 89.38 220 SER B O 1
ATOM 5518 N N . THR B 1 221 ? -13.984 39.344 3.35 1 93.25 221 THR B N 1
ATOM 5519 C CA . THR B 1 221 ? -12.719 38.781 3.838 1 93.25 221 THR B CA 1
ATOM 5520 C C . THR B 1 221 ? -12.883 38.219 5.246 1 93.25 221 THR B C 1
ATOM 5522 O O . THR B 1 221 ? -13.398 38.906 6.137 1 93.25 221 THR B O 1
ATOM 5525 N N . ILE B 1 222 ? -12.523 37 5.395 1 94.44 222 ILE B N 1
ATOM 5526 C CA . ILE B 1 222 ? -12.656 36.344 6.688 1 94.44 222 ILE B CA 1
ATOM 5527 C C . ILE B 1 222 ? -11.273 36 7.242 1 94.44 222 ILE B C 1
ATOM 5529 O O . ILE B 1 222 ? -10.516 35.25 6.629 1 94.44 222 ILE B O 1
ATOM 5533 N N . PHE B 1 223 ? -10.961 36.594 8.383 1 96.75 223 PHE B N 1
ATOM 5534 C CA . PHE B 1 223 ? -9.734 36.25 9.102 1 96.75 223 PHE B CA 1
ATOM 5535 C C . PHE B 1 223 ? -9.992 35.125 10.102 1 96.75 223 PHE B C 1
ATOM 5537 O O . PHE B 1 223 ? -10.57 35.375 11.164 1 96.75 223 PHE B O 1
ATOM 5544 N N . ASN B 1 224 ? -9.508 33.969 9.797 1 95.94 224 ASN B N 1
ATOM 5545 C CA . ASN B 1 224 ? -9.648 32.844 10.703 1 95.94 224 ASN B CA 1
ATOM 5546 C C . ASN B 1 224 ? -8.531 32.812 11.742 1 95.94 224 ASN B C 1
ATOM 5548 O O . ASN B 1 224 ? -7.43 32.312 11.469 1 95.94 224 ASN B O 1
ATOM 5552 N N . ILE B 1 225 ? -8.82 33.25 12.922 1 98 225 ILE B N 1
ATOM 5553 C CA . ILE B 1 225 ? -7.816 33.25 13.977 1 98 225 ILE B CA 1
ATOM 5554 C C . ILE B 1 225 ? -7.949 32 14.82 1 98 225 ILE B C 1
ATOM 5556 O O . ILE B 1 225 ? -8.953 31.797 15.5 1 98 225 ILE B O 1
ATOM 5560 N N . GLN B 1 226 ? -6.953 31.188 14.734 1 98.19 226 GLN B N 1
ATOM 5561 C CA . GLN B 1 226 ? -6.941 29.922 15.461 1 98.19 226 GLN B CA 1
ATOM 5562 C C . GLN B 1 226 ? -6.844 30.156 16.969 1 98.19 226 GLN B C 1
ATOM 5564 O O . GLN B 1 226 ? -6.012 30.953 17.422 1 98.19 226 GLN B O 1
ATOM 5569 N N . TYR B 1 227 ? -7.684 29.562 17.719 1 98 227 TYR B N 1
ATOM 5570 C CA . TYR B 1 227 ? -7.617 29.625 19.172 1 98 227 TYR B CA 1
ATOM 5571 C C . TYR B 1 227 ? -7.676 28.234 19.781 1 98 227 TYR B C 1
ATOM 5573 O O . TYR B 1 227 ? -7.457 28.062 20.984 1 98 227 TYR B O 1
ATOM 5581 N N . ALA B 1 228 ? -7.992 27.281 18.891 1 97.88 228 ALA B N 1
ATOM 5582 C CA . ALA B 1 228 ? -8.086 25.875 19.297 1 97.88 228 ALA B CA 1
ATOM 5583 C C . ALA B 1 228 ? -7.586 24.953 18.188 1 97.88 228 ALA B C 1
ATOM 5585 O O . ALA B 1 228 ? -7.633 25.297 17.016 1 97.88 228 ALA B O 1
ATOM 5586 N N . GLU B 1 229 ? -7.066 23.828 18.625 1 98.19 229 GLU B N 1
ATOM 5587 C CA . GLU B 1 229 ? -6.586 22.812 17.688 1 98.19 229 GLU B CA 1
ATOM 5588 C C . GLU B 1 229 ? -7.141 21.438 18.031 1 98.19 229 GLU B C 1
ATOM 5590 O O . GLU B 1 229 ? -7.277 21.094 19.203 1 98.19 229 GLU B O 1
ATOM 5595 N N . LYS B 1 230 ? -7.422 20.641 16.984 1 98.25 230 LYS B N 1
ATOM 5596 C CA . LYS B 1 230 ? -7.816 19.25 17.203 1 98.25 230 LYS B CA 1
ATOM 5597 C C . LYS B 1 230 ? -6.656 18.422 17.766 1 98.25 230 LYS B C 1
ATOM 5599 O O . LYS B 1 230 ? -5.504 18.875 17.719 1 98.25 230 LYS B O 1
ATOM 5604 N N . GLY B 1 231 ? -7.105 17.281 18.391 1 97.94 231 GLY B N 1
ATOM 5605 C CA . GLY B 1 231 ? -6.09 16.344 18.812 1 97.94 231 GLY B CA 1
ATOM 5606 C C . GLY B 1 231 ? -5.441 15.602 17.656 1 97.94 231 GLY B C 1
ATOM 5607 O O . GLY B 1 231 ? -5.973 15.602 16.547 1 97.94 231 GLY B O 1
ATOM 5608 N N . ASN B 1 232 ? -4.273 15.047 18 1 96.5 232 ASN B N 1
ATOM 5609 C CA . ASN B 1 232 ? -3.498 14.336 16.984 1 96.5 232 ASN B CA 1
ATOM 5610 C C . ASN B 1 232 ? -3.094 12.945 17.453 1 96.5 232 ASN B C 1
ATOM 5612 O O . ASN B 1 232 ? -2.592 12.789 18.562 1 96.5 232 ASN B O 1
ATOM 5616 N N . ILE B 1 233 ? -3.426 11.945 16.672 1 97.81 233 ILE B N 1
ATOM 5617 C CA . ILE B 1 233 ? -2.893 10.594 16.844 1 97.81 233 ILE B CA 1
ATOM 5618 C C . ILE B 1 233 ? -2.219 10.148 15.547 1 97.81 233 ILE B C 1
ATOM 5620 O O . ILE B 1 233 ? -2.889 9.914 14.539 1 97.81 233 ILE B O 1
ATOM 5624 N N . TRP B 1 234 ? -0.882 10.055 15.602 1 97.44 234 TRP B N 1
ATOM 5625 C CA . TRP B 1 234 ? -0.13 9.461 14.5 1 97.44 234 TRP B CA 1
ATOM 5626 C C . TRP B 1 234 ? 0.281 8.031 14.836 1 97.44 234 TRP B C 1
ATOM 5628 O O . TRP B 1 234 ? 0.717 7.746 15.953 1 97.44 234 TRP B O 1
ATOM 5638 N N . LEU B 1 235 ? 0.068 7.145 13.867 1 97.19 235 LEU B N 1
ATOM 5639 C CA . LEU B 1 235 ? 0.46 5.766 14.141 1 97.19 235 LEU B CA 1
ATOM 5640 C C . LEU B 1 235 ? 0.981 5.09 12.883 1 97.19 235 LEU B C 1
ATOM 5642 O O . LEU B 1 235 ? 0.68 5.527 11.766 1 97.19 235 LEU B O 1
ATOM 5646 N N . ARG B 1 236 ? 1.804 4.109 13.055 1 97.38 236 ARG B N 1
ATOM 5647 C CA . ARG B 1 236 ? 2.279 3.162 12.055 1 97.38 236 ARG B CA 1
ATOM 5648 C C . ARG B 1 236 ? 1.796 1.75 12.367 1 97.38 236 ARG B C 1
ATOM 5650 O O . ARG B 1 236 ? 1.765 1.34 13.531 1 97.38 236 ARG B O 1
ATOM 5657 N N . ALA B 1 237 ? 1.348 1.086 11.352 1 98.19 237 ALA B N 1
ATOM 5658 C CA . ALA B 1 237 ? 0.889 -0.295 11.484 1 98.19 237 ALA B CA 1
ATOM 5659 C C . ALA B 1 237 ? 1.729 -1.236 10.625 1 98.19 237 ALA B C 1
ATOM 5661 O O . ALA B 1 237 ? 2.131 -0.88 9.516 1 98.19 237 ALA B O 1
ATOM 5662 N N . LYS B 1 238 ? 2.014 -2.363 11.164 1 98.31 238 LYS B N 1
ATOM 5663 C CA . LYS B 1 238 ? 2.719 -3.426 10.453 1 98.31 238 LYS B CA 1
ATOM 5664 C C . LYS B 1 238 ? 2.02 -4.77 10.641 1 98.31 238 LYS B C 1
ATOM 5666 O O . LYS B 1 238 ? 1.674 -5.148 11.766 1 98.31 238 LYS B O 1
ATOM 5671 N N . ILE B 1 239 ? 1.747 -5.426 9.578 1 98.31 239 ILE B N 1
ATOM 5672 C CA . ILE B 1 239 ? 1.154 -6.758 9.602 1 98.31 239 ILE B CA 1
ATOM 5673 C C . ILE B 1 239 ? 2.074 -7.746 8.891 1 98.31 239 ILE B C 1
ATOM 5675 O O . ILE B 1 239 ? 2.521 -7.488 7.77 1 98.31 239 ILE B O 1
ATOM 5679 N N . THR B 1 240 ? 2.387 -8.805 9.562 1 95.12 240 THR B N 1
ATOM 5680 C CA . THR B 1 240 ? 3.211 -9.867 9 1 95.12 240 THR B CA 1
ATOM 5681 C C . THR B 1 240 ? 2.398 -11.148 8.82 1 95.12 240 THR B C 1
ATOM 5683 O O . THR B 1 240 ? 1.479 -11.414 9.594 1 95.12 240 THR B O 1
ATOM 5686 N N . GLY B 1 241 ? 2.674 -11.82 7.766 1 90.88 241 GLY B N 1
ATOM 5687 C CA . GLY B 1 241 ? 2.066 -13.109 7.449 1 90.88 241 GLY B CA 1
ATOM 5688 C C . GLY B 1 241 ? 2.914 -13.953 6.52 1 90.88 241 GLY B C 1
ATOM 5689 O O . GLY B 1 241 ? 4.133 -13.797 6.465 1 90.88 241 GLY B O 1
ATOM 5690 N N . THR B 1 242 ? 2.305 -14.914 5.973 1 82.75 242 THR B N 1
ATOM 5691 C CA . THR B 1 242 ? 3.031 -15.828 5.094 1 82.75 242 THR B CA 1
ATOM 5692 C C . THR B 1 242 ? 2.787 -15.477 3.629 1 82.75 242 THR B C 1
ATOM 5694 O O . THR B 1 242 ? 1.643 -15.281 3.215 1 82.75 242 THR B O 1
ATOM 5697 N N . SER B 1 243 ? 3.893 -15.328 2.984 1 84.19 243 SER B N 1
ATOM 5698 C CA . SER B 1 243 ? 3.766 -15.164 1.538 1 84.19 243 SER B CA 1
ATOM 5699 C C . SER B 1 243 ? 3.17 -16.422 0.896 1 84.19 243 SER B C 1
ATOM 5701 O O . SER B 1 243 ? 3.242 -17.5 1.467 1 84.19 243 SER B O 1
ATOM 5703 N N . GLY B 1 244 ? 2.561 -16.266 -0.282 1 84.94 244 GLY B N 1
ATOM 5704 C CA . GLY B 1 244 ? 1.944 -17.406 -0.936 1 84.94 244 GLY B CA 1
ATOM 5705 C C . GLY B 1 244 ? 1.505 -17.125 -2.357 1 84.94 244 GLY B C 1
ATOM 5706 O O . GLY B 1 244 ? 1.757 -16.031 -2.881 1 84.94 244 GLY B O 1
ATOM 5707 N N . HIS B 1 245 ? 0.931 -18.172 -2.9 1 87.5 245 HIS B N 1
ATOM 5708 C CA . HIS B 1 245 ? 0.46 -18.094 -4.277 1 87.5 245 HIS B CA 1
ATOM 5709 C C . HIS B 1 245 ? -0.775 -17.203 -4.387 1 87.5 245 HIS B C 1
ATOM 5711 O O . HIS B 1 245 ? -1.756 -17.406 -3.666 1 87.5 245 HIS B O 1
ATOM 5717 N N . GLY B 1 246 ? -0.763 -16.312 -5.328 1 91.88 246 GLY B N 1
ATOM 5718 C CA . GLY B 1 246 ? -1.89 -15.406 -5.527 1 91.88 246 GLY B CA 1
ATOM 5719 C C . GLY B 1 246 ? -3.135 -16.109 -6.027 1 91.88 246 GLY B C 1
ATOM 5720 O O . GLY B 1 246 ? -4.246 -15.602 -5.891 1 91.88 246 GLY B O 1
ATOM 5721 N N . SER B 1 247 ? -2.977 -17.266 -6.609 1 93.94 247 SER B N 1
ATOM 5722 C CA . SER B 1 247 ? -4.094 -17.984 -7.215 1 93.94 247 SER B CA 1
ATOM 5723 C C . SER B 1 247 ? -4.934 -18.688 -6.156 1 93.94 247 SER B C 1
ATOM 5725 O O . SER B 1 247 ? -6.047 -19.141 -6.438 1 93.94 247 SER B O 1
ATOM 5727 N N . SER B 1 248 ? -4.41 -18.891 -5.012 1 92.81 248 SER B N 1
ATOM 5728 C CA . SER B 1 248 ? -5.117 -19.5 -3.889 1 92.81 248 SER B CA 1
ATOM 5729 C C . SER B 1 248 ? -4.906 -18.703 -2.604 1 92.81 248 SER B C 1
ATOM 5731 O O . SER B 1 248 ? -4.348 -19.234 -1.633 1 92.81 248 SER B O 1
ATOM 5733 N N . PRO B 1 249 ? -5.418 -17.531 -2.611 1 92.62 249 PRO B N 1
ATOM 5734 C CA . PRO B 1 249 ? -5.172 -16.672 -1.448 1 92.62 249 PRO B CA 1
ATOM 5735 C C . PRO B 1 249 ? -5.848 -17.188 -0.181 1 92.62 249 PRO B C 1
ATOM 5737 O O . PRO B 1 249 ? -6.953 -17.734 -0.245 1 92.62 249 PRO B O 1
ATOM 5740 N N . PRO B 1 250 ? -5.156 -17.094 0.919 1 91.44 250 PRO B N 1
ATOM 5741 C CA . PRO B 1 250 ? -5.855 -17.328 2.182 1 91.44 250 PRO B CA 1
ATOM 5742 C C . PRO B 1 250 ? -6.957 -16.312 2.451 1 91.44 250 PRO B C 1
ATOM 5744 O O . PRO B 1 250 ? -7.043 -15.289 1.761 1 91.44 250 PRO B O 1
ATOM 5747 N N . ASN B 1 251 ? -7.746 -16.656 3.436 1 91 251 ASN B N 1
ATOM 5748 C CA . ASN B 1 251 ? -8.836 -15.758 3.791 1 91 251 ASN B CA 1
ATOM 5749 C C . ASN B 1 251 ? -8.312 -14.422 4.297 1 91 251 ASN B C 1
ATOM 5751 O O . ASN B 1 251 ? -8.984 -13.391 4.16 1 91 251 ASN B O 1
ATOM 5755 N N . GLN B 1 252 ? -7.152 -14.547 4.934 1 93.94 252 GLN B N 1
ATOM 5756 C CA . GLN B 1 252 ? -6.488 -13.352 5.441 1 93.94 252 GLN B CA 1
ATOM 5757 C C . GLN B 1 252 ? -5 -13.359 5.094 1 93.94 252 GLN B C 1
ATOM 5759 O O . GLN B 1 252 ? -4.344 -14.398 5.168 1 93.94 252 GLN B O 1
ATOM 5764 N N . TYR B 1 253 ? -4.535 -12.305 4.637 1 94.81 253 TYR B N 1
ATOM 5765 C CA . TYR B 1 253 ? -3.119 -12.07 4.375 1 94.81 253 TYR B CA 1
ATOM 5766 C C . TYR B 1 253 ? -2.76 -10.602 4.59 1 94.81 253 TYR B C 1
ATOM 5768 O O . TYR B 1 253 ? -3.645 -9.758 4.738 1 94.81 253 TYR B O 1
ATOM 5776 N N . PRO B 1 254 ? -1.549 -10.227 4.676 1 96.62 254 PRO B N 1
ATOM 5777 C CA . PRO B 1 254 ? -1.136 -8.922 5.199 1 96.62 254 PRO B CA 1
ATOM 5778 C C . PRO B 1 254 ? -1.775 -7.758 4.449 1 96.62 254 PRO B C 1
ATOM 5780 O O . PRO B 1 254 ? -2.332 -6.848 5.07 1 96.62 254 PRO B O 1
ATOM 5783 N N . ALA B 1 255 ? -1.712 -7.73 3.154 1 97.69 255 ALA B N 1
ATOM 5784 C CA . ALA B 1 255 ? -2.283 -6.637 2.369 1 97.69 255 ALA B CA 1
ATOM 5785 C C . ALA B 1 255 ? -3.77 -6.469 2.67 1 97.69 255 ALA B C 1
ATOM 5787 O O . ALA B 1 255 ? -4.234 -5.352 2.926 1 97.69 255 ALA B O 1
ATOM 5788 N N . LEU B 1 256 ? -4.523 -7.562 2.67 1 98.19 256 LEU B N 1
ATOM 5789 C CA . LEU B 1 256 ? -5.957 -7.523 2.918 1 98.19 256 LEU B CA 1
ATOM 5790 C C . LEU B 1 256 ? -6.25 -7.09 4.348 1 98.19 256 LEU B C 1
ATOM 5792 O O . LEU B 1 256 ? -7.152 -6.281 4.586 1 98.19 256 LEU B O 1
ATOM 5796 N N . ALA B 1 257 ? -5.52 -7.641 5.238 1 98.5 257 ALA B N 1
ATOM 5797 C CA . ALA B 1 257 ? -5.699 -7.305 6.648 1 98.5 257 ALA B CA 1
ATOM 5798 C C . ALA B 1 257 ? -5.473 -5.816 6.891 1 98.5 257 ALA B C 1
ATOM 5800 O O . ALA B 1 257 ? -6.215 -5.184 7.645 1 98.5 257 ALA B O 1
ATOM 5801 N N . LEU B 1 258 ? -4.449 -5.266 6.297 1 98.75 258 LEU B N 1
ATOM 5802 C CA . LEU B 1 258 ? -4.152 -3.846 6.469 1 98.75 258 LEU B CA 1
ATOM 5803 C C . LEU B 1 258 ? -5.285 -2.984 5.918 1 98.75 258 LEU B C 1
ATOM 5805 O O . LEU B 1 258 ? -5.676 -1.993 6.539 1 98.75 258 LEU B O 1
ATOM 5809 N N . ILE B 1 259 ? -5.789 -3.357 4.746 1 98.69 259 ILE B N 1
ATOM 5810 C CA . ILE B 1 259 ? -6.887 -2.625 4.125 1 98.69 259 ILE B CA 1
ATOM 5811 C C . ILE B 1 259 ? -8.117 -2.67 5.031 1 98.69 259 ILE B C 1
ATOM 5813 O O . ILE B 1 259 ? -8.773 -1.648 5.246 1 98.69 259 ILE B O 1
ATOM 5817 N N . GLN B 1 260 ? -8.391 -3.83 5.555 1 98.69 260 GLN B N 1
ATOM 5818 C CA . GLN B 1 260 ? -9.547 -3.982 6.434 1 98.69 260 GLN B CA 1
ATOM 5819 C C . GLN B 1 260 ? -9.359 -3.201 7.73 1 98.69 260 GLN B C 1
ATOM 5821 O O . GLN B 1 260 ? -10.312 -2.607 8.25 1 98.69 260 GLN B O 1
ATOM 5826 N N . PHE B 1 261 ? -8.133 -3.178 8.234 1 98.69 261 PHE B N 1
ATOM 5827 C CA . PHE B 1 261 ? -7.789 -2.363 9.398 1 98.69 261 PHE B CA 1
ATOM 5828 C C . PHE B 1 261 ? -8.062 -0.889 9.125 1 98.69 261 PHE B C 1
ATOM 5830 O O . PHE B 1 261 ? -8.75 -0.224 9.898 1 98.69 261 PHE B O 1
ATOM 5837 N N . PHE B 1 262 ? -7.562 -0.344 8.016 1 98.75 262 PHE B N 1
ATOM 5838 C CA . PHE B 1 262 ? -7.781 1.045 7.633 1 98.75 262 PHE B CA 1
ATOM 5839 C C . PHE B 1 262 ? -9.273 1.355 7.547 1 98.75 262 PHE B C 1
ATOM 5841 O O . PHE B 1 262 ? -9.727 2.371 8.07 1 98.75 262 PHE B O 1
ATOM 5848 N N . ASN B 1 263 ? -10.016 0.454 6.879 1 98.56 263 ASN B N 1
ATOM 5849 C CA . ASN B 1 263 ? -11.445 0.681 6.672 1 98.56 263 ASN B CA 1
ATOM 5850 C C . ASN B 1 263 ? -12.188 0.782 8 1 98.56 263 ASN B C 1
ATOM 5852 O O . ASN B 1 263 ? -13.023 1.67 8.18 1 98.56 263 ASN B O 1
ATOM 5856 N N . GLU B 1 264 ? -11.859 -0.109 8.875 1 98.69 264 GLU B N 1
ATOM 5857 C CA . GLU B 1 264 ? -12.562 -0.113 10.156 1 98.69 264 GLU B CA 1
ATOM 5858 C C . GLU B 1 264 ? -12.203 1.115 10.984 1 98.69 264 GLU B C 1
ATOM 5860 O O . GLU B 1 264 ? -13.078 1.729 11.609 1 98.69 264 GLU B O 1
ATOM 5865 N N . VAL B 1 265 ? -10.961 1.487 11.016 1 98.75 265 VAL B N 1
ATOM 5866 C CA . VAL B 1 265 ? -10.539 2.666 11.766 1 98.75 265 VAL B CA 1
ATOM 5867 C C . VAL B 1 265 ? -11.195 3.914 11.18 1 98.75 265 VAL B C 1
ATOM 5869 O O . VAL B 1 265 ? -11.602 4.816 11.914 1 98.75 265 VAL B O 1
ATOM 5872 N N . ARG B 1 266 ? -11.273 4.023 9.875 1 98 266 ARG B N 1
ATOM 5873 C CA . ARG B 1 266 ? -11.844 5.191 9.211 1 98 266 ARG B CA 1
ATOM 5874 C C . ARG B 1 266 ? -13.305 5.383 9.586 1 98 266 ARG B C 1
ATOM 5876 O O . ARG B 1 266 ? -13.812 6.508 9.586 1 98 266 ARG B O 1
ATOM 5883 N N . GLU B 1 267 ? -13.992 4.332 9.984 1 97.56 267 GLU B N 1
ATOM 5884 C CA . GLU B 1 267 ? -15.406 4.402 10.336 1 97.56 267 GLU B CA 1
ATOM 5885 C C . GLU B 1 267 ? -15.594 4.742 11.812 1 97.56 267 GLU B C 1
ATOM 5887 O O . GLU B 1 267 ? -16.703 5.109 12.227 1 97.56 267 GLU B O 1
ATOM 5892 N N . LEU B 1 268 ? -14.555 4.68 12.531 1 97.81 268 LEU B N 1
ATOM 5893 C CA . LEU B 1 268 ? -14.641 4.875 13.977 1 97.81 268 LEU B CA 1
ATOM 5894 C C . LEU B 1 268 ? -15.055 6.301 14.312 1 97.81 268 LEU B C 1
ATOM 5896 O O . LEU B 1 268 ? -14.336 7.254 14 1 97.81 268 LEU B O 1
ATOM 5900 N N . GLU B 1 269 ? -16.25 6.543 14.867 1 97.31 269 GLU B N 1
ATOM 5901 C CA . GLU B 1 269 ? -16.75 7.816 15.383 1 97.31 269 GLU B CA 1
ATOM 5902 C C . GLU B 1 269 ? -16.562 8.93 14.352 1 97.31 269 GLU B C 1
ATOM 5904 O O . GLU B 1 269 ? -15.984 9.977 14.664 1 97.31 269 GLU B O 1
ATOM 5909 N N . SER B 1 270 ? -17.125 8.773 13.188 1 96.06 270 SER B N 1
ATOM 5910 C CA . SER B 1 270 ? -16.891 9.672 12.062 1 96.06 270 SER B CA 1
ATOM 5911 C C . SER B 1 270 ? -18.078 10.617 11.859 1 96.06 270 SER B C 1
ATOM 5913 O O . SER B 1 270 ? -18.141 11.32 10.852 1 96.06 270 SER B O 1
ATOM 5915 N N . ASP B 1 271 ? -18.969 10.773 12.812 1 96.19 271 ASP B N 1
ATOM 5916 C CA . ASP B 1 271 ? -20.156 11.633 12.68 1 96.19 271 ASP B CA 1
ATOM 5917 C C . ASP B 1 271 ? -19.766 13.109 12.789 1 96.19 271 ASP B C 1
ATOM 5919 O O . ASP B 1 271 ? -18.797 13.453 13.461 1 96.19 271 ASP B O 1
ATOM 5923 N N . ILE B 1 272 ? -20.609 13.93 12.172 1 97.25 272 ILE B N 1
ATOM 5924 C CA . ILE B 1 272 ? -20.453 15.375 12.273 1 97.25 272 ILE B CA 1
ATOM 5925 C C . ILE B 1 272 ? -20.844 15.836 13.68 1 97.25 272 ILE B C 1
ATOM 5927 O O . ILE B 1 272 ? -21.906 15.461 14.195 1 97.25 272 ILE B O 1
ATOM 5931 N N . ARG B 1 273 ? -19.984 16.562 14.312 1 96.81 273 ARG B N 1
ATOM 5932 C CA . ARG B 1 273 ? -20.25 17.203 15.602 1 96.81 273 ARG B CA 1
ATOM 5933 C C . ARG B 1 273 ? -19.828 18.672 15.578 1 96.81 273 ARG B C 1
ATOM 5935 O O . ARG B 1 273 ? -18.688 18.984 15.203 1 96.81 273 ARG B O 1
ATOM 5942 N N . ILE B 1 274 ? -20.703 19.531 15.938 1 95.88 274 ILE B N 1
ATOM 5943 C CA . ILE B 1 274 ? -20.391 20.953 16.109 1 95.88 274 ILE B CA 1
ATOM 5944 C C . ILE B 1 274 ? -20.109 21.25 17.578 1 95.88 274 ILE B C 1
ATOM 5946 O O . ILE B 1 274 ? -21.047 21.438 18.359 1 95.88 274 ILE B O 1
ATOM 5950 N N . THR B 1 275 ? -18.844 21.359 17.922 1 95.19 275 THR B N 1
ATOM 5951 C CA . THR B 1 275 ? -18.422 21.625 19.297 1 95.19 275 THR B CA 1
ATOM 5952 C C . THR B 1 275 ? -18.562 23.109 19.625 1 95.19 275 THR B C 1
ATOM 5954 O O . THR B 1 275 ? -18.938 23.906 18.766 1 95.19 275 THR B O 1
ATOM 5957 N N . GLU B 1 276 ? -18.328 23.438 20.891 1 92.44 276 GLU B N 1
ATOM 5958 C CA . GLU B 1 276 ? -18.359 24.844 21.281 1 92.44 276 GLU B CA 1
ATOM 5959 C C . GLU B 1 276 ? -17.344 25.656 20.484 1 92.44 276 GLU B C 1
ATOM 5961 O O . GLU B 1 276 ? -17.625 26.812 20.125 1 92.44 276 GLU B O 1
ATOM 5966 N N . GLU B 1 277 ? -16.219 25.062 20.234 1 92.81 277 GLU B N 1
ATOM 5967 C CA . GLU B 1 277 ? -15.133 25.734 19.516 1 92.81 277 GLU B CA 1
ATOM 5968 C C . GLU B 1 277 ? -15.523 26.031 18.078 1 92.81 277 GLU B C 1
ATOM 5970 O O . GLU B 1 277 ? -15.227 27.109 17.547 1 92.81 277 GLU B O 1
ATOM 5975 N N . THR B 1 278 ? -16.25 25.109 17.484 1 94.31 278 THR B N 1
ATOM 5976 C CA . THR B 1 278 ? -16.625 25.281 16.094 1 94.31 278 THR B CA 1
ATOM 5977 C C . THR B 1 278 ? -17.891 26.125 15.977 1 94.31 278 THR B C 1
ATOM 5979 O O . THR B 1 278 ? -18.125 26.797 14.961 1 94.31 278 THR B O 1
ATOM 5982 N N . ASP B 1 279 ? -18.641 26.094 17.016 1 93.81 279 ASP B N 1
ATOM 5983 C CA . ASP B 1 279 ? -19.859 26.891 17.047 1 93.81 279 ASP B CA 1
ATOM 5984 C C . ASP B 1 279 ? -19.547 28.375 16.906 1 93.81 279 ASP B C 1
ATOM 5986 O O . ASP B 1 279 ? -20.266 29.109 16.203 1 93.81 279 ASP B O 1
ATOM 5990 N N . ALA B 1 280 ? -18.531 28.812 17.547 1 90.44 280 ALA B N 1
ATOM 5991 C CA . ALA B 1 280 ? -18.109 30.203 17.469 1 90.44 280 ALA B CA 1
ATOM 5992 C C . ALA B 1 280 ? -17.75 30.594 16.031 1 90.44 280 ALA B C 1
ATOM 5994 O O . ALA B 1 280 ? -18.031 31.719 15.609 1 90.44 280 ALA B O 1
ATOM 5995 N N . PHE B 1 281 ? -17.188 29.797 15.32 1 93.88 281 PHE B N 1
ATOM 5996 C CA . PHE B 1 281 ? -16.828 30 13.922 1 93.88 281 PHE B CA 1
ATOM 5997 C C . PHE B 1 281 ? -18.078 30.219 13.07 1 93.88 281 PHE B C 1
ATOM 5999 O O . PHE B 1 281 ? -18.172 31.203 12.344 1 93.88 281 PHE B O 1
ATOM 6006 N N . PHE B 1 282 ? -19.031 29.312 13.219 1 93.06 282 PHE B N 1
ATOM 6007 C CA . PHE B 1 282 ? -20.266 29.406 12.453 1 93.06 282 PHE B CA 1
ATOM 6008 C C . PHE B 1 282 ? -21.047 30.656 12.82 1 93.06 282 PHE B C 1
ATOM 6010 O O . PHE B 1 282 ? -21.609 31.328 11.953 1 93.06 282 PHE B O 1
ATOM 6017 N N . TYR B 1 283 ? -21.078 30.969 14.047 1 92.25 283 TYR B N 1
ATOM 6018 C CA . TYR B 1 283 ? -21.812 32.156 14.492 1 92.25 283 TYR B CA 1
ATOM 6019 C C . TYR B 1 283 ? -21.266 33.406 13.836 1 92.25 283 TYR B C 1
ATOM 6021 O O . TYR B 1 283 ? -22.031 34.219 13.336 1 92.25 283 TYR B O 1
ATOM 6029 N N . GLN B 1 284 ? -19.969 33.531 13.891 1 91.44 284 GLN B N 1
ATOM 6030 C CA . GLN B 1 284 ? -19.344 34.75 13.328 1 91.44 284 GLN B CA 1
ATOM 6031 C C . GLN B 1 284 ? -19.578 34.812 11.82 1 91.44 284 GLN B C 1
ATOM 6033 O O . GLN B 1 284 ? -19.75 35.906 11.281 1 91.44 284 GLN B O 1
ATOM 6038 N N . LEU B 1 285 ? -19.531 33.688 11.188 1 91.12 285 LEU B N 1
ATOM 6039 C CA . LEU B 1 285 ? -19.859 33.688 9.773 1 91.12 285 LEU B CA 1
ATOM 6040 C C . LEU B 1 285 ? -21.281 34.188 9.547 1 91.12 285 LEU B C 1
ATOM 6042 O O . LEU B 1 285 ? -21.562 34.875 8.562 1 91.12 285 LEU B O 1
ATOM 6046 N N . GLY B 1 286 ? -22.125 33.812 10.438 1 90.5 286 GLY B N 1
ATOM 6047 C CA . GLY B 1 286 ? -23.516 34.25 10.359 1 90.5 286 GLY B CA 1
ATOM 6048 C C . GLY B 1 286 ? -23.672 35.75 10.484 1 90.5 286 GLY B C 1
ATOM 6049 O O . GLY B 1 286 ? -24.578 36.344 9.891 1 90.5 286 GLY B O 1
ATOM 6050 N N . THR B 1 287 ? -22.812 36.344 11.195 1 88.44 287 THR B N 1
ATOM 6051 C CA . THR B 1 287 ? -22.938 37.781 11.461 1 88.44 287 THR B CA 1
ATOM 6052 C C . THR B 1 287 ? -22.703 38.594 10.195 1 88.44 287 THR B C 1
ATOM 6054 O O . THR B 1 287 ? -23.125 39.75 10.102 1 88.44 287 THR B O 1
ATOM 6057 N N . ILE B 1 288 ? -22.062 38.031 9.234 1 88.25 288 ILE B N 1
ATOM 6058 C CA . ILE B 1 288 ? -21.781 38.812 8.023 1 88.25 288 ILE B CA 1
ATOM 6059 C C . ILE B 1 288 ? -22.531 38.188 6.844 1 88.25 288 ILE B C 1
ATOM 6061 O O . ILE B 1 288 ? -22.203 38.438 5.684 1 88.25 288 ILE B O 1
ATOM 6065 N N . SER B 1 289 ? -23.344 37.281 7.152 1 89 289 SER B N 1
ATOM 6066 C CA . SER B 1 289 ? -24.156 36.656 6.117 1 89 289 SER B CA 1
ATOM 6067 C C . SER B 1 289 ? -25.578 37.219 6.121 1 89 289 SER B C 1
ATOM 6069 O O . SER B 1 289 ? -26.016 37.781 7.125 1 89 289 SER B O 1
ATOM 6071 N N . SER B 1 290 ? -26.219 37 4.914 1 88.81 290 SER B N 1
ATOM 6072 C CA . SER B 1 290 ? -27.594 37.469 4.812 1 88.81 290 SER B CA 1
ATOM 6073 C C . SER B 1 290 ? -28.578 36.344 5.191 1 88.81 290 SER B C 1
ATOM 6075 O O . SER B 1 290 ? -28.234 35.156 5.164 1 88.81 290 SER B O 1
ATOM 6077 N N . PHE B 1 291 ? -29.75 36.812 5.508 1 89.75 291 PHE B N 1
ATOM 6078 C CA . PHE B 1 291 ? -30.812 35.844 5.734 1 89.75 291 PHE B CA 1
ATOM 6079 C C . PHE B 1 291 ? -31.172 35.125 4.441 1 89.75 291 PHE B C 1
ATOM 6081 O O . PHE B 1 291 ? -31.203 35.719 3.367 1 89.75 291 PHE B O 1
ATOM 6088 N N . PRO B 1 292 ? -31.5 33.812 4.543 1 90.25 292 PRO B N 1
ATOM 6089 C CA . PRO B 1 292 ? -31.688 32.969 5.715 1 90.25 292 PRO B CA 1
ATOM 6090 C C . PRO B 1 292 ? -30.406 32.25 6.152 1 90.25 292 PRO B C 1
ATOM 6092 O O . PRO B 1 292 ? -30.375 31.578 7.176 1 90.25 292 PRO B O 1
ATOM 6095 N N . LYS B 1 293 ? -29.359 32.406 5.375 1 88.56 293 LYS B N 1
ATOM 6096 C CA . LYS B 1 293 ? -28.094 31.766 5.699 1 88.56 293 LYS B CA 1
ATOM 6097 C C . LYS B 1 293 ? -27.609 32.156 7.09 1 88.56 293 LYS B C 1
ATOM 6099 O O . LYS B 1 293 ? -27.062 31.328 7.828 1 88.56 293 LYS B O 1
ATOM 6104 N N . SER B 1 294 ? -27.797 33.406 7.398 1 91.75 294 SER B N 1
ATOM 6105 C CA . SER B 1 294 ? -27.391 33.938 8.703 1 91.75 294 SER B CA 1
ATOM 6106 C C . SER B 1 294 ? -28.062 33.156 9.836 1 91.75 294 SER B C 1
ATOM 6108 O O . SER B 1 294 ? -27.422 32.844 10.844 1 91.75 294 SER B O 1
ATOM 6110 N N . PHE B 1 295 ? -29.266 32.906 9.664 1 92.19 295 PHE B N 1
ATOM 6111 C CA . PHE B 1 295 ? -30.031 32.188 10.695 1 92.19 295 PHE B CA 1
ATOM 6112 C C . PHE B 1 295 ? -29.469 30.797 10.93 1 92.19 295 PHE B C 1
ATOM 6114 O O . PHE B 1 295 ? -29.25 30.391 12.07 1 92.19 295 PHE B O 1
ATOM 6121 N N . PHE B 1 296 ? -29.234 30.109 9.883 1 91.88 296 PHE B N 1
ATOM 6122 C CA . PHE B 1 296 ? -28.75 28.734 9.984 1 91.88 296 PHE B CA 1
ATOM 6123 C C . PHE B 1 296 ? -27.344 28.703 10.578 1 91.88 296 PHE B C 1
ATOM 6125 O O . PHE B 1 296 ? -27.047 27.859 11.422 1 91.88 2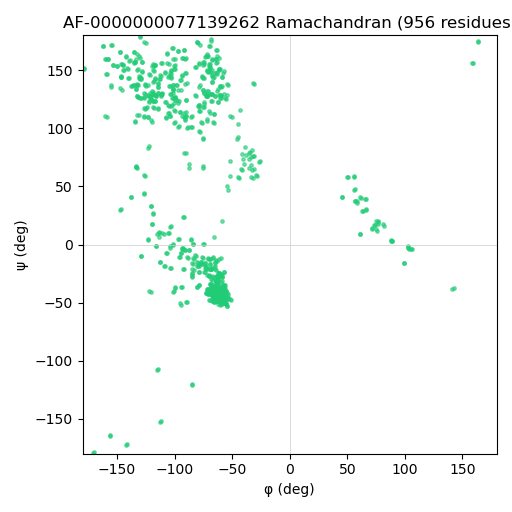96 PHE B O 1
ATOM 6132 N N . LEU B 1 297 ? -26.531 29.641 10.195 1 92.44 297 LEU B N 1
ATOM 6133 C CA . LEU B 1 297 ? -25.141 29.672 10.664 1 92.44 297 LEU B CA 1
ATOM 6134 C C . LEU B 1 297 ? -25.078 30.047 12.141 1 92.44 297 LEU B C 1
ATOM 6136 O O . LEU B 1 297 ? -24.359 29.422 12.914 1 92.44 297 LEU B O 1
ATOM 6140 N N . LYS B 1 298 ? -25.891 30.922 12.555 1 93.12 298 LYS B N 1
ATOM 6141 C CA . LYS B 1 298 ? -25.875 31.375 13.945 1 93.12 298 LYS B CA 1
ATOM 6142 C C . LYS B 1 298 ? -26.453 30.328 14.883 1 93.12 298 LYS B C 1
ATOM 6144 O O . LYS B 1 298 ? -26.266 30.406 16.094 1 93.12 298 LYS B O 1
ATOM 6149 N N . ASN B 1 299 ? -27.172 29.359 14.258 1 93.94 299 ASN B N 1
ATOM 6150 C CA . ASN B 1 299 ? -27.797 28.297 15.055 1 93.94 299 ASN B CA 1
ATOM 6151 C C . ASN B 1 299 ? -27.281 26.922 14.648 1 93.94 299 ASN B C 1
ATOM 6153 O O . ASN B 1 299 ? -28.031 25.953 14.664 1 93.94 299 ASN B O 1
ATOM 6157 N N . ALA B 1 300 ? -26.078 26.859 14.258 1 92.88 300 ALA B N 1
ATOM 6158 C CA . ALA B 1 300 ? -25.5 25.656 13.664 1 92.88 300 ALA B CA 1
ATOM 6159 C C . ALA B 1 300 ? -25.469 24.5 14.672 1 92.88 300 ALA B C 1
ATOM 6161 O O . ALA B 1 300 ? -25.547 23.328 14.289 1 92.88 300 ALA B O 1
ATOM 6162 N N . ARG B 1 301 ? -25.328 24.766 15.945 1 92.62 301 ARG B N 1
ATOM 6163 C CA . ARG B 1 301 ? -25.203 23.719 16.969 1 92.62 301 ARG B CA 1
ATOM 6164 C C . ARG B 1 301 ? -26.578 23.203 17.391 1 92.62 301 ARG B C 1
ATOM 6166 O O . ARG B 1 301 ? -26.672 22.203 18.094 1 92.62 301 ARG B O 1
ATOM 6173 N N . ASN B 1 302 ? -27.641 23.938 16.984 1 93.25 302 ASN B N 1
ATOM 6174 C CA . ASN B 1 302 ? -29 23.5 17.281 1 93.25 302 ASN B CA 1
ATOM 6175 C C . ASN B 1 302 ? -29.297 22.125 16.672 1 93.25 302 ASN B C 1
ATOM 6177 O O . ASN B 1 302 ? -29.125 21.922 15.469 1 93.25 302 ASN B O 1
ATOM 6181 N N . PRO B 1 303 ? -29.797 21.188 17.469 1 93.12 303 PRO B N 1
ATOM 6182 C CA . PRO B 1 303 ? -30.016 19.812 17.016 1 93.12 303 PRO B CA 1
ATOM 6183 C C . PRO B 1 303 ? -31.016 19.734 15.859 1 93.12 303 PRO B C 1
ATOM 6185 O O . PRO B 1 303 ? -30.984 18.797 15.062 1 93.12 303 PRO B O 1
ATOM 6188 N N . LEU B 1 304 ? -31.891 20.672 15.719 1 93.31 304 LEU B N 1
ATOM 6189 C CA . LEU B 1 304 ? -32.875 20.672 14.648 1 93.31 304 LEU B CA 1
ATOM 6190 C C . LEU B 1 304 ? -32.281 21.281 13.375 1 93.31 304 LEU B C 1
ATOM 6192 O O . LEU B 1 304 ? -32.75 20.953 12.273 1 93.31 304 LEU B O 1
ATOM 6196 N N . ILE B 1 305 ? -31.391 22.109 13.516 1 93.56 305 ILE B N 1
ATOM 6197 C CA . ILE B 1 305 ? -30.828 22.828 12.383 1 93.56 305 ILE B CA 1
ATOM 6198 C C . ILE B 1 305 ? -29.594 22.109 11.867 1 93.56 305 ILE B C 1
ATOM 6200 O O . ILE B 1 305 ? -29.344 22.047 10.656 1 93.56 305 ILE B O 1
ATOM 6204 N N . LYS B 1 306 ? -28.797 21.531 12.734 1 93.25 306 LYS B N 1
ATOM 6205 C CA . LYS B 1 306 ? -27.5 20.906 12.438 1 93.25 306 LYS B CA 1
ATOM 6206 C C . LYS B 1 306 ? -27.625 19.922 11.289 1 93.25 306 LYS B C 1
ATOM 6208 O O . LYS B 1 306 ? -26.828 19.953 10.344 1 93.25 306 LYS B O 1
ATOM 6213 N N . PRO B 1 307 ? -28.656 19 11.289 1 94.81 307 PRO B N 1
ATOM 6214 C CA . PRO B 1 307 ? -28.75 18.031 10.188 1 94.81 307 PRO B CA 1
ATOM 6215 C C . PRO B 1 307 ? -28.922 18.703 8.828 1 94.81 307 PRO B C 1
ATOM 6217 O O . PRO B 1 307 ? -28.484 18.156 7.812 1 94.81 307 PRO B O 1
ATOM 6220 N N . LEU B 1 308 ? -29.469 19.844 8.82 1 94 308 LEU B N 1
ATOM 6221 C CA . LEU B 1 308 ? -29.703 20.578 7.574 1 94 308 LEU B CA 1
ATOM 6222 C C . LEU B 1 308 ? -28.391 21.109 7.008 1 94 308 LEU B C 1
ATOM 6224 O O . LEU B 1 308 ? -28.312 21.422 5.816 1 94 308 LEU B O 1
ATOM 6228 N N . LEU B 1 309 ? -27.391 21.188 7.836 1 94.25 309 LEU B N 1
ATOM 6229 C CA . LEU B 1 309 ? -26.109 21.734 7.418 1 94.25 309 LEU B CA 1
ATOM 6230 C C . LEU B 1 309 ? -25.172 20.609 6.969 1 94.25 309 LEU B C 1
ATOM 6232 O O . LEU B 1 309 ? -24.109 20.875 6.402 1 94.25 309 LEU B O 1
ATOM 6236 N N . HIS B 1 310 ? -25.547 19.328 7.141 1 95.12 310 HIS B N 1
ATOM 6237 C CA . HIS B 1 310 ? -24.656 18.188 6.91 1 95.12 310 HIS B CA 1
ATOM 6238 C C . HIS B 1 310 ? -24.203 18.141 5.457 1 95.12 310 HIS B C 1
ATOM 6240 O O . HIS B 1 310 ? -23.016 17.969 5.184 1 95.12 310 HIS B O 1
ATOM 6246 N N . PRO B 1 311 ? -25.141 18.328 4.527 1 94.06 311 PRO B N 1
ATOM 6247 C CA . PRO B 1 311 ? -24.688 18.266 3.137 1 94.06 311 PRO B CA 1
ATOM 6248 C C . PRO B 1 311 ? -23.656 19.328 2.801 1 94.06 311 PRO B C 1
ATOM 6250 O O . PRO B 1 311 ? -22.672 19.047 2.104 1 94.06 311 PRO B O 1
ATOM 6253 N N . THR B 1 312 ? -23.875 20.5 3.307 1 90.31 312 THR B N 1
ATOM 6254 C CA . THR B 1 312 ? -22.938 21.594 3.07 1 90.31 312 THR B CA 1
ATOM 6255 C C . THR B 1 312 ? -21.594 21.297 3.725 1 90.31 312 THR B C 1
ATOM 6257 O O . THR B 1 312 ? -20.547 21.531 3.121 1 90.31 312 THR B O 1
ATOM 6260 N N . ILE B 1 313 ? -21.594 20.797 4.863 1 93.31 313 ILE B N 1
ATOM 6261 C CA . ILE B 1 313 ? -20.375 20.484 5.602 1 93.31 313 ILE B CA 1
ATOM 6262 C C . ILE B 1 313 ? -19.594 19.406 4.863 1 93.31 313 ILE B C 1
ATOM 6264 O O . ILE B 1 313 ? -18.391 19.547 4.633 1 93.31 313 ILE B O 1
ATOM 6268 N N . ARG B 1 314 ? -20.266 18.422 4.398 1 92.44 314 ARG B N 1
ATOM 6269 C CA . ARG B 1 314 ? -19.609 17.281 3.764 1 92.44 314 ARG B CA 1
ATOM 6270 C C . ARG B 1 314 ? -19.078 17.656 2.383 1 92.44 314 ARG B C 1
ATOM 6272 O O . ARG B 1 314 ? -18.172 17 1.863 1 92.44 314 ARG B O 1
ATOM 6279 N N . SER B 1 315 ? -19.609 18.703 1.83 1 90.56 315 SER B N 1
ATOM 6280 C CA . SER B 1 315 ? -19.188 19.094 0.492 1 90.56 315 SER B CA 1
ATOM 6281 C C . SER B 1 315 ? -17.891 19.891 0.537 1 90.56 315 SER B C 1
ATOM 6283 O O . SER B 1 315 ? -17.234 20.094 -0.494 1 90.56 315 SER B O 1
ATOM 6285 N N . ASN B 1 316 ? -17.469 20.266 1.733 1 88.19 316 ASN B N 1
ATOM 6286 C CA . ASN B 1 316 ? -16.25 21.031 1.945 1 88.19 316 ASN B CA 1
ATOM 6287 C C . ASN B 1 316 ? -15.289 20.328 2.898 1 88.19 316 ASN B C 1
ATOM 6289 O O . ASN B 1 316 ? -15.602 20.141 4.074 1 88.19 316 ASN B O 1
ATOM 6293 N N . ARG B 1 317 ? -14.102 20 2.391 1 88.69 317 ARG B N 1
ATOM 6294 C CA . ARG B 1 317 ? -13.18 19.172 3.17 1 88.69 317 ARG B CA 1
ATOM 6295 C C . ARG B 1 317 ? -12.734 19.891 4.438 1 88.69 317 ARG B C 1
ATOM 6297 O O . ARG B 1 317 ? -12.477 19.266 5.461 1 88.69 317 ARG B O 1
ATOM 6304 N N . HIS B 1 318 ? -12.633 21.203 4.418 1 89 318 HIS B N 1
ATOM 6305 C CA . HIS B 1 318 ? -12.195 21.953 5.59 1 89 318 HIS B CA 1
ATOM 6306 C C . HIS B 1 318 ? -13.273 21.984 6.664 1 89 318 HIS B C 1
ATOM 6308 O O . HIS B 1 318 ? -12.977 21.875 7.855 1 89 318 HIS B O 1
ATOM 6314 N N . LEU B 1 319 ? -14.523 22.188 6.199 1 91.94 319 LEU B N 1
ATOM 6315 C CA . LEU B 1 319 ? -15.633 22.141 7.148 1 91.94 319 LEU B CA 1
ATOM 6316 C C . LEU B 1 319 ? -15.766 20.75 7.754 1 91.94 319 LEU B C 1
ATOM 6318 O O . LEU B 1 319 ? -16.016 20.609 8.953 1 91.94 319 LEU B O 1
ATOM 6322 N N . THR B 1 320 ? -15.586 19.781 6.902 1 94.88 320 THR B N 1
ATOM 6323 C CA . THR B 1 320 ? -15.633 18.406 7.387 1 94.88 320 THR B CA 1
ATOM 6324 C C . THR B 1 320 ? -14.539 18.156 8.422 1 94.88 320 THR B C 1
ATOM 6326 O O . THR B 1 320 ? -14.797 17.562 9.469 1 94.88 320 THR B O 1
ATOM 6329 N N . ALA B 1 321 ? -13.383 18.625 8.125 1 95.69 321 ALA B N 1
ATOM 6330 C CA . ALA B 1 321 ? -12.25 18.422 9.016 1 95.69 321 ALA B CA 1
ATOM 6331 C C . ALA B 1 321 ? -12.477 19.094 10.367 1 95.69 321 ALA B C 1
ATOM 6333 O O . ALA B 1 321 ? -12.055 18.578 11.406 1 95.69 321 ALA B O 1
ATOM 6334 N N . MET B 1 322 ? -13.18 20.188 10.375 1 95.94 322 MET B N 1
ATOM 6335 C CA . MET B 1 322 ? -13.383 20.953 11.602 1 95.94 322 MET B CA 1
ATOM 6336 C C . MET B 1 322 ? -14.5 20.328 12.438 1 95.94 322 MET B C 1
ATOM 6338 O O . MET B 1 322 ? -14.648 20.656 13.617 1 95.94 322 MET B O 1
ATOM 6342 N N . THR B 1 323 ? -15.305 19.422 11.797 1 97.38 323 THR B N 1
ATOM 6343 C CA . THR B 1 323 ? -16.516 19 12.492 1 97.38 323 THR B CA 1
ATOM 6344 C C . THR B 1 323 ? -16.547 17.484 12.648 1 97.38 323 THR B C 1
ATOM 6346 O O . THR B 1 323 ? -17.562 16.922 13.086 1 97.38 323 THR B O 1
ATOM 6349 N N . THR B 1 324 ? -15.539 16.781 12.25 1 97.94 324 THR B N 1
ATOM 6350 C CA . THR B 1 324 ? -15.469 15.328 12.414 1 97.94 324 THR B CA 1
ATOM 6351 C C . THR B 1 324 ? -14.102 14.906 12.93 1 97.94 324 THR B C 1
ATOM 6353 O O . THR B 1 324 ? -13.141 15.672 12.859 1 97.94 324 THR B O 1
ATOM 6356 N N . ASN B 1 325 ? -14.039 13.695 13.594 1 98.5 325 ASN B N 1
ATOM 6357 C CA . ASN B 1 325 ? -12.758 13.023 13.727 1 98.5 325 ASN B CA 1
ATOM 6358 C C . ASN B 1 325 ? -12.25 12.5 12.391 1 98.5 325 ASN B C 1
ATOM 6360 O O . ASN B 1 325 ? -12.883 11.641 11.773 1 98.5 325 ASN B O 1
ATOM 6364 N N . THR B 1 326 ? -11.211 13.023 11.906 1 97.94 326 THR B N 1
ATOM 6365 C CA . THR B 1 326 ? -10.727 12.625 10.594 1 97.94 326 THR B CA 1
ATOM 6366 C C . THR B 1 326 ? -9.664 11.539 10.711 1 97.94 326 THR B C 1
ATOM 6368 O O . THR B 1 326 ? -8.898 11.516 11.68 1 97.94 326 THR B O 1
ATOM 6371 N N . LYS B 1 327 ? -9.664 10.602 9.844 1 97.88 327 LYS B N 1
ATOM 6372 C CA . LYS B 1 327 ? -8.68 9.539 9.688 1 97.88 327 LYS B CA 1
ATOM 6373 C C . LYS B 1 327 ? -8.148 9.492 8.258 1 97.88 327 LYS B C 1
ATOM 6375 O O . LYS B 1 327 ? -8.867 9.102 7.34 1 97.88 327 LYS B O 1
ATOM 6380 N N . SER B 1 328 ? -6.895 9.875 8.07 1 97.31 328 SER B N 1
ATOM 6381 C CA . SER B 1 328 ? -6.301 9.898 6.734 1 97.31 328 SER B CA 1
ATOM 6382 C C . SER B 1 328 ? -5.219 8.828 6.594 1 97.31 328 SER B C 1
ATOM 6384 O O . SER B 1 328 ? -4.344 8.703 7.453 1 97.31 328 SER B O 1
ATOM 6386 N N . ILE B 1 329 ? -5.371 8.055 5.535 1 97.81 329 ILE B N 1
ATOM 6387 C CA . ILE B 1 329 ? -4.301 7.133 5.176 1 97.81 329 ILE B CA 1
ATOM 6388 C C . ILE B 1 329 ? -3.189 7.891 4.453 1 97.81 329 ILE B C 1
ATOM 6390 O O . ILE B 1 329 ? -3.361 8.312 3.311 1 97.81 329 ILE B O 1
ATOM 6394 N N . THR B 1 330 ? -2.037 7.949 5.082 1 96.25 330 THR B N 1
ATOM 6395 C CA . THR B 1 330 ? -1.012 8.844 4.555 1 96.25 330 THR B CA 1
ATOM 6396 C C . THR B 1 330 ? 0.105 8.047 3.881 1 96.25 330 THR B C 1
ATOM 6398 O O . THR B 1 330 ? 0.995 8.633 3.256 1 96.25 330 THR B O 1
ATOM 6401 N N . GLY B 1 331 ? 0.042 6.773 4.02 1 96 331 GLY B N 1
ATOM 6402 C CA . GLY B 1 331 ? 1.003 5.914 3.348 1 96 331 GLY B CA 1
ATOM 6403 C C . GLY B 1 331 ? 0.761 4.438 3.602 1 96 331 GLY B C 1
ATOM 6404 O O . GLY B 1 331 ? 0.23 4.062 4.648 1 96 331 GLY B O 1
ATOM 6405 N N . PHE B 1 332 ? 1.158 3.631 2.646 1 97.38 332 PHE B N 1
ATOM 6406 C CA . PHE B 1 332 ? 1.192 2.189 2.861 1 97.38 332 PHE B CA 1
ATOM 6407 C C . PHE B 1 332 ? 2.113 1.515 1.853 1 97.38 332 PHE B C 1
ATOM 6409 O O . PHE B 1 332 ? 2.449 2.102 0.821 1 97.38 332 PHE B O 1
ATOM 6416 N N . ARG B 1 333 ? 2.545 0.295 2.221 1 96.62 333 ARG B N 1
ATOM 6417 C CA . ARG B 1 333 ? 3.412 -0.489 1.348 1 96.62 333 ARG B CA 1
ATOM 6418 C C . ARG B 1 333 ? 3.35 -1.971 1.701 1 96.62 333 ARG B C 1
ATOM 6420 O O . ARG B 1 333 ? 3.16 -2.33 2.865 1 96.62 333 ARG B O 1
ATOM 6427 N N . THR B 1 334 ? 3.48 -2.791 0.699 1 96.25 334 THR B N 1
ATOM 6428 C CA . THR B 1 334 ? 3.738 -4.215 0.886 1 96.25 334 THR B CA 1
ATOM 6429 C C . THR B 1 334 ? 5.18 -4.555 0.526 1 96.25 334 THR B C 1
ATOM 6431 O O . THR B 1 334 ? 5.883 -3.742 -0.078 1 96.25 334 THR B O 1
ATOM 6434 N N . SER B 1 335 ? 5.641 -5.723 0.954 1 90.62 335 SER B N 1
ATOM 6435 C CA . SER B 1 335 ? 7.02 -6.148 0.733 1 90.62 335 SER B CA 1
ATOM 6436 C C . SER B 1 335 ? 7.148 -6.953 -0.555 1 90.62 335 SER B C 1
ATOM 6438 O O . SER B 1 335 ? 8.047 -7.785 -0.684 1 90.62 335 SER B O 1
ATOM 6440 N N . GLU B 1 336 ? 6.266 -6.758 -1.428 1 83.06 336 GLU B N 1
ATOM 6441 C CA . GLU B 1 336 ? 6.297 -7.551 -2.652 1 83.06 336 GLU B CA 1
ATOM 6442 C C . GLU B 1 336 ? 7.613 -7.363 -3.4 1 83.06 336 GLU B C 1
ATOM 6444 O O . GLU B 1 336 ? 8.227 -6.293 -3.332 1 83.06 336 GLU B O 1
ATOM 6449 N N . GLY B 1 337 ? 8.109 -8.391 -4.012 1 76.94 337 GLY B N 1
ATOM 6450 C CA . GLY B 1 337 ? 9.297 -8.297 -4.844 1 76.94 337 GLY B CA 1
ATOM 6451 C C . GLY B 1 337 ? 9.055 -7.574 -6.152 1 76.94 337 GLY B C 1
ATOM 6452 O O . GLY B 1 337 ? 7.93 -7.164 -6.441 1 76.94 337 GLY B O 1
ATOM 6453 N N . GLU B 1 338 ? 10.109 -7.16 -6.793 1 70.25 338 GLU B N 1
ATOM 6454 C CA . GLU B 1 338 ? 10.039 -6.441 -8.062 1 70.25 338 GLU B CA 1
ATOM 6455 C C . GLU B 1 338 ? 9.375 -7.293 -9.141 1 70.25 338 GLU B C 1
ATOM 6457 O O . GLU B 1 338 ? 8.867 -6.762 -10.133 1 70.25 338 GLU B O 1
ATOM 6462 N N . GLY B 1 339 ? 9.289 -8.438 -8.766 1 67.81 339 GLY B N 1
ATOM 6463 C CA . GLY B 1 339 ? 8.938 -9.352 -9.836 1 67.81 339 GLY B CA 1
ATOM 6464 C C . GLY B 1 339 ? 7.445 -9.445 -10.086 1 67.81 339 GLY B C 1
ATOM 6465 O O . GLY B 1 339 ? 6.773 -8.422 -10.242 1 67.81 339 GLY B O 1
ATOM 6466 N N . GLY B 1 340 ? 6.699 -10.648 -9.992 1 73.06 340 GLY B N 1
ATOM 6467 C CA . GLY B 1 340 ? 5.453 -11.062 -10.625 1 73.06 340 GLY B CA 1
ATOM 6468 C C . GLY B 1 340 ? 4.227 -10.695 -9.812 1 73.06 340 GLY B C 1
ATOM 6469 O O . GLY B 1 340 ? 4.34 -10.156 -8.711 1 73.06 340 GLY B O 1
ATOM 6470 N N . GLU B 1 341 ? 3.156 -10.664 -10.414 1 88.38 341 GLU B N 1
ATOM 6471 C CA . GLU B 1 341 ? 1.819 -10.352 -9.914 1 88.38 341 GLU B CA 1
ATOM 6472 C C . GLU B 1 341 ? 1.242 -11.516 -9.109 1 88.38 341 GLU B C 1
ATOM 6474 O O . GLU B 1 341 ? 0.186 -11.383 -8.492 1 88.38 341 GLU B O 1
ATOM 6479 N N . ASN B 1 342 ? 2.061 -12.617 -8.992 1 92.06 342 ASN B N 1
ATOM 6480 C CA . ASN B 1 342 ? 1.404 -13.852 -8.586 1 92.06 342 ASN B CA 1
ATOM 6481 C C . ASN B 1 342 ? 1.81 -14.266 -7.176 1 92.06 342 ASN B C 1
ATOM 6483 O O . ASN B 1 342 ? 1.518 -15.383 -6.742 1 92.06 342 ASN B O 1
ATOM 6487 N N . VAL B 1 343 ? 2.473 -13.422 -6.484 1 92.12 343 VAL B N 1
ATOM 6488 C CA . VAL B 1 343 ? 2.906 -13.758 -5.133 1 92.12 343 VAL B CA 1
ATOM 6489 C C . VAL B 1 343 ? 2.318 -12.766 -4.137 1 92.12 343 VAL B C 1
ATOM 6491 O O . VAL B 1 343 ? 2.455 -11.547 -4.309 1 92.12 343 VAL B O 1
ATOM 6494 N N . ILE B 1 344 ? 1.657 -13.297 -3.18 1 92.75 344 ILE B N 1
ATOM 6495 C CA . ILE B 1 344 ? 1.183 -12.492 -2.061 1 92.75 344 ILE B CA 1
ATOM 6496 C C . ILE B 1 344 ? 2.352 -12.148 -1.141 1 92.75 344 ILE B C 1
ATOM 6498 O O . ILE B 1 344 ? 3.143 -13.023 -0.776 1 92.75 344 ILE B O 1
ATOM 6502 N N . ALA B 1 345 ? 2.457 -10.867 -0.814 1 92.19 345 ALA B N 1
ATOM 6503 C CA . ALA B 1 345 ? 3.559 -10.398 0.021 1 92.19 345 ALA B CA 1
ATOM 6504 C C . ALA B 1 345 ? 3.393 -10.867 1.463 1 92.19 345 ALA B C 1
ATOM 6506 O O . ALA B 1 345 ? 2.27 -10.984 1.958 1 92.19 345 ALA B O 1
ATOM 6507 N N . GLY B 1 346 ? 4.508 -11.078 2.141 1 92 346 GLY B N 1
ATOM 6508 C CA . GLY B 1 346 ? 4.488 -11.57 3.51 1 92 346 GLY B CA 1
ATOM 6509 C C . GLY B 1 346 ? 4.379 -10.461 4.539 1 92 346 GLY B C 1
ATOM 6510 O O . GLY B 1 346 ? 4.289 -10.727 5.738 1 92 346 GLY B O 1
ATOM 6511 N N . GLU B 1 347 ? 4.422 -9.227 4.078 1 95.62 347 GLU B N 1
ATOM 6512 C CA . GLU B 1 347 ? 4.328 -8.102 5 1 95.62 347 GLU B CA 1
ATOM 6513 C C . GLU B 1 347 ? 3.598 -6.922 4.363 1 95.62 347 GLU B C 1
ATOM 6515 O O . GLU B 1 347 ? 3.703 -6.699 3.156 1 95.62 347 GLU B O 1
ATOM 6520 N N . ALA B 1 348 ? 2.824 -6.188 5.152 1 97.62 348 ALA B N 1
ATOM 6521 C CA . ALA B 1 348 ? 2.193 -4.922 4.785 1 97.62 348 ALA B CA 1
ATOM 6522 C C . ALA B 1 348 ? 2.297 -3.908 5.922 1 97.62 348 ALA B C 1
ATOM 6524 O O . ALA B 1 348 ? 2.16 -4.266 7.094 1 97.62 348 ALA B O 1
ATOM 6525 N N . SER B 1 349 ? 2.617 -2.709 5.578 1 97.62 349 SER B N 1
ATOM 6526 C CA . SER B 1 349 ? 2.703 -1.644 6.57 1 97.62 349 SER B CA 1
ATOM 6527 C C . SER B 1 349 ? 2.008 -0.375 6.086 1 97.62 349 SER B C 1
ATOM 6529 O O . SER B 1 349 ? 1.794 -0.201 4.883 1 97.62 349 SER B O 1
ATOM 6531 N N . GLY B 1 350 ? 1.61 0.448 6.988 1 97.12 350 GLY B N 1
ATOM 6532 C CA . GLY B 1 350 ? 0.932 1.689 6.648 1 97.12 350 GLY B CA 1
ATOM 6533 C C . GLY B 1 350 ? 0.935 2.699 7.781 1 97.12 350 GLY B C 1
ATOM 6534 O O . GLY B 1 350 ? 1.421 2.41 8.875 1 97.12 350 GLY B O 1
ATOM 6535 N N . ARG B 1 351 ? 0.489 3.93 7.422 1 96.62 351 ARG B N 1
ATOM 6536 C CA . ARG B 1 351 ? 0.449 5.051 8.359 1 96.62 351 ARG B CA 1
ATOM 6537 C C . ARG B 1 351 ? -0.917 5.727 8.344 1 96.62 351 ARG B C 1
ATOM 6539 O O . ARG B 1 351 ? -1.554 5.828 7.293 1 96.62 351 ARG B O 1
ATOM 6546 N N . LEU B 1 352 ? -1.334 6.156 9.539 1 97.5 352 LEU B N 1
ATOM 6547 C CA . LEU B 1 352 ? -2.582 6.898 9.695 1 97.5 352 LEU B CA 1
ATOM 6548 C C . LEU B 1 352 ? -2.344 8.219 10.414 1 97.5 352 LEU B C 1
ATOM 6550 O O . LEU B 1 352 ? -1.555 8.281 11.359 1 97.5 352 LEU B O 1
ATOM 6554 N N . ASP B 1 353 ? -2.977 9.227 9.922 1 97.69 353 ASP B N 1
ATOM 6555 C CA . ASP B 1 353 ? -3.125 10.516 10.578 1 97.69 353 ASP B CA 1
ATOM 6556 C C . ASP B 1 353 ? -4.551 10.711 11.086 1 97.69 353 ASP B C 1
ATOM 6558 O O . ASP B 1 353 ? -5.473 10.93 10.297 1 97.69 353 ASP B O 1
ATOM 6562 N N . ILE B 1 354 ? -4.699 10.672 12.43 1 98.44 354 ILE B N 1
ATOM 6563 C CA . ILE B 1 354 ? -6.012 10.812 13.055 1 98.44 354 ILE B CA 1
ATOM 6564 C C . ILE B 1 354 ? -6.082 12.133 13.82 1 98.44 354 ILE B C 1
ATOM 6566 O O . ILE B 1 354 ? -5.164 12.477 14.562 1 98.44 354 ILE B O 1
ATOM 6570 N N . ARG B 1 355 ? -7.121 12.867 13.555 1 98.56 355 ARG B N 1
ATOM 6571 C CA . ARG B 1 355 ? -7.379 14.109 14.273 1 98.56 355 ARG B CA 1
ATOM 6572 C C . ARG B 1 355 ? -8.703 14.039 15.023 1 98.56 355 ARG B C 1
ATOM 6574 O O . ARG B 1 355 ? -9.734 13.688 14.445 1 98.56 355 ARG B O 1
ATOM 6581 N N . THR B 1 356 ? -8.695 14.383 16.297 1 98.5 356 THR B N 1
ATOM 6582 C CA . THR B 1 356 ? -9.883 14.227 17.141 1 98.5 356 THR B CA 1
ATOM 6583 C C . THR B 1 356 ? -10.438 15.594 17.547 1 98.5 356 THR B C 1
ATOM 6585 O O . THR B 1 356 ? -9.68 16.531 17.812 1 98.5 356 THR B O 1
ATOM 6588 N N . LEU B 1 357 ? -11.703 15.672 17.656 1 98.19 357 LEU B N 1
ATOM 6589 C CA . LEU B 1 357 ? -12.414 16.891 18.016 1 98.19 357 LEU B CA 1
ATOM 6590 C C . LEU B 1 357 ? -12.266 17.172 19.516 1 98.19 357 LEU B C 1
ATOM 6592 O O . LEU B 1 357 ? -11.992 16.266 20.297 1 98.19 357 LEU B O 1
ATOM 6596 N N . PRO B 1 358 ? -12.461 18.516 19.859 1 96.75 358 PRO B N 1
ATOM 6597 C CA . PRO B 1 358 ? -12.594 18.812 21.281 1 96.75 358 PRO B CA 1
ATOM 6598 C C . PRO B 1 358 ? -13.688 17.984 21.953 1 96.75 358 PRO B C 1
ATOM 6600 O O . PRO B 1 358 ? -14.742 17.75 21.375 1 96.75 358 PRO B O 1
ATOM 6603 N N . GLY B 1 359 ? -13.375 17.516 23.141 1 95.44 359 GLY B N 1
ATOM 6604 C CA . GLY B 1 359 ? -14.328 16.703 23.875 1 95.44 359 GLY B CA 1
ATOM 6605 C C . GLY B 1 359 ? -14.055 15.211 23.766 1 95.44 359 GLY B C 1
ATOM 6606 O O . GLY B 1 359 ? -14.562 14.422 24.562 1 95.44 359 GLY B O 1
ATOM 6607 N N . VAL B 1 360 ? -13.25 14.859 22.812 1 96.81 360 VAL B N 1
ATOM 6608 C CA . VAL B 1 360 ? -12.875 13.453 22.656 1 96.81 360 VAL B CA 1
ATOM 6609 C C . VAL B 1 360 ? -11.742 13.117 23.625 1 96.81 360 VAL B C 1
ATOM 6611 O O . VAL B 1 360 ? -10.773 13.859 23.734 1 96.81 360 VAL B O 1
ATOM 6614 N N . ASP B 1 361 ? -11.93 12.062 24.391 1 97.69 361 ASP B N 1
ATOM 6615 C CA . ASP B 1 361 ? -10.812 11.508 25.156 1 97.69 361 ASP B CA 1
ATOM 6616 C C . ASP B 1 361 ? -9.812 10.805 24.25 1 97.69 361 ASP B C 1
ATOM 6618 O O . ASP B 1 361 ? -10.047 9.672 23.828 1 97.69 361 ASP B O 1
ATOM 6622 N N . ILE B 1 362 ? -8.711 11.43 24.062 1 97.81 362 ILE B N 1
ATOM 6623 C CA . ILE B 1 362 ? -7.785 11 23.016 1 97.81 362 ILE B CA 1
ATOM 6624 C C . ILE B 1 362 ? -7.16 9.664 23.406 1 97.81 362 ILE B C 1
ATOM 6626 O O . ILE B 1 362 ? -6.867 8.836 22.531 1 97.81 362 ILE B O 1
ATOM 6630 N N . GLU B 1 363 ? -6.934 9.43 24.688 1 97.88 363 GLU B N 1
ATOM 6631 C CA . GLU B 1 363 ? -6.383 8.156 25.141 1 97.88 363 GLU B CA 1
ATOM 6632 C C . GLU B 1 363 ? -7.367 7.012 24.906 1 97.88 363 GLU B C 1
ATOM 6634 O O . GLU B 1 363 ? -6.973 5.926 24.484 1 97.88 363 GLU B O 1
ATOM 6639 N N . GLU B 1 364 ? -8.57 7.277 25.203 1 98.31 364 GLU B N 1
ATOM 6640 C CA . GLU B 1 364 ? -9.602 6.277 24.953 1 98.31 364 GLU B CA 1
ATOM 6641 C C . GLU B 1 364 ? -9.727 5.988 23.453 1 98.31 364 GLU B C 1
ATOM 6643 O O . GLU B 1 364 ? -9.922 4.84 23.062 1 98.31 364 GLU B O 1
ATOM 6648 N N . PHE B 1 365 ? -9.703 7.02 22.688 1 98.56 365 PHE B N 1
ATOM 6649 C CA . PHE B 1 365 ? -9.773 6.859 21.234 1 98.56 365 PHE B CA 1
ATOM 6650 C C . PHE B 1 365 ? -8.633 5.984 20.734 1 98.56 365 PHE B C 1
ATOM 6652 O O . PHE B 1 365 ? -8.844 5.086 19.922 1 98.56 365 PHE B O 1
ATOM 6659 N N . ALA B 1 366 ? -7.379 6.246 21.203 1 98.56 366 ALA B N 1
ATOM 6660 C CA . ALA B 1 366 ? -6.211 5.449 20.844 1 98.56 366 ALA B CA 1
ATOM 6661 C C . ALA B 1 366 ? -6.402 3.986 21.234 1 98.56 366 ALA B C 1
ATOM 6663 O O . ALA B 1 366 ? -5.992 3.084 20.5 1 98.56 366 ALA B O 1
ATOM 6664 N N . LYS B 1 367 ? -7.016 3.746 22.391 1 98.38 367 LYS B N 1
ATOM 6665 C CA . LYS B 1 367 ? -7.285 2.383 22.844 1 98.38 367 LYS B CA 1
ATOM 6666 C C . LYS B 1 367 ? -8.242 1.668 21.891 1 98.38 367 LYS B C 1
ATOM 6668 O O . LYS B 1 367 ? -8.086 0.474 21.625 1 98.38 367 LYS B O 1
ATOM 6673 N N . LYS B 1 368 ? -9.242 2.387 21.422 1 98.69 368 LYS B N 1
ATOM 6674 C CA . LYS B 1 368 ? -10.172 1.81 20.453 1 98.69 368 LYS B CA 1
ATOM 6675 C C . LYS B 1 368 ? -9.453 1.409 19.172 1 98.69 368 LYS B C 1
ATOM 6677 O O . LYS B 1 368 ? -9.734 0.351 18.609 1 98.69 368 LYS B O 1
ATOM 6682 N N . VAL B 1 369 ? -8.547 2.277 18.719 1 98.75 369 VAL B N 1
ATOM 6683 C CA . VAL B 1 369 ? -7.77 1.98 17.531 1 98.75 369 VAL B CA 1
ATOM 6684 C C . VAL B 1 369 ? -6.93 0.726 17.75 1 98.75 369 VAL B C 1
ATOM 6686 O O . VAL B 1 369 ? -6.848 -0.14 16.875 1 98.75 369 VAL B O 1
ATOM 6689 N N . LYS B 1 370 ? -6.32 0.607 18.891 1 98.25 370 LYS B N 1
ATOM 6690 C CA . LYS B 1 370 ? -5.512 -0.558 19.234 1 98.25 370 LYS B CA 1
ATOM 6691 C C . LYS B 1 370 ? -6.352 -1.83 19.234 1 98.25 370 LYS B C 1
ATOM 6693 O O . LYS B 1 370 ? -5.891 -2.891 18.812 1 98.25 370 LYS B O 1
ATOM 6698 N N . THR B 1 371 ? -7.523 -1.734 19.734 1 98.62 371 THR B N 1
ATOM 6699 C CA . THR B 1 371 ? -8.438 -2.873 19.75 1 98.62 371 THR B CA 1
ATOM 6700 C C . THR B 1 371 ? -8.758 -3.332 18.328 1 98.62 371 THR B C 1
ATOM 6702 O O . THR B 1 371 ? -8.773 -4.531 18.047 1 98.62 371 THR B O 1
ATOM 6705 N N . ILE B 1 372 ? -9 -2.402 17.516 1 98.69 372 ILE B N 1
ATOM 6706 C CA . ILE B 1 372 ? -9.25 -2.732 16.109 1 98.69 372 ILE B CA 1
ATOM 6707 C C . ILE B 1 372 ? -8.016 -3.396 15.508 1 98.69 372 ILE B C 1
ATOM 6709 O O . ILE B 1 372 ? -8.125 -4.379 14.773 1 98.69 372 ILE B O 1
ATOM 6713 N N . ALA B 1 373 ? -6.809 -2.842 15.805 1 98.62 373 ALA B N 1
ATOM 6714 C CA . ALA B 1 373 ? -5.555 -3.387 15.289 1 98.62 373 ALA B CA 1
ATOM 6715 C C . ALA B 1 373 ? -5.395 -4.852 15.68 1 98.62 373 ALA B C 1
ATOM 6717 O O . ALA B 1 373 ? -4.922 -5.668 14.883 1 98.62 373 ALA B O 1
ATOM 6718 N N . THR B 1 374 ? -5.797 -5.227 16.844 1 98.06 374 THR B N 1
ATOM 6719 C CA . THR B 1 374 ? -5.676 -6.59 17.344 1 98.06 374 THR B CA 1
ATOM 6720 C C . THR B 1 374 ? -6.523 -7.547 16.5 1 98.06 374 THR B C 1
ATOM 6722 O O . THR B 1 374 ? -6.121 -8.688 16.25 1 98.06 374 THR B O 1
ATOM 6725 N N . LYS B 1 375 ? -7.668 -7.062 16.062 1 97.62 375 LYS B N 1
ATOM 6726 C CA . LYS B 1 375 ? -8.555 -7.875 15.234 1 97.62 375 LYS B CA 1
ATOM 6727 C C . LYS B 1 375 ? -7.848 -8.32 13.953 1 97.62 375 LYS B C 1
ATOM 6729 O O . LYS B 1 375 ? -8.148 -9.391 13.422 1 97.62 375 LYS B O 1
ATOM 6734 N N . TYR B 1 376 ? -6.91 -7.59 13.477 1 97.75 376 TYR B N 1
ATOM 6735 C CA . TYR B 1 376 ? -6.266 -7.855 12.195 1 97.75 376 TYR B CA 1
ATOM 6736 C C . TYR B 1 376 ? -4.809 -8.25 12.391 1 97.75 376 TYR B C 1
ATOM 6738 O O . TYR B 1 376 ? -4.023 -8.234 11.438 1 97.75 376 TYR B O 1
ATOM 6746 N N . ASN B 1 377 ? -4.391 -8.492 13.641 1 97.19 377 ASN B N 1
ATOM 6747 C CA . ASN B 1 377 ? -3.023 -8.844 14 1 97.19 377 ASN B CA 1
ATOM 6748 C C . ASN B 1 377 ? -2.027 -7.789 13.531 1 97.19 377 ASN B C 1
ATOM 6750 O O . ASN B 1 377 ? -0.96 -8.125 13.016 1 97.19 377 ASN B O 1
ATOM 6754 N N . ALA B 1 378 ? -2.443 -6.531 13.625 1 98.38 378 ALA B N 1
ATOM 6755 C CA . ALA B 1 378 ? -1.573 -5.418 13.266 1 98.38 378 ALA B CA 1
ATOM 6756 C C . ALA B 1 378 ? -0.765 -4.938 14.469 1 98.38 378 ALA B C 1
ATOM 6758 O O . ALA B 1 378 ? -1.325 -4.668 15.531 1 98.38 378 ALA B O 1
ATOM 6759 N N . GLU B 1 379 ? 0.532 -4.922 14.305 1 98.31 379 GLU B N 1
ATOM 6760 C CA . GLU B 1 379 ? 1.383 -4.25 15.281 1 98.31 379 GLU B CA 1
ATOM 6761 C C . GLU B 1 379 ? 1.374 -2.736 15.07 1 98.31 379 GLU B C 1
ATOM 6763 O O . GLU B 1 379 ? 1.735 -2.252 14 1 98.31 379 GLU B O 1
ATOM 6768 N N . ILE B 1 380 ? 0.943 -1.991 16.094 1 97.56 380 ILE B N 1
ATOM 6769 C CA . ILE B 1 380 ? 0.824 -0.549 15.914 1 97.56 380 ILE B CA 1
ATOM 6770 C C . ILE B 1 380 ? 1.826 0.17 16.812 1 97.56 380 ILE B C 1
ATOM 6772 O O . ILE B 1 380 ? 2.088 -0.268 17.938 1 97.56 380 ILE B O 1
ATOM 6776 N N . THR B 1 381 ? 2.438 1.16 16.344 1 97.12 381 THR B N 1
ATOM 6777 C CA . THR B 1 381 ? 3.258 2.117 17.078 1 97.12 381 THR B CA 1
ATOM 6778 C C . THR B 1 381 ? 2.684 3.527 16.953 1 97.12 381 THR B C 1
ATOM 6780 O O . THR B 1 381 ? 2.566 4.062 15.859 1 97.12 381 THR B O 1
ATOM 6783 N N . PHE B 1 382 ? 2.314 4.078 18.125 1 96.44 382 PHE B N 1
ATOM 6784 C CA . PHE B 1 382 ? 1.903 5.477 18.125 1 96.44 382 PHE B CA 1
ATOM 6785 C C . PHE B 1 382 ? 3.117 6.398 18.109 1 96.44 382 PHE B C 1
ATOM 6787 O O . PHE B 1 382 ? 3.928 6.379 19.047 1 96.44 382 PHE B O 1
ATOM 6794 N N . THR B 1 383 ? 3.209 7.188 17.094 1 94.12 383 THR B N 1
ATOM 6795 C CA . THR B 1 383 ? 4.359 8.078 16.969 1 94.12 383 THR B CA 1
ATOM 6796 C C . THR B 1 383 ? 4.055 9.438 17.594 1 94.12 383 THR B C 1
ATOM 6798 O O . THR B 1 383 ? 4.969 10.203 17.891 1 94.12 383 THR B O 1
ATOM 6801 N N . ASP B 1 384 ? 2.795 9.781 17.75 1 94.19 384 ASP B N 1
ATOM 6802 C CA . ASP B 1 384 ? 2.381 11.008 18.422 1 94.19 384 ASP B CA 1
ATOM 6803 C C . ASP B 1 384 ? 0.97 10.867 19 1 94.19 384 ASP B C 1
ATOM 6805 O O . ASP B 1 384 ? 0.101 10.258 18.375 1 94.19 384 ASP B O 1
ATOM 6809 N N . ILE B 1 385 ? 0.727 11.273 20.156 1 96.12 385 ILE B N 1
ATOM 6810 C CA . ILE B 1 385 ? -0.573 11.469 20.797 1 96.12 385 ILE B CA 1
ATOM 6811 C C . ILE B 1 385 ? -0.601 12.812 21.516 1 96.12 385 ILE B C 1
ATOM 6813 O O . ILE B 1 385 ? 0.073 13 22.531 1 96.12 385 ILE B O 1
ATOM 6817 N N . ASN B 1 386 ? -1.28 13.734 20.953 1 96.81 386 ASN B N 1
ATOM 6818 C CA . ASN B 1 386 ? -1.363 15.109 21.438 1 96.81 386 ASN B CA 1
ATOM 6819 C C . ASN B 1 386 ? -2.809 15.594 21.516 1 96.81 386 ASN B C 1
ATOM 6821 O O . ASN B 1 386 ? -3.463 15.75 20.469 1 96.81 386 ASN B O 1
ATOM 6825 N N . PRO B 1 387 ? -3.373 15.812 22.688 1 97.44 387 PRO B N 1
ATOM 6826 C CA . PRO B 1 387 ? -4.793 16.141 22.844 1 97.44 387 PRO B CA 1
ATOM 6827 C C . PRO B 1 387 ? -5.137 17.531 22.312 1 97.44 387 PRO B C 1
ATOM 6829 O O . PRO B 1 387 ? -4.234 18.312 22 1 97.44 387 PRO B O 1
ATOM 6832 N N . THR B 1 388 ? -6.418 17.781 22.266 1 97.56 388 THR B N 1
ATOM 6833 C CA . THR B 1 388 ? -6.93 19.094 21.891 1 97.56 388 THR B CA 1
ATOM 6834 C C . THR B 1 388 ? -6.465 20.156 22.875 1 97.56 388 THR B C 1
ATOM 6836 O O . THR B 1 388 ? -6.199 19.859 24.031 1 97.56 388 THR B O 1
ATOM 6839 N N . ASP B 1 389 ? -6.316 21.359 22.375 1 97.31 389 ASP B N 1
ATOM 6840 C CA . ASP B 1 389 ? -5.969 22.516 23.203 1 97.31 389 ASP B CA 1
ATOM 6841 C C . ASP B 1 389 ? -6.727 23.766 22.766 1 97.31 389 ASP B C 1
ATOM 6843 O O . ASP B 1 389 ? -7.137 23.875 21.609 1 97.31 389 ASP B O 1
ATOM 6847 N N . VAL B 1 390 ? -6.969 24.656 23.688 1 96.81 390 VAL B N 1
ATOM 6848 C CA . VAL B 1 390 ? -7.793 25.828 23.422 1 96.81 390 VAL B CA 1
ATOM 6849 C C . VAL B 1 390 ? -7.281 27.016 24.234 1 96.81 390 VAL B C 1
ATOM 6851 O O . VAL B 1 390 ? -6.719 26.844 25.312 1 96.81 390 VAL B O 1
ATOM 6854 N N . THR B 1 391 ? -7.348 28.188 23.703 1 97 391 THR B N 1
ATOM 6855 C CA . THR B 1 391 ? -7.129 29.453 24.375 1 97 391 THR B CA 1
ATOM 6856 C C . THR B 1 391 ? -8.398 30.312 24.359 1 97 391 THR B C 1
ATOM 6858 O O . THR B 1 391 ? -9.133 30.297 23.359 1 97 391 THR B O 1
ATOM 6861 N N . PRO B 1 392 ? -8.664 31.047 25.453 1 95.94 392 PRO B N 1
ATOM 6862 C CA . PRO B 1 392 ? -9.852 31.906 25.438 1 95.94 392 PRO B CA 1
ATOM 6863 C C . PRO B 1 392 ? -9.773 33 24.359 1 95.94 392 PRO B C 1
ATOM 6865 O O . PRO B 1 392 ? -8.695 33.531 24.078 1 95.94 392 PRO B O 1
ATOM 6868 N N . ILE B 1 393 ? -10.945 33.375 23.828 1 95.56 393 ILE B N 1
ATOM 6869 C CA . ILE B 1 393 ? -10.938 34.375 22.781 1 95.56 393 ILE B CA 1
ATOM 6870 C C . ILE B 1 393 ? -11.219 35.75 23.406 1 95.56 393 ILE B C 1
ATOM 6872 O O . ILE B 1 393 ? -11.055 36.781 22.734 1 95.56 393 ILE B O 1
ATOM 6876 N N . GLN B 1 394 ? -11.641 35.75 24.703 1 95.19 394 GLN B N 1
ATOM 6877 C CA . GLN B 1 394 ? -11.875 37 25.406 1 95.19 394 GLN B CA 1
ATOM 6878 C C . GLN B 1 394 ? -10.594 37.5 26.062 1 95.19 394 GLN B C 1
ATOM 6880 O O . GLN B 1 394 ? -10.516 37.625 27.281 1 95.19 394 GLN B O 1
ATOM 6885 N N . THR B 1 395 ? -9.664 37.906 25.281 1 96.94 395 THR B N 1
ATOM 6886 C CA . THR B 1 395 ? -8.398 38.438 25.734 1 96.94 395 THR B CA 1
ATOM 6887 C C . THR B 1 395 ? -8.062 39.719 24.969 1 96.94 395 THR B C 1
ATOM 6889 O O . THR B 1 395 ? -8.57 39.969 23.875 1 96.94 395 THR B O 1
ATOM 6892 N N . ARG B 1 396 ? -7.223 40.469 25.531 1 96.81 396 ARG B N 1
ATOM 6893 C CA . ARG B 1 396 ? -6.797 41.719 24.922 1 96.81 396 ARG B CA 1
ATOM 6894 C C . ARG B 1 396 ? -6.07 41.469 23.594 1 96.81 396 ARG B C 1
ATOM 6896 O O . ARG B 1 396 ? -6.266 42.188 22.625 1 96.81 396 ARG B O 1
ATOM 6903 N N . PHE B 1 397 ? -5.254 40.5 23.609 1 98 397 PHE B N 1
ATOM 6904 C CA . PHE B 1 397 ? -4.473 40.219 22.422 1 98 397 PHE B CA 1
ATOM 6905 C C . PHE B 1 397 ? -5.375 39.781 21.266 1 98 397 PHE B C 1
ATOM 6907 O O . PHE B 1 397 ? -5.25 40.312 20.156 1 98 397 PHE B O 1
ATOM 6914 N N . PHE B 1 398 ? -6.293 38.844 21.5 1 98.06 398 PHE B N 1
ATOM 6915 C CA . PHE B 1 398 ? -7.207 38.406 20.469 1 98.06 398 PHE B CA 1
ATOM 6916 C C . PHE B 1 398 ? -8.023 39.562 19.906 1 98.06 398 PHE B C 1
ATOM 6918 O O . PHE B 1 398 ? -8.133 39.719 18.688 1 98.06 398 PHE B O 1
ATOM 6925 N N . SER B 1 399 ? -8.531 40.344 20.766 1 97.88 399 SER B N 1
ATOM 6926 C CA . SER B 1 399 ? -9.383 41.438 20.344 1 97.88 399 SER B CA 1
ATOM 6927 C C . SER B 1 399 ? -8.586 42.469 19.531 1 97.88 399 SER B C 1
ATOM 6929 O O . SER B 1 399 ? -9.109 43.062 18.594 1 97.88 399 SER B O 1
ATOM 6931 N N . THR B 1 400 ? -7.352 42.688 19.953 1 98.25 400 THR B N 1
ATOM 6932 C CA . THR B 1 400 ? -6.504 43.656 19.25 1 98.25 400 THR B CA 1
ATOM 6933 C C . THR B 1 400 ? -6.125 43.125 17.875 1 98.25 400 THR B C 1
ATOM 6935 O O . THR B 1 400 ? -6.23 43.844 16.875 1 98.25 400 THR B O 1
ATOM 6938 N N . LEU B 1 401 ? -5.668 41.844 17.844 1 98.38 401 LEU B N 1
ATOM 6939 C CA . LEU B 1 401 ? -5.332 41.219 16.578 1 98.38 401 LEU B CA 1
ATOM 6940 C C . LEU B 1 401 ? -6.531 41.25 15.633 1 98.38 401 LEU B C 1
ATOM 6942 O O . LEU B 1 401 ? -6.391 41.531 14.445 1 98.38 401 LEU B O 1
ATOM 6946 N N . ALA B 1 402 ? -7.676 40.906 16.156 1 97.75 402 ALA B N 1
ATOM 6947 C CA . ALA B 1 402 ? -8.914 40.906 15.375 1 97.75 402 ALA B CA 1
ATOM 6948 C C . ALA B 1 402 ? -9.203 42.312 14.812 1 97.75 402 ALA B C 1
ATOM 6950 O O . ALA B 1 402 ? -9.477 42.438 13.617 1 97.75 402 ALA B O 1
ATOM 6951 N N . ALA B 1 403 ? -9.094 43.281 15.625 1 97.88 403 ALA B N 1
ATOM 6952 C CA . ALA B 1 403 ? -9.414 44.656 15.234 1 97.88 403 ALA B CA 1
ATOM 6953 C C . ALA B 1 403 ? -8.453 45.156 14.156 1 97.88 403 ALA B C 1
ATOM 6955 O O . ALA B 1 403 ? -8.875 45.75 13.172 1 97.88 403 ALA B O 1
ATOM 6956 N N . VAL B 1 404 ? -7.215 44.875 14.383 1 98.25 404 VAL B N 1
ATOM 6957 C CA . VAL B 1 404 ? -6.211 45.344 13.422 1 98.25 404 VAL B CA 1
ATOM 6958 C C . VAL B 1 404 ? -6.441 44.656 12.078 1 98.25 404 VAL B C 1
ATOM 6960 O O . VAL B 1 404 ? -6.324 45.281 11.023 1 98.25 404 VAL B O 1
ATOM 6963 N N . SER B 1 405 ? -6.773 43.406 12.094 1 97.75 405 SER B N 1
ATOM 6964 C CA . SER B 1 405 ? -6.961 42.594 10.883 1 97.75 405 SER B CA 1
ATOM 6965 C C . SER B 1 405 ? -8.148 43.094 10.07 1 97.75 405 SER B C 1
ATOM 6967 O O . SER B 1 405 ? -8.031 43.375 8.875 1 97.75 405 SER B O 1
ATOM 6969 N N . VAL B 1 406 ? -9.25 43.312 10.68 1 95.62 406 VAL B N 1
ATOM 6970 C CA . VAL B 1 406 ? -10.469 43.656 9.953 1 95.62 406 VAL B CA 1
ATOM 6971 C C . VAL B 1 406 ? -10.383 45.094 9.469 1 95.62 406 VAL B C 1
ATOM 6973 O O . VAL B 1 406 ? -11.031 45.469 8.492 1 95.62 406 VAL B O 1
ATOM 6976 N N . ASN B 1 407 ? -9.586 45.875 10.125 1 95.75 407 ASN B N 1
ATOM 6977 C CA . ASN B 1 407 ? -9.438 47.281 9.734 1 95.75 407 ASN B CA 1
ATOM 6978 C C . ASN B 1 407 ? -8.719 47.406 8.398 1 95.75 407 ASN B C 1
ATOM 6980 O O . ASN B 1 407 ? -8.742 48.5 7.785 1 95.75 407 ASN B O 1
ATOM 6984 N N . LYS B 1 408 ? -8.133 46.344 7.945 1 94.12 408 LYS B N 1
ATOM 6985 C CA . LYS B 1 408 ? -7.383 46.406 6.695 1 94.12 408 LYS B CA 1
ATOM 6986 C C . LYS B 1 408 ? -8.305 46.219 5.492 1 94.12 408 LYS B C 1
ATOM 6988 O O . LYS B 1 408 ? -7.934 46.531 4.363 1 94.12 408 LYS B O 1
ATOM 6993 N N . PHE B 1 409 ? -9.477 45.625 5.727 1 90.81 409 PHE B N 1
ATOM 6994 C CA . PHE B 1 409 ? -10.383 45.344 4.621 1 90.81 409 PHE B CA 1
ATOM 6995 C C . PHE B 1 409 ? -11.812 45.719 4.973 1 90.81 409 PHE B C 1
ATOM 6997 O O . PHE B 1 409 ? -12.281 45.438 6.074 1 90.81 409 PHE B O 1
ATOM 7004 N N . PRO B 1 410 ? -12.398 46.344 3.936 1 89.75 410 PRO B N 1
ATOM 7005 C CA . PRO B 1 410 ? -13.836 46.531 4.148 1 89.75 410 PRO B CA 1
ATOM 7006 C C . PRO B 1 410 ? -14.617 45.219 4.102 1 89.75 410 PRO B C 1
ATOM 7008 O O . PRO B 1 410 ? -14.188 44.25 3.455 1 89.75 410 PRO B O 1
ATOM 7011 N N . ASN B 1 411 ? -15.711 45.125 4.773 1 89.25 411 ASN B N 1
ATOM 7012 C CA . ASN B 1 411 ? -16.562 43.938 4.781 1 89.25 411 ASN B CA 1
ATOM 7013 C C . ASN B 1 411 ? -15.789 42.719 5.227 1 89.25 411 ASN B C 1
ATOM 7015 O O . ASN B 1 411 ? -15.758 41.688 4.516 1 89.25 411 ASN B O 1
ATOM 7019 N N . SER B 1 412 ? -15.102 42.812 6.219 1 92.69 412 SER B N 1
ATOM 7020 C CA . SER B 1 412 ? -14.32 41.688 6.77 1 92.69 412 SER B CA 1
ATOM 7021 C C . SER B 1 412 ? -14.766 41.344 8.188 1 92.69 412 SER B C 1
ATOM 7023 O O . SER B 1 412 ? -15.414 42.156 8.852 1 92.69 412 SER B O 1
ATOM 7025 N N . THR B 1 413 ? -14.539 40.125 8.594 1 93.75 413 THR B N 1
ATOM 7026 C CA . THR B 1 413 ? -14.789 39.656 9.961 1 93.75 413 THR B CA 1
ATOM 7027 C C . THR B 1 413 ? -13.711 38.688 10.406 1 93.75 413 THR B C 1
ATOM 7029 O O . THR B 1 413 ? -12.883 38.25 9.609 1 93.75 413 THR B O 1
ATOM 7032 N N . VAL B 1 414 ? -13.664 38.531 11.695 1 96 414 VAL B N 1
ATOM 7033 C CA . VAL B 1 414 ? -12.805 37.5 12.281 1 96 414 VAL B CA 1
ATOM 7034 C C . VAL B 1 414 ? -13.641 36.312 12.75 1 96 414 VAL B C 1
ATOM 7036 O O . VAL B 1 414 ? -14.727 36.5 13.305 1 96 414 VAL B O 1
ATOM 7039 N N . THR B 1 415 ? -13.164 35.156 12.469 1 95.44 415 THR B N 1
ATOM 7040 C CA . THR B 1 415 ? -13.781 33.938 13.023 1 95.44 415 THR B CA 1
ATOM 7041 C C . THR B 1 415 ? -12.805 33.219 13.938 1 95.44 415 THR B C 1
ATOM 7043 O O . THR B 1 415 ? -11.625 33.062 13.602 1 95.44 415 THR B O 1
ATOM 7046 N N . PRO B 1 416 ? -13.266 32.906 15.211 1 96.5 416 PRO B N 1
ATOM 7047 C CA . PRO B 1 416 ? -12.492 31.906 15.953 1 96.5 416 PRO B CA 1
ATOM 7048 C C . PRO B 1 416 ? -12.414 30.547 15.242 1 96.5 416 PRO B C 1
ATOM 7050 O O . PRO B 1 416 ? -13.453 30 14.852 1 96.5 416 PRO B O 1
ATOM 7053 N N . PHE B 1 417 ? -11.219 30.125 15.109 1 95.81 417 PHE B N 1
ATOM 7054 C CA . PHE B 1 417 ? -10.984 29.016 14.203 1 95.81 417 PHE B CA 1
ATOM 7055 C C . PHE B 1 417 ? -10.406 27.812 14.953 1 95.81 417 PHE B C 1
ATOM 7057 O O . PHE B 1 417 ? -9.422 27.938 15.68 1 95.81 417 PHE B O 1
ATOM 7064 N N . LEU B 1 418 ? -11.117 26.672 14.836 1 97.25 418 LEU B N 1
ATOM 7065 C CA . LEU B 1 418 ? -10.547 25.391 15.258 1 97.25 418 LEU B CA 1
ATOM 7066 C C . LEU B 1 418 ? -9.711 24.781 14.141 1 97.25 418 LEU B C 1
ATOM 7068 O O . LEU B 1 418 ? -10.258 24.344 13.125 1 97.25 418 LEU B O 1
ATOM 7072 N N . SER B 1 419 ? -8.445 24.766 14.359 1 96.88 419 SER B N 1
ATOM 7073 C CA . SER B 1 419 ? -7.609 24.188 13.32 1 96.88 419 SER B CA 1
ATOM 7074 C C . SER B 1 419 ? -7.691 22.672 13.32 1 96.88 419 SER B C 1
ATOM 7076 O O . SER B 1 419 ? -7.531 22.047 14.367 1 96.88 419 SER B O 1
ATOM 7078 N N . PRO B 1 420 ? -7.879 22.094 12.133 1 95.88 420 PRO B N 1
ATOM 7079 C CA . PRO B 1 420 ? -7.875 20.625 12.047 1 95.88 420 PRO B CA 1
ATOM 7080 C C . PRO B 1 420 ? -6.504 20.031 12.344 1 95.88 420 PRO B C 1
ATOM 7082 O O . PRO B 1 420 ? -6.414 18.875 12.781 1 95.88 420 PRO B O 1
ATOM 7085 N N . GLY B 1 421 ? -5.48 20.766 12.078 1 94.31 421 GLY B N 1
ATOM 7086 C CA . GLY B 1 421 ? -4.125 20.328 12.367 1 94.31 421 GLY B CA 1
ATOM 7087 C C . GLY B 1 421 ? -3.545 20.953 13.617 1 94.31 421 GLY B C 1
ATOM 7088 O O . GLY B 1 421 ? -4.141 21.859 14.195 1 94.31 421 GLY B O 1
ATOM 7089 N N . LYS B 1 422 ? -2.426 20.406 14.008 1 94.81 422 LYS B N 1
ATOM 7090 C CA . LYS B 1 422 ? -1.723 20.922 15.18 1 94.81 422 LYS B CA 1
ATOM 7091 C C . LYS B 1 422 ? -0.522 21.766 14.766 1 94.81 422 LYS B C 1
ATOM 7093 O O . LYS B 1 422 ? 0.034 21.594 13.68 1 94.81 422 LYS B O 1
ATOM 7098 N N . THR B 1 423 ? -0.253 22.672 15.57 1 96.69 423 THR B N 1
ATOM 7099 C CA . THR B 1 423 ? 0.924 23.516 15.453 1 96.69 423 THR B CA 1
ATOM 7100 C C . THR B 1 423 ? 1.686 23.578 16.766 1 96.69 423 THR B C 1
ATOM 7102 O O . THR B 1 423 ? 1.297 22.938 17.75 1 96.69 423 THR B O 1
ATOM 7105 N N . ASP B 1 424 ? 2.748 24.297 16.766 1 98.12 424 ASP B N 1
ATOM 7106 C CA . ASP B 1 424 ? 3.529 24.469 17.984 1 98.12 424 ASP B CA 1
ATOM 7107 C C . ASP B 1 424 ? 2.723 25.203 19.047 1 98.12 424 ASP B C 1
ATOM 7109 O O . ASP B 1 424 ? 3.104 25.219 20.219 1 98.12 424 ASP B O 1
ATOM 7113 N N . ASN B 1 425 ? 1.641 25.781 18.688 1 98.44 425 ASN B N 1
ATOM 7114 C CA . ASN B 1 425 ? 0.778 26.453 19.656 1 98.44 425 ASN B CA 1
ATOM 7115 C C . ASN B 1 425 ? 0.346 25.484 20.766 1 98.44 425 ASN B C 1
ATOM 7117 O O . ASN B 1 425 ? 0.161 25.891 21.906 1 98.44 425 ASN B O 1
ATOM 7121 N N . SER B 1 426 ? 0.15 24.234 20.375 1 98 426 SER B N 1
ATOM 7122 C CA . SER B 1 426 ? -0.309 23.25 21.359 1 98 426 SER B CA 1
ATOM 7123 C C . SER B 1 426 ? 0.654 23.141 22.531 1 98 426 SER B C 1
ATOM 7125 O O . SER B 1 426 ? 0.227 22.984 23.688 1 98 426 SER B O 1
ATOM 7127 N N . TYR B 1 427 ? 1.894 23.281 22.281 1 98.12 427 TYR B N 1
ATOM 7128 C CA . TYR B 1 427 ? 2.896 23.172 23.328 1 98.12 427 TYR B CA 1
ATOM 7129 C C . TYR B 1 427 ? 3.01 24.469 24.125 1 98.12 427 TYR B C 1
ATOM 7131 O O . TYR B 1 427 ? 3.244 24.453 25.328 1 98.12 427 TYR B O 1
ATOM 7139 N N . LEU B 1 428 ? 2.875 25.578 23.469 1 98.62 428 LEU B N 1
ATOM 7140 C CA . LEU B 1 428 ? 2.861 26.859 24.172 1 98.62 428 LEU B CA 1
ATOM 7141 C C . LEU B 1 428 ? 1.672 26.938 25.109 1 98.62 428 LEU B C 1
ATOM 7143 O O . LEU B 1 428 ? 1.814 27.391 26.25 1 98.62 428 LEU B O 1
ATOM 7147 N N . ARG B 1 429 ? 0.543 26.484 24.641 1 98.25 429 ARG B N 1
ATOM 7148 C CA . ARG B 1 429 ? -0.656 26.5 25.469 1 98.25 429 ARG B CA 1
ATOM 7149 C C . ARG B 1 429 ? -0.491 25.594 26.688 1 98.25 429 ARG B C 1
ATOM 7151 O O . ARG B 1 429 ? -1.006 25.906 27.766 1 98.25 429 ARG B O 1
ATOM 7158 N N . LYS B 1 430 ? 0.224 24.547 26.578 1 96.75 430 LYS B N 1
ATOM 7159 C CA . LYS B 1 430 ? 0.431 23.594 27.672 1 96.75 430 LYS B CA 1
ATOM 7160 C C . LYS B 1 430 ? 1.144 24.25 28.844 1 96.75 430 LYS B C 1
ATOM 7162 O O . LYS B 1 430 ? 0.99 23.828 30 1 96.75 430 LYS B O 1
ATOM 7167 N N . ILE B 1 431 ? 1.925 25.297 28.578 1 97.69 431 ILE B N 1
ATOM 7168 C CA . ILE B 1 431 ? 2.664 25.922 29.672 1 97.69 431 ILE B CA 1
ATOM 7169 C C . ILE B 1 431 ? 2.01 27.25 30.047 1 97.69 431 ILE B C 1
ATOM 7171 O O . ILE B 1 431 ? 2.633 28.094 30.688 1 97.69 431 ILE B O 1
ATOM 7175 N N . GLY B 1 432 ? 0.854 27.484 29.5 1 97.56 432 GLY B N 1
ATOM 7176 C CA . GLY B 1 432 ? 0.05 28.594 30 1 97.56 432 GLY B CA 1
ATOM 7177 C C . GLY B 1 432 ? 0.098 29.812 29.094 1 97.56 432 GLY B C 1
ATOM 7178 O O . GLY B 1 432 ? -0.537 30.828 29.375 1 97.56 432 GLY B O 1
ATOM 7179 N N . ILE B 1 433 ? 0.848 29.75 28.031 1 98.62 433 ILE B N 1
ATOM 7180 C CA . ILE B 1 433 ? 0.869 30.844 27.078 1 98.62 433 ILE B CA 1
ATOM 7181 C C . ILE B 1 433 ? -0.437 30.875 26.297 1 98.62 433 ILE B C 1
ATOM 7183 O O . ILE B 1 433 ? -0.893 29.844 25.797 1 98.62 433 ILE B O 1
ATOM 7187 N N . LYS B 1 434 ? -1.074 32 26.234 1 98.75 434 LYS B N 1
ATOM 7188 C CA . LYS B 1 434 ? -2.244 32.156 25.375 1 98.75 434 LYS B CA 1
ATOM 7189 C C . LYS B 1 434 ? -1.833 32.344 23.906 1 98.75 434 LYS B C 1
ATOM 7191 O O . LYS B 1 434 ? -1.616 33.5 23.469 1 98.75 434 LYS B O 1
ATOM 7196 N N . ALA B 1 435 ? -1.863 31.25 23.188 1 98.75 435 ALA B N 1
ATOM 7197 C CA . ALA B 1 435 ? -1.326 31.234 21.828 1 98.75 435 ALA B CA 1
ATOM 7198 C C . ALA B 1 435 ? -2.449 31.266 20.797 1 98.75 435 ALA B C 1
ATOM 7200 O O . ALA B 1 435 ? -3.404 30.484 20.891 1 98.75 435 ALA B O 1
ATOM 7201 N N . TYR B 1 436 ? -2.373 32.156 19.859 1 98.75 436 TYR B N 1
ATOM 7202 C CA . TYR B 1 436 ? -3.291 32.281 18.734 1 98.75 436 TYR B CA 1
ATOM 7203 C C . TYR B 1 436 ? -2.572 32.062 17.406 1 98.75 436 TYR B C 1
ATOM 7205 O O . TYR B 1 436 ? -1.342 32.125 17.344 1 98.75 436 TYR B O 1
ATOM 7213 N N . GLY B 1 437 ? -3.34 31.641 16.453 1 98.5 437 GLY B N 1
ATOM 7214 C CA . GLY B 1 437 ? -2.736 31.391 15.156 1 98.5 437 GLY B CA 1
ATOM 7215 C C . GLY B 1 437 ? -3.383 32.188 14.031 1 98.5 437 GLY B C 1
ATOM 7216 O O . GLY B 1 437 ? -4.602 32.125 13.852 1 98.5 437 GLY B O 1
ATOM 7217 N N . LEU B 1 438 ? -2.535 32.875 13.281 1 98.25 438 LEU B N 1
ATOM 7218 C CA . LEU B 1 438 ? -2.961 33.594 12.07 1 98.25 438 LEU B CA 1
ATOM 7219 C C . LEU B 1 438 ? -1.773 33.844 11.156 1 98.25 438 LEU B C 1
ATOM 7221 O O . LEU B 1 438 ? -0.875 34.625 11.516 1 98.25 438 LEU B O 1
ATOM 7225 N N . ILE B 1 439 ? -1.731 33.188 10.078 1 97.31 439 ILE B N 1
ATOM 7226 C CA . ILE B 1 439 ? -0.935 33.75 8.984 1 97.31 439 ILE B CA 1
ATOM 7227 C C . ILE B 1 439 ? -1.686 34.875 8.32 1 97.31 439 ILE B C 1
ATOM 7229 O O . ILE B 1 439 ? -2.67 34.656 7.609 1 97.31 439 ILE B O 1
ATOM 7233 N N . PRO B 1 440 ? -1.249 36.094 8.602 1 96.62 440 PRO B N 1
ATOM 7234 C CA . PRO B 1 440 ? -2.039 37.219 8.141 1 96.62 440 PRO B CA 1
ATOM 7235 C C . PRO B 1 440 ? -1.9 37.469 6.641 1 96.62 440 PRO B C 1
ATOM 7237 O O . PRO B 1 440 ? -1.398 38.531 6.227 1 96.62 440 PRO B O 1
ATOM 7240 N N . ALA B 1 441 ? -2.377 36.594 5.867 1 95 441 ALA B N 1
ATOM 7241 C CA . ALA B 1 441 ? -2.428 36.625 4.406 1 95 441 ALA B CA 1
ATOM 7242 C C . ALA B 1 441 ? -3.816 36.25 3.896 1 95 441 ALA B C 1
ATOM 7244 O O . ALA B 1 441 ? -4.469 35.375 4.453 1 95 441 ALA B O 1
ATOM 7245 N N . VAL B 1 442 ? -4.238 36.969 2.947 1 94.31 442 VAL B N 1
ATOM 7246 C CA . VAL B 1 442 ? -5.52 36.656 2.318 1 94.31 442 VAL B CA 1
ATOM 7247 C C . VAL B 1 442 ? -5.316 35.688 1.153 1 94.31 442 VAL B C 1
ATOM 7249 O O . VAL B 1 442 ? -4.816 36.094 0.096 1 94.31 442 VAL B O 1
ATOM 7252 N N . LEU B 1 443 ? -5.777 34.531 1.369 1 89.5 443 LEU B N 1
ATOM 7253 C CA . LEU B 1 443 ? -5.488 33.469 0.406 1 89.5 443 LEU B CA 1
ATOM 7254 C C . LEU B 1 443 ? -6.738 33.094 -0.392 1 89.5 443 LEU B C 1
ATOM 7256 O O . LEU B 1 443 ? -7.855 33.188 0.125 1 89.5 443 LEU B O 1
ATOM 7260 N N . LYS B 1 444 ? -6.449 32.719 -1.601 1 81.75 444 LYS B N 1
ATOM 7261 C CA . LYS B 1 444 ? -7.488 32.125 -2.436 1 81.75 444 LYS B CA 1
ATOM 7262 C C . LYS B 1 444 ? -7.496 30.594 -2.291 1 81.75 444 LYS B C 1
ATOM 7264 O O . LYS B 1 444 ? -6.625 30.016 -1.634 1 81.75 444 LYS B O 1
ATOM 7269 N N . ALA B 1 445 ? -8.609 30.016 -2.836 1 73.5 445 ALA B N 1
ATOM 7270 C CA . ALA B 1 445 ? -8.773 28.562 -2.727 1 73.5 445 ALA B CA 1
ATOM 7271 C C . ALA B 1 445 ? -7.562 27.828 -3.297 1 73.5 445 ALA B C 1
ATOM 7273 O O . ALA B 1 445 ? -7.066 26.875 -2.697 1 73.5 445 ALA B O 1
ATOM 7274 N N . GLU B 1 446 ? -7.031 28.297 -4.379 1 75.06 446 GLU B N 1
ATOM 7275 C CA . GLU B 1 446 ? -5.895 27.656 -5.047 1 75.06 446 GLU B CA 1
ATOM 7276 C C . GLU B 1 446 ? -4.633 27.766 -4.199 1 75.06 446 GLU B C 1
ATOM 7278 O O . GLU B 1 446 ? -3.783 26.875 -4.223 1 75.06 446 GLU B O 1
ATOM 7283 N N . ASP B 1 447 ? -4.566 28.844 -3.416 1 78.88 447 ASP B N 1
ATOM 7284 C CA . ASP B 1 447 ? -3.412 29.047 -2.547 1 78.88 447 ASP B CA 1
ATOM 7285 C C . ASP B 1 447 ? -3.418 28.062 -1.377 1 78.88 447 ASP B C 1
ATOM 7287 O O . ASP B 1 447 ? -2.373 27.531 -1 1 78.88 447 ASP B O 1
ATOM 7291 N N . ILE B 1 448 ? -4.539 27.828 -0.893 1 71.81 448 ILE B N 1
ATOM 7292 C CA . ILE B 1 448 ? -4.68 26.969 0.286 1 71.81 448 ILE B CA 1
ATOM 7293 C C . ILE B 1 448 ? -4.305 25.531 -0.065 1 71.81 448 ILE B C 1
ATOM 7295 O O . ILE B 1 448 ? -3.645 24.859 0.721 1 71.81 448 ILE B O 1
ATOM 7299 N N . ASP B 1 449 ? -4.621 25.156 -1.29 1 69.12 449 ASP B N 1
ATOM 7300 C CA . ASP B 1 449 ? -4.309 23.797 -1.74 1 69.12 449 ASP B CA 1
ATOM 7301 C C . ASP B 1 449 ? -2.807 23.625 -1.939 1 69.12 449 ASP B C 1
ATOM 7303 O O . ASP B 1 449 ? -2.311 22.484 -1.973 1 69.12 449 ASP B O 1
ATOM 7307 N N . GLY B 1 450 ? -2.166 24.672 -1.918 1 70.5 450 GLY B N 1
ATOM 7308 C CA . GLY B 1 450 ? -0.723 24.625 -2.086 1 70.5 450 GLY B CA 1
ATOM 7309 C C . GLY B 1 450 ? 0.015 24.25 -0.813 1 70.5 450 GLY B C 1
ATOM 7310 O O . GLY B 1 450 ? 1.169 23.828 -0.86 1 70.5 450 GLY B O 1
ATOM 7311 N N . MET B 1 451 ? -0.682 24.406 0.296 1 74.12 451 MET B N 1
ATOM 7312 C CA . MET B 1 451 ? -0.069 24 1.559 1 74.12 451 MET B CA 1
ATOM 7313 C C . MET B 1 451 ? 0.1 22.5 1.621 1 74.12 451 MET B C 1
ATOM 7315 O O . MET B 1 451 ? -0.882 21.75 1.554 1 74.12 451 MET B O 1
ATOM 7319 N N . HIS B 1 452 ? 1.312 22.062 1.834 1 72.88 452 HIS B N 1
ATOM 7320 C CA . HIS B 1 452 ? 1.698 20.656 1.773 1 72.88 452 HIS B CA 1
ATOM 7321 C C . HIS B 1 452 ? 1.448 20.078 0.385 1 72.88 452 HIS B C 1
ATOM 7323 O O . HIS B 1 452 ? 1.521 18.859 0.194 1 72.88 452 HIS B O 1
ATOM 7329 N N . GLY B 1 453 ? 1.119 21.016 -0.504 1 79.31 453 GLY B N 1
ATOM 7330 C CA . GLY B 1 453 ? 0.892 20.625 -1.886 1 79.31 453 GLY B CA 1
ATOM 7331 C C . GLY B 1 453 ? 1.946 21.156 -2.838 1 79.31 453 GLY B C 1
ATOM 7332 O O . GLY B 1 453 ? 3.127 21.219 -2.488 1 79.31 453 GLY B O 1
ATOM 7333 N N . LYS B 1 454 ? 1.492 21.344 -4.086 1 83.25 454 LYS B N 1
ATOM 7334 C CA . LYS B 1 454 ? 2.438 21.797 -5.098 1 83.25 454 LYS B CA 1
ATOM 7335 C C . LYS B 1 454 ? 2.287 23.297 -5.344 1 83.25 454 LYS B C 1
ATOM 7337 O O . LYS B 1 454 ? 1.292 23.906 -4.941 1 83.25 454 LYS B O 1
ATOM 7342 N N . ASN B 1 455 ? 3.305 23.938 -5.77 1 90.19 455 ASN B N 1
ATOM 7343 C CA . ASN B 1 455 ? 3.334 25.312 -6.258 1 90.19 455 ASN B CA 1
ATOM 7344 C C . ASN B 1 455 ? 3.027 26.312 -5.145 1 90.19 455 ASN B C 1
ATOM 7346 O O . ASN B 1 455 ? 2.232 27.234 -5.328 1 90.19 455 ASN B O 1
ATOM 7350 N N . GLU B 1 456 ? 3.516 26.047 -4.055 1 93.12 456 GLU B N 1
ATOM 7351 C CA . GLU B 1 456 ? 3.357 26.984 -2.941 1 93.12 456 GLU B CA 1
ATOM 7352 C C . GLU B 1 456 ? 3.984 28.344 -3.264 1 93.12 456 GLU B C 1
ATOM 7354 O O . GLU B 1 456 ? 5.059 28.406 -3.861 1 93.12 456 GLU B O 1
ATOM 7359 N N . ASN B 1 457 ? 3.307 29.422 -2.939 1 94.56 457 ASN B N 1
ATOM 7360 C CA . ASN B 1 457 ? 3.791 30.781 -3.176 1 94.56 457 ASN B CA 1
ATOM 7361 C C . ASN B 1 457 ? 3.107 31.781 -2.254 1 94.56 457 ASN B C 1
ATOM 7363 O O . ASN B 1 457 ? 2.066 31.484 -1.666 1 94.56 457 ASN B O 1
ATOM 7367 N N . MET B 1 458 ? 3.709 32.906 -2.072 1 95.31 458 MET B N 1
ATOM 7368 C CA . MET B 1 458 ? 3.199 34.031 -1.303 1 95.31 458 MET B CA 1
ATOM 7369 C C . MET B 1 458 ? 3.219 35.312 -2.137 1 95.31 458 MET B C 1
ATOM 7371 O O . MET B 1 458 ? 4.254 35.656 -2.705 1 95.31 458 MET B O 1
ATOM 7375 N N . THR B 1 459 ? 2.043 36 -2.24 1 96.19 459 THR B N 1
ATOM 7376 C CA . THR B 1 459 ? 2.061 37.25 -2.977 1 96.19 459 THR B CA 1
ATOM 7377 C C . THR B 1 459 ? 2.854 38.312 -2.217 1 96.19 459 THR B C 1
ATOM 7379 O O . THR B 1 459 ? 2.846 38.344 -0.984 1 96.19 459 THR B O 1
ATOM 7382 N N . ILE B 1 460 ? 3.441 39.156 -2.918 1 98 460 ILE B N 1
ATOM 7383 C CA . ILE B 1 460 ? 4.191 40.25 -2.338 1 98 460 ILE B CA 1
ATOM 7384 C C . ILE B 1 460 ? 3.25 41.156 -1.542 1 98 460 ILE B C 1
ATOM 7386 O O . ILE B 1 460 ? 3.609 41.656 -0.471 1 98 460 ILE B O 1
ATOM 7390 N N . ASP B 1 461 ? 2.043 41.312 -1.988 1 96.88 461 ASP B N 1
ATOM 7391 C CA . ASP B 1 461 ? 1.034 42.094 -1.28 1 96.88 461 ASP B CA 1
ATOM 7392 C C . ASP B 1 461 ? 0.727 41.5 0.086 1 96.88 461 ASP B C 1
ATOM 7394 O O . ASP B 1 461 ? 0.557 42.219 1.069 1 96.88 461 ASP B O 1
ATOM 7398 N N . ASN B 1 462 ? 0.641 40.219 0.116 1 97 462 ASN B N 1
ATOM 7399 C CA . ASN B 1 462 ? 0.378 39.562 1.383 1 97 462 ASN B CA 1
ATOM 7400 C C . ASN B 1 462 ? 1.553 39.688 2.348 1 97 462 ASN B C 1
ATOM 7402 O O . ASN B 1 462 ? 1.357 39.781 3.559 1 97 462 ASN B O 1
ATOM 7406 N N . LEU B 1 463 ? 2.773 39.688 1.835 1 97.88 463 LEU B N 1
ATOM 7407 C CA . LEU B 1 463 ? 3.936 39.906 2.688 1 97.88 463 LEU B CA 1
ATOM 7408 C C . LEU B 1 463 ? 3.867 41.25 3.361 1 97.88 463 LEU B C 1
ATOM 7410 O O . LEU B 1 463 ? 4.156 41.375 4.555 1 97.88 463 LEU B O 1
ATOM 7414 N N . GLU B 1 464 ? 3.525 42.188 2.559 1 98.19 464 GLU B N 1
ATOM 7415 C CA . GLU B 1 464 ? 3.381 43.531 3.109 1 98.19 464 GLU B CA 1
ATOM 7416 C C . GLU B 1 464 ? 2.225 43.594 4.102 1 98.19 464 GLU B C 1
ATOM 7418 O O . GLU B 1 464 ? 2.373 44.125 5.203 1 98.19 464 GLU B O 1
ATOM 7423 N N . LEU B 1 465 ? 1.104 43.094 3.701 1 97.56 465 LEU B N 1
ATOM 7424 C CA . LEU B 1 465 ? -0.094 43.094 4.535 1 97.56 465 LEU B CA 1
ATOM 7425 C C . LEU B 1 465 ? 0.176 42.438 5.883 1 97.56 465 LEU B C 1
ATOM 7427 O O . LEU B 1 465 ? -0.138 43 6.93 1 97.56 465 LEU B O 1
ATOM 7431 N N . GLY B 1 466 ? 0.695 41.281 5.797 1 98.44 466 GLY B N 1
ATOM 7432 C CA . GLY B 1 466 ? 0.952 40.531 7.02 1 98.44 466 GLY B CA 1
ATOM 7433 C C . GLY B 1 466 ? 1.935 41.219 7.945 1 98.44 466 GLY B C 1
ATOM 7434 O O . GLY B 1 466 ? 1.739 41.25 9.164 1 98.44 466 GLY B O 1
ATOM 7435 N N . THR B 1 467 ? 3.002 41.781 7.352 1 98.62 467 THR B N 1
ATOM 7436 C CA . THR B 1 467 ? 3.965 42.531 8.141 1 98.62 467 THR B CA 1
ATOM 7437 C C . THR B 1 467 ? 3.285 43.719 8.836 1 98.62 467 THR B C 1
ATOM 7439 O O . THR B 1 467 ? 3.521 43.969 10.023 1 98.62 467 THR B O 1
ATOM 7442 N N . LYS B 1 468 ? 2.447 44.375 8.148 1 98.25 468 LYS B N 1
ATOM 7443 C CA . LYS B 1 468 ? 1.73 45.531 8.68 1 98.25 468 LYS B CA 1
ATOM 7444 C C . LYS B 1 468 ? 0.806 45.094 9.82 1 98.25 468 LYS B C 1
ATOM 7446 O O . LYS B 1 468 ? 0.769 45.781 10.867 1 98.25 468 LYS B O 1
ATOM 7451 N N . ILE B 1 469 ? 0.06 44.062 9.648 1 98.5 469 ILE B N 1
ATOM 7452 C CA . ILE B 1 469 ? -0.887 43.594 10.656 1 98.5 469 ILE B CA 1
ATOM 7453 C C . ILE B 1 469 ? -0.139 43.219 11.938 1 98.5 469 ILE B C 1
ATOM 7455 O O . ILE B 1 469 ? -0.532 43.625 13.031 1 98.5 469 ILE B O 1
ATOM 7459 N N . LEU B 1 470 ? 0.933 42.531 11.773 1 98.69 470 LEU B N 1
ATOM 7460 C CA . LEU B 1 470 ? 1.697 42.094 12.945 1 98.69 470 LEU B CA 1
ATOM 7461 C C . LEU B 1 470 ? 2.322 43.312 13.641 1 98.69 470 LEU B C 1
ATOM 7463 O O . LEU B 1 470 ? 2.26 43.406 14.867 1 98.69 470 LEU B O 1
ATOM 7467 N N . PHE B 1 471 ? 2.895 44.219 12.875 1 98.56 471 PHE B N 1
ATOM 7468 C CA . PHE B 1 471 ? 3.523 45.406 13.438 1 98.56 471 PHE B CA 1
ATOM 7469 C C . PHE B 1 471 ? 2.502 46.25 14.188 1 98.56 471 PHE B C 1
ATOM 7471 O O . PHE B 1 471 ? 2.73 46.656 15.336 1 98.56 471 PHE B O 1
ATOM 7478 N N . GLU B 1 472 ? 1.392 46.5 13.547 1 98.31 472 GLU B N 1
ATOM 7479 C CA . GLU B 1 472 ? 0.371 47.344 14.148 1 98.31 472 GLU B CA 1
ATOM 7480 C C . GLU B 1 472 ? -0.242 46.688 15.383 1 98.31 472 GLU B C 1
ATOM 7482 O O . GLU B 1 472 ? -0.603 47.375 16.344 1 98.31 472 GLU B O 1
ATOM 7487 N N . THR B 1 473 ? -0.414 45.375 15.352 1 98.44 473 THR B N 1
ATOM 7488 C CA . THR B 1 473 ? -0.88 44.656 16.531 1 98.44 473 THR B CA 1
ATOM 7489 C C . THR B 1 473 ? 0.08 44.844 17.703 1 98.44 473 THR B C 1
ATOM 7491 O O . THR B 1 473 ? -0.351 45.125 18.828 1 98.44 473 THR B O 1
ATOM 7494 N N . LEU B 1 474 ? 1.377 44.75 17.406 1 98.06 474 LEU B N 1
ATOM 7495 C CA . LEU B 1 474 ? 2.383 44.969 18.453 1 98.06 474 LEU B CA 1
ATOM 7496 C C . LEU B 1 474 ? 2.346 46.375 18.984 1 98.06 474 LEU B C 1
ATOM 7498 O O . LEU B 1 474 ? 2.457 46.594 20.188 1 98.06 474 LEU B O 1
ATOM 7502 N N . VAL B 1 475 ? 2.195 47.344 18.094 1 97.75 475 VAL B N 1
ATOM 7503 C CA . VAL B 1 475 ? 2.15 48.75 18.5 1 97.75 475 VAL B CA 1
ATOM 7504 C C . VAL B 1 475 ? 0.938 48.969 19.391 1 97.75 475 VAL B C 1
ATOM 7506 O O . VAL B 1 475 ? 1.051 49.625 20.453 1 97.75 475 VAL B O 1
ATOM 7509 N N . GLU B 1 476 ? -0.209 48.469 18.984 1 97.31 476 GLU B N 1
ATOM 7510 C CA . GLU B 1 476 ? -1.43 48.625 19.766 1 97.31 476 GLU B CA 1
ATOM 7511 C C . GLU B 1 476 ? -1.3 48 21.141 1 97.31 476 GLU B C 1
ATOM 7513 O O . GLU B 1 476 ? -1.79 48.531 22.125 1 97.31 476 GLU B O 1
ATOM 7518 N N . MET B 1 477 ? -0.657 46.844 21.219 1 96.56 477 MET B N 1
ATOM 7519 C CA . MET B 1 477 ? -0.494 46.125 22.469 1 96.56 477 MET B CA 1
ATOM 7520 C C . MET B 1 477 ? 0.485 46.844 23.391 1 96.56 477 MET B C 1
ATOM 7522 O O . MET B 1 477 ? 0.478 46.625 24.609 1 96.56 477 MET B O 1
ATOM 7526 N N . ASN B 1 478 ? 1.319 47.688 22.812 1 91.44 478 ASN B N 1
ATOM 7527 C CA . ASN B 1 478 ? 2.309 48.406 23.594 1 91.44 478 ASN B CA 1
ATOM 7528 C C . ASN B 1 478 ? 1.782 49.781 24.016 1 91.44 478 ASN B C 1
ATOM 7530 O O . ASN B 1 478 ? 2.451 50.5 24.75 1 91.44 478 ASN B O 1
ATOM 7534 N N . GLN B 1 479 ? 0.617 50.062 23.531 1 83.69 479 GLN B N 1
ATOM 7535 C CA . GLN B 1 479 ? 0.027 51.375 23.891 1 83.69 479 GLN B CA 1
ATOM 7536 C C . GLN B 1 479 ? -0.991 51.188 25.016 1 83.69 479 GLN B C 1
ATOM 7538 O O . GLN B 1 479 ? -1.691 50.188 25.078 1 83.69 479 GLN B O 1
ATOM 7543 N N . SER B 1 480 ? -0.839 51.969 26.188 1 65.5 480 SER B N 1
ATOM 7544 C CA . SER B 1 480 ? -1.758 51.938 27.328 1 65.5 480 SER B CA 1
ATOM 7545 C C . SER B 1 480 ? -3.129 52.5 26.938 1 65.5 480 SER B C 1
ATOM 7547 O O . SER B 1 480 ? -3.234 53.375 26.094 1 65.5 480 SER B O 1
#

Sequence (960 aa):
MKRIIWLGLFSIFLLQCSFGQKVQYAELKKNYPNVNWENRRNEAVRYLADILKIPSVRGNEIQVTKYIQSVLSKEGISSRLVFDPKFPNRPNLVAELPATVPNPEPGIILANHLDTVEFDAKEWKMNPLAGTVRDGRVWGRGAIDMKGMAVMELVAFLELKRSGIPRSRKIMYLALADEESGSVLGGKYMTSQQKKIFEGYEYAINEGGVATRDIVIPGSTIFNIQYAEKGNIWLRAKITGTSGHGSSPPNQYPALALIQFFNEVRELESDIRITEETDAFFYQLGTISSFPKSFFLKNARNPLIKPLLHPTIRSNRHLTAMTTNTKSITGFRTSEGEGGENVIAGEASGRLDIRTLPGVDIEEFAKKVKTIATKYNAEITFTDINPTDVTPIQTRFFSTLAAVSVNKFPNSTVTPFLSPGKTDNSYLRKIGIKAYGLIPAVLKAEDIDGMHGKNENMTIDNLELGTKILFETLVEMNQSMKRIIWLGLFSIFLLQCSFGQKVQYAELKKNYPNVNWENRRNEAVRYLADILKIPSVRGNEIQVTKYIQSVLSKEGISSRLVFDPKFPNRPNLVAELPATVPNPEPGIILANHLDTVEFDAKEWKMNPLAGTVRDGRVWGRGAIDMKGMAVMELVAFLELKRSGIPRSRKIMYLALADEESGSVLGGKYMTSQQKKIFEGYEYAINEGGVATRDIVIPGSTIFNIQYAEKGNIWLRAKITGTSGHGSSPPNQYPALALIQFFNEVRELESDIRITEETDAFFYQLGTISSFPKSFFLKNARNPLIKPLLHPTIRSNRHLTAMTTNTKSITGFRTSEGEGGENVIAGEASGRLDIRTLPGVDIEEFAKKVKTIATKYNAEITFTDINPTDVTPIQTRFFSTLAAVSVNKFPNSTVTPFLSPGKTDNSYLRKIGIKAYGLIPAVLKAEDIDGMHGKNENMTIDNLELGTKILFETLVEMNQS

Secondary structure (DSSP, 8-state):
---------------------PPPPPPP---PPP--HHHHHHHHHHHHHHHHTS--BTS-HHHHHHHHHHHHHHTT--EEEE--TT-TTS-EEEEEE---SSSPEEEEEEEEE--B----GGG-SS-TTS-EEETTEEESTTTTTTHHHHHHHHHHHHHHHHHT---SEEEEEEEES-GGGTSTTTHHHHHHH-GGGGTTEEEEEEEEEEEEESSSSTT-EEEEEEEEE-EEEEEEEEEE---EETTS--S--HHHHHHHHHHHHHHTT------HHHHHHHHHHHHTSPTTHHHHHHTTT-TTTHHHHHHHHHH-HHHHHHHS-EEEEEEEEE---SS-SSEE-SEEEEEEEEEE-TT--HHHHHHHHHHHHHHTT-EEEEEEEE--EE--S-SHHHHHHHHHHHTTSTTEEEEEEEESS--THHHHHHTT-EEEEEEEEEE-HHHHTTTTSSS-EEEHHHHHHHHHHHHHHHHHHT--/---------------------PPPPPPP---PPP--HHHHHHHHHHHHHHHHTS--BTS-HHHHHHHHHHHHHHTT--EEEE--TT-TTS-EEEEEEPP-SSSPEEEEEEEEE--B----GGG-SS-TTS-EEETTEEESTTTTTTHHHHHHHHHHHHHHHHHT---SEEEEEEEES-GGGTSTTTHHHHHHH-GGGGTTEEEEEEEEEEEEESSSSTT-EEEEEEEEE-EEEEEEEEEE---EETTS--S--HHHHHHHHHHHHHHTT------HHHHHHHHHHHHTSPTTHHHHHHTTTSTTTHHHHHHHHHH-HHHHHHHS-EEEEEEEEE---SS-SSEE-SEEEEEEEEEE-TT--HHHHHHHHHHHHHHTT-EEEEEEEE--EE--S-SHHHHHHHHHHHTTSTTEEEEEEEESS--THHHHHHTT-EEEEEEEEEE-HHHHTTTTSSS-EEEHHHHHHHHHHHHHHHHHHT--

Radius of gyration: 37.48 Å; Cα contacts (8 Å, |Δi|>4): 2192; chains: 2; bounding box: 96×112×73 Å

Organism: Leptospira biflexa serovar Patoc (strain Patoc 1 / ATCC 23582 / Paris) (NCBI:txid456481)

pLDDT: mean 92.15, std 13.75, range [18.39, 98.94]

Solvent-accessible surface area (backbone atoms only — not comparable to full-atom values): 48675 Å² total; per-residue (Å²): 124,94,65,78,74,77,77,70,78,71,72,70,69,69,69,72,66,71,73,52,72,74,88,59,67,47,88,78,80,82,83,67,78,94,69,66,58,70,60,51,34,51,49,40,51,50,54,36,27,55,51,23,44,51,75,15,59,73,37,49,22,37,64,52,48,50,52,51,47,51,58,35,46,77,72,72,41,66,68,44,77,49,51,54,85,93,40,68,49,31,29,19,37,44,31,66,47,71,43,71,43,85,84,51,49,64,14,43,33,42,40,36,39,57,26,25,70,79,79,63,70,88,70,31,88,54,65,43,52,56,17,44,76,54,94,63,23,34,31,9,60,25,24,63,60,28,41,38,47,43,33,22,48,48,52,23,54,51,46,50,61,72,67,63,60,75,25,34,28,30,38,34,45,35,41,27,13,34,53,70,68,74,9,66,55,10,36,47,34,44,56,71,76,42,49,74,77,54,65,65,45,42,37,31,44,26,63,63,21,44,21,33,47,50,73,91,47,79,78,27,35,41,36,26,36,13,30,30,29,24,11,40,40,28,36,38,38,38,22,73,48,72,29,22,41,22,44,46,47,60,96,68,42,14,52,58,31,51,52,52,42,52,55,52,56,51,58,54,72,48,58,82,47,66,42,76,61,43,34,20,25,36,28,43,52,14,73,78,41,58,83,67,59,16,56,52,28,56,38,44,64,37,81,82,46,31,68,75,44,47,66,64,33,68,73,30,39,65,53,33,26,54,24,21,37,40,60,24,68,18,34,38,36,41,62,42,66,91,68,54,52,51,39,28,25,32,28,18,36,34,31,34,19,32,24,34,46,78,89,57,58,58,67,59,52,52,51,52,51,52,53,50,29,56,77,49,60,36,48,71,46,77,79,43,78,44,66,52,44,73,37,81,70,91,40,71,64,53,12,35,46,43,32,47,52,33,71,74,39,77,65,40,46,61,24,50,26,49,21,34,47,76,59,53,48,56,38,42,40,73,74,66,29,45,34,34,10,47,36,58,34,75,37,46,76,74,55,58,55,11,48,65,29,53,65,24,49,32,43,52,66,34,49,38,48,22,20,49,41,53,33,51,33,52,52,55,72,36,50,131,122,93,68,72,76,76,77,71,78,71,70,71,70,71,71,71,66,72,72,53,72,74,87,59,66,44,88,76,80,84,81,68,80,92,70,66,59,69,61,50,36,52,48,40,51,50,54,37,26,56,51,23,43,51,76,14,58,74,36,47,21,38,63,53,48,52,52,52,47,52,59,34,46,77,72,72,42,67,67,44,77,49,51,53,84,93,41,68,48,31,28,19,38,44,31,66,46,73,44,73,42,85,86,50,50,63,14,42,33,44,40,37,37,57,27,26,70,77,79,60,68,89,71,31,89,53,64,44,51,57,17,44,76,56,95,65,24,35,31,9,61,25,25,63,58,28,41,36,47,43,34,21,48,48,53,23,55,52,46,52,60,72,68,61,60,74,26,32,28,31,39,32,47,35,41,26,13,35,55,69,67,72,10,67,53,10,36,46,33,42,56,70,78,41,48,75,78,54,67,65,46,43,38,30,44,26,62,64,20,46,23,33,48,50,72,90,46,78,79,27,36,39,38,27,38,13,31,29,28,24,12,39,39,28,35,39,36,39,20,72,49,71,29,22,42,21,43,46,47,60,96,68,42,15,53,58,31,50,52,52,42,51,55,54,57,52,58,54,72,48,59,82,48,68,43,76,61,43,34,20,24,35,28,42,54,15,73,78,41,57,82,68,58,16,57,51,28,55,37,42,64,39,81,83,46,31,68,74,44,46,65,62,31,68,74,31,40,64,52,34,26,53,23,22,38,40,62,25,65,18,33,40,36,40,63,41,69,92,68,54,51,49,39,28,25,32,30,19,36,35,29,34,18,31,23,35,46,77,88,58,58,58,68,60,51,52,50,53,51,50,54,53,27,56,75,50,59,35,50,72,46,76,78,41,79,44,67,51,44,72,36,81,71,90,39,69,63,51,11,34,46,44,31,47,52,34,72,75,40,78,64,41,46,58,22,51,25,49,21,33,48,76,59,55,50,56,37,43,39,73,75,64,29,45,34,33,8,48,35,59,33,74,38,46,76,74,54,58,55,11,47,66,30,53,65,24,48,32,44,51,67,35,50,38,48,22,18,48,41,53,32,52,33,52,52,54,73,35,50,133

Foldseek 3Di:
DPPPPPPPPPPPPPPCLVQFDAFFADDFPPPDFDDPLVVLLVQLLVLLLVLLLPAFALWQCQVNQVSLQVVCVVLVWDKDWDWDPVHSSFTKIKTKDFAPDPPAAFEEEEEEESHFHDDDQVQFPDRQNRLDDDPQWGWHTQCVRPVLLLSLLSSLVSVVVVSVDGFSYMYMYIYFGRFVPPRVTGLQCCVPPVVVSCPRHAAYEYAFWEWAACPPPHPEIEFAKEFKEWWKWKKKKKDFADKDWQVDDDPAAAVVLVVVLLVVLQPPFFDFAQDSLNLQQLQQVLVLDDPPSSVLSNCCNPPVSVVVCVVVQVVDPQSSLQGGWGKDWPDKDFPDDPDDPTMGGRMIMTMIITTHYPPDPQVVSVVVSVVSCVVSVMDMDTPDTAHMAGADCPDPLNSLLQNLLCVVDPNYGYTHDYGSDDGSVSSVVVNNHSYMHYLHFHDYPVQVCCRVHYTHIDRSVSSSRSSSSSSSSSVSVRDD/DVVPPPPPPPPPPPPCLVQFDAFFADDFPPPDFDDPLVVLLVQLLVLLLVLLLPAFALWQCQVNQVSLQVVCVVLVWDKDWDWDPVHSSFTKIKTKDFAPDPPAAFEEEEEAESHFHDDDQVQFPDRQNRLDDDPQWGWHTQCVRPVLLLSLLSSLVSVVVVRVDGFSYMYMYIYFGRFVPPRVTGLQCCVPPVVVSNPRHAAYEYAFWEWAACPPPHPEIEFAKEFKEWWKWKKKKKDFADKDWQVDDDPAAAVVLVVVLLVVLQPPFFDFAQDSLNLQQLQQVLVLDDPPSSVLSNCCNPPVSVVVCVVVQVVDPQSSLQGGWGKDWPDKDFPDDPDDPTMGGRMIMTMIITTHYPPDPQVVSVVVSVVSCVVSVMDMDTPDTAHMDGADCPDPLNSLLQNLLCVVDPNYGYTHDYGSDDGSVSSCVVNNHSYMHYLHFHDYPVQVCCRVHYTHIDRSVSSSRSSSSSSSSSVRVRDD

Nearest PDB structures (foldseek):
  2pok-assembly1_B  TM=7.447E-01  e=6.925E-27  Streptococcus pneumoniae TIGR4
  3dlj-assembly3_B  TM=7.278E-01  e=1.809E-27  Homo sapiens
  4ruh-assembly1_A  TM=7.183E-01  e=3.438E-27  Homo sapiens
  4ruh-assembly1_B  TM=7.212E-01  e=9.271E-27  Homo sapiens
  1q7l-assembly1_A  TM=8.937E-01  e=5.428E-09  Homo sapiens